Protein 6NMG (pdb70)

B-factor: mean 47.25, std 19.57, range [13.51, 136.36]

Sequence (843 aa):
GMEPRAVADALETGEEDAVTEALRSFNREHSQSFTFDDAQQEDRKRLAKLLVSVLEQGLSPKHRVTWLQTIRILSRDRSCLDSFASRQSLHALACYADIAISEEPPDMDVLLESLKCLCNLVLSSPTAQMLAAEARLVVRLAERVGLYRKRSYPHEVQFFDLRLLFLLTALRTDVRQQLFQELHGVRLLTDALELTLGVANPLVILPAQETERAMEILKVLFNITFDSVKREVDEEDAALYRYLGTLLRHCVMADAAGDRTEEFHGHTVNLLGNLPLKCLDVLLALELHEGSLEFMGVNMDVINALLAFLEKRLHQTHRLKECVAPVLSVLTECARMHRPARKFLKAQVLPPLRRPEVGDLLRNKLVRLMTHLDTDVKRVAAEFLFVLCSESVPRFIKYTGYGNAAGLLAARGGMEPRAVADALETGEEDAVTEALRSFNREHSQSFTFDDAQQEDRKRLAKLLVSVLEQGLSPKHRVTWLQTIRILSRDRSCLDSFASRQSLHALACYADIAISEEPIPQPPDMDVLLESLKCLCNLVLSSPTAQMLAAEARLVVRLAERVGLYRKRSYPHEVQFFDLRLLFLLTALRTDVRQQLFQELHGVRLLTDALELTLGVAPKENPLVILPAQETERAMEILKVLFNITFDSVKREVDEEDAALYRYLGTLLRHCVMADAAGDRTEEFHGHTVNLLGNLPLKCLDVLLALELHEGSLEFMGVNMDVINALLAFLEKRLHQTHRLKECVAPVLSVLTECARMHRPARKFLKAQVLPPLRDVRTRPEVGDLLRNKLVRLMTHLDTDVKRVAAEFLFVLCSESVPRFIKYTGYGNAAGLLAARGLMAGGR

CATH classification: 1.25.10.10

Radius of gyration: 33.74 Å; Cα contacts (8 Å, |Δi|>4): 1169; chains: 2; bounding box: 103×73×81 Å

Secondary structure (DSSP, 8-state):
---HHHHHHHHHS--HHHHHHHHHHHHHHTTSGGG--STTHHHHHHHHHHHHHHHTT---STTHHHHHHHHHHHTTSTTTHHHH-SHHHHHHHHHHTT-SS------HHHHHHHHHHHHHHHHH-HHHHHHHHHTTHHHHHHHHHHTTTTS---HHHHHHHHHHHHHHHHH-HHHHHHHHHTS-HHHHHHHHHHHHHT-------B-HHHHHHHHHHHHHHHHHHTTT--SS--HHHHHHHHHHHHHHHHHHT--BSGGGHHHHHHHHHHHHTTS-GGGGGGGG-----SSS-BSSSSB-HHHHHHHHHHHHHHHH-SS-GGGGHHHHHHHHHHHHH-HHHHHHHHHHHS------SSSSSHHHHHHHHHS-SSHHHHHHHHHHHHHHTTT-HHHHHHHH-HHHHHHHHHHH-/---HHHHHHHHHH--HHHHHHHHHHHHHHHTT--S--GGGHHHHHHHHHHHHHHHTT---STTHHHHHHHHHHHHS-TTTGGGG-SHHHHHHHHHHTT-S--SS--SSPPPHHHHHHHHHHHHHHHHT-HHHHHHHHHTTHHHHHHHHHHTTTTS---HHHHHHHHHHHHHHHHH-HHHHHHHHHTS-HHHHHHHHHHHHHT--S-SSPPP---HHHHHHHHHHHHHHHHHHSSS--SS--HHHHHHHHHHHHHHHHHHT---STT-HHHHHHHHHHHHTTS-GGGGGGGG-PPP-TT--EETTEE-HHHHHHHHHHHHHTT--S-HHHHTHHHHHHHHHHHHH-HHHHHHHHHHHS---TT--S-TTSSSSHHHHHHHHTT-S-HHHHHHHHHHHHHHTTT-HHHHHHHH-HHHHHHHHTTTT--S---

Foldseek 3Di:
DQALQNLVVLVVVPDPVSNLVSLVVVLVPLVDPVVDDPVCVVSLQVSLLVLLVDQLVDDDPPSLLSSLSSLLSSLQDPNNLVNCLDLSSLLSLLVQLPQQPPPCPRPLSSNLSSLSNLLSNLQPPVSSLVSCVVSVSLQVLLVVLQCCVVDVRDLRSLLSSLSSLLSNLVNDVVSLACCVPPVVNLLSLLVSLCVLQVDPVAAAEHEASSLSNNLSSLSSLLSSQVPPDPLPDDPVVLVSLLSSLLSLLSLLNYAYPDPCNLVSNLSSLSSVLRGNLVSLCSLFPPDDDDVADDFPRTGCRSVVSLVVSLLVVLVVDDQPLVSNLSSLVSLLSCLVVDVSSLAVVCCQQPNDDPPQQDDPGNSNSLLVQCPDDDPRSNQSSLSSLCSSLVVDVVSSCVNNPCVSNVVNVVVVD/DDDLQVLLVQLVVPDPVSNLVSLVVHLVVQVPPLDDDPVCLVSVLSSLLSLLVCQLVDDDPPCLLSSLSSLLSCLNVPSHVVSCLDQSSLQSLCVQLVLFDDPDDDPDHHDLSSNLSSLSSLLSCLQPDPSSLVSCVVRPSVQVLLVVLLCPVVDPHDLSSLLSSLSSLLSNLQNPVSSLACCVPVVVVLLSLLVSLCVLQVADPDLDGAGDAEQSSLSNNLSSLSSLLSSLVPPDDLDDDPVVLVSLLSSLSSLLNLLVYAHHDPCNLVSNLSSLSNLLSGRLVSNCSNFPDADDPPFDDFPRTTCNRVVSLVVSLLVQLVDPPDCLSRRLSSLVNLLSCVVVDVRSLQVCLCQQPPPPVVDLPDLCDDSRNSNSLLVQLPDPDPSSNVSSLSSLCVSQVVDDVSSCSNRPCVSNCVVCVVPNPDPDDD

Structure (mmCIF, N/CA/C/O backbone):
data_6NMG
#
_entry.id   6NMG
#
_cell.length_a   67.045
_cell.length_b   103.645
_cell.length_c   141.537
_cell.angle_alpha   90.00
_cell.angle_beta   90.00
_cell.angle_gamma   90.00
#
_symmetry.space_group_name_H-M   'P 21 21 21'
#
loop_
_entity.id
_entity.type
_entity.pdbx_description
1 polymer 'Resistance to inhibitors of cholinesterase 8 homolog A (C. elegans)'
2 non-polymer 'SULFATE ION'
3 water water
#
loop_
_atom_site.group_PDB
_atom_site.id
_atom_site.type_symbol
_atom_site.label_atom_id
_atom_site.label_alt_id
_atom_site.label_comp_id
_atom_site.label_asym_id
_atom_site.label_entity_id
_atom_site.label_seq_id
_atom_site.pdbx_PDB_ins_code
_atom_site.Cartn_x
_atom_site.Cartn_y
_atom_site.Cartn_z
_atom_site.occupancy
_atom_site.B_iso_or_equiv
_atom_site.auth_seq_id
_atom_site.auth_comp_id
_atom_site.auth_asym_id
_atom_site.auth_atom_id
_atom_site.pdbx_PDB_model_num
ATOM 1 N N . GLY A 1 1 ? -3.562 74.630 55.712 1.00 73.83 0 GLY A N 1
ATOM 2 C CA . GLY A 1 1 ? -2.242 74.872 55.162 1.00 73.32 0 GLY A CA 1
ATOM 3 C C . GLY A 1 1 ? -1.951 73.996 53.963 1.00 88.39 0 GLY A C 1
ATOM 4 O O . GLY A 1 1 ? -2.598 74.117 52.921 1.00 111.99 0 GLY A O 1
ATOM 5 N N . MET A 1 2 ? -0.973 73.106 54.111 1.00 91.33 1 MET A N 1
ATOM 6 C CA . MET A 1 2 ? -0.590 72.149 53.074 1.00 83.63 1 MET A CA 1
ATOM 7 C C . MET A 1 2 ? -0.751 70.751 53.662 1.00 75.92 1 MET A C 1
ATOM 8 O O . MET A 1 2 ? 0.186 70.200 54.244 1.00 72.37 1 MET A O 1
ATOM 13 N N . GLU A 1 3 ? -1.945 70.186 53.504 1.00 80.70 2 GLU A N 1
ATOM 14 C CA . GLU A 1 3 ? -2.245 68.867 54.031 1.00 69.14 2 GLU A CA 1
ATOM 15 C C . GLU A 1 3 ? -1.509 67.787 53.236 1.00 70.03 2 GLU A C 1
ATOM 16 O O . GLU A 1 3 ? -1.096 68.013 52.096 1.00 67.95 2 GLU A O 1
ATOM 22 N N . PRO A 1 4 ? -1.324 66.601 53.826 1.00 72.95 3 PRO A N 1
ATOM 23 C CA . PRO A 1 4 ? -0.660 65.518 53.081 1.00 65.81 3 PRO A CA 1
ATOM 24 C C . PRO A 1 4 ? -1.481 64.996 51.915 1.00 60.38 3 PRO A C 1
ATOM 25 O O . PRO A 1 4 ? -0.899 64.506 50.939 1.00 56.05 3 PRO A O 1
ATOM 29 N N . ARG A 1 5 ? -2.813 65.076 51.990 1.00 62.77 4 ARG A N 1
ATOM 30 C CA . ARG A 1 5 ? -3.646 64.715 50.847 1.00 60.06 4 ARG A CA 1
ATOM 31 C C . ARG A 1 5 ? -3.369 65.625 49.660 1.00 60.38 4 ARG A C 1
ATOM 32 O O . ARG A 1 5 ? -3.182 65.156 48.532 1.00 62.99 4 ARG A O 1
ATOM 40 N N . ALA A 1 6 ? -3.353 66.940 49.895 1.00 59.80 5 ALA A N 1
ATOM 41 C CA . ALA A 1 6 ? -3.123 67.882 48.806 1.00 60.78 5 ALA A CA 1
ATOM 42 C C . ALA A 1 6 ? -1.723 67.739 48.225 1.00 65.21 5 ALA A C 1
ATOM 43 O O . ALA A 1 6 ? -1.518 68.014 47.037 1.00 64.71 5 ALA A O 1
ATOM 45 N N . VAL A 1 7 ? -0.749 67.320 49.038 1.00 59.48 6 VAL A N 1
ATOM 46 C CA . VAL A 1 7 ? 0.580 67.037 48.505 1.00 55.40 6 VAL A CA 1
ATOM 47 C C . VAL A 1 7 ? 0.541 65.777 47.653 1.00 58.81 6 VAL A C 1
ATOM 48 O O . VAL A 1 7 ? 1.129 65.727 46.566 1.00 57.98 6 VAL A O 1
ATOM 52 N N . ALA A 1 8 ? -0.163 64.746 48.125 1.00 59.45 7 ALA A N 1
ATOM 53 C CA . ALA A 1 8 ? -0.317 63.526 47.341 1.00 54.04 7 ALA A CA 1
ATOM 54 C C . ALA A 1 8 ? -1.029 63.809 46.023 1.00 60.47 7 ALA A C 1
ATOM 55 O O . ALA A 1 8 ? -0.560 63.405 44.953 1.00 62.70 7 ALA A O 1
ATOM 57 N N . ASP A 1 9 ? -2.163 64.513 46.079 1.00 63.51 8 ASP A N 1
ATOM 58 C CA . ASP A 1 9 ? -2.901 64.825 44.858 1.00 63.22 8 ASP A CA 1
ATOM 59 C C . ASP A 1 9 ? -2.066 65.673 43.909 1.00 57.95 8 ASP A C 1
ATOM 60 O O . ASP A 1 9 ? -2.119 65.483 42.689 1.00 61.90 8 ASP A O 1
ATOM 65 N N . ALA A 1 10 ? -1.288 66.613 44.450 1.00 61.12 9 ALA A N 1
ATOM 66 C CA . ALA A 1 10 ? -0.394 67.397 43.606 1.00 57.06 9 ALA A CA 1
ATOM 67 C C . ALA A 1 10 ? 0.652 66.517 42.936 1.00 64.35 9 ALA A C 1
ATOM 68 O O . ALA A 1 10 ? 1.149 66.858 41.857 1.00 68.22 9 ALA A O 1
ATOM 70 N N . LEU A 1 11 ? 1.001 65.386 43.556 1.00 66.22 10 LEU A N 1
ATOM 71 C CA . LEU A 1 11 ? 1.937 64.459 42.929 1.00 66.15 10 LEU A CA 1
ATOM 72 C C . LEU A 1 11 ? 1.245 63.604 41.876 1.00 63.79 10 LEU A C 1
ATOM 73 O O . LEU A 1 11 ? 1.812 63.352 40.807 1.00 58.93 10 LEU A O 1
ATOM 78 N N . GLU A 1 12 ? 0.018 63.156 42.158 1.00 67.22 11 GLU A N 1
ATOM 79 C CA . GLU A 1 12 ? -0.787 62.506 41.129 1.00 66.89 11 GLU A CA 1
ATOM 80 C C . GLU A 1 12 ? -0.988 63.421 39.926 1.00 63.40 11 GLU A C 1
ATOM 81 O O . GLU A 1 12 ? -1.187 62.942 38.805 1.00 63.72 11 GLU A O 1
ATOM 87 N N . THR A 1 13 ? -0.937 64.733 40.139 1.00 73.95 12 THR A N 1
ATOM 88 C CA . THR A 1 13 ? -0.804 65.674 39.036 1.00 68.49 12 THR A CA 1
ATOM 89 C C . THR A 1 13 ? 0.634 65.651 38.526 1.00 71.57 12 THR A C 1
ATOM 90 O O . THR A 1 13 ? 1.582 65.771 39.308 1.00 76.12 12 THR A O 1
ATOM 94 N N . GLY A 1 14 ? 0.802 65.495 37.216 1.00 67.83 13 GLY A N 1
ATOM 95 C CA . GLY A 1 14 ? 2.126 65.230 36.682 1.00 67.94 13 GLY A CA 1
ATOM 96 C C . GLY A 1 14 ? 3.070 66.411 36.592 1.00 75.82 13 GLY A C 1
ATOM 97 O O . GLY A 1 14 ? 4.261 66.201 36.337 1.00 61.15 13 GLY A O 1
ATOM 98 N N . GLU A 1 15 ? 2.588 67.638 36.787 1.00 79.17 14 GLU A N 1
ATOM 99 C CA . GLU A 1 15 ? 3.443 68.803 36.581 1.00 74.63 14 GLU A CA 1
ATOM 100 C C . GLU A 1 15 ? 4.449 68.928 37.719 1.00 69.11 14 GLU A C 1
ATOM 101 O O . GLU A 1 15 ? 4.088 68.855 38.898 1.00 75.88 14 GLU A O 1
ATOM 107 N N . GLU A 1 16 ? 5.720 69.101 37.363 1.00 65.51 15 GLU A N 1
ATOM 108 C CA . GLU A 1 16 ? 6.771 69.162 38.368 1.00 72.52 15 GLU A CA 1
ATOM 109 C C . GLU A 1 16 ? 6.823 70.501 39.087 1.00 77.40 15 GLU A C 1
ATOM 110 O O . GLU A 1 16 ? 7.496 70.608 40.117 1.00 73.65 15 GLU A O 1
ATOM 116 N N . ASP A 1 17 ? 6.129 71.518 38.577 1.00 81.79 16 ASP A N 1
ATOM 117 C CA . ASP A 1 17 ? 6.118 72.808 39.250 1.00 73.91 16 ASP A CA 1
ATOM 118 C C . ASP A 1 17 ? 5.164 72.820 40.436 1.00 71.17 16 ASP A C 1
ATOM 119 O O . ASP A 1 17 ? 5.456 73.460 41.452 1.00 77.23 16 ASP A O 1
ATOM 124 N N . ALA A 1 18 ? 4.034 72.118 40.336 1.00 67.56 17 ALA A N 1
ATOM 125 C CA . ALA A 1 18 ? 3.116 72.040 41.466 1.00 66.46 17 ALA A CA 1
ATOM 126 C C . ALA A 1 18 ? 3.604 71.074 42.531 1.00 66.40 17 ALA A C 1
ATOM 127 O O . ALA A 1 18 ? 3.310 71.270 43.715 1.00 66.98 17 ALA A O 1
ATOM 129 N N . VAL A 1 19 ? 4.333 70.026 42.140 1.00 68.39 18 VAL A N 1
ATOM 130 C CA . VAL A 1 19 ? 4.893 69.131 43.145 1.00 66.55 18 VAL A CA 1
ATOM 131 C C . VAL A 1 19 ? 6.024 69.822 43.892 1.00 65.31 18 VAL A C 1
ATOM 132 O O . VAL A 1 19 ? 6.225 69.578 45.087 1.00 71.24 18 VAL A O 1
ATOM 136 N N . THR A 1 20 ? 6.759 70.715 43.227 1.00 63.96 19 THR A N 1
ATOM 137 C CA . THR A 1 20 ? 7.834 71.418 43.914 1.00 64.13 19 THR A CA 1
ATOM 138 C C . THR A 1 20 ? 7.279 72.403 44.936 1.00 69.40 19 THR A C 1
ATOM 139 O O . THR A 1 20 ? 7.781 72.483 46.063 1.00 70.17 19 THR A O 1
ATOM 143 N N . GLU A 1 21 ? 6.234 73.147 44.572 1.00 66.98 20 GLU A N 1
ATOM 144 C CA . GLU A 1 21 ? 5.664 74.106 45.512 1.00 68.13 20 GLU A CA 1
ATOM 145 C C . GLU A 1 21 ? 4.897 73.402 46.626 1.00 64.81 20 GLU A C 1
ATOM 146 O O . GLU A 1 21 ? 4.930 73.843 47.781 1.00 69.75 20 GLU A O 1
ATOM 152 N N . ALA A 1 22 ? 4.208 72.303 46.307 1.00 58.82 21 ALA A N 1
ATOM 153 C CA . ALA A 1 22 ? 3.459 71.588 47.335 1.00 53.18 21 ALA A CA 1
ATOM 154 C C . ALA A 1 22 ? 4.384 70.900 48.330 1.00 56.88 21 ALA A C 1
ATOM 155 O O . ALA A 1 22 ? 4.017 70.728 49.498 1.00 54.17 21 ALA A O 1
ATOM 157 N N . LEU A 1 23 ? 5.581 70.499 47.894 1.00 54.15 22 LEU A N 1
ATOM 158 C CA . LEU A 1 23 ? 6.542 69.916 48.827 1.00 56.12 22 LEU A CA 1
ATOM 159 C C . LEU A 1 23 ? 7.153 70.987 49.722 1.00 57.46 22 LEU A C 1
ATOM 160 O O . LEU A 1 23 ? 7.288 70.787 50.935 1.00 59.69 22 LEU A O 1
ATOM 165 N N . ARG A 1 24 ? 7.529 72.129 49.143 1.00 60.22 23 ARG A N 1
ATOM 166 C CA . ARG A 1 24 ? 8.075 73.218 49.945 1.00 58.22 23 ARG A CA 1
ATOM 167 C C . ARG A 1 24 ? 7.038 73.753 50.926 1.00 56.59 23 ARG A C 1
ATOM 168 O O . ARG A 1 24 ? 7.366 74.061 52.078 1.00 51.05 23 ARG A O 1
ATOM 176 N N . SER A 1 25 ? 5.779 73.852 50.494 1.00 50.52 24 SER A N 1
ATOM 177 C CA . SER A 1 25 ? 4.719 74.272 51.404 1.00 55.77 24 SER A CA 1
ATOM 178 C C . SER A 1 25 ? 4.544 73.271 52.541 1.00 55.67 24 SER A C 1
ATOM 179 O O . SER A 1 25 ? 4.310 73.661 53.691 1.00 61.00 24 SER A O 1
ATOM 182 N N . PHE A 1 26 ? 4.661 71.976 52.237 1.00 59.62 25 PHE A N 1
ATOM 183 C CA . PHE A 1 26 ? 4.587 70.951 53.275 1.00 51.29 25 PHE A CA 1
ATOM 184 C C . PHE A 1 26 ? 5.820 70.983 54.173 1.00 48.24 25 PHE A C 1
ATOM 185 O O . PHE A 1 26 ? 5.719 70.764 55.386 1.00 43.11 25 PHE A O 1
ATOM 193 N N . ASN A 1 27 ? 6.991 71.260 53.595 1.00 51.36 26 ASN A N 1
ATOM 194 C CA . ASN A 1 27 ? 8.227 71.284 54.368 1.00 46.66 26 ASN A CA 1
ATOM 195 C C . ASN A 1 27 ? 8.330 72.504 55.272 1.00 58.86 26 ASN A C 1
ATOM 196 O O . ASN A 1 27 ? 9.134 72.497 56.212 1.00 56.32 26 ASN A O 1
ATOM 201 N N . ARG A 1 28 ? 7.550 73.552 55.010 1.00 57.43 27 ARG A N 1
ATOM 202 C CA . ARG A 1 28 ? 7.604 74.731 55.865 1.00 56.52 27 ARG A CA 1
ATOM 203 C C . ARG A 1 28 ? 6.764 74.540 57.123 1.00 58.34 27 ARG A C 1
ATOM 204 O O . ARG A 1 28 ? 7.220 74.836 58.234 1.00 58.11 27 ARG A O 1
ATOM 212 N N . GLU A 1 29 ? 5.536 74.043 56.969 1.00 52.82 28 GLU A N 1
ATOM 213 C CA . GLU A 1 29 ? 4.663 73.866 58.124 1.00 50.42 2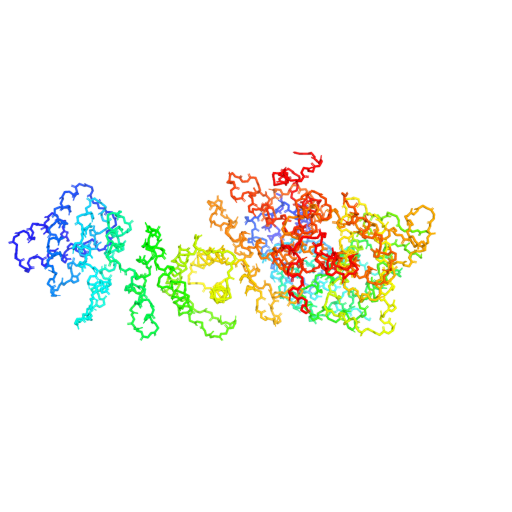8 GLU A CA 1
ATOM 214 C C . GLU A 1 29 ? 5.164 72.746 59.031 1.00 59.50 28 GLU A C 1
ATOM 215 O O . GLU A 1 29 ? 5.434 72.966 60.217 1.00 64.71 28 GLU A O 1
ATOM 221 N N . HIS A 1 30 ? 5.309 71.535 58.487 1.00 62.20 29 HIS A N 1
ATOM 222 C CA . HIS A 1 30 ? 5.525 70.345 59.304 1.00 58.97 29 HIS A CA 1
ATOM 223 C C . HIS A 1 30 ? 6.982 70.137 59.710 1.00 55.56 29 HIS A C 1
ATOM 224 O O . HIS A 1 30 ? 7.308 69.064 60.230 1.00 60.05 29 HIS A O 1
ATOM 231 N N . SER A 1 31 ? 7.857 71.125 59.505 1.00 52.49 30 SER A N 1
ATOM 232 C CA . SER A 1 31 ? 9.241 70.987 59.952 1.00 53.38 30 SER A CA 1
ATOM 233 C C . SER A 1 31 ? 9.326 70.864 61.470 1.00 57.33 30 SER A C 1
ATOM 234 O O . SER A 1 31 ? 10.129 70.081 61.990 1.00 60.27 30 SER A O 1
ATOM 237 N N . GLN A 1 32 ? 8.512 71.627 62.197 1.00 59.28 31 GLN A N 1
ATOM 238 C CA . GLN A 1 32 ? 8.486 71.496 63.645 1.00 64.42 31 GLN A CA 1
ATOM 239 C C . GLN A 1 32 ? 7.617 70.312 64.056 1.00 65.44 31 GLN A C 1
ATOM 240 O O . GLN A 1 32 ? 6.811 69.793 63.279 1.00 65.14 31 GLN A O 1
ATOM 246 N N . SER A 1 33 ? 7.776 69.892 65.310 1.00 66.16 32 SER A N 1
ATOM 247 C CA . SER A 1 33 ? 7.240 68.611 65.749 1.00 63.65 32 SER A CA 1
ATOM 248 C C . SER A 1 33 ? 5.781 68.670 66.178 1.00 69.02 32 SER A C 1
ATOM 249 O O . SER A 1 33 ? 5.069 67.668 66.040 1.00 62.82 32 SER A O 1
ATOM 252 N N . PHE A 1 34 ? 5.310 69.809 66.691 1.00 63.61 33 PHE A N 1
ATOM 253 C CA . PHE A 1 34 ? 3.933 69.852 67.175 1.00 61.83 33 PHE A CA 1
ATOM 254 C C . PHE A 1 34 ? 2.905 69.866 66.048 1.00 61.91 33 PHE A C 1
ATOM 255 O O . PHE A 1 34 ? 1.702 69.915 66.333 1.00 69.91 33 PHE A O 1
ATOM 263 N N . THR A 1 35 ? 3.340 69.816 64.788 1.00 61.90 34 THR A N 1
ATOM 264 C CA . THR A 1 35 ? 2.421 69.682 63.666 1.00 65.32 34 THR A CA 1
ATOM 265 C C . THR A 1 35 ? 1.915 68.256 63.484 1.00 66.70 34 THR A C 1
ATOM 266 O O . THR A 1 35 ? 1.039 68.029 62.643 1.00 73.35 34 THR A O 1
ATOM 270 N N . PHE A 1 36 ? 2.436 67.300 64.250 1.00 63.45 35 PHE A N 1
ATOM 271 C CA . PHE A 1 36 ? 2.096 65.896 64.056 1.00 56.08 35 PHE A CA 1
ATOM 272 C C . PHE A 1 36 ? 0.659 65.621 64.484 1.00 50.99 35 PHE A C 1
ATOM 273 O O . PHE A 1 36 ? 0.289 65.874 65.634 1.00 51.07 35 PHE A O 1
ATOM 281 N N . ASP A 1 37 ? -0.142 65.079 63.566 1.00 51.90 36 ASP A N 1
ATOM 282 C CA . ASP A 1 37 ? -1.558 64.814 63.797 1.00 59.97 36 ASP A CA 1
ATOM 283 C C . ASP A 1 37 ? -1.853 63.344 63.536 1.00 59.14 36 ASP A C 1
ATOM 284 O O . ASP A 1 37 ? -1.503 62.818 62.475 1.00 61.24 36 ASP A O 1
ATOM 289 N N . ASP A 1 38 ? -2.506 62.687 64.501 1.00 55.08 37 ASP A N 1
ATOM 290 C CA . ASP A 1 38 ? -2.924 61.300 64.317 1.00 56.74 37 ASP A CA 1
ATOM 291 C C . ASP A 1 38 ? -4.030 61.161 63.281 1.00 60.70 37 ASP A C 1
ATOM 292 O O . ASP A 1 38 ? -4.267 60.051 62.790 1.00 54.92 37 ASP A O 1
ATOM 297 N N . ALA A 1 39 ? -4.714 62.257 62.945 1.00 59.27 38 ALA A N 1
ATOM 298 C CA . ALA A 1 39 ? -5.761 62.197 61.931 1.00 65.18 38 ALA A CA 1
ATOM 299 C C . ALA A 1 39 ? -5.177 62.036 60.535 1.00 61.65 38 ALA A C 1
ATOM 300 O O . ALA A 1 39 ? -5.769 61.353 59.691 1.00 69.17 38 ALA A O 1
ATOM 302 N N . GLN A 1 40 ? -4.020 62.648 60.273 1.00 56.92 39 GLN A N 1
ATOM 303 C CA . GLN A 1 40 ? -3.343 62.530 58.988 1.00 65.71 39 GLN A CA 1
ATOM 304 C C . GLN A 1 40 ? -2.411 61.321 58.927 1.00 65.67 39 GLN A C 1
ATOM 305 O O . GLN A 1 40 ? -1.378 61.368 58.244 1.00 60.56 39 GLN A O 1
ATOM 311 N N . GLN A 1 41 ? -2.761 60.233 59.620 1.00 68.15 40 GLN A N 1
ATOM 312 C CA . GLN A 1 41 ? -1.879 59.072 59.698 1.00 69.25 40 GLN A CA 1
ATOM 313 C C . GLN A 1 41 ? -1.787 58.354 58.358 1.00 71.30 40 GLN A C 1
ATOM 314 O O . GLN A 1 41 ? -0.687 58.055 57.876 1.00 72.92 40 GLN A O 1
ATOM 320 N N . GLU A 1 42 ? -2.934 58.061 57.743 1.00 63.32 41 GLU A N 1
ATOM 321 C CA . GLU A 1 42 ? -2.924 57.324 56.484 1.00 65.84 41 GLU A CA 1
ATOM 322 C C . GLU A 1 42 ? -2.457 58.201 55.332 1.00 66.84 41 GLU A C 1
ATOM 323 O O . GLU A 1 42 ? -1.748 57.729 54.436 1.00 58.58 41 GLU A O 1
ATOM 329 N N . ASP A 1 43 ? -2.844 59.478 55.335 1.00 62.82 42 ASP A N 1
ATOM 330 C CA . ASP A 1 43 ? -2.445 60.373 54.255 1.00 60.53 42 ASP A CA 1
ATOM 331 C C . ASP A 1 43 ? -0.939 60.604 54.249 1.00 61.11 42 ASP A C 1
ATOM 332 O O . ASP A 1 43 ? -0.357 60.884 53.193 1.00 51.16 42 ASP A O 1
ATOM 337 N N . ARG A 1 44 ? -0.294 60.503 55.414 1.00 63.04 43 ARG A N 1
ATOM 338 C CA . ARG A 1 44 ? 1.164 60.549 55.457 1.00 64.72 43 ARG A CA 1
ATOM 339 C C . ARG A 1 44 ? 1.767 59.248 54.949 1.00 56.97 43 ARG A C 1
ATOM 340 O O . ARG A 1 44 ? 2.860 59.254 54.370 1.00 55.87 43 ARG A O 1
ATOM 348 N N . LYS A 1 45 ? 1.064 58.134 55.147 1.00 53.35 44 LYS A N 1
ATOM 349 C CA . LYS A 1 45 ? 1.562 56.839 54.700 1.00 58.46 44 LYS A CA 1
ATOM 350 C C . LYS A 1 45 ? 1.516 56.718 53.181 1.00 55.86 44 LYS A C 1
ATOM 351 O O . LYS A 1 45 ? 2.486 56.266 52.561 1.00 51.85 44 LYS A O 1
ATOM 357 N N . ARG A 1 46 ? 0.402 57.122 52.563 1.00 49.89 45 ARG A N 1
ATOM 358 C CA . ARG A 1 46 ? 0.299 57.041 51.108 1.00 49.73 45 ARG A CA 1
ATOM 359 C C . ARG A 1 46 ? 1.265 57.998 50.420 1.00 49.35 45 ARG A C 1
ATOM 360 O O . ARG A 1 46 ? 1.734 57.712 49.312 1.00 51.67 45 ARG A O 1
ATOM 368 N N . LEU A 1 47 ? 1.574 59.129 51.055 1.00 53.03 46 LEU A N 1
ATOM 369 C CA . LEU A 1 47 ? 2.539 60.060 50.478 1.00 44.63 46 LEU A CA 1
ATOM 370 C C . LEU A 1 47 ? 3.950 59.485 50.524 1.00 48.32 46 LEU A C 1
ATOM 371 O O . LEU A 1 47 ? 4.741 59.684 49.593 1.00 43.83 46 LEU A O 1
ATOM 376 N N . ALA A 1 48 ? 4.285 58.772 51.603 1.00 52.71 47 ALA A N 1
ATOM 377 C CA . ALA A 1 48 ? 5.588 58.122 51.683 1.00 49.45 47 ALA A CA 1
ATOM 378 C C . ALA A 1 48 ? 5.755 57.092 50.573 1.00 48.99 47 ALA A C 1
ATOM 379 O O . ALA A 1 48 ? 6.803 57.040 49.917 1.00 43.99 47 ALA A O 1
ATOM 381 N N . LYS A 1 49 ? 4.726 56.269 50.341 1.00 50.15 48 LYS A N 1
ATOM 382 C CA . LYS A 1 49 ? 4.799 55.280 49.272 1.00 41.60 48 LYS A CA 1
ATOM 383 C C . LYS A 1 49 ? 5.040 55.937 47.920 1.00 50.50 48 LYS A C 1
ATOM 384 O O . LYS A 1 49 ? 5.746 55.376 47.075 1.00 47.81 48 LYS A O 1
ATOM 390 N N . LEU A 1 50 ? 4.493 57.136 47.706 1.00 46.41 49 LEU A N 1
ATOM 391 C CA . LEU A 1 50 ? 4.765 57.852 46.464 1.00 50.76 49 LEU A CA 1
ATOM 392 C C . LEU A 1 50 ? 6.217 58.315 46.399 1.00 48.50 49 LEU A C 1
ATOM 393 O O . LEU A 1 50 ? 6.875 58.172 45.360 1.00 52.71 49 LEU A O 1
ATOM 398 N N . LEU A 1 51 ? 6.740 58.861 47.501 1.00 53.06 50 LEU A N 1
ATOM 399 C CA . LEU A 1 51 ? 8.089 59.422 47.479 1.00 46.82 50 LEU A CA 1
ATOM 400 C C . LEU A 1 51 ? 9.156 58.334 47.452 1.00 46.43 50 LEU A C 1
ATOM 401 O O . LEU A 1 51 ? 10.201 58.504 46.813 1.00 41.11 50 LEU A O 1
ATOM 406 N N . VAL A 1 52 ? 8.918 57.214 48.133 1.00 45.19 51 VAL A N 1
ATOM 407 C CA . VAL A 1 52 ? 9.957 56.196 48.220 1.00 40.61 51 VAL A CA 1
ATOM 408 C C . VAL A 1 52 ? 10.260 55.612 46.846 1.00 46.10 51 VAL A C 1
ATOM 409 O O . VAL A 1 52 ? 11.423 55.331 46.532 1.00 40.62 51 VAL A O 1
ATOM 413 N N . SER A 1 53 ? 9.243 55.457 45.990 1.00 46.18 52 SER A N 1
ATOM 414 C CA . SER A 1 53 ? 9.482 54.886 44.668 1.00 45.16 52 SER A CA 1
ATOM 415 C C . SER A 1 53 ? 10.331 55.811 43.805 1.00 46.01 52 SER A C 1
ATOM 416 O O . SER A 1 53 ? 11.032 55.341 42.901 1.00 51.49 52 SER A O 1
ATOM 419 N N . VAL A 1 54 ? 10.288 57.118 44.068 1.00 41.03 53 VAL A N 1
ATOM 420 C CA . VAL A 1 54 ? 11.164 58.050 43.365 1.00 36.49 53 VAL A CA 1
ATOM 421 C C . VAL A 1 54 ? 12.577 57.982 43.925 1.00 51.61 53 VAL A C 1
ATOM 422 O O . VAL A 1 54 ? 13.560 58.046 43.177 1.00 49.67 53 VAL A O 1
ATOM 426 N N . LEU A 1 55 ? 12.697 57.857 45.247 1.00 43.56 54 LEU A N 1
ATOM 427 C CA . LEU A 1 55 ? 14.007 57.841 45.885 1.00 45.96 54 LEU A CA 1
ATOM 428 C C . LEU A 1 55 ? 14.830 56.634 45.442 1.00 47.06 54 LEU A C 1
ATOM 429 O O . LEU A 1 55 ? 15.992 56.777 45.047 1.00 49.08 54 LEU A O 1
ATOM 434 N N . GLU A 1 56 ? 14.247 55.434 45.495 1.00 50.10 55 GLU A N 1
ATOM 435 C CA . GLU A 1 56 ? 15.012 54.240 45.152 1.00 49.47 55 GLU A CA 1
ATOM 436 C C . GLU A 1 56 ? 15.255 54.098 43.658 1.00 51.42 55 GLU A C 1
ATOM 437 O O . GLU A 1 56 ? 15.908 53.134 43.241 1.00 58.62 55 GLU A O 1
ATOM 443 N N . GLN A 1 57 ? 14.755 55.026 42.844 1.00 53.01 56 GLN A N 1
ATOM 444 C CA . GLN A 1 57 ? 15.114 55.093 41.437 1.00 57.57 56 GLN A CA 1
ATOM 445 C C . GLN A 1 57 ? 16.007 56.275 41.098 1.00 56.73 56 GLN A C 1
ATOM 446 O O . GLN A 1 57 ? 16.577 56.301 40.002 1.00 59.17 56 GLN A O 1
ATOM 452 N N . GLY A 1 58 ? 16.149 57.241 42.001 1.00 57.24 57 GLY A N 1
ATOM 453 C CA . GLY A 1 58 ? 16.951 58.417 41.726 1.00 55.99 57 GLY A CA 1
ATOM 454 C C . GLY A 1 58 ? 16.177 59.712 41.843 1.00 57.40 57 GLY A C 1
ATOM 455 O O . GLY A 1 58 ? 15.108 59.879 41.248 1.00 60.54 57 GLY A O 1
ATOM 456 N N . LEU A 1 59 ? 16.712 60.642 42.626 1.00 61.05 58 LEU A N 1
ATOM 457 C CA . LEU A 1 59 ? 16.130 61.970 42.758 1.00 56.27 58 LEU A CA 1
ATOM 458 C C . LEU A 1 59 ? 16.803 62.908 41.766 1.00 56.86 58 LEU A C 1
ATOM 459 O O . LEU A 1 59 ? 18.036 62.930 41.663 1.00 56.61 58 LEU A O 1
ATOM 464 N N . SER A 1 60 ? 15.995 63.671 41.040 1.00 61.66 59 SER A N 1
ATOM 465 C CA . SER A 1 60 ? 16.541 64.622 40.086 1.00 63.10 59 SER A CA 1
ATOM 466 C C . SER A 1 60 ? 17.443 65.617 40.811 1.00 61.74 59 SER A C 1
ATOM 467 O O . SER A 1 60 ? 17.115 66.056 41.920 1.00 63.14 59 SER A O 1
ATOM 470 N N . PRO A 1 61 ? 18.587 65.981 40.227 1.00 71.09 60 PRO A N 1
ATOM 471 C CA . PRO A 1 61 ? 19.503 66.901 40.922 1.00 67.82 60 PRO A CA 1
ATOM 472 C C . PRO A 1 61 ? 18.879 68.244 41.267 1.00 63.17 60 PRO A C 1
ATOM 473 O O . PRO A 1 61 ? 19.314 68.884 42.231 1.00 62.03 60 PRO A O 1
ATOM 477 N N . LYS A 1 62 ? 17.873 68.689 40.519 1.00 68.99 61 LYS A N 1
ATOM 478 C CA . LYS A 1 62 ? 17.174 69.929 40.825 1.00 70.79 61 LYS A CA 1
ATOM 479 C C . LYS A 1 62 ? 16.050 69.644 41.814 1.00 70.08 61 LYS A C 1
ATOM 480 O O . LYS A 1 62 ? 15.294 68.681 41.643 1.00 68.85 61 LYS A O 1
ATOM 486 N N . HIS A 1 63 ? 15.959 70.478 42.853 1.00 62.35 62 HIS A N 1
ATOM 487 C CA . HIS A 1 63 ? 15.000 70.306 43.947 1.00 67.18 62 HIS A CA 1
ATOM 488 C C . HIS A 1 63 ? 15.272 69.034 44.751 1.00 60.20 62 HIS A C 1
ATOM 489 O O . HIS A 1 63 ? 14.362 68.457 45.350 1.00 61.13 62 HIS A O 1
ATOM 496 N N . ARG A 1 64 ? 16.530 68.590 44.784 1.00 59.97 63 ARG A N 1
ATOM 497 C CA . ARG A 1 64 ? 16.860 67.390 45.546 1.00 57.21 63 ARG A CA 1
ATOM 498 C C . ARG A 1 64 ? 16.756 67.633 47.047 1.00 58.44 63 ARG A C 1
ATOM 499 O O . ARG A 1 64 ? 16.399 66.717 47.798 1.00 47.10 63 ARG A O 1
ATOM 507 N N . VAL A 1 65 ? 17.044 68.857 47.500 1.00 56.66 64 VAL A N 1
ATOM 508 C CA . VAL A 1 65 ? 16.976 69.157 48.927 1.00 49.97 64 VAL A CA 1
ATOM 509 C C . VAL A 1 65 ? 15.543 69.061 49.430 1.00 45.54 64 VAL A C 1
ATOM 510 O O . VAL A 1 65 ? 15.287 68.538 50.521 1.00 45.63 64 VAL A O 1
ATOM 514 N N . THR A 1 66 ? 14.585 69.571 48.657 1.00 47.74 65 THR A N 1
ATOM 515 C CA . THR A 1 66 ? 13.212 69.588 49.143 1.00 46.97 65 THR A CA 1
ATOM 516 C C . THR A 1 66 ? 12.595 68.195 49.126 1.00 43.99 65 THR A C 1
ATOM 517 O O . THR A 1 66 ? 11.680 67.917 49.910 1.00 46.51 65 THR A O 1
ATOM 521 N N . TRP A 1 67 ? 13.088 67.301 48.265 1.00 52.83 66 TRP A N 1
ATOM 522 C CA . TRP A 1 67 ? 12.573 65.934 48.263 1.00 49.48 66 TRP A CA 1
ATOM 523 C C . TRP A 1 67 ? 13.052 65.167 49.493 1.00 36.13 66 TRP A C 1
ATOM 524 O O . TRP A 1 67 ? 12.265 64.466 50.141 1.00 32.02 66 TRP A O 1
ATOM 535 N N . LEU A 1 68 ? 14.331 65.306 49.846 1.00 39.82 67 LEU A N 1
ATOM 536 C CA . LEU A 1 68 ? 14.832 64.675 51.063 1.00 36.08 67 LEU A CA 1
ATOM 537 C C . LEU A 1 68 ? 14.213 65.295 52.314 1.00 40.63 67 LEU A C 1
ATOM 538 O O . LEU A 1 68 ? 14.075 64.613 53.338 1.00 36.33 67 LEU A O 1
ATOM 543 N N . GLN A 1 69 ? 13.829 66.575 52.246 1.00 40.27 68 GLN A N 1
ATOM 544 C CA . GLN A 1 69 ? 13.209 67.240 53.390 1.00 39.00 68 GLN A CA 1
ATOM 545 C C . GLN A 1 69 ? 11.889 66.578 53.765 1.00 40.25 68 GLN A C 1
ATOM 546 O O . GLN A 1 69 ? 11.630 66.307 54.943 1.00 46.80 68 GLN A O 1
ATOM 552 N N . THR A 1 70 ? 11.030 66.320 52.774 1.00 34.59 69 THR A N 1
ATOM 553 C CA . THR A 1 70 ? 9.756 65.674 53.072 1.00 37.47 69 THR A CA 1
ATOM 554 C C . THR A 1 70 ? 9.964 64.266 53.611 1.00 40.74 69 THR A C 1
ATOM 555 O O . THR A 1 70 ? 9.196 63.805 54.463 1.00 37.95 69 THR A O 1
ATOM 559 N N . ILE A 1 71 ? 10.992 63.563 53.126 1.00 41.50 70 ILE A N 1
ATOM 560 C CA . ILE A 1 71 ? 11.257 62.217 53.629 1.00 43.23 70 ILE A CA 1
ATOM 561 C C . ILE A 1 71 ? 11.790 62.283 55.054 1.00 34.12 70 ILE A C 1
ATOM 562 O O . ILE A 1 71 ? 11.405 61.479 55.911 1.00 39.76 70 ILE A O 1
ATOM 567 N N . ARG A 1 72 ? 12.674 63.248 55.330 1.00 37.21 71 ARG A N 1
ATOM 568 C CA . ARG A 1 72 ? 13.154 63.466 56.694 1.00 36.85 71 ARG A CA 1
ATOM 569 C C . ARG A 1 72 ? 12.015 63.805 57.647 1.00 38.17 71 ARG A C 1
ATOM 570 O O . ARG A 1 72 ? 12.074 63.456 58.830 1.00 44.54 71 ARG A O 1
ATOM 578 N N . ILE A 1 73 ? 10.980 64.485 57.158 1.00 37.94 72 ILE A N 1
ATOM 579 C CA . ILE A 1 73 ? 9.831 64.796 58.000 1.00 40.72 72 ILE A CA 1
ATOM 580 C C . ILE A 1 73 ? 8.966 63.558 58.199 1.00 39.88 72 ILE A C 1
ATOM 581 O O . ILE A 1 73 ? 8.587 63.221 59.327 1.00 46.37 72 ILE A O 1
ATOM 586 N N . LEU A 1 74 ? 8.653 62.852 57.112 1.00 38.13 73 LEU A N 1
ATOM 587 C CA . LEU A 1 74 ? 7.851 61.638 57.226 1.00 41.78 73 LEU A CA 1
ATOM 588 C C . LEU A 1 74 ? 8.570 60.555 58.020 1.00 41.51 73 LEU A C 1
ATOM 589 O O . LEU A 1 74 ? 7.915 59.729 58.667 1.00 47.74 73 LEU A O 1
ATOM 594 N N . SER A 1 75 ? 9.906 60.548 57.999 1.00 38.64 74 SER A N 1
ATOM 595 C CA . SER A 1 75 ? 10.662 59.562 58.765 1.00 43.08 74 SER A CA 1
ATOM 596 C C . SER A 1 75 ? 10.535 59.756 60.271 1.00 49.29 74 SER A C 1
ATOM 597 O O . SER A 1 75 ? 10.983 58.887 61.027 1.00 51.05 74 SER A O 1
ATOM 600 N N . ARG A 1 76 ? 9.947 60.865 60.727 1.00 49.77 75 ARG A N 1
ATOM 601 C CA . ARG A 1 76 ? 9.634 61.002 62.144 1.00 48.89 75 ARG A CA 1
ATOM 602 C C . ARG A 1 76 ? 8.445 60.145 62.550 1.00 44.18 75 ARG A C 1
ATOM 603 O O . ARG A 1 76 ? 8.258 59.893 63.744 1.00 44.33 75 ARG A O 1
ATOM 611 N N . ASP A 1 77 ? 7.638 59.702 61.589 1.00 47.29 76 ASP A N 1
ATOM 612 C CA . ASP A 1 77 ? 6.470 58.877 61.870 1.00 49.16 76 ASP A CA 1
ATOM 613 C C . ASP A 1 77 ? 6.842 57.402 61.814 1.00 51.80 76 ASP A C 1
ATOM 614 O O . ASP A 1 77 ? 7.384 56.930 60.810 1.00 54.64 76 ASP A O 1
ATOM 619 N N . ARG A 1 78 ? 6.524 56.673 62.886 1.00 51.40 77 ARG A N 1
ATOM 620 C CA . ARG A 1 78 ? 6.823 55.248 62.934 1.00 55.75 77 ARG A CA 1
ATOM 621 C C . ARG A 1 78 ? 6.019 54.447 61.916 1.00 60.53 77 ARG A C 1
ATOM 622 O O . ARG A 1 78 ? 6.391 53.308 61.614 1.00 56.67 77 ARG A O 1
ATOM 630 N N . SER A 1 79 ? 4.931 55.008 61.381 1.00 54.80 78 SER A N 1
ATOM 631 C CA . SER A 1 79 ? 4.115 54.268 60.422 1.00 52.63 78 SER A CA 1
ATOM 632 C C . SER A 1 79 ? 4.712 54.328 59.020 1.00 63.50 78 SER A C 1
ATOM 633 O O . SER A 1 79 ? 4.805 53.303 58.334 1.00 70.07 78 SER A O 1
ATOM 636 N N . CYS A 1 80 ? 5.119 55.519 58.574 1.00 54.83 79 CYS A N 1
ATOM 637 C CA . CYS A 1 80 ? 5.758 55.664 57.272 1.00 57.80 79 CYS A CA 1
ATOM 638 C C . CYS A 1 80 ? 7.201 55.195 57.267 1.00 54.47 79 CYS A C 1
ATOM 639 O O . CYS A 1 80 ? 7.821 55.168 56.199 1.00 56.02 79 CYS A O 1
ATOM 642 N N . LEU A 1 81 ? 7.755 54.863 58.433 1.00 55.27 80 LEU A N 1
ATOM 643 C CA . LEU A 1 81 ? 9.165 54.508 58.511 1.00 57.80 80 LEU A CA 1
ATOM 644 C C . LEU A 1 81 ? 9.461 53.224 57.750 1.00 55.68 80 LEU A C 1
ATOM 645 O O . LEU A 1 81 ? 10.557 53.074 57.199 1.00 56.13 80 LEU A O 1
ATOM 650 N N . ASP A 1 82 ? 8.499 52.299 57.707 1.00 57.38 81 ASP A N 1
ATOM 651 C CA . ASP A 1 82 ? 8.704 51.026 57.023 1.00 55.38 81 ASP A CA 1
ATOM 652 C C . ASP A 1 82 ? 9.017 51.236 55.546 1.00 50.68 81 ASP A C 1
ATOM 653 O O . ASP A 1 82 ? 9.971 50.653 55.017 1.00 51.51 81 ASP A O 1
ATOM 658 N N . SER A 1 83 ? 8.231 52.075 54.866 1.00 42.14 82 SER A N 1
ATOM 659 C CA . SER A 1 83 ? 8.319 52.158 53.410 1.00 42.00 82 SER A CA 1
ATOM 660 C C . SER A 1 83 ? 9.715 52.549 52.937 1.00 39.82 82 SER A C 1
ATOM 661 O O . SER A 1 83 ? 10.140 52.126 51.856 1.00 46.39 82 SER A O 1
ATOM 664 N N . PHE A 1 84 ? 10.447 53.333 53.725 1.00 39.12 83 PHE A N 1
ATOM 665 C CA . PHE A 1 84 ? 11.798 53.729 53.352 1.00 43.83 83 PHE A CA 1
ATOM 666 C C . PHE A 1 84 ? 12.858 52.721 53.780 1.00 43.05 83 PHE A C 1
ATOM 667 O O . PHE A 1 84 ? 14.007 52.834 53.341 1.00 44.00 83 PHE A O 1
ATOM 675 N N . ALA A 1 85 ? 12.505 51.742 54.615 1.00 33.07 84 ALA A N 1
ATOM 676 C CA . ALA A 1 85 ? 13.469 50.771 55.134 1.00 40.19 84 ALA A CA 1
ATOM 677 C C . ALA A 1 85 ? 13.670 49.621 54.142 1.00 44.74 84 ALA A C 1
ATOM 678 O O . ALA A 1 85 ? 13.475 48.446 54.447 1.00 46.40 84 ALA A O 1
ATOM 680 N N . SER A 1 86 ? 14.067 49.990 52.928 1.00 40.37 85 SER A N 1
ATOM 681 C CA . SER A 1 86 ? 14.336 49.041 51.862 1.00 37.42 85 SER A CA 1
ATOM 682 C C . SER A 1 86 ? 15.801 49.139 51.463 1.00 36.28 85 SER A C 1
ATOM 683 O O . SER A 1 86 ? 16.483 50.119 51.772 1.00 40.99 85 SER A O 1
ATOM 686 N N . ARG A 1 87 ? 16.278 48.106 50.766 1.00 35.04 86 ARG A N 1
ATOM 687 C CA . ARG A 1 87 ? 17.704 48.021 50.464 1.00 39.83 86 ARG A CA 1
ATOM 688 C C . ARG A 1 87 ? 18.139 49.120 49.502 1.00 35.58 86 ARG A C 1
ATOM 689 O O . ARG A 1 87 ? 19.247 49.654 49.624 1.00 32.85 86 ARG A O 1
ATOM 697 N N . GLN A 1 88 ? 17.291 49.469 48.539 1.00 35.21 87 GLN A N 1
ATOM 698 C CA . GLN A 1 88 ? 17.657 50.494 47.573 1.00 39.11 87 GLN A CA 1
ATOM 699 C C . GLN A 1 88 ? 17.294 51.890 48.052 1.00 35.94 87 GLN A C 1
ATOM 700 O O . GLN A 1 88 ? 17.929 52.866 47.639 1.00 36.83 87 GLN A O 1
ATOM 706 N N . SER A 1 89 ? 16.286 52.006 48.913 1.00 34.78 88 SER A N 1
ATOM 707 C CA . SER A 1 89 ? 15.973 53.306 49.490 1.00 37.84 88 SER A CA 1
ATOM 708 C C . SER A 1 89 ? 17.090 53.762 50.417 1.00 36.80 88 SER A C 1
ATOM 709 O O . SER A 1 89 ? 17.531 54.917 50.357 1.00 29.28 88 SER A O 1
ATOM 712 N N . LEU A 1 90 ? 17.581 52.857 51.262 1.00 35.88 89 LEU A N 1
ATOM 713 C CA . LEU A 1 90 ? 18.710 53.187 52.115 1.00 28.12 89 LEU A CA 1
ATOM 714 C C . LEU A 1 90 ? 20.016 53.252 51.340 1.00 30.46 89 LEU A C 1
ATOM 715 O O . LEU A 1 90 ? 20.964 53.890 51.806 1.00 33.18 89 LEU A O 1
ATOM 720 N N . HIS A 1 91 ? 20.093 52.626 50.164 1.00 29.37 90 HIS A N 1
ATOM 721 C CA . HIS A 1 91 ? 21.281 52.822 49.342 1.00 30.81 90 HIS A CA 1
ATOM 722 C C . HIS A 1 91 ? 21.267 54.190 48.670 1.00 28.35 90 HIS A C 1
ATOM 723 O O . HIS A 1 91 ? 22.329 54.789 48.459 1.00 35.79 90 HIS A O 1
ATOM 730 N N . ALA A 1 92 ? 20.080 54.697 48.331 1.00 26.40 91 ALA A N 1
ATOM 731 C CA . ALA A 1 92 ? 19.969 56.033 47.756 1.00 35.53 91 ALA A CA 1
ATOM 732 C C . ALA A 1 92 ? 20.354 57.102 48.771 1.00 37.20 91 ALA A C 1
ATOM 733 O O . ALA A 1 92 ? 21.108 58.030 48.451 1.00 37.46 91 ALA A O 1
ATOM 735 N N . LEU A 1 93 ? 19.846 56.985 50.000 1.00 28.89 92 LEU A N 1
ATOM 736 C CA . LEU A 1 93 ? 20.217 57.923 51.054 1.00 31.34 92 LEU A CA 1
ATOM 737 C C . LEU A 1 93 ? 21.708 57.850 51.365 1.00 32.81 92 LEU A C 1
ATOM 738 O O . LEU A 1 93 ? 22.359 58.884 51.562 1.00 34.68 92 LEU A O 1
ATOM 743 N N . ALA A 1 94 ? 22.268 56.639 51.406 1.00 36.09 93 ALA A N 1
ATOM 744 C CA . ALA A 1 94 ? 23.688 56.490 51.700 1.00 33.14 93 ALA A CA 1
ATOM 745 C C . ALA A 1 94 ? 24.552 57.121 50.617 1.00 36.31 93 ALA A C 1
ATOM 746 O O . ALA A 1 94 ? 25.646 57.618 50.908 1.00 33.80 93 ALA A O 1
ATOM 748 N N . CYS A 1 95 ? 24.078 57.106 49.369 1.00 36.31 94 CYS A N 1
ATOM 749 C CA . CYS A 1 95 ? 24.810 57.749 48.286 1.00 34.12 94 CYS A CA 1
ATOM 750 C C . CYS A 1 95 ? 24.692 59.263 48.368 1.00 35.32 94 CYS A C 1
ATOM 751 O O . CYS A 1 95 ? 25.670 59.982 48.135 1.00 37.67 94 CYS A O 1
ATOM 754 N N . TYR A 1 96 ? 23.502 59.765 48.696 1.00 36.63 95 TYR A N 1
ATOM 755 C CA . TYR A 1 96 ? 23.341 61.198 48.885 1.00 34.38 95 TYR A CA 1
ATOM 756 C C . TYR A 1 96 ? 24.022 61.693 50.154 1.00 34.06 95 TYR A C 1
ATOM 757 O O . TYR A 1 96 ? 24.356 62.878 50.234 1.00 49.33 95 TYR A O 1
ATOM 766 N N . ALA A 1 97 ? 24.241 60.824 51.141 1.00 41.35 96 ALA A N 1
ATOM 767 C CA . ALA A 1 97 ? 25.093 61.160 52.276 1.00 33.71 96 ALA A CA 1
ATOM 768 C C . ALA A 1 97 ? 26.555 60.822 52.026 1.00 37.74 96 ALA A C 1
ATOM 769 O O . ALA A 1 97 ? 27.402 61.138 52.870 1.00 41.39 96 ALA A O 1
ATOM 771 N N . ASP A 1 98 ? 26.856 60.175 50.897 1.00 38.70 97 ASP A N 1
ATOM 772 C CA . ASP A 1 98 ? 28.221 59.867 50.473 1.00 36.66 97 ASP A CA 1
ATOM 773 C C . ASP A 1 98 ? 28.936 58.950 51.469 1.00 46.25 97 ASP A C 1
ATOM 774 O O . ASP A 1 98 ? 30.053 59.224 51.913 1.00 38.61 97 ASP A O 1
ATOM 779 N N . ILE A 1 99 ? 28.286 57.835 51.808 1.00 45.54 98 ILE A N 1
ATOM 780 C CA . ILE A 1 99 ? 28.886 56.844 52.697 1.00 46.77 98 ILE A CA 1
ATOM 781 C C . ILE A 1 99 ? 28.529 55.434 52.239 1.00 41.85 98 ILE A C 1
ATOM 782 O O . ILE A 1 99 ? 28.427 54.516 53.060 1.00 46.29 98 ILE A O 1
ATOM 787 N N . ALA A 1 100 ? 28.357 55.243 50.930 1.00 44.23 99 ALA A N 1
ATOM 788 C CA . ALA A 1 100 ? 27.809 54.005 50.386 1.00 42.71 99 ALA A CA 1
ATOM 789 C C . ALA A 1 100 ? 28.833 53.161 49.639 1.00 57.54 99 ALA A C 1
ATOM 790 O O . ALA A 1 100 ? 28.448 52.189 48.978 1.00 70.91 99 ALA A O 1
ATOM 792 N N . ILE A 1 101 ? 30.123 53.487 49.744 1.00 52.75 100 ILE A N 1
ATOM 793 C CA . ILE A 1 101 ? 31.175 52.851 48.952 1.00 60.39 100 ILE A CA 1
ATOM 794 C C . ILE A 1 101 ? 30.813 52.940 47.473 1.00 72.38 100 ILE A C 1
ATOM 795 O O . ILE A 1 101 ? 30.826 51.933 46.755 1.00 66.79 100 ILE A O 1
ATOM 800 N N . SER A 1 102 ? 30.478 54.145 47.009 1.00 83.02 101 SER A N 1
ATOM 801 C CA . SER A 1 102 ? 30.084 54.372 45.621 1.00 85.61 101 SER A CA 1
ATOM 802 C C . SER A 1 102 ? 31.149 55.177 44.884 1.00 90.19 101 SER A C 1
ATOM 803 O O . SER A 1 102 ? 31.801 54.652 43.977 1.00 90.09 101 SER A O 1
ATOM 806 N N . GLU A 1 103 ? 31.344 56.442 45.249 1.00 94.16 102 GLU A N 1
ATOM 807 C CA . GLU A 1 103 ? 32.353 57.274 44.605 1.00 100.51 102 GLU A CA 1
ATOM 808 C C . GLU A 1 103 ? 33.748 56.799 44.995 1.00 105.58 102 GLU A C 1
ATOM 809 O O . GLU A 1 103 ? 34.083 56.739 46.184 1.00 105.36 102 GLU A O 1
ATOM 815 N N . GLU A 1 104 ? 34.560 56.460 43.998 1.00 103.47 103 GLU A N 1
ATOM 816 C CA . GLU A 1 104 ? 35.922 56.001 44.240 1.00 105.09 103 GLU A CA 1
ATOM 817 C C . GLU A 1 104 ? 36.805 56.270 43.027 1.00 102.94 103 GLU A C 1
ATOM 818 O O . GLU A 1 104 ? 36.544 57.189 42.252 1.00 94.15 103 GLU A O 1
ATOM 824 N N . PRO A 1 109 ? 32.720 69.845 45.317 1.00 86.82 108 PRO A N 1
ATOM 825 C CA . PRO A 1 109 ? 31.833 68.785 44.826 1.00 101.66 108 PRO A CA 1
ATOM 826 C C . PRO A 1 109 ? 30.597 68.489 45.705 1.00 108.88 108 PRO A C 1
ATOM 827 O O . PRO A 1 109 ? 29.498 68.445 45.148 1.00 99.55 108 PRO A O 1
ATOM 831 N N . PRO A 1 110 ? 30.746 68.300 47.023 1.00 103.35 109 PRO A N 1
ATOM 832 C CA . PRO A 1 110 ? 29.588 67.867 47.820 1.00 97.58 109 PRO A CA 1
ATOM 833 C C . PRO A 1 110 ? 28.628 69.021 48.090 1.00 90.38 109 PRO A C 1
ATOM 834 O O . PRO A 1 110 ? 29.033 70.089 48.558 1.00 86.92 109 PRO A O 1
ATOM 838 N N . ASP A 1 111 ? 27.350 68.804 47.780 1.00 74.47 110 ASP A N 1
ATOM 839 C CA . ASP A 1 111 ? 26.304 69.735 48.188 1.00 70.06 110 ASP A CA 1
ATOM 840 C C . ASP A 1 111 ? 26.033 69.501 49.665 1.00 64.60 110 ASP A C 1
ATOM 841 O O . ASP A 1 111 ? 25.452 68.478 50.044 1.00 60.17 110 ASP A O 1
ATOM 846 N N . MET A 1 112 ? 26.459 70.445 50.503 1.00 61.58 111 MET A N 1
ATOM 847 C CA . MET A 1 112 ? 26.397 70.233 51.942 1.00 56.80 111 MET A CA 1
ATOM 848 C C . MET A 1 112 ? 24.969 70.133 52.461 1.00 52.40 111 MET A C 1
ATOM 849 O O . MET A 1 112 ? 24.756 69.561 53.534 1.00 52.12 111 MET A O 1
ATOM 854 N N . ASP A 1 113 ? 23.989 70.659 51.724 1.00 51.45 112 ASP A N 1
ATOM 855 C CA . ASP A 1 113 ? 22.610 70.609 52.195 1.00 45.84 112 ASP A CA 1
ATOM 856 C C . ASP A 1 113 ? 21.968 69.262 51.892 1.00 53.09 112 ASP A C 1
ATOM 857 O O . ASP A 1 113 ? 21.207 68.738 52.713 1.00 49.03 112 ASP A O 1
ATOM 862 N N . VAL A 1 114 ? 22.259 68.690 50.722 1.00 56.28 113 VAL A N 1
ATOM 863 C CA . VAL A 1 114 ? 21.782 67.343 50.422 1.00 55.73 113 VAL A CA 1
ATOM 864 C C . VAL A 1 114 ? 22.495 66.323 51.302 1.00 44.06 113 VAL A C 1
ATOM 865 O O . VAL A 1 114 ? 21.886 65.358 51.780 1.00 38.55 113 VAL A O 1
ATOM 869 N N . LEU A 1 115 ? 23.790 66.534 51.540 1.00 44.14 114 LEU A N 1
ATOM 870 C CA . LEU A 1 115 ? 24.564 65.656 52.411 1.00 39.91 114 LEU A CA 1
ATOM 871 C C . LEU A 1 115 ? 23.952 65.583 53.807 1.00 46.37 114 LEU A C 1
ATOM 872 O O . LEU A 1 115 ? 23.787 64.494 54.369 1.00 41.64 114 LEU A O 1
ATOM 877 N N . LEU A 1 116 ? 23.594 66.739 54.376 1.00 48.41 115 LEU A N 1
ATOM 878 C CA . LEU A 1 116 ? 23.079 66.771 55.742 1.00 35.61 115 LEU A CA 1
ATOM 879 C C . LEU A 1 116 ? 21.673 66.198 55.826 1.00 34.95 115 LEU A C 1
ATOM 880 O O . LEU A 1 116 ? 21.353 65.460 56.765 1.00 39.74 115 LEU A O 1
ATOM 885 N N . GLU A 1 117 ? 20.811 66.542 54.867 1.00 41.16 116 GLU A N 1
ATOM 886 C CA . GLU A 1 117 ? 19.436 66.057 54.909 1.00 39.06 116 GLU A CA 1
ATOM 887 C C . GLU A 1 117 ? 19.368 64.538 54.780 1.00 37.59 116 GLU A C 1
ATOM 888 O O . GLU A 1 117 ? 18.524 63.902 55.419 1.00 28.72 116 GLU A O 1
ATOM 894 N N . SER A 1 118 ? 20.244 63.940 53.967 1.00 38.01 117 SER A N 1
ATOM 895 C CA . SER A 1 118 ? 20.306 62.483 53.905 1.00 33.86 117 SER A CA 1
ATOM 896 C C . SER A 1 118 ? 20.678 61.894 55.258 1.00 37.26 117 SER A C 1
ATOM 897 O O . SER A 1 118 ? 20.107 60.881 55.679 1.00 40.25 117 SER A O 1
ATOM 900 N N . LEU A 1 119 ? 21.642 62.511 55.948 1.00 33.73 118 LEU A N 1
ATOM 901 C CA . LEU A 1 119 ? 22.083 61.985 57.235 1.00 23.72 118 LEU A CA 1
ATOM 902 C C . LEU A 1 119 ? 20.943 61.959 58.238 1.00 29.82 118 LEU A C 1
ATOM 903 O O . LEU A 1 119 ? 20.828 61.021 59.035 1.00 35.07 118 LEU A O 1
ATOM 908 N N . LYS A 1 120 ? 20.087 62.979 58.211 1.00 31.47 119 LYS A N 1
ATOM 909 C CA . LYS A 1 120 ? 18.977 63.028 59.152 1.00 32.22 119 LYS A CA 1
ATOM 910 C C . LYS A 1 120 ? 17.921 61.989 58.817 1.00 32.39 119 LYS A C 1
ATOM 911 O O . LYS A 1 120 ? 17.226 61.502 59.716 1.00 35.23 119 LYS A O 1
ATOM 917 N N . CYS A 1 121 ? 17.780 61.639 57.539 1.00 31.20 120 CYS A N 1
ATOM 918 C CA . CYS A 1 121 ? 16.884 60.545 57.183 1.00 35.12 120 CYS A CA 1
ATOM 919 C C . CYS A 1 121 ? 17.421 59.218 57.705 1.00 30.21 120 CYS A C 1
ATOM 920 O O . CYS A 1 121 ? 16.676 58.416 58.278 1.00 38.20 120 CYS A O 1
ATOM 923 N N . LEU A 1 122 ? 18.719 58.972 57.523 1.00 31.06 121 LEU A N 1
ATOM 924 C CA . LEU A 1 122 ? 19.289 57.707 57.974 1.00 28.90 121 LEU A CA 1
ATOM 925 C C . LEU A 1 122 ? 19.192 57.576 59.485 1.00 35.54 121 LEU A C 1
ATOM 926 O O . LEU A 1 122 ? 18.993 56.475 60.009 1.00 32.25 121 LEU A O 1
ATOM 931 N N . CYS A 1 123 ? 19.314 58.693 60.200 1.00 34.32 122 CYS A N 1
ATOM 932 C CA . CYS A 1 123 ? 19.236 58.641 61.653 1.00 30.74 122 CYS A CA 1
ATOM 933 C C . CYS A 1 123 ? 17.840 58.250 62.115 1.00 30.17 122 CYS A C 1
ATOM 934 O O . CYS A 1 123 ? 17.691 57.488 63.074 1.00 37.40 122 CYS A O 1
ATOM 937 N N . ASN A 1 124 ? 16.806 58.743 61.434 1.00 32.77 123 ASN A N 1
ATOM 938 C CA . ASN A 1 124 ? 15.443 58.407 61.831 1.00 37.74 123 ASN A CA 1
ATOM 939 C C . ASN A 1 124 ? 15.117 56.954 61.520 1.00 32.96 123 ASN A C 1
ATOM 940 O O . ASN A 1 124 ? 14.445 56.280 62.310 1.00 36.06 123 ASN A O 1
ATOM 945 N N . LEU A 1 125 ? 15.579 56.454 60.375 1.00 30.83 124 LEU A N 1
ATOM 946 C CA . LEU A 1 125 ? 15.281 55.073 60.015 1.00 32.67 124 LEU A CA 1
ATOM 947 C C . LEU A 1 125 ? 16.085 54.096 60.862 1.00 31.87 124 LEU A C 1
ATOM 948 O O . LEU A 1 125 ? 15.545 53.097 61.352 1.00 39.59 124 LEU A O 1
ATOM 953 N N . VAL A 1 126 ? 17.376 54.368 61.055 1.00 31.56 125 VAL A N 1
ATOM 954 C CA . VAL A 1 126 ? 18.195 53.467 61.855 1.00 28.32 125 VAL A CA 1
ATOM 955 C C . VAL A 1 126 ? 17.728 53.461 63.303 1.00 33.49 125 VAL A C 1
ATOM 956 O O . VAL A 1 126 ? 17.872 52.455 64.008 1.00 30.98 125 VAL A O 1
ATOM 960 N N . LEU A 1 127 ? 17.122 54.559 63.762 1.00 33.55 126 LEU A N 1
ATOM 961 C CA . LEU A 1 127 ? 16.773 54.669 65.173 1.00 25.07 126 LEU A CA 1
ATOM 962 C C . LEU A 1 127 ? 15.706 53.657 65.572 1.00 30.85 126 LEU A C 1
ATOM 963 O O . LEU A 1 127 ? 15.805 53.025 66.631 1.00 24.88 126 LEU A O 1
ATOM 968 N N . SER A 1 128 ? 14.674 53.491 64.748 1.00 29.78 127 SER A N 1
ATOM 969 C CA . SER A 1 128 ? 13.511 52.729 65.170 1.00 32.61 127 SER A CA 1
ATOM 970 C C . SER A 1 128 ? 13.172 51.534 64.289 1.00 36.69 127 SER A C 1
ATOM 971 O O . SER A 1 128 ? 12.356 50.705 64.708 1.00 42.14 127 SER A O 1
ATOM 974 N N . SER A 1 129 ? 13.784 51.397 63.107 1.00 37.66 128 SER A N 1
ATOM 975 C CA . SER A 1 129 ? 13.503 50.270 62.225 1.00 35.04 128 SER A CA 1
ATOM 976 C C . SER A 1 129 ? 14.587 49.208 62.346 1.00 28.59 128 SER A C 1
ATOM 977 O O . SER A 1 129 ? 15.698 49.414 61.835 1.00 25.86 128 SER A O 1
ATOM 980 N N . PRO A 1 130 ? 14.313 48.057 62.965 1.00 34.27 129 PRO A N 1
ATOM 981 C CA . PRO A 1 130 ? 15.318 46.979 63.001 1.00 29.94 129 PRO A CA 1
ATOM 982 C C . PRO A 1 130 ? 15.715 46.466 61.628 1.00 29.11 129 PRO A C 1
ATOM 983 O O . PRO A 1 130 ? 16.816 45.921 61.483 1.00 30.50 129 PRO A O 1
ATOM 987 N N . THR A 1 131 ? 14.853 46.620 60.620 1.00 29.22 130 THR A N 1
ATOM 988 C CA . THR A 1 131 ? 15.243 46.323 59.246 1.00 28.83 130 THR A CA 1
ATOM 989 C C . THR A 1 131 ? 16.276 47.322 58.739 1.00 27.90 130 THR A C 1
ATOM 990 O O . THR A 1 131 ? 17.231 46.942 58.052 1.00 32.68 130 THR A O 1
ATOM 994 N N . ALA A 1 132 ? 16.098 48.608 59.055 1.00 30.45 131 ALA A N 1
ATOM 995 C CA . ALA A 1 132 ? 17.078 49.608 58.641 1.00 26.28 131 ALA A CA 1
ATOM 996 C C . ALA A 1 132 ? 18.411 49.382 59.341 1.00 22.84 131 ALA A C 1
ATOM 997 O O . ALA A 1 132 ? 19.479 49.534 58.735 1.00 18.26 131 ALA A O 1
ATOM 999 N N . GLN A 1 133 ? 18.359 49.010 60.622 1.00 20.05 132 GLN A N 1
ATOM 1000 C CA . GLN A 1 133 ? 19.567 48.673 61.366 1.00 24.70 132 GLN A CA 1
ATOM 1001 C C . GLN A 1 133 ? 20.316 47.513 60.719 1.00 25.13 132 GLN A C 1
ATOM 1002 O O . GLN A 1 133 ? 21.547 47.544 60.607 1.00 32.96 132 GLN A O 1
ATOM 1008 N N . MET A 1 134 ? 19.594 46.473 60.295 1.00 28.07 133 MET A N 1
ATOM 1009 C CA . MET A 1 134 ? 20.245 45.342 59.644 1.00 23.77 133 MET A CA 1
ATOM 1010 C C . MET A 1 134 ? 20.849 45.756 58.308 1.00 23.82 133 MET A C 1
ATOM 1011 O O . MET A 1 134 ? 22.016 45.463 58.024 1.00 24.52 133 MET A O 1
ATOM 1016 N N . LEU A 1 135 ? 20.073 46.464 57.485 1.00 26.96 134 LEU A N 1
ATOM 1017 C CA . LEU A 1 135 ? 20.549 46.850 56.162 1.00 25.37 134 LEU A CA 1
ATOM 1018 C C . LEU A 1 135 ? 21.686 47.861 56.234 1.00 28.41 134 LEU A C 1
ATOM 1019 O O . LEU A 1 135 ? 22.550 47.879 55.350 1.00 31.44 134 LEU A O 1
ATOM 1024 N N . ALA A 1 136 ? 21.708 48.715 57.262 1.00 27.21 135 ALA A N 1
ATOM 1025 C CA . ALA A 1 136 ? 22.820 49.651 57.396 1.00 26.02 135 ALA A CA 1
ATOM 1026 C C . ALA A 1 136 ? 24.103 48.925 57.779 1.00 24.20 135 ALA A C 1
ATOM 1027 O O . ALA A 1 136 ? 25.191 49.291 57.321 1.00 25.39 135 ALA A O 1
ATOM 1029 N N . ALA A 1 137 ? 23.997 47.891 58.618 1.00 27.13 136 ALA A N 1
ATOM 1030 C CA . ALA A 1 137 ? 25.156 47.048 58.895 1.00 24.55 136 ALA A CA 1
ATOM 1031 C C . ALA A 1 137 ? 25.642 46.368 57.622 1.00 26.11 136 ALA A C 1
ATOM 1032 O O . ALA A 1 137 ? 26.831 46.430 57.281 1.00 28.22 136 ALA A O 1
ATOM 1034 N N . GLU A 1 138 ? 24.720 45.734 56.891 1.00 28.96 137 GLU A N 1
ATOM 1035 C CA . GLU A 1 138 ? 25.073 45.030 55.660 1.00 25.38 137 GLU A CA 1
ATOM 1036 C C . GLU A 1 138 ? 25.684 45.971 54.626 1.00 27.03 137 GLU A C 1
ATOM 1037 O O . GLU A 1 138 ? 26.585 45.577 53.878 1.00 27.69 137 GLU A O 1
ATOM 1043 N N . ALA A 1 139 ? 25.214 47.220 54.561 1.00 30.79 138 ALA A N 1
ATOM 1044 C CA . ALA A 1 139 ? 25.799 48.159 53.607 1.00 26.10 138 ALA A CA 1
ATOM 1045 C C . ALA A 1 139 ? 27.138 48.716 54.075 1.00 33.30 138 ALA A C 1
ATOM 1046 O O . ALA A 1 139 ? 27.782 49.450 53.314 1.00 28.96 138 ALA A O 1
ATOM 1048 N N . ARG A 1 140 ? 27.566 48.386 55.296 1.00 32.75 139 ARG A N 1
ATOM 1049 C CA . ARG A 1 140 ? 28.885 48.765 55.809 1.00 37.62 139 ARG A CA 1
ATOM 1050 C C . ARG A 1 140 ? 29.080 50.281 55.795 1.00 29.96 139 ARG A C 1
ATOM 1051 O O . ARG A 1 140 ? 30.162 50.782 55.485 1.00 32.52 139 ARG A O 1
ATOM 1059 N N . LEU A 1 141 ? 28.020 51.017 56.141 1.00 27.29 140 LEU A N 1
ATOM 1060 C CA . LEU A 1 141 ? 28.093 52.475 56.157 1.00 27.90 140 LEU A CA 1
ATOM 1061 C C . LEU A 1 141 ? 29.128 52.995 57.145 1.00 30.61 140 LEU A C 1
ATOM 1062 O O . LEU A 1 141 ? 29.655 54.095 56.949 1.00 34.41 140 LEU A O 1
ATOM 1067 N N . VAL A 1 142 ? 29.438 52.222 58.191 1.00 25.77 141 VAL A N 1
ATOM 1068 C CA . VAL A 1 142 ? 30.370 52.650 59.225 1.00 24.82 141 VAL A CA 1
ATOM 1069 C C . VAL A 1 142 ? 31.763 52.884 58.668 1.00 31.81 141 VAL A C 1
ATOM 1070 O O . VAL A 1 142 ? 32.547 53.637 59.257 1.00 30.33 141 VAL A O 1
ATOM 1074 N N . VAL A 1 143 ? 32.094 52.261 57.537 1.00 34.25 142 VAL A N 1
ATOM 1075 C CA . VAL A 1 143 ? 33.451 52.352 57.010 1.00 32.46 142 VAL A CA 1
ATOM 1076 C C . VAL A 1 143 ? 33.762 53.780 56.587 1.00 36.14 142 VAL A C 1
ATOM 1077 O O . VAL A 1 143 ? 34.697 54.408 57.095 1.00 32.15 142 VAL A O 1
ATOM 1081 N N . ARG A 1 144 ? 32.986 54.307 55.640 1.00 36.31 143 ARG A N 1
ATOM 1082 C CA . ARG A 1 144 ? 33.203 55.663 55.158 1.00 39.42 143 ARG A CA 1
ATOM 1083 C C . ARG A 1 144 ? 32.673 56.717 56.120 1.00 45.27 143 ARG A C 1
ATOM 1084 O O . ARG A 1 144 ? 33.091 57.877 56.041 1.00 43.31 143 ARG A O 1
ATOM 1092 N N . LEU A 1 145 ? 31.767 56.344 57.023 1.00 41.76 144 LEU A N 1
ATOM 1093 C CA . LEU A 1 145 ? 31.359 57.269 58.072 1.00 34.22 144 LEU A CA 1
ATOM 1094 C C . LEU A 1 145 ? 32.501 57.526 59.046 1.00 34.41 144 LEU A C 1
ATOM 1095 O O . LEU A 1 145 ? 32.759 5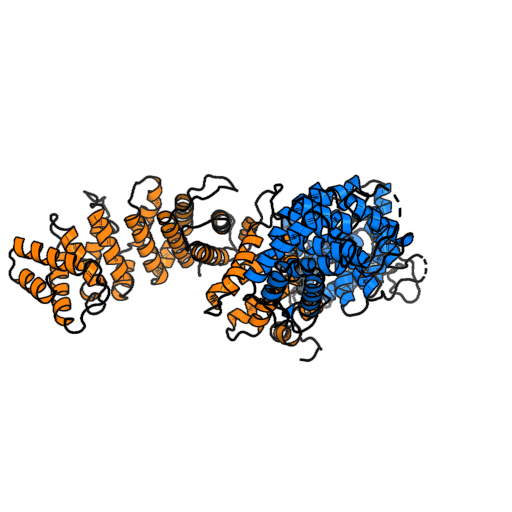8.675 59.424 1.00 42.16 144 LEU A O 1
ATOM 1100 N N . ALA A 1 146 ? 33.205 56.471 59.457 1.00 40.43 145 ALA A N 1
ATOM 1101 C CA . ALA A 1 146 ? 34.385 56.656 60.293 1.00 38.67 145 ALA A CA 1
ATOM 1102 C C . ALA A 1 146 ? 35.505 57.348 59.531 1.00 39.82 145 ALA A C 1
ATOM 1103 O O . ALA A 1 146 ? 36.331 58.041 60.136 1.00 39.87 145 ALA A O 1
ATOM 1105 N N . GLU A 1 147 ? 35.552 57.169 58.210 1.00 45.22 146 GLU A N 1
ATOM 1106 C CA . GLU A 1 147 ? 36.595 57.801 57.410 1.00 47.50 146 GLU A CA 1
ATOM 1107 C C . GLU A 1 147 ? 36.404 59.312 57.359 1.00 44.84 146 GLU A C 1
ATOM 1108 O O . GLU A 1 147 ? 37.363 60.071 57.541 1.00 45.70 146 GLU A O 1
ATOM 1114 N N . ARG A 1 148 ? 35.169 59.765 57.135 1.00 39.69 147 ARG A N 1
ATOM 1115 C CA . ARG A 1 148 ? 34.891 61.196 57.127 1.00 45.25 147 ARG A CA 1
ATOM 1116 C C . ARG A 1 148 ? 35.176 61.834 58.480 1.00 50.61 147 ARG A C 1
ATOM 1117 O O . ARG A 1 148 ? 35.618 62.986 58.541 1.00 54.17 147 ARG A O 1
ATOM 1125 N N . VAL A 1 149 ? 34.933 61.104 59.571 1.00 47.38 148 VAL A N 1
ATOM 1126 C CA . VAL A 1 149 ? 35.214 61.629 60.904 1.00 51.14 148 VAL A CA 1
ATOM 1127 C C . VAL A 1 149 ? 36.713 61.834 61.095 1.00 55.27 148 VAL A C 1
ATOM 1128 O O . VAL A 1 149 ? 37.138 62.759 61.798 1.00 58.88 148 VAL A O 1
ATOM 1132 N N . GLY A 1 150 ? 37.537 61.011 60.446 1.00 55.36 149 GLY A N 1
ATOM 1133 C CA . GLY A 1 150 ? 38.978 61.182 60.520 1.00 54.42 149 GLY A CA 1
ATOM 1134 C C . GLY A 1 150 ? 39.552 62.266 59.635 1.00 55.96 149 GLY A C 1
ATOM 1135 O O . GLY A 1 150 ? 40.722 62.622 59.796 1.00 56.08 149 GLY A O 1
ATOM 1136 N N . LEU A 1 151 ? 38.764 62.797 58.702 1.00 61.71 150 LEU A N 1
ATOM 1137 C CA . LEU A 1 151 ? 39.215 63.867 57.824 1.00 62.26 150 LEU A CA 1
ATOM 1138 C C . LEU A 1 151 ? 38.617 65.213 58.211 1.00 66.54 150 LEU A C 1
ATOM 1139 O O . LEU A 1 151 ? 38.539 66.116 57.373 1.00 77.34 150 LEU A O 1
ATOM 1144 N N . TYR A 1 152 ? 38.196 65.368 59.468 1.00 62.80 151 TYR A N 1
ATOM 1145 C CA . TYR A 1 152 ? 37.515 66.595 59.865 1.00 69.70 151 TYR A CA 1
ATOM 1146 C C . TYR A 1 152 ? 38.479 67.769 59.981 1.00 71.96 151 TYR A C 1
ATOM 1147 O O . TYR A 1 152 ? 38.064 68.925 59.837 1.00 68.39 151 TYR A O 1
ATOM 1156 N N . ARG A 1 153 ? 39.760 67.499 60.235 1.00 70.73 152 ARG A N 1
ATOM 1157 C CA . ARG A 1 153 ? 40.740 68.577 60.290 1.00 68.20 152 ARG A CA 1
ATOM 1158 C C . ARG A 1 153 ? 41.148 69.030 58.894 1.00 76.42 152 ARG A C 1
ATOM 1159 O O . ARG A 1 153 ? 41.360 70.227 58.664 1.00 80.47 152 ARG A O 1
ATOM 1167 N N . LYS A 1 154 ? 41.256 68.093 57.949 1.00 73.74 153 LYS A N 1
ATOM 1168 C CA . LYS A 1 154 ? 41.612 68.451 56.581 1.00 68.28 153 LYS A CA 1
ATOM 1169 C C . LYS A 1 154 ? 40.414 69.004 55.818 1.00 74.87 153 LYS A C 1
ATOM 1170 O O . LYS A 1 154 ? 40.552 69.965 55.052 1.00 75.25 153 LYS A O 1
ATOM 1176 N N . ARG A 1 155 ? 39.235 68.423 56.022 1.00 80.13 154 ARG A N 1
ATOM 1177 C CA . ARG A 1 155 ? 38.025 68.820 55.311 1.00 73.36 154 ARG A CA 1
ATOM 1178 C C . ARG A 1 155 ? 37.153 69.652 56.244 1.00 66.37 154 ARG A C 1
ATOM 1179 O O . ARG A 1 155 ? 36.692 69.156 57.277 1.00 68.19 154 ARG A O 1
ATOM 1187 N N . SER A 1 156 ? 36.932 70.913 55.880 1.00 72.90 155 SER A N 1
ATOM 1188 C CA . SER A 1 156 ? 36.123 71.825 56.688 1.00 69.05 155 SER A CA 1
ATOM 1189 C C . SER A 1 156 ? 34.650 71.536 56.419 1.00 66.44 155 SER A C 1
ATOM 1190 O O . SER A 1 156 ? 34.019 72.147 55.554 1.00 68.92 155 SER A O 1
ATOM 1193 N N . TYR A 1 157 ? 34.093 70.582 57.176 1.00 56.31 156 TYR A N 1
ATOM 1194 C CA . TYR A 1 157 ? 32.686 70.188 57.170 1.00 45.29 156 TYR A CA 1
ATOM 1195 C C . TYR A 1 157 ? 31.911 70.977 58.222 1.00 43.33 156 TYR A C 1
ATOM 1196 O O . TYR A 1 157 ? 32.401 71.168 59.337 1.00 45.41 156 TYR A O 1
ATOM 1205 N N . PRO A 1 158 ? 30.704 71.431 57.894 1.00 40.06 157 PRO A N 1
ATOM 1206 C CA . PRO A 1 158 ? 29.933 72.252 58.835 1.00 41.08 157 PRO A CA 1
ATOM 1207 C C . PRO A 1 158 ? 29.583 71.497 60.108 1.00 48.72 157 PRO A C 1
ATOM 1208 O O . PRO A 1 158 ? 29.722 70.277 60.213 1.00 47.93 157 PRO A O 1
ATOM 1212 N N . HIS A 1 159 ? 29.110 72.260 61.097 1.00 42.56 158 HIS A N 1
ATOM 1213 C CA . HIS A 1 159 ? 28.797 71.670 62.393 1.00 46.29 158 HIS A CA 1
ATOM 1214 C C . HIS A 1 159 ? 27.655 70.669 62.284 1.00 47.20 158 HIS A C 1
ATOM 1215 O O . HIS A 1 159 ? 27.680 69.618 62.934 1.00 46.30 158 HIS A O 1
ATOM 1222 N N . GLU A 1 160 ? 26.654 70.969 61.456 1.00 39.88 159 GLU A N 1
ATOM 1223 C CA . GLU A 1 160 ? 25.473 70.116 61.390 1.00 49.93 159 GLU A CA 1
ATOM 1224 C C . GLU A 1 160 ? 25.811 68.737 60.830 1.00 50.77 159 GLU A C 1
ATOM 1225 O O . GLU A 1 160 ? 25.402 67.714 61.391 1.00 48.23 159 GLU A O 1
ATOM 1231 N N . VAL A 1 161 ? 26.558 68.685 59.724 1.00 44.04 160 VAL A N 1
ATOM 1232 C CA . VAL A 1 161 ? 26.887 67.381 59.161 1.00 44.14 160 VAL A CA 1
ATOM 1233 C C . VAL A 1 161 ? 27.857 66.646 60.068 1.00 44.07 160 VAL A C 1
ATOM 1234 O O . VAL A 1 161 ? 27.855 65.411 60.115 1.00 43.05 160 VAL A O 1
ATOM 1238 N N . GLN A 1 162 ? 28.686 67.378 60.816 1.00 39.38 161 GLN A N 1
ATOM 1239 C CA . GLN A 1 162 ? 29.579 66.727 61.767 1.00 40.71 161 GLN A CA 1
ATOM 1240 C C . GLN A 1 162 ? 28.796 66.113 62.921 1.00 41.95 161 GLN A C 1
ATOM 1241 O O . GLN A 1 162 ? 29.139 65.026 63.404 1.00 35.62 161 GLN A O 1
ATOM 1247 N N . PHE A 1 163 ? 27.742 66.796 63.373 1.00 30.38 162 PHE A N 1
ATOM 1248 C CA . PHE A 1 163 ? 26.952 66.285 64.485 1.00 34.74 162 PHE A CA 1
ATOM 1249 C C . PHE A 1 163 ? 26.165 65.045 64.079 1.00 37.92 162 PHE A C 1
ATOM 1250 O O . PHE A 1 163 ? 26.100 64.070 64.836 1.00 29.53 162 PHE A O 1
ATOM 1258 N N . PHE A 1 164 ? 25.554 65.061 62.897 1.00 35.07 163 PHE A N 1
ATOM 1259 C CA . PHE A 1 164 ? 24.734 63.927 62.503 1.00 35.27 163 PHE A CA 1
ATOM 1260 C C . PHE A 1 164 ? 25.561 62.770 61.973 1.00 35.11 163 PHE A C 1
ATOM 1261 O O . PHE A 1 164 ? 25.103 61.624 62.032 1.00 33.17 163 PHE A O 1
ATOM 1269 N N . ASP A 1 165 ? 26.767 63.039 61.470 1.00 37.44 164 ASP A N 1
ATOM 1270 C CA . ASP A 1 165 ? 27.713 61.957 61.230 1.00 33.24 164 ASP A CA 1
ATOM 1271 C C . ASP A 1 165 ? 27.993 61.198 62.520 1.00 32.11 164 ASP A C 1
ATOM 1272 O O . ASP A 1 165 ? 27.932 59.964 62.557 1.00 35.97 164 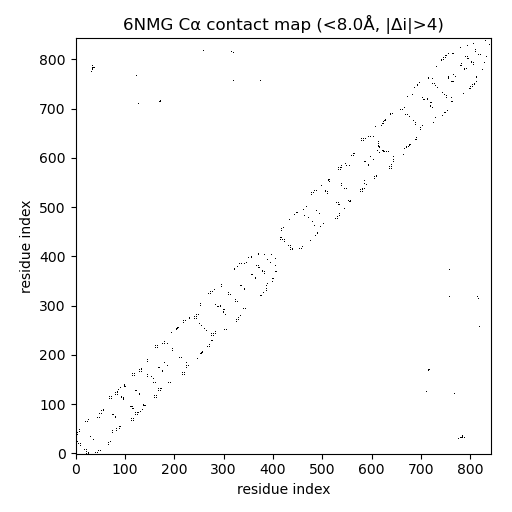ASP A O 1
ATOM 1277 N N . LEU A 1 166 ? 28.283 61.926 63.600 1.00 29.26 165 LEU A N 1
ATOM 1278 C CA . LEU A 1 166 ? 28.627 61.277 64.859 1.00 30.38 165 LEU A CA 1
ATOM 1279 C C . LEU A 1 166 ? 27.410 60.651 65.516 1.00 24.99 165 LEU A C 1
ATOM 1280 O O . LEU A 1 166 ? 27.536 59.638 66.214 1.00 24.67 165 LEU A O 1
ATOM 1285 N N . ARG A 1 167 ? 26.233 61.233 65.310 1.00 23.27 166 ARG A N 1
ATOM 1286 C CA . ARG A 1 167 ? 25.024 60.643 65.858 1.00 19.01 166 ARG A CA 1
ATOM 1287 C C . ARG A 1 167 ? 24.697 59.323 65.167 1.00 25.62 166 ARG A C 1
ATOM 1288 O O . ARG A 1 167 ? 24.349 58.342 65.830 1.00 23.13 166 ARG A O 1
ATOM 1296 N N . LEU A 1 168 ? 24.807 59.277 63.837 1.00 26.60 167 LEU A N 1
ATOM 1297 C CA . LEU A 1 168 ? 24.587 58.020 63.130 1.00 27.01 167 LEU A CA 1
ATOM 1298 C C . LEU A 1 168 ? 25.590 56.966 63.578 1.00 27.65 167 LEU A C 1
ATOM 1299 O O . LEU A 1 168 ? 25.228 55.804 63.804 1.00 22.37 167 LEU A O 1
ATOM 1304 N N . LEU A 1 169 ? 26.856 57.359 63.715 1.00 26.49 168 LEU A N 1
ATOM 1305 C CA . LEU A 1 169 ? 27.847 56.487 64.332 1.00 20.96 168 LEU A CA 1
ATOM 1306 C C . LEU A 1 169 ? 27.382 56.018 65.707 1.00 26.01 168 LEU A C 1
ATOM 1307 O O . LEU A 1 169 ? 27.545 54.843 66.061 1.00 24.12 168 LEU A O 1
ATOM 1312 N N . PHE A 1 170 ? 26.792 56.918 66.498 1.00 26.87 169 PHE A N 1
ATOM 1313 C CA . PHE A 1 170 ? 26.307 56.521 67.815 1.00 24.98 169 PHE A CA 1
ATOM 1314 C C . PHE A 1 170 ? 25.171 55.516 67.689 1.00 19.18 169 PHE A C 1
ATOM 1315 O O . PHE A 1 170 ? 25.141 54.504 68.397 1.00 22.74 169 PHE A O 1
ATOM 1323 N N . LEU A 1 171 ? 24.225 55.784 66.787 1.00 17.14 170 LEU A N 1
ATOM 1324 C CA . LEU A 1 171 ? 23.074 54.905 66.621 1.00 22.62 170 LEU A CA 1
ATOM 1325 C C . LEU A 1 171 ? 23.483 53.544 66.057 1.00 26.08 170 LEU A C 1
ATOM 1326 O O . LEU A 1 171 ? 23.004 52.506 66.528 1.00 23.99 170 LEU A O 1
ATOM 1331 N N . LEU A 1 172 ? 24.385 53.524 65.073 1.00 24.73 171 LEU A N 1
ATOM 1332 C CA . LEU A 1 172 ? 24.817 52.260 64.486 1.00 20.88 171 LEU A CA 1
ATOM 1333 C C . LEU A 1 172 ? 25.533 51.386 65.506 1.00 25.93 171 LEU A C 1
ATOM 1334 O O . LEU A 1 172 ? 25.272 50.178 65.597 1.00 24.86 171 LEU A O 1
ATOM 1339 N N . THR A 1 173 ? 26.444 51.973 66.284 1.00 21.33 172 THR A N 1
ATOM 1340 C CA . THR A 1 173 ? 27.191 51.178 67.250 1.00 18.65 172 THR A CA 1
ATOM 1341 C C . THR A 1 173 ? 26.361 50.817 68.471 1.00 17.42 172 THR A C 1
ATOM 1342 O O . THR A 1 173 ? 26.683 49.841 69.154 1.00 22.23 172 THR A O 1
ATOM 1346 N N . ALA A 1 174 ? 25.302 51.569 68.766 1.00 22.99 173 ALA A N 1
ATOM 1347 C CA . ALA A 1 174 ? 24.461 51.204 69.899 1.00 24.68 173 ALA A CA 1
ATOM 1348 C C . ALA A 1 174 ? 23.463 50.111 69.542 1.00 24.49 173 ALA A C 1
ATOM 1349 O O . ALA A 1 174 ? 23.093 49.309 70.406 1.00 21.92 173 ALA A O 1
ATOM 1351 N N . LEU A 1 175 ? 23.036 50.053 68.284 1.00 22.20 174 LEU A N 1
ATOM 1352 C CA . LEU A 1 175 ? 21.937 49.195 67.870 1.00 24.61 174 LEU A CA 1
ATOM 1353 C C . LEU A 1 175 ? 22.381 47.958 67.110 1.00 28.10 174 LEU A C 1
ATOM 1354 O O . LEU A 1 175 ? 21.541 47.108 66.809 1.00 26.32 174 LEU A O 1
ATOM 1359 N N . ARG A 1 176 ? 23.660 47.849 66.770 1.00 28.19 175 ARG A N 1
ATOM 1360 C CA . ARG A 1 176 ? 24.180 46.698 66.047 1.00 24.89 175 ARG A CA 1
ATOM 1361 C C . ARG A 1 176 ? 25.465 46.261 66.724 1.00 27.35 175 ARG A C 1
ATOM 1362 O O . ARG A 1 176 ? 26.431 47.030 66.778 1.00 23.05 175 ARG A O 1
ATOM 1370 N N . THR A 1 177 ? 25.464 45.038 67.264 1.00 25.91 176 THR A N 1
ATOM 1371 C CA . THR A 1 177 ? 26.656 44.528 67.926 1.00 18.94 176 THR A CA 1
ATOM 1372 C C . THR A 1 177 ? 27.795 44.362 66.931 1.00 23.91 176 THR A C 1
ATOM 1373 O O . THR A 1 177 ? 28.953 44.658 67.247 1.00 26.60 176 THR A O 1
ATOM 1377 N N . ASP A 1 178 ? 27.483 43.913 65.714 1.00 21.28 177 ASP A N 1
ATOM 1378 C CA . ASP A 1 178 ? 28.537 43.673 64.738 1.00 27.49 177 ASP A CA 1
ATOM 1379 C C . ASP A 1 178 ? 29.204 44.978 64.310 1.00 27.05 177 ASP A C 1
ATOM 1380 O O . ASP A 1 178 ? 30.433 45.038 64.183 1.00 30.51 177 ASP A O 1
ATOM 1385 N N . VAL A 1 179 ? 28.419 46.041 64.109 1.00 32.75 178 VAL A N 1
ATOM 1386 C CA . VAL A 1 179 ? 28.997 47.327 63.723 1.00 24.55 178 VAL A CA 1
ATOM 1387 C C . VAL A 1 179 ? 29.802 47.915 64.872 1.00 23.36 178 VAL A C 1
ATOM 1388 O O . VAL A 1 179 ? 30.866 48.513 64.668 1.00 23.98 178 VAL A O 1
ATOM 1392 N N . ARG A 1 180 ? 29.309 47.755 66.097 1.00 21.52 179 ARG A N 1
ATOM 1393 C CA . ARG A 1 180 ? 30.069 48.184 67.260 1.00 28.68 179 ARG A CA 1
ATOM 1394 C C . ARG A 1 180 ? 31.419 47.479 67.326 1.00 32.89 179 ARG A C 1
ATOM 1395 O O . ARG A 1 180 ? 32.433 48.095 67.675 1.00 36.36 179 ARG A O 1
ATOM 1403 N N . GLN A 1 181 ? 31.460 46.194 66.960 1.00 29.58 180 GLN A N 1
ATOM 1404 C CA . GLN A 1 181 ? 32.702 45.438 67.068 1.00 24.07 180 GLN A CA 1
ATOM 1405 C C . GLN A 1 181 ? 33.673 45.778 65.942 1.00 25.16 180 GLN A C 1
ATOM 1406 O O . GLN A 1 181 ? 34.889 45.804 66.162 1.00 26.00 180 GLN A O 1
ATOM 1412 N N . GLN A 1 182 ? 33.174 46.040 64.730 1.00 25.82 181 GLN A N 1
ATOM 1413 C CA . GLN A 1 182 ? 34.091 46.368 63.644 1.00 31.50 181 GLN A CA 1
ATOM 1414 C C . GLN A 1 182 ? 34.595 47.804 63.712 1.00 32.23 181 GLN A C 1
ATOM 1415 O O . GLN A 1 182 ? 35.667 48.093 63.170 1.00 33.48 181 GLN A O 1
ATOM 1421 N N . LEU A 1 183 ? 33.864 48.710 64.368 1.00 29.97 182 LEU A N 1
ATOM 1422 C CA . LEU A 1 183 ? 34.442 50.026 64.621 1.00 30.80 182 LEU A CA 1
ATOM 1423 C C . LEU A 1 183 ? 35.616 49.930 65.584 1.00 27.08 182 LEU A C 1
ATOM 1424 O O . LEU A 1 183 ? 36.618 50.630 65.413 1.00 31.22 182 LEU A O 1
ATOM 1429 N N . PHE A 1 184 ? 35.530 49.036 66.567 1.00 29.96 183 PHE A N 1
ATOM 1430 C CA . PHE A 1 184 ? 36.587 48.906 67.563 1.00 25.97 183 PHE A CA 1
ATOM 1431 C C . PHE A 1 184 ? 37.772 48.108 67.024 1.00 32.27 183 PHE A C 1
ATOM 1432 O O . PHE A 1 184 ? 38.922 48.541 67.143 1.00 30.77 183 PHE A O 1
ATOM 1440 N N . GLN A 1 185 ? 37.510 46.954 66.407 1.00 36.32 184 GLN A N 1
ATOM 1441 C CA . GLN A 1 185 ? 38.570 46.022 66.037 1.00 32.41 184 GLN A CA 1
ATOM 1442 C C . GLN A 1 185 ? 39.164 46.287 64.659 1.00 33.99 184 GLN A C 1
ATOM 1443 O O . GLN A 1 185 ? 40.373 46.121 64.471 1.00 42.39 184 GLN A O 1
ATOM 1449 N N . GLU A 1 186 ? 38.351 46.681 63.681 1.00 36.27 185 GLU A N 1
ATOM 1450 C CA . GLU A 1 186 ? 38.834 46.787 62.311 1.00 40.71 185 GLU A CA 1
ATOM 1451 C C . GLU A 1 186 ? 39.037 48.219 61.842 1.00 34.33 185 GLU A C 1
ATOM 1452 O O . GLU A 1 186 ? 39.865 48.455 60.955 1.00 40.68 185 GLU A O 1
ATOM 1458 N N . LEU A 1 187 ? 38.320 49.185 62.411 1.00 39.59 186 LEU A N 1
ATOM 1459 C CA . LEU A 1 187 ? 38.348 50.552 61.909 1.00 36.70 186 LEU A CA 1
ATOM 1460 C C . LEU A 1 187 ? 39.078 51.522 62.835 1.00 32.17 186 LEU A C 1
ATOM 1461 O O . LEU A 1 187 ? 38.977 52.738 62.636 1.00 30.64 186 LEU A O 1
ATOM 1466 N N . HIS A 1 188 ? 39.819 51.016 63.824 1.00 31.20 187 HIS A N 1
ATOM 1467 C CA . HIS A 1 188 ? 40.604 51.845 64.747 1.00 43.90 187 HIS A CA 1
ATOM 1468 C C . HIS A 1 188 ? 39.748 52.929 65.396 1.00 35.81 187 HIS A C 1
ATOM 1469 O O . HIS A 1 188 ? 40.090 54.110 65.383 1.00 29.50 187 HIS A O 1
ATOM 1476 N N . GLY A 1 189 ? 38.625 52.512 65.983 1.00 31.87 188 GLY A N 1
ATOM 1477 C CA . GLY A 1 189 ? 37.648 53.481 66.452 1.00 26.51 188 GLY A CA 1
ATOM 1478 C C . GLY A 1 189 ? 38.146 54.317 67.616 1.00 30.51 188 GLY A C 1
ATOM 1479 O O . GLY A 1 189 ? 37.941 55.536 67.648 1.00 18.13 188 GLY A O 1
ATOM 1480 N N . VAL A 1 190 ? 38.794 53.675 68.592 1.00 23.16 189 VAL A N 1
ATOM 1481 C CA . VAL A 1 190 ? 39.272 54.392 69.769 1.00 26.99 189 VAL A CA 1
ATOM 1482 C C . VAL A 1 190 ? 40.295 55.446 69.367 1.00 32.59 189 VAL A C 1
ATOM 1483 O O . VAL A 1 190 ? 40.214 56.609 69.780 1.00 31.78 189 VAL A O 1
ATOM 1487 N N . ARG A 1 191 ? 41.278 55.052 68.555 1.00 33.89 190 ARG A N 1
ATOM 1488 C CA . ARG A 1 191 ? 42.295 55.998 68.114 1.00 36.70 190 ARG A CA 1
ATOM 1489 C C . ARG A 1 191 ? 41.685 57.080 67.238 1.00 37.34 190 ARG A C 1
ATOM 1490 O O . ARG A 1 191 ? 42.044 58.258 67.349 1.00 43.09 190 ARG A O 1
ATOM 1498 N N . LEU A 1 192 ? 40.744 56.702 66.378 1.00 29.59 191 LEU A N 1
ATOM 1499 C CA . LEU A 1 192 ? 40.121 57.669 65.483 1.00 32.71 191 LEU A CA 1
ATOM 1500 C C . LEU A 1 192 ? 39.274 58.675 66.256 1.00 37.15 191 LEU A C 1
ATOM 1501 O O . LEU A 1 192 ? 39.352 59.886 66.016 1.00 32.27 191 LEU A O 1
ATOM 1506 N N . LEU A 1 193 ? 38.445 58.195 67.182 1.00 39.42 192 LEU A N 1
ATOM 1507 C CA . LEU A 1 193 ? 37.603 59.116 67.931 1.00 35.49 192 LEU A CA 1
ATOM 1508 C C . LEU A 1 193 ? 38.390 59.877 68.983 1.00 29.58 192 LEU A C 1
ATOM 1509 O O . LEU A 1 193 ? 37.936 60.930 69.438 1.00 28.09 192 LEU A O 1
ATOM 1514 N N . THR A 1 194 ? 39.549 59.362 69.388 1.00 30.03 193 THR A N 1
ATOM 1515 C CA . THR A 1 194 ? 40.408 60.127 70.280 1.00 29.92 193 THR A CA 1
ATOM 1516 C C . THR A 1 194 ? 40.958 61.361 69.579 1.00 38.26 193 THR A C 1
ATOM 1517 O O . THR A 1 194 ? 40.969 62.456 70.154 1.00 43.68 193 THR A O 1
ATOM 1521 N N . ASP A 1 195 ? 41.399 61.209 68.329 1.00 30.72 194 ASP A N 1
ATOM 1522 C CA . ASP A 1 195 ? 41.839 62.369 67.563 1.00 39.00 194 ASP A CA 1
ATOM 1523 C C . ASP A 1 195 ? 40.699 63.348 67.331 1.00 36.05 194 ASP A C 1
ATOM 1524 O O . ASP A 1 195 ? 40.922 64.563 67.301 1.00 42.43 194 ASP A O 1
ATOM 1529 N N . ALA A 1 196 ? 39.472 62.848 67.176 1.00 27.63 195 ALA A N 1
ATOM 1530 C CA . ALA A 1 196 ? 38.345 63.748 66.977 1.00 26.75 195 ALA A CA 1
ATOM 1531 C C . ALA A 1 196 ? 38.000 64.503 68.252 1.00 34.93 195 ALA A C 1
ATOM 1532 O O . ALA A 1 196 ? 37.518 65.640 68.185 1.00 26.71 195 ALA A O 1
ATOM 1534 N N . LEU A 1 197 ? 38.221 63.890 69.417 1.00 29.04 196 LEU A N 1
ATOM 1535 C CA . LEU A 1 197 ? 37.926 64.586 70.661 1.00 27.77 196 LEU A CA 1
ATOM 1536 C C . LEU A 1 197 ? 38.906 65.731 70.883 1.00 35.12 196 LEU A C 1
ATOM 1537 O O . LEU A 1 197 ? 38.502 66.837 71.257 1.00 27.81 196 LEU A O 1
ATOM 1542 N N . GLU A 1 198 ? 40.196 65.484 70.633 1.00 39.81 197 GLU A N 1
ATOM 1543 C CA . GLU A 1 198 ? 41.205 66.526 70.792 1.00 40.14 197 GLU A CA 1
ATOM 1544 C C . GLU A 1 198 ? 40.951 67.691 69.848 1.00 32.94 197 GLU A C 1
ATOM 1545 O O . GLU A 1 198 ? 41.057 68.855 70.250 1.00 47.30 197 GLU A O 1
ATOM 1551 N N . LEU A 1 199 ? 40.613 67.397 68.590 1.00 29.83 198 LEU A N 1
ATOM 1552 C CA . LEU A 1 199 ? 40.300 68.452 67.632 1.00 33.65 198 LEU A CA 1
ATOM 1553 C C . LEU A 1 199 ? 39.109 69.282 68.091 1.00 30.16 198 LEU A C 1
ATOM 1554 O O . LEU A 1 199 ? 39.063 70.495 67.857 1.00 43.69 198 LEU A O 1
ATOM 1559 N N . THR A 1 200 ? 38.130 68.648 68.735 1.00 36.65 199 THR A N 1
ATOM 1560 C CA . THR A 1 200 ? 36.941 69.366 69.180 1.00 39.34 199 THR A CA 1
ATOM 1561 C C . THR A 1 200 ? 37.194 70.189 70.436 1.00 43.29 199 THR A C 1
ATOM 1562 O O . THR A 1 200 ? 36.462 71.154 70.690 1.00 32.21 199 THR A O 1
ATOM 1566 N N . LEU A 1 201 ? 38.216 69.841 71.216 1.00 38.76 200 LEU A N 1
ATOM 1567 C CA . LEU A 1 201 ? 38.527 70.579 72.430 1.00 44.06 200 LEU A CA 1
ATOM 1568 C C . LEU A 1 201 ? 39.497 71.729 72.197 1.00 55.28 200 LEU A C 1
ATOM 1569 O O . LEU A 1 201 ? 39.531 72.663 73.006 1.00 57.47 200 LEU A O 1
ATOM 1574 N N . GLY A 1 202 ? 40.270 71.692 71.115 1.00 54.37 201 GLY A N 1
ATOM 1575 C CA . GLY A 1 202 ? 41.306 72.686 70.906 1.00 54.28 201 GLY A CA 1
ATOM 1576 C C . GLY A 1 202 ? 42.425 72.581 71.917 1.00 67.45 201 GLY A C 1
ATOM 1577 O O . GLY A 1 202 ? 42.979 73.606 72.335 1.00 82.33 201 GLY A O 1
ATOM 1578 N N . VAL A 1 203 ? 42.773 71.362 72.322 1.00 66.91 202 VAL A N 1
ATOM 1579 C CA . VAL A 1 203 ? 43.764 71.118 73.364 1.00 79.00 202 VAL A CA 1
ATOM 1580 C C . VAL A 1 203 ? 45.109 70.834 72.710 1.00 85.69 202 VAL A C 1
ATOM 1581 O O . VAL A 1 203 ? 45.196 70.024 71.776 1.00 80.57 202 VAL A O 1
ATOM 1585 N N . ALA A 1 204 ? 46.153 71.501 73.202 1.00 90.96 203 ALA A N 1
ATOM 1586 C CA . ALA A 1 204 ? 47.516 71.334 72.702 1.00 93.23 203 ALA A CA 1
ATOM 1587 C C . ALA A 1 204 ? 47.596 71.657 71.214 1.00 100.05 203 ALA A C 1
ATOM 1588 O O . ALA A 1 204 ? 47.117 72.702 70.770 1.00 94.79 203 ALA A O 1
ATOM 1590 N N . ASN A 1 208 ? 48.049 76.239 79.953 1.00 89.65 207 ASN A N 1
ATOM 1591 C CA . ASN A 1 208 ? 47.010 76.619 79.000 1.00 85.92 207 ASN A CA 1
ATOM 1592 C C . ASN A 1 208 ? 45.872 75.597 78.941 1.00 87.01 207 ASN A C 1
ATOM 1593 O O . ASN A 1 208 ? 45.638 74.989 77.896 1.00 89.18 207 ASN A O 1
ATOM 1598 N N . PRO A 1 209 ? 45.156 75.413 80.047 1.00 87.06 208 PRO A N 1
ATOM 1599 C CA . PRO A 1 209 ? 44.118 74.381 80.089 1.00 79.21 208 PRO A CA 1
ATOM 1600 C C . PRO A 1 209 ? 42.799 74.872 79.511 1.00 70.45 208 PRO A C 1
ATOM 1601 O O . PRO A 1 209 ? 42.521 76.070 79.432 1.00 73.08 208 PRO A O 1
ATOM 1605 N N . LEU A 1 210 ? 41.985 73.908 79.093 1.00 69.96 209 LEU A N 1
ATOM 1606 C CA . LEU A 1 210 ? 40.645 74.217 78.615 1.00 58.12 209 LEU A CA 1
ATOM 1607 C C . LEU A 1 210 ? 39.749 74.546 79.802 1.00 56.77 209 LEU A C 1
ATOM 1608 O O . LEU A 1 210 ? 39.614 73.742 80.730 1.00 58.15 209 LEU A O 1
ATOM 1613 N N . VAL A 1 211 ? 39.148 75.732 79.780 1.00 50.03 210 VAL A N 1
ATOM 1614 C CA . VAL A 1 211 ? 38.316 76.206 80.872 1.00 53.13 210 VAL A CA 1
ATOM 1615 C C . VAL A 1 211 ? 36.837 76.174 80.510 1.00 43.44 210 VAL A C 1
ATOM 1616 O O . VAL A 1 211 ? 36.010 75.741 81.315 1.00 43.14 210 VAL A O 1
ATOM 1620 N N . ILE A 1 212 ? 36.485 76.607 79.301 1.00 48.04 211 ILE A N 1
ATOM 1621 C CA . ILE A 1 212 ? 35.093 76.665 78.870 1.00 43.22 211 ILE A CA 1
ATOM 1622 C C . ILE A 1 212 ? 35.009 76.227 77.414 1.00 48.52 211 ILE A C 1
ATOM 1623 O O . ILE A 1 212 ? 35.762 76.714 76.565 1.00 47.98 211 ILE A O 1
ATOM 1628 N N . LEU A 1 213 ? 34.093 75.304 77.131 1.00 44.57 212 LEU A N 1
ATOM 1629 C CA . LEU A 1 213 ? 33.855 74.784 75.794 1.00 40.85 212 LEU A CA 1
ATOM 1630 C C . LEU A 1 213 ? 32.602 75.418 75.217 1.00 43.35 212 LEU A C 1
ATOM 1631 O O . LEU A 1 213 ? 31.579 75.512 75.917 1.00 40.51 212 LEU A O 1
ATOM 1636 N N . PRO A 1 214 ? 32.647 75.872 73.967 1.00 34.72 213 PRO A N 1
ATOM 1637 C CA . PRO A 1 214 ? 31.474 76.516 73.362 1.00 45.42 213 PRO A CA 1
ATOM 1638 C C . PRO A 1 214 ? 30.299 75.554 73.247 1.00 42.38 213 PRO A C 1
ATOM 1639 O O . PRO A 1 214 ? 30.428 74.335 73.380 1.00 42.64 213 PRO A O 1
ATOM 1643 N N . ALA A 1 215 ? 29.126 76.134 72.982 1.00 42.91 214 ALA A N 1
ATOM 1644 C CA . ALA A 1 215 ? 27.883 75.365 72.993 1.00 41.23 214 ALA A CA 1
ATOM 1645 C C . ALA A 1 215 ? 27.925 74.217 71.996 1.00 43.71 214 ALA A C 1
ATOM 1646 O O . ALA A 1 215 ? 27.577 73.078 72.328 1.00 47.16 214 ALA A O 1
ATOM 1648 N N . GLN A 1 216 ? 28.350 74.492 70.766 1.00 46.68 215 GLN A N 1
ATOM 1649 C CA . GLN A 1 216 ? 28.274 73.480 69.725 1.00 47.50 215 GLN A CA 1
ATOM 1650 C C . GLN A 1 216 ? 29.502 72.578 69.680 1.00 47.98 215 GLN A C 1
ATOM 1651 O O . GLN A 1 216 ? 29.392 71.433 69.226 1.00 43.47 215 GLN A O 1
ATOM 1657 N N . GLU A 1 217 ? 30.657 73.045 70.164 1.00 43.77 216 GLU A N 1
ATOM 1658 C CA . GLU A 1 217 ? 31.774 72.129 70.373 1.00 38.08 216 GLU A CA 1
ATOM 1659 C C . GLU A 1 217 ? 31.460 71.119 71.466 1.00 45.64 216 GLU A C 1
ATOM 1660 O O . GLU A 1 217 ? 31.951 69.984 71.426 1.00 44.44 216 GLU A O 1
ATOM 1666 N N . THR A 1 218 ? 30.663 71.519 72.455 1.00 45.85 217 THR A N 1
ATOM 1667 C CA . THR A 1 218 ? 30.242 70.591 73.495 1.00 42.94 217 THR A CA 1
ATOM 1668 C C . THR A 1 218 ? 29.291 69.542 72.932 1.00 38.53 217 THR A C 1
ATOM 1669 O O . THR A 1 218 ? 29.423 68.348 73.233 1.00 36.98 217 THR A O 1
ATOM 1673 N N . GLU A 1 219 ? 28.341 69.970 72.096 1.00 35.27 218 GLU A N 1
ATOM 1674 C CA . GLU A 1 219 ? 27.400 69.033 71.495 1.00 36.64 218 GLU A CA 1
ATOM 1675 C C . GLU A 1 219 ? 28.127 67.959 70.704 1.00 36.38 218 GLU A C 1
ATOM 1676 O O . GLU A 1 219 ? 27.787 66.774 70.793 1.00 35.64 218 GLU A O 1
ATOM 1682 N N . ARG A 1 220 ? 29.139 68.352 69.933 1.00 33.23 219 ARG A N 1
ATOM 1683 C CA . ARG A 1 220 ? 29.910 67.369 69.186 1.00 32.56 219 ARG A CA 1
ATOM 1684 C C . ARG A 1 220 ? 30.716 66.477 70.115 1.00 33.84 219 ARG A C 1
ATOM 1685 O O . ARG A 1 220 ? 30.766 65.256 69.922 1.00 40.82 219 ARG A O 1
ATOM 1693 N N . ALA A 1 221 ? 31.356 67.063 71.128 1.00 30.21 220 ALA A N 1
ATOM 1694 C CA . ALA A 1 221 ? 32.248 66.275 71.970 1.00 32.74 220 ALA A CA 1
ATOM 1695 C C . ALA A 1 221 ? 31.479 65.266 72.807 1.00 31.42 220 ALA A C 1
ATOM 1696 O O . ALA A 1 221 ? 31.985 64.169 73.068 1.00 24.54 220 ALA A O 1
ATOM 1698 N N . MET A 1 222 ? 30.264 65.614 73.233 1.00 31.21 221 MET A N 1
ATOM 1699 C CA . MET A 1 222 ? 29.461 64.670 73.998 1.00 28.30 221 MET A CA 1
ATOM 1700 C C . MET A 1 222 ? 29.088 63.459 73.153 1.00 30.23 221 MET A C 1
ATOM 1701 O O . MET A 1 222 ? 29.119 62.324 73.641 1.00 28.97 221 MET A O 1
ATOM 1706 N N . GLU A 1 223 ? 28.747 63.671 71.879 1.00 27.94 222 GLU A N 1
ATOM 1707 C CA . GLU A 1 223 ? 28.441 62.532 71.022 1.00 28.55 222 GLU A CA 1
ATOM 1708 C C . GLU A 1 223 ? 29.674 61.665 70.805 1.00 30.43 222 GLU A C 1
ATOM 1709 O O . GLU A 1 223 ? 29.572 60.434 70.772 1.00 27.66 222 GLU A O 1
ATOM 1715 N N . ILE A 1 224 ? 30.850 62.287 70.670 1.00 32.59 223 ILE A N 1
ATOM 1716 C CA . ILE A 1 224 ? 32.085 61.514 70.552 1.00 22.60 223 ILE A CA 1
ATOM 1717 C C . ILE A 1 224 ? 32.300 60.665 71.794 1.00 27.04 223 ILE A C 1
ATOM 1718 O O . ILE A 1 224 ? 32.677 59.489 71.706 1.00 27.01 223 ILE A O 1
ATOM 1723 N N . LEU A 1 225 ? 32.071 61.244 72.974 1.00 25.20 224 LEU A N 1
ATOM 1724 C CA . LEU A 1 225 ? 32.204 60.473 74.203 1.00 28.28 224 LEU A CA 1
ATOM 1725 C C . LEU A 1 225 ? 31.196 59.339 74.259 1.00 24.54 224 LEU A C 1
ATOM 1726 O O . LEU A 1 225 ? 31.466 58.302 74.872 1.00 24.89 224 LEU A O 1
ATOM 1731 N N . LYS A 1 226 ? 30.031 59.525 73.633 1.00 25.05 225 LYS A N 1
ATOM 1732 C CA . LYS A 1 226 ? 29.008 58.487 73.627 1.00 20.92 225 LYS A CA 1
ATOM 1733 C C . LYS A 1 226 ? 29.398 57.330 72.715 1.00 26.56 225 LYS A C 1
ATOM 1734 O O . LYS A 1 226 ? 29.217 56.160 73.078 1.00 26.94 225 LYS A O 1
ATOM 1740 N N . VAL A 1 227 ? 29.930 57.632 71.530 1.00 24.63 226 VAL A N 1
ATOM 1741 C CA . VAL A 1 227 ? 30.402 56.571 70.646 1.00 24.88 226 VAL A CA 1
ATOM 1742 C C . VAL A 1 227 ? 31.594 55.856 71.267 1.00 24.64 226 VAL A C 1
ATOM 1743 O O . VAL A 1 227 ? 31.678 54.622 71.238 1.00 22.43 226 VAL A O 1
ATOM 1747 N N . LEU A 1 228 ? 32.523 56.615 71.856 1.00 26.24 227 LEU A N 1
ATOM 1748 C CA . LEU A 1 228 ? 33.661 56.004 72.538 1.00 24.59 227 LEU A CA 1
ATOM 1749 C C . LEU A 1 228 ? 33.203 55.118 73.688 1.00 24.49 227 LEU A C 1
ATOM 1750 O O . LEU A 1 228 ? 33.819 54.081 73.966 1.00 25.18 227 LEU A O 1
ATOM 1755 N N . PHE A 1 229 ? 32.137 55.517 74.386 1.00 22.36 228 PHE A N 1
ATOM 1756 C CA . PHE A 1 229 ? 31.615 54.655 75.439 1.00 25.22 228 PHE A CA 1
ATOM 1757 C C . PHE A 1 229 ? 31.062 53.363 74.851 1.00 21.25 228 PHE A C 1
ATOM 1758 O O . PHE A 1 229 ? 31.274 52.284 75.411 1.00 23.47 228 PHE A O 1
ATOM 1766 N N . ASN A 1 230 ? 30.373 53.455 73.710 1.00 22.71 229 ASN A N 1
ATOM 1767 C CA . ASN A 1 230 ? 29.768 52.274 73.102 1.00 24.18 229 ASN A CA 1
ATOM 1768 C C . ASN A 1 230 ? 30.825 51.237 72.740 1.00 24.46 229 ASN A C 1
ATOM 1769 O O . ASN A 1 230 ? 30.695 50.056 73.082 1.00 24.56 229 ASN A O 1
ATOM 1774 N N . ILE A 1 231 ? 31.885 51.661 72.044 1.00 22.04 230 ILE A N 1
ATOM 1775 C CA . ILE A 1 231 ? 32.870 50.708 71.534 1.00 24.44 230 ILE A CA 1
ATOM 1776 C C . ILE A 1 231 ? 33.887 50.275 72.579 1.00 25.62 230 ILE A C 1
ATOM 1777 O O . ILE A 1 231 ? 34.723 49.411 72.288 1.00 25.47 230 ILE A O 1
ATOM 1782 N N . THR A 1 232 ? 33.832 50.813 73.797 1.00 24.35 231 THR A N 1
ATOM 1783 C CA . THR A 1 232 ? 34.755 50.399 74.844 1.00 22.04 231 THR A CA 1
ATOM 1784 C C . THR A 1 232 ? 34.073 49.768 76.050 1.00 27.33 231 THR A C 1
ATOM 1785 O O . THR A 1 232 ? 34.769 49.294 76.957 1.00 25.07 231 THR A O 1
ATOM 1789 N N . PHE A 1 233 ? 32.737 49.728 76.079 1.00 26.27 232 PHE A N 1
ATOM 1790 C CA . PHE A 1 233 ? 32.032 49.309 77.288 1.00 30.92 232 PHE A CA 1
ATOM 1791 C C . PHE A 1 233 ? 32.362 47.869 77.668 1.00 36.88 232 PHE A C 1
ATOM 1792 O O . PHE A 1 233 ? 32.482 47.543 78.855 1.00 33.24 232 PHE A O 1
ATOM 1800 N N . ASP A 1 234 ? 32.509 46.989 76.680 1.00 25.26 233 ASP A N 1
ATOM 1801 C CA . ASP A 1 234 ? 32.750 45.583 76.970 1.00 37.93 233 ASP A CA 1
ATOM 1802 C C . ASP A 1 234 ? 33.897 45.001 76.154 1.00 43.05 233 ASP A C 1
ATOM 1803 O O . ASP A 1 234 ? 34.117 43.785 76.198 1.00 38.58 233 ASP A O 1
ATOM 1808 N N . SER A 1 235 ? 34.634 45.827 75.421 1.00 37.24 234 SER A N 1
ATOM 1809 C CA . SER A 1 235 ? 35.661 45.339 74.515 1.00 42.53 234 SER A CA 1
ATOM 1810 C C . SER A 1 235 ? 37.073 45.545 75.042 1.00 34.16 234 SER A C 1
ATOM 1811 O O . SER A 1 235 ? 38.030 45.128 74.384 1.00 39.74 234 SER A O 1
ATOM 1814 N N . VAL A 1 236 ? 37.229 46.176 76.199 1.00 37.84 235 VAL A N 1
ATOM 1815 C CA . VAL A 1 236 ? 38.543 46.436 76.775 1.00 37.97 235 VAL A CA 1
ATOM 1816 C C . VAL A 1 236 ? 38.869 45.316 77.753 1.00 51.95 235 VAL A C 1
ATOM 1817 O O . VAL A 1 236 ? 38.143 45.102 78.730 1.00 52.61 235 VAL A O 1
ATOM 1821 N N . LYS A 1 237 ? 39.966 44.606 77.497 1.00 56.02 236 LYS A N 1
ATOM 1822 C CA . LYS A 1 237 ? 40.324 43.467 78.331 1.00 59.13 236 LYS A CA 1
ATOM 1823 C C . LYS A 1 237 ? 40.969 43.875 79.646 1.00 61.09 236 LYS A C 1
ATOM 1824 O O . LYS A 1 237 ? 40.942 43.088 80.599 1.00 68.30 236 LYS A O 1
ATOM 1830 N N . ARG A 1 238 ? 41.540 45.077 79.718 1.00 60.54 237 ARG A N 1
ATOM 1831 C CA . ARG A 1 238 ? 42.381 45.577 80.806 1.00 74.40 237 ARG A CA 1
ATOM 1832 C C . ARG A 1 238 ? 43.697 44.808 80.922 1.00 78.62 237 ARG A C 1
ATOM 1833 O O . ARG A 1 238 ? 44.514 45.130 81.796 1.00 73.32 237 ARG A O 1
ATOM 1841 N N . GLU A 1 239 ? 43.924 43.801 80.083 1.00 77.82 238 GLU A N 1
ATOM 1842 C CA . GLU A 1 239 ? 45.238 43.201 79.880 1.00 67.89 238 GLU A CA 1
ATOM 1843 C C . GLU A 1 239 ? 45.731 43.628 78.502 1.00 66.92 238 GLU A C 1
ATOM 1844 O O . GLU A 1 239 ? 45.700 42.866 77.538 1.00 74.30 238 GLU A O 1
ATOM 1850 N N . VAL A 1 240 ? 46.170 44.877 78.417 1.00 64.00 239 VAL A N 1
ATOM 1851 C CA . VAL A 1 240 ? 46.310 45.559 77.143 1.00 62.90 239 VAL A CA 1
ATOM 1852 C C . VAL A 1 240 ? 47.776 45.635 76.728 1.00 63.36 239 VAL A C 1
ATOM 1853 O O . VAL A 1 240 ? 48.688 45.456 77.532 1.00 50.06 239 VAL A O 1
ATOM 1857 N N . ASP A 1 241 ? 48.004 45.908 75.445 1.00 69.50 240 ASP A N 1
ATOM 1858 C CA . ASP A 1 241 ? 49.335 46.094 74.883 1.00 67.06 240 ASP A CA 1
ATOM 1859 C C . ASP A 1 241 ? 49.967 47.386 75.412 1.00 67.92 240 ASP A C 1
ATOM 1860 O O . ASP A 1 241 ? 49.284 48.284 75.921 1.00 64.30 240 ASP A O 1
ATOM 1865 N N . GLU A 1 242 ? 51.295 47.461 75.301 1.00 68.33 241 GLU A N 1
ATOM 1866 C CA . GLU A 1 242 ? 51.996 48.702 75.614 1.00 63.42 241 GLU A CA 1
ATOM 1867 C C . GLU A 1 242 ? 51.574 49.820 74.670 1.00 56.86 241 GLU A C 1
ATOM 1868 O O . GLU A 1 242 ? 51.581 51.000 75.040 1.00 55.75 241 GLU A O 1
ATOM 1874 N N . GLU A 1 243 ? 51.214 49.470 73.440 1.00 51.30 242 GLU A N 1
ATOM 1875 C CA . GLU A 1 243 ? 50.711 50.459 72.492 1.00 58.54 242 GLU A CA 1
ATOM 1876 C C . GLU A 1 243 ? 49.284 50.886 72.831 1.00 58.04 242 GLU A C 1
ATOM 1877 O O . GLU A 1 243 ? 48.926 52.059 72.679 1.00 53.13 242 GLU A O 1
ATOM 1883 N N . ASP A 1 244 ? 48.450 49.945 73.280 1.00 56.37 243 ASP A N 1
ATOM 1884 C CA . ASP A 1 244 ? 47.098 50.306 73.691 1.00 54.37 243 ASP A CA 1
ATOM 1885 C C . ASP A 1 244 ? 47.114 51.104 74.984 1.00 49.31 243 ASP A C 1
ATOM 1886 O O . ASP A 1 244 ? 46.359 52.074 75.129 1.00 37.69 243 ASP A O 1
ATOM 1891 N N . ALA A 1 245 ? 47.967 50.706 75.934 1.00 44.43 244 ALA A N 1
ATOM 1892 C CA . ALA A 1 245 ? 48.075 51.428 77.196 1.00 41.28 244 ALA A CA 1
ATOM 1893 C C . ALA A 1 245 ? 48.471 52.880 76.982 1.00 40.47 244 ALA A C 1
ATOM 1894 O O . ALA A 1 245 ? 48.076 53.753 77.763 1.00 46.43 244 ALA A O 1
ATOM 1896 N N . ALA A 1 246 ? 49.256 53.161 75.942 1.00 39.88 245 ALA A N 1
ATOM 1897 C CA . ALA A 1 246 ? 49.570 54.549 75.633 1.00 40.59 245 ALA A CA 1
ATOM 1898 C C . ALA A 1 246 ? 48.369 55.247 75.009 1.00 39.83 245 ALA A C 1
ATOM 1899 O O . ALA A 1 246 ? 48.107 56.423 75.292 1.00 37.75 245 ALA A O 1
ATOM 1901 N N . LEU A 1 247 ? 47.615 54.531 74.171 1.00 41.27 246 LEU A N 1
ATOM 1902 C CA . LEU A 1 247 ? 46.440 55.121 73.538 1.00 35.64 246 LEU A CA 1
ATOM 1903 C C . LEU A 1 247 ? 45.399 55.523 74.577 1.00 31.88 246 LEU A C 1
ATOM 1904 O O . LEU A 1 247 ? 44.859 56.633 74.531 1.00 28.44 246 LEU A O 1
ATOM 1909 N N . TYR A 1 248 ? 45.110 54.629 75.526 1.00 29.85 247 TYR A N 1
ATOM 1910 C CA . TYR A 1 248 ? 44.112 54.926 76.547 1.00 31.69 247 TYR A CA 1
ATOM 1911 C C . TYR A 1 248 ? 44.606 55.983 77.528 1.00 36.15 247 TYR A C 1
ATOM 1912 O O . TYR A 1 248 ? 43.813 56.808 77.998 1.00 35.30 247 TYR A O 1
ATOM 1921 N N . ARG A 1 249 ? 45.905 55.976 77.848 1.00 35.21 248 ARG A N 1
ATOM 1922 C CA . ARG A 1 249 ? 46.469 57.058 78.651 1.00 36.98 248 ARG A CA 1
ATOM 1923 C C . ARG A 1 249 ? 46.362 58.392 77.923 1.00 27.38 248 ARG A C 1
ATOM 1924 O O . ARG A 1 249 ? 46.085 59.423 78.545 1.00 29.25 248 ARG A O 1
ATOM 1932 N N . TYR A 1 250 ? 46.567 58.390 76.603 1.00 27.46 249 TYR A N 1
ATOM 1933 C CA . TYR A 1 250 ? 46.329 59.599 75.821 1.00 28.50 249 TYR A CA 1
ATOM 1934 C C . TYR A 1 250 ? 44.864 60.011 75.902 1.00 36.73 249 TYR A C 1
ATOM 1935 O O . TYR A 1 250 ? 44.545 61.180 76.159 1.00 32.70 249 TYR A O 1
ATOM 1944 N N . LEU A 1 251 ? 43.952 59.058 75.688 1.00 32.31 250 LEU A N 1
ATOM 1945 C CA . LEU A 1 251 ? 42.535 59.379 75.794 1.00 33.82 250 LEU A CA 1
ATOM 1946 C C . LEU A 1 251 ? 42.191 59.865 77.197 1.00 33.69 250 LEU A C 1
ATOM 1947 O O . LEU A 1 251 ? 41.430 60.829 77.360 1.00 35.99 250 LEU A O 1
ATOM 1952 N N . GLY A 1 252 ? 42.755 59.222 78.222 1.00 26.77 251 GLY A N 1
ATOM 1953 C CA . GLY A 1 252 ? 42.498 59.651 79.585 1.00 29.59 251 GLY A CA 1
ATOM 1954 C C . GLY A 1 252 ? 42.941 61.074 79.859 1.00 29.38 251 GLY A C 1
ATOM 1955 O O . GLY A 1 252 ? 42.293 61.793 80.625 1.00 34.26 251 GLY A O 1
ATOM 1956 N N . THR A 1 253 ? 44.041 61.504 79.236 1.00 34.56 252 THR A N 1
ATOM 1957 C CA . THR A 1 253 ? 44.480 62.888 79.393 1.00 35.64 252 THR A CA 1
ATOM 1958 C C . THR A 1 253 ? 43.451 63.860 78.837 1.00 35.70 252 THR A C 1
ATOM 1959 O O . THR A 1 253 ? 43.208 64.919 79.427 1.00 38.10 252 THR A O 1
ATOM 1963 N N . LEU A 1 254 ? 42.841 63.528 77.697 1.00 37.06 253 LEU A N 1
ATOM 1964 C CA . LEU A 1 254 ? 41.780 64.381 77.176 1.00 35.85 253 LEU A CA 1
ATOM 1965 C C . LEU A 1 254 ? 40.611 64.440 78.144 1.00 31.86 253 LEU A C 1
ATOM 1966 O O . LEU A 1 254 ? 40.012 65.504 78.345 1.00 29.67 253 LEU A O 1
ATOM 1971 N N . LEU A 1 255 ? 40.278 63.304 78.760 1.00 30.00 254 LEU A N 1
ATOM 1972 C CA . LEU A 1 255 ? 39.164 63.272 79.702 1.00 37.71 254 LEU A CA 1
ATOM 1973 C C . LEU A 1 255 ? 39.484 64.060 80.964 1.00 28.60 254 LEU A C 1
ATOM 1974 O O . LEU A 1 255 ? 38.578 64.622 81.591 1.00 33.10 254 LEU A O 1
ATOM 1979 N N . ARG A 1 256 ? 40.760 64.103 81.349 1.00 26.60 255 ARG A N 1
ATOM 1980 C CA . ARG A 1 256 ? 41.182 64.961 82.451 1.00 33.06 255 ARG A CA 1
ATOM 1981 C C . ARG A 1 256 ? 40.896 66.430 82.153 1.00 32.11 255 ARG A C 1
ATOM 1982 O O . ARG A 1 256 ? 40.469 67.177 83.041 1.00 31.98 255 ARG A O 1
ATOM 1990 N N . HIS A 1 257 ? 41.120 66.867 80.910 1.00 26.75 256 HIS A N 1
ATOM 1991 C CA . HIS A 1 257 ? 40.754 68.233 80.547 1.00 31.60 256 HIS A CA 1
ATOM 1992 C C . HIS A 1 257 ? 39.249 68.435 80.652 1.00 38.12 256 HIS A C 1
ATOM 1993 O O . HIS A 1 257 ? 38.788 69.495 81.088 1.00 45.43 256 HIS A O 1
ATOM 2000 N N . CYS A 1 258 ? 38.465 67.430 80.252 1.00 35.90 257 CYS A N 1
ATOM 2001 C CA . CYS A 1 258 ? 37.013 67.561 80.315 1.00 29.29 257 CYS A CA 1
ATOM 2002 C C . CYS A 1 258 ? 36.537 67.653 81.755 1.00 33.64 257 CYS A C 1
ATOM 2003 O O . CYS A 1 258 ? 35.615 68.417 82.069 1.00 34.78 257 CYS A O 1
ATOM 2006 N N . VAL A 1 259 ? 37.160 66.883 82.645 1.00 31.82 258 VAL A N 1
ATOM 2007 C CA . VAL A 1 259 ? 36.805 66.938 84.057 1.00 33.39 258 VAL A CA 1
ATOM 2008 C C . VAL A 1 259 ? 37.078 68.328 84.623 1.00 46.29 258 VAL A C 1
ATOM 2009 O O . VAL A 1 259 ? 36.294 68.856 85.423 1.00 39.10 258 VAL A O 1
ATOM 2013 N N . MET A 1 260 ? 38.176 68.951 84.199 1.00 33.62 259 MET A N 1
ATOM 2014 C CA . MET A 1 260 ? 38.560 70.269 84.687 1.00 36.52 259 MET A CA 1
ATOM 2015 C C . MET A 1 260 ? 37.876 71.411 83.948 1.00 45.29 259 MET A C 1
ATOM 2016 O O . MET A 1 260 ? 38.104 72.571 84.302 1.00 64.23 259 MET A O 1
ATOM 2021 N N . ALA A 1 261 ? 37.051 71.128 82.948 1.00 41.15 260 ALA A N 1
ATOM 2022 C CA . ALA A 1 261 ? 36.512 72.161 82.080 1.00 45.46 260 ALA A CA 1
ATOM 2023 C C . ALA A 1 261 ? 35.054 72.464 82.421 1.00 43.29 260 ALA A C 1
ATOM 2024 O O . ALA A 1 261 ? 34.513 71.999 83.431 1.00 51.27 260 ALA A O 1
ATOM 2026 N N . ASP A 1 262 ? 34.420 73.263 81.564 1.00 51.28 261 ASP A N 1
ATOM 2027 C CA . ASP A 1 262 ? 33.015 73.632 81.683 1.00 52.89 261 ASP A CA 1
ATOM 2028 C C . ASP A 1 262 ? 32.435 73.779 80.284 1.00 51.44 261 ASP A C 1
ATOM 2029 O O . ASP A 1 262 ? 33.153 74.100 79.333 1.00 47.65 261 ASP A O 1
ATOM 2034 N N . ALA A 1 263 ? 31.133 73.543 80.164 1.00 45.36 262 ALA A N 1
ATOM 2035 C CA . ALA A 1 263 ? 30.432 73.622 78.891 1.00 45.90 262 ALA A CA 1
ATOM 2036 C C . ALA A 1 263 ? 29.429 74.767 78.911 1.00 54.24 262 ALA A C 1
ATOM 2037 O O . ALA A 1 263 ? 28.986 75.214 79.972 1.00 63.04 262 ALA A O 1
ATOM 2039 N N . ALA A 1 264 ? 29.070 75.243 77.723 1.00 49.70 263 ALA A N 1
ATOM 2040 C CA . ALA A 1 264 ? 28.080 76.306 77.631 1.00 54.24 263 ALA A CA 1
ATOM 2041 C C . ALA A 1 264 ? 26.693 75.776 77.975 1.00 55.75 263 ALA A C 1
ATOM 2042 O O . ALA A 1 264 ? 26.366 74.612 77.732 1.00 61.72 263 ALA A O 1
ATOM 2044 N N . GLY A 1 265 ? 25.870 76.653 78.544 1.00 63.68 264 GLY A N 1
ATOM 2045 C CA . GLY A 1 265 ? 24.549 76.236 78.952 1.00 63.90 264 GLY A CA 1
ATOM 2046 C C . GLY A 1 265 ? 24.618 75.337 80.176 1.00 69.77 264 GLY A C 1
ATOM 2047 O O . GLY A 1 265 ? 25.623 75.274 80.889 1.00 71.71 264 GLY A O 1
ATOM 2048 N N . ASP A 1 266 ? 23.514 74.632 80.414 1.00 75.42 265 ASP A N 1
ATOM 2049 C CA . ASP A 1 266 ? 23.446 73.665 81.504 1.00 78.12 265 ASP A CA 1
ATOM 2050 C C . ASP A 1 266 ? 24.143 72.356 81.168 1.00 75.59 265 ASP A C 1
ATOM 2051 O O . ASP A 1 266 ? 24.131 71.435 81.993 1.00 73.96 265 ASP A O 1
ATOM 2056 N N . ARG A 1 267 ? 24.751 72.253 79.986 1.00 63.86 266 ARG A N 1
ATOM 2057 C CA . ARG A 1 267 ? 25.279 70.982 79.515 1.00 57.29 266 ARG A CA 1
ATOM 2058 C C . ARG A 1 267 ? 26.506 70.518 80.287 1.00 55.53 266 ARG A C 1
ATOM 2059 O O . ARG A 1 267 ? 26.965 69.397 80.053 1.00 52.76 266 ARG A O 1
ATOM 2067 N N . THR A 1 268 ? 27.037 71.338 81.200 1.00 52.85 267 THR A N 1
ATOM 2068 C CA . THR A 1 268 ? 28.218 70.935 81.958 1.00 49.36 267 THR A CA 1
ATOM 2069 C C . THR A 1 268 ? 27.964 69.678 82.777 1.00 46.15 267 THR A C 1
ATOM 2070 O O . THR A 1 268 ? 28.891 68.894 83.015 1.00 44.26 267 THR A O 1
ATOM 2074 N N . GLU A 1 269 ? 26.725 69.473 83.222 1.00 51.48 268 GLU A N 1
ATOM 2075 C CA . GLU A 1 269 ? 26.405 68.279 83.995 1.00 47.46 268 GLU A CA 1
ATOM 2076 C C . GLU A 1 269 ? 26.424 67.038 83.112 1.00 45.00 268 GLU A C 1
ATOM 2077 O O . GLU A 1 269 ? 27.098 66.051 83.426 1.00 39.65 268 GLU A O 1
ATOM 2083 N N . GLU A 1 270 ? 25.688 67.071 81.997 1.00 39.79 269 GLU A N 1
ATOM 2084 C CA . GLU A 1 270 ? 25.713 65.949 81.066 1.00 42.02 269 GLU A CA 1
ATOM 2085 C C . GLU A 1 270 ? 27.114 65.706 80.524 1.00 45.58 269 GLU A C 1
ATOM 2086 O O . GLU A 1 270 ? 27.513 64.549 80.327 1.00 36.35 269 GLU A O 1
ATOM 2092 N N . PHE A 1 271 ? 27.877 66.782 80.305 1.00 34.70 270 PHE A N 1
ATOM 2093 C CA . PHE A 1 271 ? 29.212 66.672 79.725 1.00 31.33 270 PHE A CA 1
ATOM 2094 C C . PHE A 1 271 ? 30.160 65.915 80.648 1.00 32.47 270 PHE A C 1
ATOM 2095 O O . PHE A 1 271 ? 30.979 65.114 80.183 1.00 28.59 270 PHE A O 1
ATOM 2103 N N . HIS A 1 272 ? 30.079 66.163 81.957 1.00 31.97 271 HIS A N 1
ATOM 2104 C CA . HIS A 1 272 ? 30.971 65.470 82.879 1.00 32.11 271 HIS A CA 1
ATOM 2105 C C . HIS A 1 272 ? 30.541 64.023 83.067 1.00 27.95 271 HIS A C 1
ATOM 2106 O O . HIS A 1 272 ? 31.385 63.133 83.224 1.00 25.95 271 HIS A O 1
ATOM 2113 N N . GLY A 1 273 ? 29.229 63.774 83.057 1.00 29.50 272 GLY A N 1
ATOM 2114 C CA . GLY A 1 273 ? 28.742 62.409 83.173 1.00 26.15 272 GLY A CA 1
ATOM 2115 C C . GLY A 1 273 ? 29.249 61.516 82.058 1.00 23.42 272 GLY A C 1
ATOM 2116 O O . GLY A 1 273 ? 29.730 60.407 82.307 1.00 21.99 272 GLY A O 1
ATOM 2117 N N . HIS A 1 274 ? 29.157 61.994 80.813 1.00 24.34 273 HIS A N 1
ATOM 2118 C CA . HIS A 1 274 ? 29.728 61.261 79.690 1.00 19.74 273 HIS A CA 1
ATOM 2119 C C . HIS A 1 274 ? 31.230 61.087 79.852 1.00 22.95 273 HIS A C 1
ATOM 2120 O O . HIS A 1 274 ? 31.782 60.038 79.501 1.00 27.49 273 HIS A O 1
ATOM 2127 N N . THR A 1 275 ? 31.912 62.102 80.382 1.00 24.36 274 THR A N 1
ATOM 2128 C CA . THR A 1 275 ? 33.351 61.986 80.585 1.00 21.45 274 THR A CA 1
ATOM 2129 C C . THR A 1 275 ? 33.668 60.914 81.614 1.00 23.41 274 THR A C 1
ATOM 2130 O O . THR A 1 275 ? 34.548 60.073 81.395 1.00 25.98 274 THR A O 1
ATOM 2134 N N . VAL A 1 276 ? 32.959 60.929 82.747 1.00 25.14 275 VAL A N 1
ATOM 2135 C CA . VAL A 1 276 ? 33.236 59.974 83.816 1.00 23.59 275 VAL A CA 1
ATOM 2136 C C . VAL A 1 276 ? 32.850 58.564 83.386 1.00 23.35 275 VAL A C 1
ATOM 2137 O O . VAL A 1 276 ? 33.516 57.586 83.748 1.00 28.99 275 VAL A O 1
ATOM 2141 N N . ASN A 1 277 ? 31.765 58.436 82.618 1.00 24.66 276 ASN A N 1
ATOM 2142 C CA . ASN A 1 277 ? 31.380 57.133 82.087 1.00 23.00 276 ASN A CA 1
ATOM 2143 C C . ASN A 1 277 ? 32.495 56.530 81.255 1.00 22.60 276 ASN A C 1
ATOM 2144 O O . ASN A 1 277 ? 32.836 55.352 81.422 1.00 27.38 276 ASN A O 1
ATOM 2149 N N . LEU A 1 278 ? 33.078 57.321 80.353 1.00 21.31 277 LEU A N 1
ATOM 2150 C CA . LEU A 1 278 ? 34.175 56.819 79.535 1.00 22.09 277 LEU A CA 1
ATOM 2151 C C . LEU A 1 278 ? 35.392 56.478 80.385 1.00 22.40 277 LEU A C 1
ATOM 2152 O O . LEU A 1 278 ? 36.101 55.506 80.098 1.00 25.96 277 LEU A O 1
ATOM 2157 N N . LEU A 1 279 ? 35.657 57.269 81.429 1.00 19.61 278 LEU A N 1
ATOM 2158 C CA . LEU A 1 279 ? 36.791 56.981 82.302 1.00 25.29 278 LEU A CA 1
ATOM 2159 C C . LEU A 1 279 ? 36.640 55.626 82.972 1.00 22.91 278 LEU A C 1
ATOM 2160 O O . LEU A 1 279 ? 37.634 54.919 83.181 1.00 25.86 278 LEU A O 1
ATOM 2165 N N . GLY A 1 280 ? 35.404 55.251 83.310 1.00 25.28 279 GLY A N 1
ATOM 2166 C CA . GLY A 1 280 ? 35.099 53.966 83.906 1.00 24.75 279 GLY A CA 1
ATOM 2167 C C . GLY A 1 280 ? 35.347 52.781 83.002 1.00 19.16 279 GLY A C 1
ATOM 2168 O O . GLY A 1 280 ? 35.432 51.658 83.507 1.00 30.23 279 GLY A O 1
ATOM 2169 N N . ASN A 1 281 ? 35.473 52.997 81.694 1.00 20.74 280 ASN A N 1
ATOM 2170 C CA . ASN A 1 281 ? 35.787 51.917 80.768 1.00 23.89 280 ASN A CA 1
ATOM 2171 C C . ASN A 1 281 ? 37.279 51.751 80.517 1.00 25.70 280 ASN A C 1
ATOM 2172 O O . ASN A 1 281 ? 37.676 50.753 79.908 1.00 34.13 280 ASN A O 1
ATOM 2177 N N . LEU A 1 282 ? 38.108 52.698 80.940 1.00 27.53 281 LEU A N 1
ATOM 2178 C CA . LEU A 1 282 ? 39.526 52.619 80.627 1.00 31.68 281 LEU A CA 1
ATOM 2179 C C . LEU A 1 282 ? 40.203 51.546 81.481 1.00 28.69 281 LEU A C 1
ATOM 2180 O O . LEU A 1 282 ? 39.731 51.222 82.574 1.00 24.37 281 LEU A O 1
ATOM 2185 N N . PRO A 1 283 ? 41.306 50.971 81.001 1.00 30.52 282 PRO A N 1
ATOM 2186 C CA . PRO A 1 283 ? 42.123 50.121 81.878 1.00 39.45 282 PRO A CA 1
ATOM 2187 C C . PRO A 1 283 ? 42.564 50.922 83.091 1.00 37.65 282 PRO A C 1
ATOM 2188 O O . PRO A 1 283 ? 43.171 51.985 82.962 1.00 43.73 282 PRO A O 1
ATOM 2192 N N . LEU A 1 284 ? 42.229 50.417 84.279 1.00 39.84 283 LEU A N 1
ATOM 2193 C CA . LEU A 1 284 ? 42.354 51.241 85.476 1.00 46.61 283 LEU A CA 1
ATOM 2194 C C . LEU A 1 284 ? 43.797 51.626 85.781 1.00 48.26 283 LEU A C 1
ATOM 2195 O O . LEU A 1 284 ? 44.023 52.567 86.550 1.00 52.36 283 LEU A O 1
ATOM 2200 N N . LYS A 1 285 ? 44.780 50.938 85.195 1.00 45.77 284 LYS A N 1
ATOM 2201 C CA . LYS A 1 285 ? 46.161 51.378 85.350 1.00 46.01 284 LYS A CA 1
ATOM 2202 C C . LYS A 1 285 ? 46.456 52.621 84.522 1.00 48.85 284 LYS A C 1
ATOM 2203 O O . LYS A 1 285 ? 47.400 53.351 84.837 1.00 48.84 284 LYS A O 1
ATOM 2209 N N . CYS A 1 286 ? 45.663 52.880 83.483 1.00 51.79 285 CYS A N 1
ATOM 2210 C CA . CYS A 1 286 ? 45.758 54.110 82.709 1.00 48.03 285 CYS A CA 1
ATOM 2211 C C . CYS A 1 286 ? 45.114 55.296 83.408 1.00 45.90 285 CYS A C 1
ATOM 2212 O O . CYS A 1 286 ? 45.210 56.419 82.902 1.00 50.28 285 CYS A O 1
ATOM 2215 N N . LEU A 1 287 ? 44.464 55.079 84.551 1.00 38.12 286 LEU A N 1
ATOM 2216 C CA . LEU A 1 287 ? 43.874 56.178 85.298 1.00 41.18 286 LEU A CA 1
ATOM 2217 C C . LEU A 1 287 ? 44.908 57.017 86.043 1.00 44.53 286 LEU A C 1
ATOM 2218 O O . LEU A 1 287 ? 44.559 58.098 86.531 1.00 44.90 286 LEU A O 1
ATOM 2223 N N . ASP A 1 288 ? 46.166 56.567 86.134 1.00 38.45 287 ASP A N 1
ATOM 2224 C CA . ASP A 1 288 ? 47.196 57.381 86.776 1.00 37.93 287 ASP A CA 1
ATOM 2225 C C . ASP A 1 288 ? 47.395 58.709 86.067 1.00 36.07 287 ASP A C 1
ATOM 2226 O O . ASP A 1 288 ? 47.920 59.650 86.670 1.00 44.19 287 ASP A O 1
ATOM 2231 N N . VAL A 1 289 ? 46.990 58.798 84.800 1.00 39.14 288 VAL A N 1
ATOM 2232 C CA . VAL A 1 289 ? 46.982 60.065 84.080 1.00 39.24 288 VAL A CA 1
ATOM 2233 C C . VAL A 1 289 ? 46.162 61.109 84.828 1.00 45.56 288 VAL A C 1
ATOM 2234 O O . VAL A 1 289 ? 46.480 62.306 84.798 1.00 42.16 288 VAL A O 1
ATOM 2238 N N . LEU A 1 290 ? 45.106 60.675 85.523 1.00 46.09 289 LEU A N 1
ATOM 2239 C CA . LEU A 1 290 ? 44.275 61.609 86.274 1.00 40.00 289 LEU A CA 1
ATOM 2240 C C . LEU A 1 290 ? 45.063 62.307 87.371 1.00 41.50 289 LEU A C 1
ATOM 2241 O O . LEU A 1 290 ? 44.695 63.405 87.795 1.00 32.30 289 LEU A O 1
ATOM 2246 N N . LEU A 1 291 ? 46.142 61.696 87.848 1.00 36.75 290 LEU A N 1
ATOM 2247 C CA . LEU A 1 291 ? 46.953 62.305 88.891 1.00 54.21 290 LEU A CA 1
ATOM 2248 C C . LEU A 1 291 ? 48.238 62.933 88.369 1.00 48.72 290 LEU A C 1
ATOM 2249 O O . LEU A 1 291 ? 49.006 63.484 89.163 1.00 52.86 290 LEU A O 1
ATOM 2254 N N . ALA A 1 292 ? 48.484 62.880 87.061 1.00 51.90 291 ALA A N 1
ATOM 2255 C CA . ALA A 1 292 ? 49.710 63.416 86.485 1.00 49.16 291 ALA A CA 1
ATOM 2256 C C . ALA A 1 292 ? 49.648 64.915 86.237 1.00 61.03 291 ALA A C 1
ATOM 2257 O O . ALA A 1 292 ? 50.657 65.494 85.819 1.00 67.30 291 ALA A O 1
ATOM 2259 N N . LEU A 1 293 ? 48.501 65.549 86.476 1.00 54.91 292 LEU A N 1
ATOM 2260 C CA . LEU A 1 293 ? 48.374 66.986 86.273 1.00 56.74 292 LEU A CA 1
ATOM 2261 C C . LEU A 1 293 ? 49.390 67.728 87.132 1.00 67.66 292 LEU A C 1
ATOM 2262 O O . LEU A 1 293 ? 49.354 67.646 88.365 1.00 60.72 292 LEU A O 1
ATOM 2267 N N . GLU A 1 294 ? 50.303 68.441 86.476 1.00 81.86 293 GLU A N 1
ATOM 2268 C CA . GLU A 1 294 ? 51.372 69.133 87.183 1.00 79.08 293 GLU A CA 1
ATOM 2269 C C . GLU A 1 294 ? 50.828 70.339 87.943 1.00 78.27 293 GLU A C 1
ATOM 2270 O O . GLU A 1 294 ? 49.834 70.958 87.553 1.00 74.20 293 GLU A O 1
ATOM 2276 N N . LEU A 1 295 ? 51.505 70.673 89.034 1.00 78.84 294 LEU A N 1
ATOM 2277 C CA . LEU A 1 295 ? 50.963 71.577 90.042 1.00 77.80 294 LEU A CA 1
ATOM 2278 C C . LEU A 1 295 ? 51.036 73.016 89.557 1.00 81.46 294 LEU A C 1
ATOM 2279 O O . LEU A 1 295 ? 52.087 73.651 89.617 1.00 71.16 294 LEU A O 1
ATOM 2284 N N . HIS A 1 296 ? 49.914 73.538 89.079 1.00 86.16 295 HIS A N 1
ATOM 2285 C CA . HIS A 1 296 ? 49.773 74.979 88.972 1.00 90.06 295 HIS A CA 1
ATOM 2286 C C . HIS A 1 296 ? 49.615 75.566 90.365 1.00 95.28 295 HIS A C 1
ATOM 2287 O O . HIS A 1 296 ? 49.245 74.874 91.317 1.00 98.70 295 HIS A O 1
ATOM 2294 N N . GLU A 1 297 ? 49.965 76.834 90.499 1.00 92.55 296 GLU A N 1
ATOM 2295 C CA . GLU A 1 297 ? 49.692 77.566 91.725 1.00 89.25 296 GLU A CA 1
ATOM 2296 C C . GLU A 1 297 ? 48.425 78.375 91.508 1.00 91.78 296 GLU A C 1
ATOM 2297 O O . GLU A 1 297 ? 48.397 79.302 90.682 1.00 95.37 296 GLU A O 1
ATOM 2303 N N . GLY A 1 298 ? 47.406 78.038 92.278 1.00 96.05 297 GLY A N 1
ATOM 2304 C CA . GLY A 1 298 ? 46.028 78.283 91.913 1.00 88.62 297 GLY A CA 1
ATOM 2305 C C . GLY A 1 298 ? 45.313 76.952 91.963 1.00 95.35 297 GLY A C 1
ATOM 2306 O O . GLY A 1 298 ? 44.389 76.690 91.182 1.00 93.47 297 GLY A O 1
ATOM 2307 N N . SER A 1 299 ? 45.728 76.125 92.928 1.00 98.78 298 SER A N 1
ATOM 2308 C CA . SER A 1 299 ? 45.385 74.714 92.998 1.00 82.03 298 SER A CA 1
ATOM 2309 C C . SER A 1 299 ? 44.852 74.333 94.373 1.00 74.21 298 SER A C 1
ATOM 2310 O O . SER A 1 299 ? 44.757 75.144 95.305 1.00 76.51 298 SER A O 1
ATOM 2313 N N . LEU A 1 300 ? 44.497 73.059 94.457 1.00 71.96 299 LEU A N 1
ATOM 2314 C CA . LEU A 1 300 ? 44.408 72.311 95.695 1.00 69.21 299 LEU A CA 1
ATOM 2315 C C . LEU A 1 300 ? 45.628 71.403 95.777 1.00 67.17 299 LEU A C 1
ATOM 2316 O O . LEU A 1 300 ? 45.923 70.663 94.833 1.00 68.16 299 LEU A O 1
ATOM 2321 N N . GLU A 1 301 ? 46.344 71.481 96.890 1.00 74.76 300 GLU A N 1
ATOM 2322 C CA . GLU A 1 301 ? 47.559 70.713 97.105 1.00 78.52 300 GLU A CA 1
ATOM 2323 C C . GLU A 1 301 ? 47.361 69.798 98.305 1.00 73.92 300 GLU A C 1
ATOM 2324 O O . GLU A 1 301 ? 46.693 70.169 99.276 1.00 69.40 300 GLU A O 1
ATOM 2330 N N . PHE A 1 302 ? 47.921 68.592 98.221 1.00 74.06 301 PHE A N 1
ATOM 2331 C CA . PHE A 1 302 ? 47.853 67.634 99.321 1.00 75.10 301 PHE A CA 1
ATOM 2332 C C . PHE A 1 302 ? 49.054 66.705 99.215 1.00 77.70 301 PHE A C 1
ATOM 2333 O O . PHE A 1 302 ? 49.112 65.873 98.304 1.00 78.35 301 PHE A O 1
ATOM 2341 N N . MET A 1 303 ? 50.004 66.851 100.143 1.00 75.88 302 MET A N 1
ATOM 2342 C CA . MET A 1 303 ? 51.180 65.982 100.232 1.00 76.84 302 MET A CA 1
ATOM 2343 C C . MET A 1 303 ? 51.998 66.009 98.939 1.00 75.67 302 MET A C 1
ATOM 2344 O O . MET A 1 303 ? 52.399 64.972 98.406 1.00 71.22 302 MET A O 1
ATOM 2349 N N . GLY A 1 304 ? 52.249 67.216 98.438 1.00 80.99 303 GLY A N 1
ATOM 2350 C CA . GLY A 1 304 ? 53.049 67.379 97.238 1.00 82.44 303 GLY A CA 1
ATOM 2351 C C . GLY A 1 304 ? 52.428 66.828 95.974 1.00 82.44 303 GLY A C 1
ATOM 2352 O O . GLY A 1 304 ? 53.155 66.373 95.085 1.00 84.31 303 GLY A O 1
ATOM 2353 N N . VAL A 1 305 ? 51.101 66.853 95.866 1.00 77.62 304 VAL A N 1
ATOM 2354 C CA . VAL A 1 305 ? 50.396 66.329 94.700 1.00 74.23 304 VAL A CA 1
ATOM 2355 C C . VAL A 1 305 ? 49.217 67.243 94.387 1.00 72.74 304 VAL A C 1
ATOM 2356 O O . VAL A 1 305 ? 48.547 67.746 95.296 1.00 72.52 304 VAL A O 1
ATOM 2360 N N . ASN A 1 306 ? 48.976 67.470 93.097 1.00 64.99 305 ASN A N 1
ATOM 2361 C CA . ASN A 1 306 ? 47.809 68.230 92.671 1.00 62.70 305 ASN A CA 1
ATOM 2362 C C . ASN A 1 306 ? 46.547 67.398 92.870 1.00 58.38 305 ASN A C 1
ATOM 2363 O O . ASN A 1 306 ? 46.476 66.242 92.439 1.00 54.34 305 ASN A O 1
ATOM 2368 N N . MET A 1 307 ? 45.546 67.989 93.525 1.00 50.58 306 MET A N 1
ATOM 2369 C CA . MET A 1 307 ? 44.299 67.294 93.821 1.00 55.89 306 MET A CA 1
ATOM 2370 C C . MET A 1 307 ? 43.093 67.984 93.199 1.00 55.04 306 MET A C 1
ATOM 2371 O O . MET A 1 307 ? 41.961 67.754 93.639 1.00 51.88 306 MET A O 1
ATOM 2376 N N . ASP A 1 308 ? 43.308 68.833 92.192 1.00 52.24 307 ASP A N 1
ATOM 2377 C CA . ASP A 1 308 ? 42.177 69.460 91.516 1.00 58.26 307 ASP A CA 1
ATOM 2378 C C . ASP A 1 308 ? 41.302 68.412 90.849 1.00 45.61 307 ASP A C 1
ATOM 2379 O O . ASP A 1 308 ? 40.070 68.456 90.951 1.00 48.55 307 ASP A O 1
ATOM 2384 N N . VAL A 1 309 ? 41.933 67.454 90.173 1.00 43.26 308 VAL A N 1
ATOM 2385 C CA . VAL A 1 309 ? 41.204 66.406 89.468 1.00 46.31 308 VAL A CA 1
ATOM 2386 C C . VAL A 1 309 ? 40.308 65.637 90.431 1.00 42.00 308 VAL A C 1
ATOM 2387 O O . VAL A 1 309 ? 39.103 65.480 90.200 1.00 39.80 308 VAL A O 1
ATOM 2391 N N . ILE A 1 310 ? 40.884 65.166 91.538 1.00 36.06 309 ILE A N 1
ATOM 2392 C CA . ILE A 1 310 ? 40.136 64.353 92.486 1.00 37.67 309 ILE A CA 1
ATOM 2393 C C . ILE A 1 310 ? 39.104 65.187 93.225 1.00 37.09 309 ILE A C 1
ATOM 2394 O O . ILE A 1 310 ? 38.034 64.683 93.587 1.00 41.81 309 ILE A O 1
ATOM 2399 N N . ASN A 1 311 ? 39.384 66.472 93.447 1.00 49.45 310 ASN A N 1
ATOM 2400 C CA . ASN A 1 311 ? 38.369 67.335 94.042 1.00 40.92 310 ASN A CA 1
ATOM 2401 C C . ASN A 1 311 ? 37.200 67.537 93.092 1.00 36.30 310 ASN A C 1
ATOM 2402 O O . ASN A 1 311 ? 36.044 67.598 93.526 1.00 41.28 310 ASN A O 1
ATOM 2407 N N . ALA A 1 312 ? 37.480 67.642 91.789 1.00 34.31 311 ALA A N 1
ATOM 2408 C CA . ALA A 1 312 ? 36.409 67.815 90.812 1.00 30.22 311 ALA A CA 1
ATOM 2409 C C . ALA A 1 312 ? 35.547 66.564 90.711 1.00 37.96 311 ALA A C 1
ATOM 2410 O O . ALA A 1 312 ? 34.314 66.654 90.660 1.00 34.75 311 ALA A O 1
ATOM 2412 N N . LEU A 1 313 ? 36.180 65.390 90.662 1.00 33.93 312 LEU A N 1
ATOM 2413 C CA . LEU A 1 313 ? 35.422 64.145 90.666 1.00 32.66 312 LEU A CA 1
ATOM 2414 C C . LEU A 1 313 ? 34.602 64.016 91.940 1.00 38.19 312 LEU A C 1
ATOM 2415 O O . LEU A 1 313 ? 33.430 63.621 91.897 1.00 35.41 312 LEU A O 1
ATOM 2420 N N . LEU A 1 314 ? 35.202 64.350 93.085 1.00 35.84 313 LEU A N 1
ATOM 2421 C CA . LEU A 1 314 ? 34.453 64.337 94.335 1.00 37.85 313 LEU A CA 1
ATOM 2422 C C . LEU A 1 314 ? 33.255 65.277 94.266 1.00 34.72 313 LEU A C 1
ATOM 2423 O O . LEU A 1 314 ? 32.157 64.926 94.709 1.00 39.41 313 LEU A O 1
ATOM 2428 N N . ALA A 1 315 ? 33.442 66.469 93.693 1.00 37.71 314 ALA A N 1
ATOM 2429 C CA . ALA A 1 315 ? 32.322 67.396 93.546 1.00 40.02 314 ALA A CA 1
ATOM 2430 C C . ALA A 1 315 ? 31.237 66.808 92.657 1.00 35.54 314 ALA A C 1
ATOM 2431 O O . ALA A 1 315 ? 30.045 66.932 92.957 1.00 41.64 314 ALA A O 1
ATOM 2433 N N . PHE A 1 316 ? 31.637 66.161 91.560 1.00 34.38 315 PHE A N 1
ATOM 2434 C CA . PHE A 1 316 ? 30.675 65.518 90.672 1.00 32.58 315 PHE A CA 1
ATOM 2435 C C . PHE A 1 316 ? 29.931 64.394 91.385 1.00 37.74 315 PHE A C 1
ATOM 2436 O O . PHE A 1 316 ? 28.737 64.178 91.145 1.00 34.34 315 PHE A O 1
ATOM 2444 N N . LEU A 1 317 ? 30.623 63.659 92.257 1.00 35.29 316 LEU A N 1
ATOM 2445 C CA . LEU A 1 317 ? 29.959 62.621 93.036 1.00 32.37 316 LEU A CA 1
ATOM 2446 C C . LEU A 1 317 ? 28.902 63.225 93.946 1.00 41.41 316 LEU A C 1
ATOM 2447 O O . LEU A 1 317 ? 27.761 62.750 93.997 1.00 40.74 316 LEU A O 1
ATOM 2452 N N . GLU A 1 318 ? 29.265 64.288 94.668 1.00 46.87 317 GLU A N 1
ATOM 2453 C CA . GLU A 1 318 ? 28.334 64.887 95.617 1.00 51.35 317 GLU A CA 1
ATOM 2454 C C . GLU A 1 318 ? 27.132 65.500 94.914 1.00 43.71 317 GLU A C 1
ATOM 2455 O O . GLU A 1 318 ? 26.013 65.440 95.438 1.00 47.86 317 GLU A O 1
ATOM 2461 N N . LYS A 1 319 ? 27.335 66.070 93.726 1.00 43.51 318 LYS A N 1
ATOM 2462 C CA . LYS A 1 319 ? 26.221 66.638 92.975 1.00 39.23 318 LYS A CA 1
ATOM 2463 C C . LYS A 1 319 ? 25.344 65.545 92.380 1.00 43.72 318 LYS A C 1
ATOM 2464 O O . LYS A 1 319 ? 24.112 65.607 92.467 1.00 57.82 318 LYS A O 1
ATOM 2470 N N . ARG A 1 320 ? 25.961 64.531 91.768 1.00 48.01 319 ARG A N 1
ATOM 2471 C CA . ARG A 1 320 ? 25.184 63.451 91.169 1.00 51.01 319 ARG A CA 1
ATOM 2472 C C . ARG A 1 320 ? 24.448 62.638 92.223 1.00 55.29 319 ARG A C 1
ATOM 2473 O O . ARG A 1 320 ? 23.404 62.047 91.927 1.00 49.92 319 ARG A O 1
ATOM 2481 N N . LEU A 1 321 ? 24.971 62.598 93.449 1.00 54.14 320 LEU A N 1
ATOM 2482 C CA . LEU A 1 321 ? 24.304 61.875 94.526 1.00 55.11 320 LEU A CA 1
ATOM 2483 C C . LEU A 1 321 ? 23.011 62.562 94.950 1.00 60.40 320 LEU A C 1
ATOM 2484 O O . LEU A 1 321 ? 22.069 61.893 95.389 1.00 57.26 320 LEU A O 1
ATOM 2489 N N . HIS A 1 322 ? 22.945 63.889 94.819 1.00 58.91 321 HIS A N 1
ATOM 2490 C CA . HIS A 1 322 ? 21.758 64.630 95.232 1.00 59.07 321 HIS A CA 1
ATOM 2491 C C . HIS A 1 322 ? 20.607 64.455 94.246 1.00 58.40 321 HIS A C 1
ATOM 2492 O O . HIS A 1 322 ? 19.454 64.279 94.658 1.00 60.61 321 HIS A O 1
ATOM 2499 N N . GLN A 1 323 ? 20.901 64.492 92.943 1.00 53.94 322 GLN A N 1
ATOM 2500 C CA . GLN A 1 323 ? 19.846 64.461 91.935 1.00 56.78 322 GLN A CA 1
ATOM 2501 C C . GLN A 1 323 ? 19.180 63.094 91.829 1.00 63.84 322 GLN A C 1
ATOM 2502 O O . GLN A 1 323 ? 17.991 63.014 91.496 1.00 62.66 322 GLN A O 1
ATOM 2508 N N . THR A 1 324 ? 19.917 62.017 92.089 1.00 61.03 323 THR A N 1
ATOM 2509 C CA . THR A 1 324 ? 19.381 60.675 91.913 1.00 59.26 323 THR A CA 1
ATOM 2510 C C . THR A 1 324 ? 18.509 60.275 93.097 1.00 63.18 323 THR A C 1
ATOM 2511 O O . THR A 1 324 ? 18.784 60.633 94.248 1.00 60.25 323 THR A O 1
ATOM 2515 N N . HIS A 1 325 ? 17.444 59.532 92.802 1.00 62.90 324 HIS A N 1
ATOM 2516 C CA . HIS A 1 325 ? 16.592 58.923 93.814 1.00 71.69 324 HIS A CA 1
ATOM 2517 C C . HIS A 1 325 ? 16.553 57.409 93.682 1.00 71.95 324 HIS A C 1
ATOM 2518 O O . HIS A 1 325 ? 16.765 56.697 94.672 1.00 73.96 324 HIS A O 1
ATOM 2525 N N . ARG A 1 326 ? 16.313 56.895 92.472 1.00 67.99 325 ARG A N 1
ATOM 2526 C CA . ARG A 1 326 ? 16.249 55.461 92.228 1.00 67.82 325 ARG A CA 1
ATOM 2527 C C . ARG A 1 326 ? 17.137 55.027 91.065 1.00 65.30 325 ARG A C 1
ATOM 2528 O O . ARG A 1 326 ? 17.100 53.852 90.679 1.00 63.24 325 ARG A O 1
ATOM 2536 N N . LEU A 1 327 ? 17.929 55.939 90.498 1.00 56.85 326 LEU A N 1
ATOM 2537 C CA . LEU A 1 327 ? 18.882 55.599 89.449 1.00 43.04 326 LEU A CA 1
ATOM 2538 C C . LEU A 1 327 ? 20.309 55.757 89.958 1.00 48.74 326 LEU A C 1
ATOM 2539 O O . LEU A 1 327 ? 21.163 56.324 89.270 1.00 51.93 326 LEU A O 1
ATOM 2544 N N . LYS A 1 328 ? 20.579 55.253 91.160 1.00 53.04 327 LYS A N 1
ATOM 2545 C CA . LYS A 1 328 ? 21.894 55.387 91.777 1.00 57.17 327 LYS A CA 1
ATOM 2546 C C . LYS A 1 328 ? 23.005 54.704 90.981 1.00 63.22 327 LYS A C 1
ATOM 2547 O O . LYS A 1 328 ? 24.174 54.827 91.364 1.00 59.40 327 LYS A O 1
ATOM 2553 N N . GLU A 1 329 ? 22.680 54.005 89.890 1.00 59.95 328 GLU A N 1
ATOM 2554 C CA . GLU A 1 329 ? 23.715 53.375 89.075 1.00 60.88 328 GLU A CA 1
ATOM 2555 C C . GLU A 1 329 ? 24.668 54.400 88.469 1.00 53.64 328 GLU A C 1
ATOM 2556 O O . GLU A 1 329 ? 25.858 54.111 88.299 1.00 43.59 328 GLU A O 1
ATOM 2562 N N . CYS A 1 330 ? 24.169 55.593 88.134 1.00 45.28 329 CYS A N 1
ATOM 2563 C CA . CYS A 1 330 ? 24.985 56.631 87.510 1.00 52.49 329 CYS A CA 1
ATOM 2564 C C . CYS A 1 330 ? 26.072 57.172 88.432 1.00 49.35 329 CYS A C 1
ATOM 2565 O O . CYS A 1 330 ? 26.918 57.954 87.979 1.00 57.72 329 CYS A O 1
ATOM 2568 N N . VAL A 1 331 ? 26.068 56.771 89.702 1.00 42.93 330 VAL A N 1
ATOM 2569 C CA . VAL A 1 331 ? 27.110 57.157 90.644 1.00 37.32 330 VAL A CA 1
ATOM 2570 C C . VAL A 1 331 ? 28.252 56.143 90.681 1.00 36.66 330 VAL A C 1
ATOM 2571 O O . VAL A 1 331 ? 29.384 56.506 91.038 1.00 30.90 330 VAL A O 1
ATOM 2575 N N . ALA A 1 332 ? 27.999 54.894 90.283 1.00 38.67 331 ALA A N 1
ATOM 2576 C CA . ALA A 1 332 ? 29.047 53.876 90.313 1.00 38.01 331 ALA A CA 1
ATOM 2577 C C . ALA A 1 332 ? 30.285 54.236 89.497 1.00 32.31 331 ALA A C 1
ATOM 2578 O O . ALA A 1 332 ? 31.400 53.972 89.981 1.00 34.19 331 ALA A O 1
ATOM 2580 N N . PRO A 1 333 ? 30.186 54.805 88.287 1.00 33.86 332 PRO A N 1
ATOM 2581 C CA . PRO A 1 333 ? 31.423 55.102 87.538 1.00 31.61 332 PRO A CA 1
ATOM 2582 C C . PRO A 1 333 ? 32.377 56.029 88.276 1.00 27.42 332 PRO A C 1
ATOM 2583 O O . PRO A 1 333 ? 33.579 55.741 88.341 1.00 30.57 332 PRO A O 1
ATOM 2587 N N . VAL A 1 334 ? 31.889 57.136 88.841 1.00 29.46 333 VAL A N 1
ATOM 2588 C CA . VAL A 1 334 ? 32.832 58.021 89.519 1.00 28.29 333 VAL A CA 1
ATOM 2589 C C . VAL A 1 334 ? 33.374 57.356 90.778 1.00 26.34 333 VAL A C 1
ATOM 2590 O O . VAL A 1 334 ? 34.555 57.518 91.110 1.00 26.46 333 VAL A O 1
ATOM 2594 N N . LEU A 1 335 ? 32.553 56.560 91.466 1.00 28.58 334 LEU A N 1
ATOM 2595 C CA . LEU A 1 335 ? 33.032 55.871 92.659 1.00 28.41 334 LEU A CA 1
ATOM 2596 C C . LEU A 1 335 ? 34.174 54.921 92.318 1.00 29.50 334 LEU A C 1
ATOM 2597 O O . LEU A 1 335 ? 35.201 54.901 93.006 1.00 33.81 334 LEU A O 1
ATOM 2602 N N . SER A 1 336 ? 34.030 54.141 91.240 1.00 27.74 335 SER A N 1
ATOM 2603 C CA . SER A 1 336 ? 35.069 53.167 90.911 1.00 32.32 335 SER A CA 1
ATOM 2604 C C . SER A 1 336 ? 36.315 53.839 90.348 1.00 32.22 335 SER A C 1
ATOM 2605 O O . SER A 1 336 ? 37.421 53.299 90.477 1.00 32.95 335 SER A O 1
ATOM 2608 N N . VAL A 1 337 ? 36.158 55.003 89.713 1.00 33.03 336 VAL A N 1
ATOM 2609 C CA . VAL A 1 337 ? 37.316 55.793 89.306 1.00 31.28 336 VAL A CA 1
ATOM 2610 C C . VAL A 1 337 ? 38.034 56.343 90.533 1.00 35.18 336 VAL A C 1
ATOM 2611 O O . VAL A 1 337 ? 39.264 56.270 90.639 1.00 32.90 336 VAL A O 1
ATOM 2615 N N . LEU A 1 338 ? 37.272 56.900 91.480 1.00 28.59 337 LEU A N 1
ATOM 2616 C CA . LEU A 1 338 ? 37.875 57.442 92.694 1.00 28.17 337 LEU A CA 1
ATOM 2617 C C . LEU A 1 338 ? 38.471 56.345 93.565 1.00 38.35 337 LEU A C 1
ATOM 2618 O O . LEU A 1 338 ? 39.430 56.597 94.303 1.00 39.10 337 LEU A O 1
ATOM 2623 N N . THR A 1 339 ? 37.919 55.128 93.495 1.00 38.18 338 THR A N 1
ATOM 2624 C CA . THR A 1 339 ? 38.462 54.016 94.272 1.00 33.37 338 THR A CA 1
ATOM 2625 C C . THR A 1 339 ? 39.816 53.581 93.735 1.00 41.83 338 THR A C 1
ATOM 2626 O O . THR A 1 339 ? 40.751 53.343 94.509 1.00 47.43 338 THR A O 1
ATOM 2630 N N . GLU A 1 340 ? 39.940 53.464 92.411 1.00 46.87 339 GLU A N 1
ATOM 2631 C CA . GLU A 1 340 ? 41.218 53.075 91.831 1.00 50.01 339 GLU A CA 1
ATOM 2632 C C . GLU A 1 340 ? 42.295 54.119 92.087 1.00 51.51 339 GLU A C 1
ATOM 2633 O O . GLU A 1 340 ? 43.462 53.763 92.282 1.00 56.95 339 GLU A O 1
ATOM 2639 N N . CYS A 1 341 ? 41.933 55.402 92.098 1.00 43.24 340 CYS A N 1
ATOM 2640 C CA . CYS A 1 341 ? 42.914 56.426 92.442 1.00 44.96 340 CYS A CA 1
ATOM 2641 C C . CYS A 1 341 ? 43.433 56.227 93.860 1.00 56.27 340 CYS A C 1
ATOM 2642 O O . CYS A 1 341 ? 44.638 56.344 94.110 1.00 57.22 340 CYS A O 1
ATOM 2645 N N . ALA A 1 342 ? 42.540 55.902 94.799 1.00 47.80 341 ALA A N 1
ATOM 2646 C CA . ALA A 1 342 ? 42.961 55.650 96.171 1.00 49.50 341 ALA A CA 1
ATOM 2647 C C . ALA A 1 342 ? 43.804 54.383 96.300 1.00 57.43 341 ALA A C 1
ATOM 2648 O O . ALA A 1 342 ? 44.575 54.268 97.257 1.00 63.94 341 ALA A O 1
ATOM 2650 N N . ARG A 1 343 ? 43.680 53.436 95.364 1.00 55.28 342 ARG A N 1
ATOM 2651 C CA . ARG A 1 343 ? 44.589 52.293 95.329 1.00 50.75 342 ARG A CA 1
ATOM 2652 C C . ARG A 1 343 ? 45.922 52.668 94.695 1.00 58.14 342 ARG A C 1
ATOM 2653 O O . ARG A 1 343 ? 46.987 52.357 95.237 1.00 69.13 342 ARG A O 1
ATOM 2661 N N . MET A 1 344 ? 45.869 53.313 93.528 1.00 64.29 343 MET A N 1
ATOM 2662 C CA . MET A 1 344 ? 47.076 53.779 92.852 1.00 60.91 343 MET A CA 1
ATOM 2663 C C . MET A 1 344 ? 47.890 54.705 93.747 1.00 66.21 343 MET A C 1
ATOM 2664 O O . MET A 1 344 ? 49.096 54.513 93.939 1.00 68.06 343 MET A O 1
ATOM 2669 N N . HIS A 1 345 ? 47.240 55.725 94.292 1.00 61.61 344 HIS A N 1
ATOM 2670 C CA . HIS A 1 345 ? 47.899 56.854 94.923 1.00 64.11 344 HIS A CA 1
ATOM 2671 C C . HIS A 1 345 ? 47.712 56.804 96.432 1.00 66.79 344 HIS A C 1
ATOM 2672 O O . HIS A 1 345 ? 46.683 56.342 96.934 1.00 70.18 344 HIS A O 1
ATOM 2679 N N . ARG A 1 346 ? 48.720 57.279 97.150 1.00 69.62 345 ARG A N 1
ATOM 2680 C CA . ARG A 1 346 ? 48.638 57.369 98.601 1.00 69.54 345 ARG A CA 1
ATOM 2681 C C . ARG A 1 346 ? 48.160 58.755 99.033 1.00 65.14 345 ARG A C 1
ATOM 2682 O O . ARG A 1 346 ? 47.303 58.846 99.921 1.00 62.34 345 ARG A O 1
ATOM 2690 N N . PRO A 1 347 ? 48.666 59.853 98.455 1.00 65.83 346 PRO A N 1
ATOM 2691 C CA . PRO A 1 347 ? 48.070 61.159 98.785 1.00 63.60 346 PRO A CA 1
ATOM 2692 C C . PRO A 1 347 ? 46.608 61.260 98.393 1.00 58.92 346 PRO A C 1
ATOM 2693 O O . PRO A 1 347 ? 45.855 62.008 99.028 1.00 55.42 346 PRO A O 1
ATOM 2697 N N . ALA A 1 348 ? 46.182 60.525 97.362 1.00 64.27 347 ALA A N 1
ATOM 2698 C CA . ALA A 1 348 ? 44.771 60.511 96.992 1.00 60.43 347 ALA A CA 1
ATOM 2699 C C . ALA A 1 348 ? 43.942 59.742 98.009 1.00 56.14 347 ALA A C 1
ATOM 2700 O O . ALA A 1 348 ? 42.872 60.204 98.424 1.00 53.12 347 ALA A O 1
ATOM 2702 N N . ARG A 1 349 ? 44.418 58.560 98.413 1.00 54.38 348 ARG A N 1
ATOM 2703 C CA . ARG A 1 349 ? 43.746 57.803 99.465 1.00 52.86 348 ARG A CA 1
ATOM 2704 C C . ARG A 1 349 ? 43.599 58.638 100.732 1.00 58.33 348 ARG A C 1
ATOM 2705 O O . ARG A 1 349 ? 42.543 58.622 101.375 1.00 55.47 348 ARG A O 1
ATOM 2713 N N . LYS A 1 350 ? 44.637 59.400 101.090 1.00 58.08 349 LYS A N 1
ATOM 2714 C CA . LYS A 1 350 ? 44.583 60.212 102.301 1.00 58.26 349 LYS A CA 1
ATOM 2715 C C . LYS A 1 350 ? 43.746 61.473 102.117 1.00 56.46 349 LYS A C 1
ATOM 2716 O O . LYS A 1 350 ? 43.086 61.915 103.065 1.00 53.95 349 LYS A O 1
ATOM 2722 N N . PHE A 1 351 ? 43.753 62.067 100.922 1.00 54.51 350 PHE A N 1
ATOM 2723 C CA . PHE A 1 351 ? 42.944 63.261 100.704 1.00 54.36 350 PHE A CA 1
ATOM 2724 C C . PHE A 1 351 ? 41.455 62.935 100.728 1.00 55.04 350 PHE A C 1
ATOM 2725 O O . PHE A 1 351 ? 40.662 63.671 101.325 1.00 48.22 350 PHE A O 1
ATOM 2733 N N . LEU A 1 352 ? 41.056 61.838 100.080 1.00 55.44 351 LEU A N 1
ATOM 2734 C CA . LEU A 1 352 ? 39.644 61.477 100.051 1.00 52.24 351 LEU A CA 1
ATOM 2735 C C . LEU A 1 352 ? 39.158 61.014 101.416 1.00 52.29 351 LEU A C 1
ATOM 2736 O O . LEU A 1 352 ? 37.994 61.240 101.767 1.00 52.89 351 LEU A O 1
ATOM 2741 N N . LYS A 1 353 ? 40.027 60.365 102.194 1.00 49.93 352 LYS A N 1
ATOM 2742 C CA . LYS A 1 353 ? 39.653 59.963 103.546 1.00 54.85 352 LYS A CA 1
ATOM 2743 C C . LYS A 1 353 ? 39.293 61.173 104.400 1.00 55.24 352 LYS A C 1
ATOM 2744 O O . LYS A 1 353 ? 38.309 61.143 105.147 1.00 53.90 352 LYS A O 1
ATOM 2750 N N . ALA A 1 354 ? 40.071 62.254 104.290 1.00 58.46 353 ALA A N 1
ATOM 2751 C CA . ALA A 1 354 ? 39.784 63.465 105.051 1.00 57.22 353 ALA A CA 1
ATOM 2752 C C . ALA A 1 354 ? 38.512 64.152 104.574 1.00 57.79 353 ALA A C 1
ATOM 2753 O O . ALA A 1 354 ? 37.811 64.780 105.376 1.00 59.80 353 ALA A O 1
ATOM 2755 N N . GLN A 1 355 ? 38.201 64.054 103.281 1.00 57.33 354 GLN A N 1
ATOM 2756 C CA . GLN A 1 355 ? 37.041 64.757 102.746 1.00 56.79 354 GLN A CA 1
ATOM 2757 C C . GLN A 1 355 ? 35.753 63.979 102.984 1.00 60.43 354 GLN A C 1
ATOM 2758 O O . GLN A 1 355 ? 34.716 64.574 103.299 1.00 61.46 354 GLN A O 1
ATOM 2764 N N . VAL A 1 356 ? 35.802 62.657 102.848 1.00 61.46 355 VAL A N 1
ATOM 2765 C CA . VAL A 1 356 ? 34.604 61.830 102.956 1.00 58.85 355 VAL A CA 1
ATOM 2766 C C . VAL A 1 356 ? 34.386 61.340 104.382 1.00 52.57 355 VAL A C 1
ATOM 2767 O O . VAL A 1 356 ? 33.266 61.388 104.893 1.00 57.22 355 VAL A O 1
ATOM 2771 N N . LEU A 1 357 ? 35.438 60.864 105.048 1.00 53.31 356 LEU A N 1
ATOM 2772 C CA . LEU A 1 357 ? 35.344 60.316 106.399 1.00 56.55 356 LEU A CA 1
ATOM 2773 C C . LEU A 1 357 ? 36.277 61.079 107.333 1.00 55.98 356 LEU A C 1
ATOM 2774 O O . LEU A 1 357 ? 37.315 60.554 107.755 1.00 53.99 356 LEU A O 1
ATOM 2779 N N . PRO A 1 358 ? 35.943 62.319 107.676 1.00 62.39 357 PRO A N 1
ATOM 2780 C CA . PRO A 1 358 ? 36.786 63.075 108.600 1.00 65.21 357 PRO A CA 1
ATOM 2781 C C . PRO A 1 358 ? 36.597 62.575 110.019 1.00 72.08 357 PRO A C 1
ATOM 2782 O O . PRO A 1 358 ? 35.485 62.180 110.402 1.00 74.01 357 PRO A O 1
ATOM 2786 N N . PRO A 1 359 ? 37.661 62.544 110.822 1.00 75.49 358 PRO A N 1
ATOM 2787 C CA . PRO A 1 359 ? 37.515 62.115 112.222 1.00 78.60 358 PRO A CA 1
ATOM 2788 C C . PRO A 1 359 ? 36.549 63.026 112.967 1.00 79.37 358 PRO A C 1
ATOM 2789 O O . PRO A 1 359 ? 36.726 64.246 113.011 1.00 83.44 358 PRO A O 1
ATOM 2793 N N . LEU A 1 360 ? 35.510 62.423 113.543 1.00 82.11 359 LEU A N 1
ATOM 2794 C CA . LEU A 1 360 ? 34.460 63.152 114.238 1.00 87.99 359 LEU A CA 1
ATOM 2795 C C . LEU A 1 360 ? 34.361 62.696 115.689 1.00 93.35 359 LEU A C 1
ATOM 2796 O O . LEU A 1 360 ? 34.729 61.567 116.032 1.00 84.19 359 LEU A O 1
ATOM 2801 N N . ARG A 1 361 ? 33.854 63.592 116.535 1.00 91.70 360 ARG A N 1
ATOM 2802 C CA . ARG A 1 361 ? 33.645 63.325 117.958 1.00 86.80 360 ARG A CA 1
ATOM 2803 C C . ARG A 1 361 ? 34.934 62.896 118.655 1.00 88.88 360 ARG A C 1
ATOM 2804 O O . ARG A 1 361 ? 35.289 63.433 119.703 1.00 87.50 360 ARG A O 1
ATOM 2812 N N . ARG A 1 366 ? 25.760 56.589 114.717 1.00 70.55 365 ARG A N 1
ATOM 2813 C CA . ARG A 1 366 ? 24.748 56.887 113.706 1.00 77.63 365 ARG A CA 1
ATOM 2814 C C . ARG A 1 366 ? 25.364 57.026 112.313 1.00 84.31 365 ARG A C 1
ATOM 2815 O O . ARG A 1 366 ? 25.329 58.110 111.726 1.00 80.10 365 ARG A O 1
ATOM 2823 N N . PRO A 1 367 ? 25.925 55.934 111.781 1.00 80.77 366 PRO A N 1
ATOM 2824 C CA . PRO A 1 367 ? 26.620 56.037 110.485 1.00 76.88 366 PRO A CA 1
ATOM 2825 C C . PRO A 1 367 ? 25.711 56.355 109.303 1.00 70.80 366 PRO A C 1
ATOM 2826 O O . PRO A 1 367 ? 26.154 57.047 108.379 1.00 71.89 366 PRO A O 1
ATOM 2830 N N . GLU A 1 368 ? 24.463 55.884 109.293 1.00 74.99 367 GLU A N 1
ATOM 2831 C CA . GLU A 1 368 ? 23.592 56.039 108.130 1.00 75.74 367 GLU A CA 1
ATOM 2832 C C . GLU A 1 368 ? 22.814 57.350 108.137 1.00 76.86 367 GLU A C 1
ATOM 2833 O O . GLU A 1 368 ? 22.685 58.000 107.095 1.00 75.20 367 GLU A O 1
ATOM 2839 N N . VAL A 1 369 ? 22.285 57.742 109.294 1.00 69.47 368 VAL A N 1
ATOM 2840 C CA . VAL A 1 369 ? 21.430 58.918 109.372 1.00 74.39 368 VAL A CA 1
ATOM 2841 C C . VAL A 1 369 ? 22.255 60.175 109.134 1.00 76.92 368 VAL A C 1
ATOM 2842 O O . VAL A 1 369 ? 23.336 60.350 109.715 1.00 78.07 368 VAL A O 1
ATOM 2846 N N . GLY A 1 370 ? 21.750 61.052 108.280 1.00 64.93 369 GLY A N 1
ATOM 2847 C CA . GLY A 1 370 ? 22.333 62.366 108.088 1.00 70.64 369 GLY A CA 1
ATOM 2848 C C . GLY A 1 370 ? 22.357 62.783 106.637 1.00 70.92 369 GLY A C 1
ATOM 2849 O O . GLY A 1 370 ? 22.185 61.974 105.730 1.00 66.84 369 GLY A O 1
ATOM 2850 N N . ASP A 1 371 ? 22.566 64.085 106.420 1.00 66.31 370 ASP A N 1
ATOM 2851 C CA . ASP A 1 371 ? 22.740 64.656 105.095 1.00 67.16 370 ASP A CA 1
ATOM 2852 C C . ASP A 1 371 ? 24.209 64.770 104.699 1.00 63.77 370 ASP A C 1
ATOM 2853 O O . ASP A 1 371 ? 24.520 65.404 103.686 1.00 68.66 370 ASP A O 1
ATOM 2858 N N . LEU A 1 372 ? 25.113 64.181 105.475 1.00 59.06 371 LEU A N 1
ATOM 2859 C CA . LEU A 1 372 ? 26.533 64.233 105.166 1.00 54.69 371 LEU A CA 1
ATOM 2860 C C . LEU A 1 372 ? 26.864 63.281 104.020 1.00 57.31 371 LEU A C 1
ATOM 2861 O O . LEU A 1 372 ? 26.154 62.303 103.765 1.00 62.63 371 LEU A O 1
ATOM 2866 N N . LEU A 1 373 ? 27.962 63.582 103.322 1.00 55.29 372 LEU A N 1
ATOM 2867 C CA . LEU A 1 373 ? 28.400 62.711 102.236 1.00 49.50 372 LEU A CA 1
ATOM 2868 C C . LEU A 1 373 ? 28.724 61.314 102.751 1.00 49.73 372 LEU A C 1
ATOM 2869 O O . LEU A 1 373 ? 28.391 60.314 102.105 1.00 50.21 372 LEU A O 1
ATOM 2874 N N . ARG A 1 374 ? 29.366 61.225 103.919 1.00 53.13 373 ARG A N 1
ATOM 2875 C CA . ARG A 1 374 ? 29.616 59.923 104.529 1.00 56.56 373 ARG A CA 1
ATOM 2876 C C . ARG A 1 374 ? 28.318 59.160 104.770 1.00 51.06 373 ARG A C 1
ATOM 2877 O O . ARG A 1 374 ? 28.277 57.935 104.606 1.00 53.79 373 ARG A O 1
ATOM 2885 N N . ASN A 1 375 ? 27.240 59.864 105.120 1.00 54.32 374 ASN A N 1
ATOM 2886 C CA . ASN A 1 375 ? 25.977 59.192 105.408 1.00 60.47 374 ASN A CA 1
ATOM 2887 C C . ASN A 1 375 ? 25.289 58.703 104.141 1.00 53.39 374 ASN A C 1
ATOM 2888 O O . ASN A 1 375 ? 24.744 57.594 104.121 1.00 53.03 374 ASN A O 1
ATOM 2893 N N . LYS A 1 376 ? 25.291 59.517 103.083 1.00 52.99 375 LYS A N 1
ATOM 2894 C CA . LYS A 1 376 ? 24.690 59.090 101.823 1.00 47.96 375 LYS A CA 1
ATOM 2895 C C . LYS A 1 376 ? 25.429 57.898 101.233 1.00 53.47 375 LYS A C 1
ATOM 2896 O O . LYS A 1 376 ? 24.812 57.039 100.591 1.00 49.89 375 LYS A O 1
ATOM 2902 N N . LEU A 1 377 ? 26.746 57.827 101.439 1.00 41.72 376 LEU A N 1
ATOM 2903 C CA . LEU A 1 377 ? 27.508 56.685 100.949 1.00 49.03 376 LEU A CA 1
ATOM 2904 C C . LEU A 1 377 ? 27.168 55.422 101.734 1.00 51.51 376 LEU A C 1
ATOM 2905 O O . LEU A 1 377 ? 26.998 54.346 101.148 1.00 45.78 376 LEU A O 1
ATOM 2910 N N . VAL A 1 378 ? 27.052 55.533 103.060 1.00 50.14 377 VAL A N 1
ATOM 2911 C CA . VAL A 1 378 ? 26.718 54.366 103.869 1.00 48.64 377 VAL A CA 1
ATOM 2912 C C . VAL A 1 378 ? 25.318 53.865 103.545 1.00 46.25 377 VAL A C 1
ATOM 2913 O O . VAL A 1 378 ? 25.062 52.654 103.567 1.00 56.70 377 VAL A O 1
ATOM 2917 N N . ARG A 1 379 ? 24.394 54.774 103.227 1.00 44.77 378 ARG A N 1
ATOM 2918 C CA . ARG A 1 379 ? 23.065 54.350 102.803 1.00 52.29 378 ARG A CA 1
ATOM 2919 C C . ARG A 1 379 ? 23.129 53.517 101.530 1.00 51.89 378 ARG A C 1
ATOM 2920 O O . ARG A 1 379 ? 22.294 52.629 101.328 1.00 54.50 378 ARG A O 1
ATOM 2928 N N . LEU A 1 380 ? 24.112 53.783 100.666 1.00 58.46 379 LEU A N 1
ATOM 2929 C CA . LEU A 1 380 ? 24.257 53.008 99.440 1.00 54.21 379 LEU A CA 1
ATOM 2930 C C . LEU A 1 380 ? 24.753 51.595 99.704 1.00 49.38 379 LEU A C 1
ATOM 2931 O O . LEU A 1 380 ? 24.528 50.710 98.873 1.00 55.80 379 LEU A O 1
ATOM 2936 N N . MET A 1 381 ? 25.426 51.363 100.831 1.00 46.22 380 MET A N 1
ATOM 2937 C CA . MET A 1 381 ? 25.865 50.013 101.158 1.00 52.15 380 MET A CA 1
ATOM 2938 C C . MET A 1 381 ? 24.696 49.078 101.429 1.00 58.76 380 MET A C 1
ATOM 2939 O O . MET A 1 381 ? 24.863 47.857 101.341 1.00 62.69 380 MET A O 1
ATOM 2944 N N . THR A 1 382 ? 23.527 49.620 101.765 1.00 66.15 381 THR A N 1
ATOM 2945 C CA . THR A 1 382 ? 22.283 48.864 101.900 1.00 59.95 381 THR A CA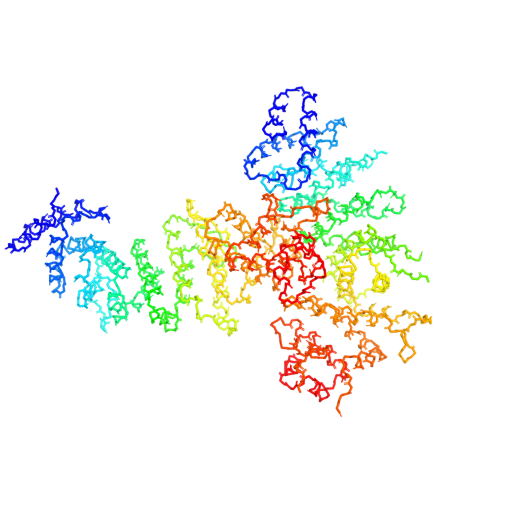 1
ATOM 2946 C C . THR A 1 382 ? 21.373 49.323 100.763 1.00 66.05 381 THR A C 1
ATOM 2947 O O . THR A 1 382 ? 20.606 50.276 100.909 1.00 74.33 381 THR A O 1
ATOM 2951 N N . HIS A 1 383 ? 21.471 48.645 99.624 1.00 68.61 382 HIS A N 1
ATOM 2952 C CA . HIS A 1 383 ? 20.773 49.068 98.421 1.00 66.19 382 HIS A CA 1
ATOM 2953 C C . HIS A 1 383 ? 20.292 47.846 97.654 1.00 78.15 382 HIS A C 1
ATOM 2954 O O . HIS A 1 383 ? 20.751 46.722 97.877 1.00 75.87 382 HIS A O 1
ATOM 2961 N N . LEU A 1 384 ? 19.359 48.085 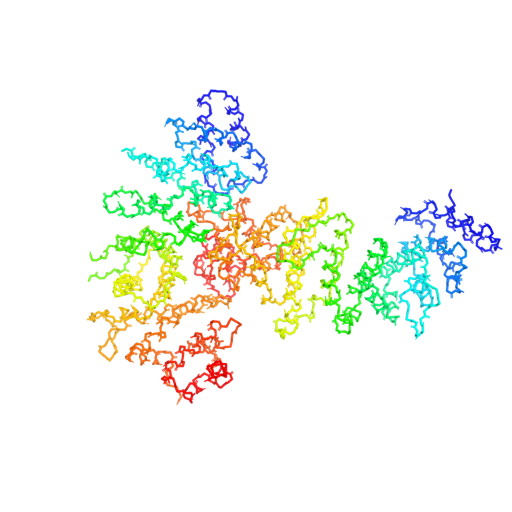96.730 1.00 80.86 383 LEU A N 1
ATOM 2962 C CA . LEU A 1 384 ? 18.773 46.993 95.960 1.00 78.60 383 LEU A CA 1
ATOM 2963 C C . LEU A 1 384 ? 19.720 46.499 94.871 1.00 81.09 383 LEU A C 1
ATOM 2964 O O . LEU A 1 384 ? 19.851 45.287 94.665 1.00 85.48 383 LEU A O 1
ATOM 2969 N N . ASP A 1 385 ? 20.384 47.416 94.169 1.00 76.19 384 ASP A N 1
ATOM 2970 C CA . ASP A 1 385 ? 21.323 47.037 93.120 1.00 68.98 384 ASP A CA 1
ATOM 2971 C C . ASP A 1 385 ? 22.591 46.450 93.738 1.00 62.32 384 ASP A C 1
ATOM 2972 O O . ASP A 1 385 ? 23.140 47.006 94.695 1.00 65.78 384 ASP A O 1
ATOM 2977 N N . THR A 1 386 ? 23.053 45.317 93.194 1.00 66.42 385 THR A N 1
ATOM 2978 C CA . THR A 1 386 ? 24.227 44.644 93.751 1.00 71.46 385 THR A CA 1
ATOM 2979 C C . THR A 1 386 ? 25.527 45.354 93.387 1.00 64.62 385 THR A C 1
ATOM 2980 O O . THR A 1 386 ? 26.509 45.258 94.132 1.00 59.99 385 THR A O 1
ATOM 2984 N N . ASP A 1 387 ? 25.553 46.069 92.261 1.00 68.76 386 ASP A N 1
ATOM 2985 C CA . ASP A 1 387 ? 26.764 46.775 91.858 1.00 60.88 386 ASP A CA 1
ATOM 2986 C C . ASP A 1 387 ? 26.935 48.078 92.634 1.00 57.13 386 ASP A C 1
ATOM 2987 O O . ASP A 1 387 ? 28.029 48.370 93.129 1.00 61.63 386 ASP A O 1
ATOM 2992 N N . VAL A 1 388 ? 25.869 48.876 92.749 1.00 50.87 387 VAL A N 1
ATOM 2993 C CA . VAL A 1 388 ? 25.981 50.146 93.462 1.00 48.66 387 VAL A CA 1
ATOM 2994 C C . VAL A 1 388 ? 26.336 49.909 94.922 1.00 49.06 387 VAL A C 1
ATOM 2995 O O . VAL A 1 388 ? 27.110 50.668 95.517 1.00 44.24 387 VAL A O 1
ATOM 2999 N N . LYS A 1 389 ? 25.793 48.848 95.520 1.00 55.48 388 LYS A N 1
ATOM 3000 C CA . LYS A 1 389 ? 26.086 48.580 96.923 1.00 51.61 388 LYS A CA 1
ATOM 3001 C C . LYS A 1 389 ? 27.507 48.062 97.113 1.00 53.55 388 LYS A C 1
ATOM 3002 O O . LYS A 1 389 ? 28.096 48.251 98.184 1.00 53.97 388 LYS A O 1
ATOM 3008 N N . ARG A 1 390 ? 28.081 47.428 96.089 1.00 47.41 389 ARG A N 1
ATOM 3009 C CA . ARG A 1 390 ? 29.443 46.920 96.198 1.00 47.14 389 ARG A CA 1
ATOM 3010 C C . ARG A 1 390 ? 30.473 48.018 95.952 1.00 49.60 389 ARG A C 1
ATOM 3011 O O . ARG A 1 390 ? 31.510 48.060 96.623 1.00 41.82 389 ARG A O 1
ATOM 3019 N N . VAL A 1 391 ? 30.206 48.912 94.997 1.00 41.90 390 VAL A N 1
ATOM 3020 C CA . VAL A 1 391 ? 31.153 49.986 94.719 1.00 50.66 390 VAL A CA 1
ATOM 3021 C C . VAL A 1 391 ? 31.155 51.004 95.851 1.00 45.72 390 VAL A C 1
ATOM 3022 O O . VAL A 1 391 ? 32.184 51.634 96.125 1.00 39.06 390 VAL A O 1
ATOM 3026 N N . ALA A 1 392 ? 30.021 51.182 96.530 1.00 39.07 391 ALA A N 1
ATOM 3027 C CA . ALA A 1 392 ? 29.985 52.123 97.644 1.00 41.08 391 ALA A CA 1
ATOM 3028 C C . ALA A 1 392 ? 30.794 51.602 98.824 1.00 33.26 391 ALA A C 1
ATOM 3029 O O . ALA A 1 392 ? 31.580 52.345 99.423 1.00 30.04 391 ALA A O 1
ATOM 3031 N N . ALA A 1 393 ? 30.628 50.320 99.157 1.00 36.01 392 ALA A N 1
ATOM 3032 C CA . ALA A 1 393 ? 31.374 49.737 100.266 1.00 40.02 392 ALA A CA 1
ATOM 3033 C C . ALA A 1 393 ? 32.860 49.635 99.940 1.00 42.43 392 ALA A C 1
ATOM 3034 O O . ALA A 1 393 ? 33.708 49.949 100.783 1.00 45.51 392 ALA A O 1
ATOM 3036 N N . GLU A 1 394 ? 33.193 49.202 98.721 1.00 39.63 393 GLU A N 1
ATOM 3037 C CA . GLU A 1 394 ? 34.594 49.106 98.321 1.00 42.37 393 GLU A CA 1
ATOM 3038 C C . GLU A 1 394 ? 35.290 50.462 98.362 1.00 43.82 393 GLU A C 1
ATOM 3039 O O . GLU A 1 394 ? 36.475 50.539 98.704 1.00 42.27 393 GLU A O 1
ATOM 3045 N N . PHE A 1 395 ? 34.575 51.536 98.018 1.00 40.21 394 PHE A N 1
ATOM 3046 C CA . PHE A 1 395 ? 35.167 52.870 98.067 1.00 34.96 394 PHE A CA 1
ATOM 3047 C C . PHE A 1 395 ? 35.587 53.231 99.486 1.00 40.90 394 PHE A C 1
ATOM 3048 O O . PHE A 1 395 ? 36.756 53.544 99.740 1.00 31.64 394 PHE A O 1
ATOM 3056 N N . LEU A 1 396 ? 34.640 53.185 100.429 1.00 39.53 395 LEU A N 1
ATOM 3057 C CA . LEU A 1 396 ? 34.955 53.486 101.821 1.00 36.45 395 LEU A CA 1
ATOM 3058 C C . LEU A 1 396 ? 35.939 52.482 102.411 1.00 43.08 395 LEU A C 1
ATOM 3059 O O . LEU A 1 396 ? 36.795 52.860 103.219 1.00 51.84 395 LEU A O 1
ATOM 3064 N N . PHE A 1 397 ? 35.844 51.209 102.019 1.00 44.06 396 PHE A N 1
ATOM 3065 C CA . PHE A 1 397 ? 36.783 50.209 102.523 1.00 46.74 396 PHE A CA 1
ATOM 3066 C C . PHE A 1 397 ? 38.216 50.557 102.133 1.00 51.12 396 PHE A C 1
ATOM 3067 O O . PHE A 1 397 ? 39.123 50.525 102.973 1.00 54.79 396 PHE A O 1
ATOM 3075 N N . VAL A 1 398 ? 38.437 50.907 100.862 1.00 55.33 397 VAL A N 1
ATOM 3076 C CA . VAL A 1 398 ? 39.770 51.320 100.422 1.00 47.77 397 VAL A CA 1
ATOM 3077 C C . VAL A 1 398 ? 40.196 52.595 101.138 1.00 45.71 397 VAL A C 1
ATOM 3078 O O . VAL A 1 398 ? 41.348 52.725 101.571 1.00 53.52 397 VAL A O 1
ATOM 3082 N N . LEU A 1 399 ? 39.278 53.556 101.276 1.00 44.18 398 LEU A N 1
ATOM 3083 C CA . LEU A 1 399 ? 39.602 54.786 101.995 1.00 49.98 398 LEU A CA 1
ATOM 3084 C C . LEU A 1 399 ? 39.994 54.503 103.438 1.00 54.23 398 LEU A C 1
ATOM 3085 O O . LEU A 1 399 ? 40.830 55.215 104.007 1.00 53.12 398 LEU A O 1
ATOM 3090 N N . CYS A 1 400 ? 39.410 53.469 104.042 1.00 52.07 399 CYS A N 1
ATOM 3091 C CA . CYS A 1 400 ? 39.749 53.058 105.397 1.00 54.44 399 CYS A CA 1
ATOM 3092 C C . CYS A 1 400 ? 41.016 52.208 105.460 1.00 59.14 399 CYS A C 1
ATOM 3093 O O . CYS A 1 400 ? 41.219 51.499 106.453 1.00 61.51 399 CYS A O 1
ATOM 3096 N N . SER A 1 401 ? 41.862 52.269 104.428 1.00 59.74 400 SER A N 1
ATOM 3097 C CA . SER A 1 401 ? 43.093 51.481 104.352 1.00 51.51 400 SER A CA 1
ATOM 3098 C C . SER A 1 401 ? 42.809 49.983 104.411 1.00 57.84 400 SER A C 1
ATOM 3099 O O . SER A 1 401 ? 43.656 49.197 104.840 1.00 58.77 400 SER A O 1
ATOM 3102 N N . GLU A 1 402 ? 41.611 49.583 103.980 1.00 55.72 401 GLU A N 1
ATOM 3103 C CA . GLU A 1 402 ? 41.221 48.174 103.901 1.00 57.10 401 GLU A CA 1
ATOM 3104 C C . GLU A 1 402 ? 41.367 47.472 105.251 1.00 60.03 401 GLU A C 1
ATOM 3105 O O . GLU A 1 402 ? 41.730 46.297 105.325 1.00 66.20 401 GLU A O 1
ATOM 3111 N N . SER A 1 403 ? 41.074 48.198 106.327 1.00 60.90 402 SER A N 1
ATOM 3112 C CA . SER A 1 403 ? 41.092 47.653 107.679 1.00 55.59 402 SER A CA 1
ATOM 3113 C C . SER A 1 403 ? 39.663 47.372 108.121 1.00 55.70 402 SER A C 1
ATOM 3114 O O . SER A 1 403 ? 38.855 48.298 108.243 1.00 61.46 402 SER A O 1
ATOM 3117 N N . VAL A 1 404 ? 39.361 46.096 108.372 1.00 63.47 403 VAL A N 1
ATOM 3118 C CA . VAL A 1 404 ? 37.998 45.719 108.753 1.00 58.21 403 VAL A CA 1
ATOM 3119 C C . VAL A 1 404 ? 37.527 46.429 110.017 1.00 59.60 403 VAL A C 1
ATOM 3120 O O . VAL A 1 404 ? 36.396 46.946 110.021 1.00 56.80 403 VAL A O 1
ATOM 3124 N N . PRO A 1 405 ? 38.307 46.500 111.105 1.00 62.37 404 PRO A N 1
ATOM 3125 C CA . PRO A 1 405 ? 37.811 47.235 112.285 1.00 61.00 404 PRO A CA 1
ATOM 3126 C C . PRO A 1 405 ? 37.540 48.707 112.008 1.00 59.28 404 PRO A C 1
ATOM 3127 O O . PRO A 1 405 ? 36.479 49.218 112.390 1.00 57.88 404 PRO A O 1
ATOM 3131 N N . ARG A 1 406 ? 38.469 49.408 111.350 1.00 54.24 405 ARG A N 1
ATOM 3132 C CA . ARG A 1 406 ? 38.222 50.806 111.009 1.00 52.94 405 ARG A CA 1
ATOM 3133 C C . ARG A 1 406 ? 37.071 50.943 110.020 1.00 54.73 405 ARG A C 1
ATOM 3134 O O . ARG A 1 406 ? 36.297 51.904 110.100 1.00 54.78 405 ARG A O 1
ATOM 3142 N N . PHE A 1 407 ? 36.935 49.989 109.096 1.00 56.13 406 PHE A N 1
ATOM 3143 C CA . PHE A 1 407 ? 35.811 50.006 108.166 1.00 46.10 406 PHE A CA 1
ATOM 3144 C C . PHE A 1 407 ? 34.482 49.841 108.893 1.00 51.89 406 PHE A C 1
ATOM 3145 O O . PHE A 1 407 ? 33.478 50.440 108.494 1.00 54.50 406 PHE A O 1
ATOM 3153 N N . ILE A 1 408 ? 34.458 49.047 109.965 1.00 57.60 407 ILE A N 1
ATOM 3154 C CA . ILE A 1 408 ? 33.218 48.844 110.707 1.00 54.85 407 ILE A CA 1
ATOM 3155 C C . ILE A 1 408 ? 32.847 50.094 111.498 1.00 52.62 407 ILE A C 1
ATOM 3156 O O . ILE A 1 408 ? 31.661 50.421 111.635 1.00 45.51 407 ILE A O 1
ATOM 3161 N N . LYS A 1 409 ? 33.844 50.830 111.999 1.00 52.58 408 LYS A N 1
ATOM 3162 C CA . LYS A 1 409 ? 33.569 52.013 112.812 1.00 52.18 408 LYS A CA 1
ATOM 3163 C C . LYS A 1 409 ? 32.843 53.091 112.011 1.00 62.73 408 LYS A C 1
ATOM 3164 O O . LYS A 1 409 ? 31.854 53.667 112.479 1.00 61.65 408 LYS A O 1
ATOM 3170 N N . TYR A 1 410 ? 33.325 53.384 110.799 1.00 57.59 409 TYR A N 1
ATOM 3171 C CA . TYR A 1 410 ? 32.766 54.493 110.031 1.00 51.44 409 TYR A CA 1
ATOM 3172 C C . TYR A 1 410 ? 31.431 54.142 109.389 1.00 48.52 409 TYR A C 1
ATOM 3173 O O . TYR A 1 410 ? 30.573 55.017 109.236 1.00 52.94 409 TYR A O 1
ATOM 3182 N N . THR A 1 411 ? 31.234 52.887 109.007 1.00 43.78 410 THR A N 1
ATOM 3183 C CA . THR A 1 411 ? 30.025 52.499 108.302 1.00 48.67 410 THR A CA 1
ATOM 3184 C C . THR A 1 411 ? 29.010 51.791 109.190 1.00 57.32 410 THR A C 1
ATOM 3185 O O . THR A 1 411 ? 27.886 51.543 108.739 1.00 62.93 410 THR A O 1
ATOM 3189 N N . GLY A 1 412 ? 29.367 51.469 110.432 1.00 57.88 411 GLY A N 1
ATOM 3190 C CA . GLY A 1 412 ? 28.507 50.666 111.279 1.00 50.00 411 GLY A CA 1
ATOM 3191 C C . GLY A 1 412 ? 28.485 49.219 110.832 1.00 48.42 411 GLY A C 1
ATOM 3192 O O . GLY A 1 412 ? 28.600 48.938 109.637 1.00 61.22 411 GLY A O 1
ATOM 3193 N N . TYR A 1 413 ? 28.335 48.285 111.774 1.00 56.02 412 TYR A N 1
ATOM 3194 C CA . TYR A 1 413 ? 28.421 46.874 111.411 1.00 56.89 412 TYR A CA 1
ATOM 3195 C C . TYR A 1 413 ? 27.205 46.407 110.616 1.00 53.62 412 TYR A C 1
ATOM 3196 O O . TYR A 1 413 ? 27.332 45.514 109.769 1.00 49.25 412 TYR A O 1
ATOM 3205 N N . GLY A 1 414 ? 26.028 46.980 110.878 1.00 54.85 413 GLY A N 1
ATOM 3206 C CA . GLY A 1 414 ? 24.836 46.557 110.159 1.00 57.28 413 GLY A CA 1
ATOM 3207 C C . GLY A 1 414 ? 24.964 46.726 108.657 1.00 58.53 413 GLY A C 1
ATOM 3208 O O . GLY A 1 414 ? 24.534 45.864 107.886 1.00 55.67 413 GLY A O 1
ATOM 3209 N N . ASN A 1 415 ? 25.569 47.834 108.222 1.00 67.87 414 ASN A N 1
ATOM 3210 C CA . ASN A 1 415 ? 25.760 48.088 106.798 1.00 64.73 414 ASN A CA 1
ATOM 3211 C C . ASN A 1 415 ? 26.999 47.391 106.247 1.00 60.77 414 ASN A C 1
ATOM 3212 O O . ASN A 1 415 ? 27.013 46.997 105.075 1.00 60.23 414 ASN A O 1
ATOM 3217 N N . ALA A 1 416 ? 28.037 47.226 107.066 1.00 57.28 415 ALA A N 1
ATOM 3218 C CA . ALA A 1 416 ? 29.291 46.650 106.600 1.00 53.89 415 ALA A CA 1
ATOM 3219 C C . ALA A 1 416 ? 29.263 45.129 106.501 1.00 56.01 415 ALA A C 1
ATOM 3220 O O . ALA A 1 416 ? 30.225 44.548 105.990 1.00 44.95 415 ALA A O 1
ATOM 3222 N N . ALA A 1 417 ? 28.192 44.473 106.960 1.00 57.16 416 ALA A N 1
ATOM 3223 C CA . ALA A 1 417 ? 28.152 43.013 106.937 1.00 54.89 416 ALA A CA 1
ATOM 3224 C C . ALA A 1 417 ? 28.170 42.463 105.516 1.00 58.41 416 ALA A C 1
ATOM 3225 O O . ALA A 1 417 ? 28.735 41.390 105.275 1.00 62.62 416 ALA A O 1
ATOM 3227 N N . GLY A 1 418 ? 27.557 43.174 104.568 1.00 55.20 417 GLY A N 1
ATOM 3228 C CA . GLY A 1 418 ? 27.522 42.683 103.200 1.00 54.76 417 GLY A CA 1
ATOM 3229 C C . GLY A 1 418 ? 28.897 42.612 102.562 1.00 61.04 417 GLY A C 1
ATOM 3230 O O . GLY A 1 418 ? 29.210 41.655 101.849 1.00 62.41 417 GLY A O 1
ATOM 3231 N N . LEU A 1 419 ? 29.737 43.621 102.809 1.00 55.23 418 LEU A N 1
ATOM 3232 C CA . LEU A 1 419 ? 31.062 43.649 102.195 1.00 60.76 418 LEU A CA 1
ATOM 3233 C C . LEU A 1 419 ? 31.939 42.521 102.723 1.00 67.12 418 LEU A C 1
ATOM 3234 O O . LEU A 1 419 ? 32.629 41.847 101.948 1.00 57.55 418 LEU A O 1
ATOM 3239 N N . LEU A 1 420 ? 31.926 42.304 104.040 1.00 67.70 419 LEU A N 1
ATOM 3240 C CA . LEU A 1 420 ? 32.762 41.266 104.632 1.00 60.58 419 LEU A CA 1
ATOM 3241 C C . LEU A 1 420 ? 32.284 39.872 104.248 1.00 67.94 419 LEU A C 1
ATOM 3242 O O . LEU A 1 420 ? 33.098 38.948 104.142 1.00 72.62 419 LEU A O 1
ATOM 3247 N N . ALA A 1 421 ? 30.978 39.698 104.030 1.00 74.44 420 ALA A N 1
ATOM 3248 C CA . ALA A 1 421 ? 30.465 38.394 103.625 1.00 72.38 420 ALA A CA 1
ATOM 3249 C C . ALA A 1 421 ? 30.737 38.117 102.151 1.00 78.24 420 ALA A C 1
ATOM 3250 O O . ALA A 1 421 ? 31.137 37.005 101.789 1.00 83.28 420 ALA A O 1
ATOM 3252 N N . ALA A 1 422 ? 30.536 39.118 101.288 1.00 76.88 421 ALA A N 1
ATOM 3253 C CA . ALA A 1 422 ? 30.735 38.915 99.857 1.00 70.73 421 ALA A CA 1
ATOM 3254 C C . ALA A 1 422 ? 32.209 38.777 99.501 1.00 74.52 421 ALA A C 1
ATOM 3255 O O . ALA A 1 422 ? 32.546 38.089 98.530 1.00 80.85 421 ALA A O 1
ATOM 3257 N N . ARG A 1 423 ? 33.098 39.416 100.266 1.00 78.07 422 ARG A N 1
ATOM 3258 C CA . ARG A 1 423 ? 34.520 39.344 99.945 1.00 81.31 422 ARG A CA 1
ATOM 3259 C C . ARG A 1 423 ? 35.099 37.980 100.299 1.00 85.99 422 ARG A C 1
ATOM 3260 O O . ARG A 1 423 ? 35.904 37.429 99.543 1.00 95.03 422 ARG A O 1
ATOM 3268 N N . GLY A 1 424 ? 34.700 37.415 101.433 1.00 83.78 423 GLY A N 1
ATOM 3269 C CA . GLY A 1 424 ? 35.155 36.091 101.834 1.00 80.63 423 GLY A CA 1
ATOM 3270 C C . GLY A 1 424 ? 36.658 35.956 101.994 1.00 77.83 423 GLY A C 1
ATOM 3271 O O . GLY A 1 424 ? 37.329 36.885 102.442 1.00 82.48 423 GLY A O 1
ATOM 3272 N N . GLY B 1 1 ? -43.983 29.333 73.332 1.00 56.86 0 GLY B N 1
ATOM 3273 C CA . GLY B 1 1 ? -43.106 29.315 74.491 1.00 48.00 0 GLY B CA 1
ATOM 3274 C C . GLY B 1 1 ? -43.761 29.796 75.770 1.00 44.47 0 GLY B C 1
ATOM 3275 O O . GLY B 1 1 ? -44.211 30.937 75.854 1.00 49.15 0 GLY B O 1
ATOM 3276 N N . MET B 1 2 ? -43.803 28.922 76.772 1.00 40.74 1 MET B N 1
ATOM 3277 C CA . MET B 1 2 ? -44.479 29.238 78.021 1.00 41.29 1 MET B CA 1
ATOM 3278 C C . MET B 1 2 ? -43.700 30.272 78.828 1.00 51.65 1 MET B C 1
ATOM 3279 O O . MET B 1 2 ? -42.491 30.463 78.659 1.00 44.21 1 MET B O 1
ATOM 3284 N N . GLU B 1 3 ? -44.420 30.944 79.719 1.00 52.90 2 GLU B N 1
ATOM 3285 C CA . GLU B 1 3 ? -43.893 31.992 80.574 1.00 45.98 2 GLU B CA 1
ATOM 3286 C C . GLU B 1 3 ? -43.999 31.561 82.035 1.00 42.09 2 GLU B C 1
ATOM 3287 O O . GLU B 1 3 ? -44.800 30.679 82.372 1.00 41.27 2 GLU B O 1
ATOM 3293 N N . PRO B 1 4 ? -43.195 32.154 82.928 1.00 45.41 3 PRO B N 1
ATOM 3294 C CA . PRO B 1 4 ? -42.993 31.551 84.261 1.00 39.69 3 PRO B CA 1
ATOM 3295 C C . PRO B 1 4 ? -44.259 31.283 85.051 1.00 46.72 3 PRO B C 1
ATOM 3296 O O . PRO B 1 4 ? -44.279 30.336 85.848 1.00 49.56 3 PRO B O 1
ATOM 3300 N N . ARG B 1 5 ? -45.314 32.076 84.869 1.00 46.59 4 ARG B N 1
ATOM 3301 C CA . ARG B 1 5 ? -46.529 31.844 85.639 1.00 48.92 4 ARG B CA 1
ATOM 3302 C C . ARG B 1 5 ? -47.094 30.454 85.362 1.00 49.46 4 ARG B C 1
ATOM 3303 O O . ARG B 1 5 ? -47.433 29.712 86.291 1.00 42.70 4 ARG B O 1
ATOM 3311 N N . ALA B 1 6 ? -47.168 30.072 84.083 1.00 46.43 5 ALA B N 1
ATOM 3312 C CA . ALA B 1 6 ? -47.760 28.788 83.721 1.00 45.74 5 ALA B CA 1
ATOM 3313 C C . ALA B 1 6 ? -46.842 27.620 84.066 1.00 46.68 5 ALA B C 1
ATOM 3314 O O . ALA B 1 6 ? -47.326 26.520 84.359 1.00 47.17 5 ALA B O 1
ATOM 3316 N N . VAL B 1 7 ? -45.523 27.832 84.020 1.00 40.87 6 VAL B N 1
ATOM 3317 C CA . VAL B 1 7 ? -44.581 26.795 84.434 1.00 31.14 6 VAL B CA 1
ATOM 3318 C C . VAL B 1 7 ? -44.739 26.502 85.919 1.00 33.65 6 VAL B C 1
ATOM 3319 O O . VAL B 1 7 ? -44.791 25.338 86.336 1.00 39.85 6 VAL B O 1
ATOM 3323 N N . ALA B 1 8 ? -44.821 27.550 86.741 1.00 35.74 7 ALA B N 1
ATOM 3324 C CA . ALA B 1 8 ? -45.083 27.347 88.161 1.00 47.49 7 ALA B CA 1
ATOM 3325 C C . ALA B 1 8 ? -46.423 26.661 88.392 1.00 41.09 7 ALA B C 1
ATOM 3326 O O . ALA B 1 8 ? -46.578 25.921 89.369 1.00 44.59 7 ALA B O 1
ATOM 3328 N N . ASP B 1 9 ? -47.399 26.882 87.508 1.00 42.81 8 ASP B N 1
ATOM 3329 C CA . ASP B 1 9 ? -48.680 26.198 87.654 1.00 44.44 8 ASP B CA 1
ATOM 3330 C C . ASP B 1 9 ? -48.538 24.712 87.340 1.00 48.85 8 ASP B C 1
ATOM 3331 O O . ASP B 1 9 ? -49.019 23.861 88.097 1.00 56.66 8 ASP B O 1
ATOM 3336 N N . ALA B 1 10 ? -47.863 24.379 86.234 1.00 46.82 9 ALA B N 1
ATOM 3337 C CA . ALA B 1 10 ? -47.649 22.973 85.895 1.00 48.06 9 ALA B CA 1
ATOM 3338 C C . ALA B 1 10 ? -46.795 22.264 86.936 1.00 39.14 9 ALA B C 1
ATOM 3339 O O . ALA B 1 10 ? -46.894 21.042 87.091 1.00 49.49 9 ALA B O 1
ATOM 3341 N N . LEU B 1 11 ? -45.944 23.003 87.647 1.00 52.98 10 LEU B N 1
ATOM 3342 C CA . LEU B 1 11 ? -45.152 22.384 88.701 1.00 51.05 10 LEU B CA 1
ATOM 3343 C C . LEU B 1 11 ? -46.017 22.014 89.897 1.00 52.05 10 LEU B C 1
ATOM 3344 O O . LEU B 1 11 ? -45.763 20.997 90.553 1.00 52.64 10 LEU B O 1
ATOM 3349 N N . GLU B 1 12 ? -47.048 22.814 90.185 1.00 58.02 11 GLU B N 1
ATOM 3350 C CA . GLU B 1 12 ? -47.899 22.555 91.341 1.00 59.90 11 GLU B CA 1
ATOM 3351 C C . GLU B 1 12 ? -48.890 21.422 91.093 1.00 61.10 11 GLU B C 1
ATOM 3352 O O . GLU B 1 12 ? -49.303 20.754 92.048 1.00 61.96 11 GLU B O 1
ATOM 3358 N N . THR B 1 13 ? -49.286 21.190 89.837 1.00 55.03 12 THR B N 1
ATOM 3359 C CA . THR B 1 13 ? -50.198 20.084 89.556 1.00 62.34 12 THR B CA 1
ATOM 3360 C C . THR B 1 13 ? -49.526 18.741 89.818 1.00 66.04 12 THR B C 1
ATOM 3361 O O . THR B 1 13 ? -50.135 17.840 90.407 1.00 68.50 12 THR B O 1
ATOM 3365 N N . GLY B 1 14 ? -48.273 18.589 89.394 1.00 64.04 13 GLY B N 1
ATOM 3366 C CA . GLY B 1 14 ? -47.503 17.398 89.673 1.00 66.34 13 GLY B CA 1
ATOM 3367 C C . GLY B 1 14 ? -47.334 16.441 88.510 1.00 67.24 13 GLY B C 1
ATOM 3368 O O . GLY B 1 14 ? -46.474 15.555 88.591 1.00 74.01 13 GLY B O 1
ATOM 3369 N N . GLU B 1 15 ? -48.122 16.581 87.442 1.00 73.70 14 GLU B N 1
ATOM 3370 C CA . GLU B 1 15 ? -48.017 15.671 86.303 1.00 60.63 14 GLU B CA 1
ATOM 3371 C C . GLU B 1 15 ? -46.607 15.706 85.730 1.00 55.38 14 GLU B C 1
ATOM 3372 O O . GLU B 1 15 ? -46.165 16.733 85.207 1.00 53.20 14 GLU B O 1
ATOM 3378 N N . GLU B 1 16 ? -45.909 14.573 85.822 1.00 64.21 15 GLU B N 1
ATOM 3379 C CA . GLU B 1 16 ? -44.480 14.537 85.520 1.00 55.26 15 GLU B CA 1
ATOM 3380 C C . GLU B 1 16 ? -44.198 14.926 84.074 1.00 58.72 15 GLU B C 1
ATOM 3381 O O . GLU B 1 16 ? -43.284 15.712 83.797 1.00 51.46 15 GLU B O 1
ATOM 3387 N N . ASP B 1 17 ? -44.970 14.382 83.134 1.00 54.76 16 ASP B N 1
ATOM 3388 C CA . ASP B 1 17 ? -44.734 14.699 81.732 1.00 52.25 16 ASP B CA 1
ATOM 3389 C C . ASP B 1 17 ? -45.119 16.138 81.409 1.00 51.84 16 ASP B C 1
ATOM 3390 O O . ASP B 1 17 ? -44.542 16.742 80.497 1.00 49.67 16 ASP B O 1
ATOM 3395 N N . ALA B 1 18 ? -46.074 16.713 82.144 1.00 48.49 17 ALA B N 1
ATOM 3396 C CA . ALA B 1 18 ? -46.410 18.116 81.931 1.00 48.50 17 ALA B CA 1
ATOM 3397 C C . ALA B 1 18 ? -45.358 19.036 82.533 1.00 49.95 17 ALA B C 1
ATOM 3398 O O . ALA B 1 18 ? -45.169 20.163 82.056 1.00 33.16 17 ALA B O 1
ATOM 3400 N N . VAL B 1 19 ? -44.668 18.576 83.577 1.00 40.39 18 VAL B N 1
ATOM 3401 C CA . VAL B 1 19 ? -43.589 19.364 84.159 1.00 43.31 18 VAL B CA 1
ATOM 3402 C C . VAL B 1 19 ? -42.405 19.429 83.200 1.00 42.29 18 VAL B C 1
ATOM 3403 O O . VAL B 1 19 ? -41.889 20.513 82.898 1.00 40.53 18 VAL B O 1
ATOM 3407 N N . THR B 1 20 ? -41.974 18.273 82.685 1.00 39.35 19 THR B N 1
ATOM 3408 C CA . THR B 1 20 ? -40.850 18.249 81.755 1.00 28.92 19 THR B CA 1
ATOM 3409 C C . THR B 1 20 ? -41.132 19.098 80.521 1.00 33.41 19 THR B C 1
ATOM 3410 O O . THR B 1 20 ? -40.265 19.857 80.069 1.00 31.86 19 THR B O 1
ATOM 3414 N N . GLU B 1 21 ? -42.349 19.009 79.982 1.00 30.48 20 GLU B N 1
ATOM 3415 C CA . GLU B 1 21 ? -42.685 19.784 78.791 1.00 37.68 20 GLU B CA 1
ATOM 3416 C C . GLU B 1 21 ? -42.741 21.281 79.090 1.00 31.78 20 GLU B C 1
ATOM 3417 O O . GLU B 1 21 ? -42.358 22.098 78.245 1.00 32.84 20 GLU B O 1
ATOM 3423 N N . ALA B 1 22 ? -43.207 21.661 80.283 1.00 32.61 21 ALA B N 1
ATOM 3424 C CA . ALA B 1 22 ? -43.273 23.080 80.626 1.00 32.30 21 ALA B CA 1
ATOM 3425 C C . ALA B 1 22 ? -41.879 23.679 80.776 1.00 30.70 21 ALA B C 1
ATOM 3426 O O . ALA B 1 22 ? -41.625 24.800 80.317 1.00 22.07 21 ALA B O 1
ATOM 3428 N N . LEU B 1 23 ? -40.965 22.956 81.429 1.00 31.98 22 LEU B N 1
ATOM 3429 C CA . LEU B 1 23 ? -39.592 23.440 81.525 1.00 23.45 22 LEU B CA 1
ATOM 3430 C C . LEU B 1 23 ? -38.966 23.571 80.141 1.00 24.96 22 LEU B C 1
ATOM 3431 O O . LEU B 1 23 ? -38.344 24.592 79.827 1.00 23.48 22 LEU B O 1
ATOM 3436 N N . ARG B 1 24 ? -39.155 22.567 79.283 1.00 27.52 23 ARG B N 1
ATOM 3437 C CA . ARG B 1 24 ? -38.594 22.647 77.939 1.00 28.66 23 ARG B CA 1
ATOM 3438 C C . ARG B 1 24 ? -39.119 23.865 77.192 1.00 24.31 23 ARG B C 1
ATOM 3439 O O . ARG B 1 24 ? -38.353 24.567 76.523 1.00 27.69 23 ARG B O 1
ATOM 3447 N N . SER B 1 25 ? -40.416 24.153 77.323 1.00 32.51 24 SER B N 1
ATOM 3448 C CA . SER B 1 25 ? -40.990 25.314 76.649 1.00 32.10 24 SER B CA 1
ATOM 3449 C C . SER B 1 25 ? -40.383 26.612 77.173 1.00 21.80 24 SER B C 1
ATOM 3450 O O . SER B 1 25 ? -39.991 27.484 76.390 1.00 24.19 24 SER B O 1
ATOM 3453 N N . PHE B 1 26 ? -40.281 26.745 78.495 1.00 24.63 25 PHE B N 1
ATOM 3454 C CA . PHE B 1 26 ? -39.693 27.938 79.099 1.00 21.11 25 PHE B CA 1
ATOM 3455 C C . PHE B 1 26 ? -38.220 28.090 78.726 1.00 28.62 25 PHE B C 1
ATOM 3456 O O . PHE B 1 26 ? -37.768 29.195 78.397 1.00 27.75 25 PHE B O 1
ATOM 3464 N N . ASN B 1 27 ? -37.451 26.995 78.780 1.00 28.55 26 ASN B N 1
ATOM 3465 C CA . ASN B 1 27 ? -36.030 27.075 78.451 1.00 24.72 26 ASN B CA 1
ATOM 3466 C C . ASN B 1 27 ? -35.818 27.445 76.990 1.00 25.50 26 ASN B C 1
ATOM 3467 O O . ASN B 1 27 ? -34.955 28.269 76.673 1.00 25.96 26 ASN B O 1
ATOM 3472 N N . ARG B 1 28 ? -36.581 26.832 76.085 1.00 28.55 27 ARG B N 1
ATOM 3473 C CA . ARG B 1 28 ? -36.469 27.198 74.679 1.00 25.62 27 ARG B CA 1
ATOM 3474 C C . ARG B 1 28 ? -36.802 28.669 74.468 1.00 27.97 27 ARG B C 1
ATOM 3475 O O . ARG B 1 28 ? -36.172 29.336 73.643 1.00 27.97 27 ARG B O 1
ATOM 3483 N N . GLU B 1 29 ? -37.764 29.197 75.228 1.00 30.32 28 GLU B N 1
ATOM 3484 C CA . GLU B 1 29 ? -38.167 30.589 75.052 1.00 32.90 28 GLU B CA 1
ATOM 3485 C C . GLU B 1 29 ? -37.109 31.551 75.575 1.00 28.01 28 GLU B C 1
ATOM 3486 O O . GLU B 1 29 ? -36.812 32.561 74.930 1.00 31.55 28 GLU B O 1
ATOM 3492 N N . HIS B 1 30 ? -36.523 31.254 76.736 1.00 34.66 29 HIS B N 1
ATOM 3493 C CA . HIS B 1 30 ? -35.674 32.205 77.445 1.00 33.57 29 HIS B CA 1
ATOM 3494 C C . HIS B 1 30 ? -34.215 31.763 77.515 1.00 33.87 29 HIS B C 1
ATOM 3495 O O . HIS B 1 30 ? -33.477 32.201 78.401 1.00 37.18 29 HIS B O 1
ATOM 3502 N N . SER B 1 31 ? -33.774 30.908 76.590 1.00 27.41 30 SER B N 1
ATOM 3503 C CA . SER B 1 31 ? -32.386 30.455 76.624 1.00 31.97 30 SER B CA 1
ATOM 3504 C C . SER B 1 31 ? -31.411 31.614 76.442 1.00 42.83 30 SER B C 1
ATOM 3505 O O . SER B 1 31 ? -30.279 31.557 76.939 1.00 31.69 30 SER B O 1
ATOM 3508 N N . GLN B 1 32 ? -31.833 32.675 75.746 1.00 41.62 31 GLN B N 1
ATOM 3509 C CA . GLN B 1 32 ? -31.001 33.851 75.513 1.00 38.87 31 GLN B CA 1
ATOM 3510 C C . GLN B 1 32 ? -31.564 35.101 76.186 1.00 33.91 31 GLN B C 1
ATOM 3511 O O . GLN B 1 32 ? -31.244 36.218 75.771 1.00 45.29 31 GLN B O 1
ATOM 3517 N N . SER B 1 33 ? -32.395 34.940 77.211 1.00 31.26 32 SER B N 1
ATOM 3518 C CA . SER B 1 33 ? -32.976 36.081 77.909 1.00 32.89 32 SER B CA 1
ATOM 3519 C C . SER B 1 33 ? -32.008 36.594 78.968 1.00 39.65 32 SER B C 1
ATOM 3520 O O . SER B 1 33 ? -31.619 35.850 79.876 1.00 36.49 32 SER B O 1
ATOM 3523 N N . PHE B 1 34 ? -31.627 37.870 78.856 1.00 41.16 33 PHE B N 1
ATOM 3524 C CA . PHE B 1 34 ? -30.794 38.522 79.855 1.00 42.52 33 PHE B CA 1
ATOM 3525 C C . PHE B 1 34 ? -31.518 39.619 80.624 1.00 47.51 33 PHE B C 1
ATOM 3526 O O . PHE B 1 34 ? -31.062 39.992 81.711 1.00 41.08 33 PHE B O 1
ATOM 3534 N N . THR B 1 35 ? -32.617 40.146 80.089 1.00 49.40 34 THR B N 1
ATOM 3535 C CA . THR B 1 35 ? -33.510 41.033 80.820 1.00 49.62 34 THR B CA 1
ATOM 3536 C C . THR B 1 35 ? -34.882 40.379 80.904 1.00 40.88 34 THR B C 1
ATOM 3537 O O . THR B 1 35 ? -35.268 39.601 80.028 1.00 43.66 34 THR B O 1
ATOM 3541 N N . PHE B 1 36 ? -35.617 40.697 81.967 1.00 42.90 35 PHE B N 1
ATOM 3542 C CA . PHE B 1 36 ? -36.879 40.034 82.255 1.00 41.30 35 PHE B CA 1
ATOM 3543 C C . PHE B 1 36 ? -37.980 41.057 82.500 1.00 42.54 35 PHE B C 1
ATOM 3544 O O . PHE B 1 36 ? -37.719 42.192 82.910 1.00 43.11 35 PHE B O 1
ATOM 3552 N N . ASP B 1 37 ? -39.217 40.632 82.244 1.00 34.63 36 ASP B N 1
ATOM 3553 C CA . ASP B 1 37 ? -40.386 41.489 82.400 1.00 44.42 36 ASP B CA 1
ATOM 3554 C C . ASP B 1 37 ? -40.562 41.892 83.859 1.00 49.65 36 ASP B C 1
ATOM 3555 O O . ASP B 1 37 ? -40.725 41.035 84.732 1.00 40.87 36 ASP B O 1
ATOM 3560 N N . ASP B 1 38 ? -40.541 43.202 84.125 1.00 36.90 37 ASP B N 1
ATOM 3561 C CA . ASP B 1 38 ? -40.682 43.666 85.500 1.00 42.71 37 ASP B CA 1
ATOM 3562 C C . ASP B 1 38 ? -42.059 43.351 86.070 1.00 47.01 37 ASP B C 1
ATOM 3563 O O . ASP B 1 38 ? -42.210 43.274 87.295 1.00 38.21 37 ASP B O 1
ATOM 3568 N N . ALA B 1 39 ? -43.059 43.148 85.210 1.00 43.94 38 ALA B N 1
ATOM 3569 C CA . ALA B 1 39 ? -44.412 42.871 85.673 1.00 46.66 38 ALA B CA 1
ATOM 3570 C C . ALA B 1 39 ? -44.589 41.434 86.141 1.00 43.18 38 ALA B C 1
ATOM 3571 O O . ALA B 1 39 ? -45.579 41.135 86.818 1.00 42.13 38 ALA B O 1
ATOM 3573 N N . GLN B 1 40 ? -43.653 40.546 85.806 1.00 45.06 39 GLN B N 1
ATOM 3574 C CA . GLN B 1 40 ? -43.746 39.131 86.140 1.00 41.02 39 GLN B CA 1
ATOM 3575 C C . GLN B 1 40 ? -42.737 38.724 87.210 1.00 43.74 39 GLN B C 1
ATOM 3576 O O . GLN B 1 40 ? -42.360 37.552 87.298 1.00 38.50 39 GLN B O 1
ATOM 3582 N N . GLN B 1 41 ? -42.290 39.680 88.030 1.00 38.24 40 GLN B N 1
ATOM 3583 C CA . GLN B 1 41 ? -41.362 39.349 89.108 1.00 39.20 40 GLN B CA 1
ATOM 3584 C C . GLN B 1 41 ? -41.972 38.336 90.065 1.00 39.16 40 GLN B C 1
ATOM 3585 O O . GLN B 1 41 ? -41.286 37.421 90.536 1.00 40.89 40 GLN B O 1
ATOM 3591 N N . GLU B 1 42 ? -43.265 38.482 90.358 1.00 46.70 41 GLU B N 1
ATOM 3592 C CA . GLU B 1 42 ? -43.919 37.589 91.307 1.00 49.30 41 GLU B CA 1
ATOM 3593 C C . GLU B 1 42 ? -44.076 36.183 90.744 1.00 44.32 41 GLU B C 1
ATOM 3594 O O . GLU B 1 42 ? -44.046 35.208 91.503 1.00 48.17 41 GLU B O 1
ATOM 3600 N N . ASP B 1 43 ? -44.244 36.053 89.425 1.00 44.99 42 ASP B N 1
ATOM 3601 C CA . ASP B 1 43 ? -44.318 34.727 88.822 1.00 40.12 42 ASP B CA 1
ATOM 3602 C C . ASP B 1 43 ? -42.980 34.000 88.930 1.00 45.62 42 ASP B C 1
ATOM 3603 O O . ASP B 1 43 ? -42.930 32.827 89.319 1.00 41.44 42 ASP B O 1
ATOM 3608 N N . ARG B 1 44 ? -41.881 34.683 88.592 1.00 36.86 43 ARG B N 1
ATOM 3609 C CA . ARG B 1 44 ? -40.571 34.039 88.621 1.00 42.74 43 ARG B CA 1
ATOM 3610 C C . ARG B 1 44 ? -40.142 33.720 90.046 1.00 41.40 43 ARG B C 1
ATOM 3611 O O . ARG B 1 44 ? -39.539 32.670 90.298 1.00 38.08 43 ARG B O 1
ATOM 3619 N N . LYS B 1 45 ? -40.435 34.617 90.991 1.00 41.44 44 LYS B N 1
ATOM 3620 C CA . LYS B 1 45 ? -40.140 34.333 92.389 1.00 38.27 44 LYS B CA 1
ATOM 3621 C C . LYS B 1 45 ? -40.917 33.114 92.879 1.00 42.87 44 LYS B C 1
ATOM 3622 O O . LYS B 1 45 ? -40.413 32.343 93.705 1.00 40.22 44 LYS B O 1
ATOM 3628 N N . ARG B 1 46 ? -42.136 32.916 92.372 1.00 40.86 45 ARG B N 1
ATOM 3629 C CA . ARG B 1 46 ? -42.897 31.719 92.715 1.00 43.60 45 ARG B CA 1
ATOM 3630 C C . ARG B 1 46 ? -42.291 30.481 92.066 1.00 44.67 45 ARG B C 1
ATOM 3631 O O . ARG B 1 46 ? -42.207 29.416 92.693 1.00 34.79 45 ARG B O 1
ATOM 3639 N N . LEU B 1 47 ? -41.865 30.608 90.809 1.00 43.42 46 LEU B N 1
ATOM 3640 C CA . LEU B 1 47 ? -41.210 29.502 90.121 1.00 41.61 46 LEU B CA 1
ATOM 3641 C C . LEU B 1 47 ? -39.871 29.163 90.765 1.00 31.82 46 LEU B C 1
ATOM 3642 O O . LEU B 1 47 ? -39.541 27.984 90.935 1.00 34.70 46 LEU B O 1
ATOM 3647 N N . ALA B 1 48 ? -39.090 30.180 91.137 1.00 34.37 47 ALA B N 1
ATOM 3648 C CA . ALA B 1 48 ? -37.778 29.926 91.725 1.00 32.79 47 ALA B CA 1
ATOM 3649 C C . ALA B 1 48 ? -37.899 29.164 93.036 1.00 36.22 47 ALA B C 1
ATOM 3650 O O . ALA B 1 48 ? -37.096 28.267 93.317 1.00 30.24 47 ALA B O 1
ATOM 3652 N N . LYS B 1 49 ? -38.900 29.507 93.852 1.00 39.56 48 LYS B N 1
ATOM 3653 C CA . LYS B 1 49 ? -39.125 28.774 95.094 1.00 40.39 48 LYS B CA 1
ATOM 3654 C C . LYS B 1 49 ? -39.564 27.341 94.825 1.00 33.83 48 LYS B C 1
ATOM 3655 O O . LYS B 1 49 ? -39.193 26.426 95.571 1.00 33.32 48 LYS B O 1
ATOM 3661 N N . LEU B 1 50 ? -40.341 27.124 93.764 1.00 34.08 49 LEU B N 1
ATOM 3662 C CA . LEU B 1 50 ? -40.759 25.770 93.428 1.00 34.39 49 LEU B CA 1
ATOM 3663 C C . LEU B 1 50 ? -39.590 24.924 92.939 1.00 38.23 49 LEU B C 1
ATOM 3664 O O . LEU B 1 50 ? -39.571 23.709 93.168 1.00 40.07 49 LEU B O 1
ATOM 3669 N N . LEU B 1 51 ? -38.609 25.539 92.273 1.00 36.10 50 LEU B N 1
ATOM 3670 C CA . LEU B 1 51 ? -37.484 24.778 91.734 1.00 34.69 50 LEU B CA 1
ATOM 3671 C C . LEU B 1 51 ? -36.455 24.444 92.804 1.00 29.83 50 LEU B C 1
ATOM 3672 O O . LEU B 1 51 ? -35.925 23.328 92.828 1.00 34.71 50 LEU B O 1
ATOM 3677 N N . VAL B 1 52 ? -36.141 25.400 93.679 1.00 34.85 51 VAL B N 1
ATOM 3678 C CA . VAL B 1 52 ? -35.084 25.171 94.658 1.00 37.52 51 VAL B CA 1
ATOM 3679 C C . VAL B 1 52 ? -35.476 24.063 95.622 1.00 41.55 51 VAL B C 1
ATOM 3680 O O . VAL B 1 52 ? -34.621 23.303 96.088 1.00 49.40 51 VAL B O 1
ATOM 3684 N N . SER B 1 53 ? -36.769 23.932 95.921 1.00 45.20 52 SER B N 1
ATOM 3685 C CA . SER B 1 53 ? -37.202 22.852 96.798 1.00 42.36 52 SER B CA 1
ATOM 3686 C C . SER B 1 53 ? -36.933 21.496 96.160 1.00 45.62 52 SER B C 1
ATOM 3687 O O . SER B 1 53 ? -36.492 20.558 96.837 1.00 41.13 52 SER B O 1
ATOM 3690 N N . VAL B 1 54 ? -37.188 21.374 94.855 1.00 36.34 53 VAL B N 1
ATOM 3691 C CA . VAL B 1 54 ? -36.840 20.146 94.149 1.00 35.14 53 VAL B CA 1
ATOM 3692 C C . VAL B 1 54 ? -35.327 20.015 94.027 1.00 43.63 53 VAL B C 1
ATOM 3693 O O . VAL B 1 54 ? -34.774 18.912 94.124 1.00 41.47 53 VAL B O 1
ATOM 3697 N N . LEU B 1 55 ? -34.630 21.138 93.829 1.00 45.74 54 LEU B N 1
ATOM 3698 C CA . LEU B 1 55 ? -33.182 21.090 93.656 1.00 46.44 54 LEU B CA 1
ATOM 3699 C C . LEU B 1 55 ? -32.493 20.605 94.923 1.00 46.01 54 LEU B C 1
ATOM 3700 O O . LEU B 1 55 ? -31.680 19.675 94.882 1.00 47.57 54 LEU B O 1
ATOM 3705 N N . GLU B 1 56 ? -32.810 21.214 96.063 1.00 41.68 55 GLU B N 1
ATOM 3706 C CA . GLU B 1 56 ? -32.125 20.843 97.293 1.00 52.46 55 GLU B CA 1
ATOM 3707 C C . GLU B 1 56 ? -32.627 19.529 97.871 1.00 54.02 55 GLU B C 1
ATOM 3708 O O . GLU B 1 56 ? -32.201 19.149 98.967 1.00 62.07 55 GLU B O 1
ATOM 3714 N N . GLN B 1 57 ? -33.515 18.833 97.166 1.00 56.14 56 GLN B N 1
ATOM 3715 C CA . GLN B 1 57 ? -33.888 17.465 97.491 1.00 54.74 56 GLN B CA 1
ATOM 3716 C C . GLN B 1 57 ? -33.336 16.463 96.490 1.00 58.13 56 GLN B C 1
ATOM 3717 O O . GLN B 1 57 ? -33.571 15.260 96.641 1.00 63.12 56 GLN B O 1
ATOM 3723 N N . GLY B 1 58 ? -32.610 16.928 95.478 1.00 57.79 57 GLY B N 1
ATOM 3724 C CA . GLY B 1 58 ? -32.069 16.055 94.458 1.00 56.92 57 GLY B CA 1
ATOM 3725 C C . GLY B 1 58 ? -32.874 16.107 93.177 1.00 49.07 57 GLY B C 1
ATOM 3726 O O . GLY B 1 58 ? -34.093 15.925 93.200 1.00 55.78 57 GLY B O 1
ATOM 3727 N N . LEU B 1 59 ? -32.210 16.371 92.056 1.00 49.58 58 LEU B N 1
ATOM 3728 C CA . LEU B 1 59 ? -32.872 16.332 90.763 1.00 42.54 58 LEU B CA 1
ATOM 3729 C C . LEU B 1 59 ? -32.915 14.904 90.248 1.00 49.17 58 LEU B C 1
ATOM 3730 O O . LEU B 1 59 ? -31.962 14.137 90.420 1.00 57.64 58 LEU B O 1
ATOM 3735 N N . SER B 1 60 ? -34.026 14.550 89.617 1.00 54.79 59 SER B N 1
ATOM 3736 C CA . SER B 1 60 ? -34.141 13.231 89.019 1.00 60.17 59 SER B CA 1
ATOM 3737 C C . SER B 1 60 ? -33.068 13.059 87.945 1.00 57.22 59 SER B C 1
ATOM 3738 O O . SER B 1 60 ? -32.723 14.026 87.253 1.00 54.79 59 SER B O 1
ATOM 3741 N N . PRO B 1 61 ? -32.507 11.856 87.789 1.00 56.01 60 PRO B N 1
ATOM 3742 C CA . PRO B 1 61 ? -31.460 11.677 86.769 1.00 52.60 60 PRO B CA 1
ATOM 3743 C C . PRO B 1 61 ? -31.930 12.009 85.364 1.00 48.67 60 PRO B C 1
ATOM 3744 O O . PRO B 1 61 ? -31.219 12.706 84.627 1.00 46.97 60 PRO B O 1
ATOM 3748 N N . LYS B 1 62 ? -33.113 11.545 84.973 1.00 42.92 61 LYS B N 1
ATOM 3749 C CA . LYS B 1 62 ? -33.644 11.885 83.661 1.00 54.63 61 LYS B CA 1
ATOM 3750 C C . LYS B 1 62 ? -34.085 13.348 83.635 1.00 42.19 61 LYS B C 1
ATOM 3751 O O . LYS B 1 62 ? -34.659 13.857 84.602 1.00 43.22 61 LYS B O 1
ATOM 3757 N N . HIS B 1 63 ? -33.791 14.029 82.523 1.00 34.76 62 HIS B N 1
ATOM 3758 C CA . HIS B 1 63 ? -34.127 15.444 82.327 1.00 42.22 62 HIS B CA 1
ATOM 3759 C C . HIS B 1 63 ? -33.474 16.349 83.366 1.00 39.71 62 HIS B C 1
ATOM 3760 O O . HIS B 1 63 ? -33.953 17.461 83.623 1.00 36.35 62 HIS B O 1
ATOM 3767 N N . ARG B 1 64 ? -32.380 15.882 83.970 1.00 30.84 63 ARG B N 1
ATOM 3768 C CA . ARG B 1 64 ? -31.665 16.700 84.944 1.00 37.28 63 ARG B CA 1
ATOM 3769 C C . ARG B 1 64 ? -31.133 17.978 84.303 1.00 29.29 63 ARG B C 1
ATOM 3770 O O . ARG B 1 64 ? -31.187 19.055 84.909 1.00 25.26 63 ARG B O 1
ATOM 3778 N N . VAL B 1 65 ? -30.619 17.881 83.076 1.00 28.99 64 VAL B N 1
ATOM 3779 C CA . VAL B 1 65 ? -30.098 19.067 82.411 1.00 27.74 64 VAL B CA 1
ATOM 3780 C C . VAL B 1 65 ? -31.228 20.040 82.097 1.00 28.20 64 VAL B C 1
ATOM 3781 O O . VAL B 1 65 ? -31.021 21.258 82.079 1.00 30.65 64 VAL B O 1
ATOM 3785 N N . THR B 1 66 ? -32.440 19.533 81.868 1.00 30.24 65 THR B N 1
ATOM 3786 C CA . THR B 1 66 ? -33.567 20.426 81.618 1.00 33.76 65 THR B CA 1
ATOM 3787 C C . THR B 1 66 ? -33.902 21.240 82.863 1.00 24.99 65 THR B C 1
ATOM 3788 O O . THR B 1 66 ? -34.214 22.433 82.771 1.00 26.96 65 THR B O 1
ATOM 3792 N N . TRP B 1 67 ? -33.808 20.617 84.035 1.00 21.73 66 TRP B N 1
ATOM 3793 C CA . TRP B 1 67 ? -34.043 21.331 85.281 1.00 28.15 66 TRP B CA 1
ATOM 3794 C C . TRP B 1 67 ? -32.949 22.359 85.546 1.00 31.61 66 TRP B C 1
ATOM 3795 O O . TRP B 1 67 ? -33.241 23.491 85.950 1.00 24.61 66 TRP B O 1
ATOM 3806 N N . LEU B 1 68 ? -31.685 21.992 85.305 1.00 34.62 67 LEU B N 1
ATOM 3807 C CA . LEU B 1 68 ? -30.587 22.932 85.511 1.00 29.76 67 LEU B CA 1
ATOM 3808 C C . LEU B 1 68 ? -30.647 24.093 84.530 1.00 25.01 67 LEU B C 1
ATOM 3809 O O . LEU B 1 68 ? -30.242 25.211 84.871 1.00 29.62 67 LEU B O 1
ATOM 3814 N N . GLN B 1 69 ? -31.134 23.845 83.311 1.00 27.08 68 GLN B N 1
ATOM 3815 C CA . GLN B 1 69 ? -31.297 24.920 82.337 1.00 29.90 68 GLN B CA 1
ATOM 3816 C C . GLN B 1 69 ? -32.214 26.014 82.873 1.00 30.26 68 GLN B C 1
ATOM 3817 O O . GLN B 1 69 ? -31.885 27.204 82.806 1.00 33.38 68 GLN B O 1
ATOM 3823 N N . THR B 1 70 ? -33.371 25.624 83.419 1.00 28.89 69 THR B N 1
ATOM 3824 C CA . THR B 1 70 ? -34.314 26.599 83.962 1.00 28.07 69 THR B CA 1
ATOM 3825 C C . THR B 1 70 ? -33.685 27.393 85.101 1.00 24.01 69 THR B C 1
ATOM 3826 O O . THR B 1 70 ? -33.786 28.623 85.141 1.00 23.47 69 THR B O 1
ATOM 3830 N N . ILE B 1 71 ? -33.014 26.703 86.026 1.00 24.30 70 ILE B N 1
ATOM 3831 C CA . ILE B 1 71 ? -32.331 27.371 87.130 1.00 27.47 70 ILE B CA 1
ATOM 3832 C C . ILE B 1 71 ? -31.290 28.355 86.604 1.00 35.22 70 ILE B C 1
ATOM 3833 O O . ILE B 1 71 ? -31.148 29.469 87.123 1.00 32.85 70 ILE B O 1
ATOM 3838 N N . ARG B 1 72 ? -30.557 27.970 85.555 1.00 28.40 71 ARG B N 1
ATOM 3839 C CA . ARG B 1 72 ? -29.547 28.864 85.000 1.00 28.77 71 ARG B CA 1
ATOM 3840 C C . ARG B 1 72 ? -30.179 30.106 84.382 1.00 26.77 71 ARG B C 1
ATOM 3841 O O . ARG B 1 72 ? -29.633 31.207 84.495 1.00 26.54 71 ARG B O 1
ATOM 3849 N N . ILE B 1 73 ? -31.326 29.952 83.722 1.00 29.71 72 ILE B N 1
ATOM 3850 C CA . ILE B 1 73 ? -32.006 31.116 83.162 1.00 29.72 72 ILE B CA 1
ATOM 3851 C C . ILE B 1 73 ? -32.464 32.050 84.272 1.00 28.93 72 ILE B C 1
ATOM 3852 O O . ILE B 1 73 ? -32.291 33.273 84.185 1.00 30.76 72 ILE B O 1
ATOM 3857 N N . LEU B 1 74 ? -33.038 31.495 85.340 1.00 26.80 73 LEU B N 1
ATOM 3858 C CA . LEU B 1 74 ? -33.434 32.323 86.471 1.00 27.79 73 LEU B CA 1
ATOM 3859 C C . LEU B 1 74 ? -32.239 32.775 87.297 1.00 35.08 73 LEU B C 1
ATOM 3860 O O . LEU B 1 74 ? -32.375 33.700 88.104 1.00 32.65 73 LEU B O 1
ATOM 3865 N N . SER B 1 75 ? -31.073 32.142 87.124 1.00 31.24 74 SER B N 1
ATOM 3866 C CA . SER B 1 75 ? -29.864 32.616 87.790 1.00 33.12 74 SER B CA 1
ATOM 3867 C C . SER B 1 75 ? -29.479 34.027 87.368 1.00 32.46 74 SER B C 1
ATOM 3868 O O . SER B 1 75 ? -28.776 34.712 88.120 1.00 30.89 74 SER B O 1
ATOM 3871 N N . ARG B 1 76 ? -29.894 34.462 86.174 1.00 26.31 75 ARG B N 1
ATOM 3872 C CA . ARG B 1 76 ? -29.556 35.795 85.692 1.00 34.89 75 ARG B CA 1
ATOM 3873 C C . ARG B 1 76 ? -30.500 36.864 86.213 1.00 37.47 75 ARG B C 1
ATOM 3874 O O . ARG B 1 76 ? -30.120 38.037 86.264 1.00 47.04 75 ARG B O 1
ATOM 3882 N N . ASP B 1 77 ? -31.717 36.490 86.588 1.00 38.17 76 ASP B N 1
ATOM 3883 C CA . ASP B 1 77 ? -32.702 37.439 87.097 1.00 41.34 76 ASP B CA 1
ATOM 3884 C C . ASP B 1 77 ? -32.390 37.757 88.556 1.00 37.61 76 ASP B C 1
ATOM 3885 O O . ASP B 1 77 ? -32.559 36.904 89.437 1.00 32.93 76 ASP B O 1
ATOM 3890 N N . ARG B 1 78 ? -31.953 38.994 88.809 1.00 39.55 77 ARG B N 1
ATOM 3891 C CA . ARG B 1 78 ? -31.618 39.442 90.157 1.00 43.72 77 ARG B CA 1
ATOM 3892 C C . ARG B 1 78 ? -32.840 39.566 91.056 1.00 46.21 77 ARG B C 1
ATOM 3893 O O . ARG B 1 78 ? -32.694 39.549 92.284 1.00 47.25 77 ARG B O 1
ATOM 3901 N N . SER B 1 79 ? -34.036 39.696 90.480 1.00 40.54 78 SER B N 1
ATOM 3902 C CA . SER B 1 79 ? -35.235 39.808 91.300 1.00 50.48 78 SER B CA 1
ATOM 3903 C C . SER B 1 79 ? -35.579 38.505 92.010 1.00 46.59 78 SER B C 1
ATOM 3904 O O . SER B 1 79 ? -36.364 38.524 92.964 1.00 54.35 78 SER B O 1
ATOM 3907 N N . CYS B 1 80 ? -35.012 37.377 91.576 1.00 42.59 79 CYS B N 1
ATOM 3908 C CA . CYS B 1 80 ? -35.384 36.092 92.146 1.00 46.08 79 CYS B CA 1
ATOM 3909 C C . CYS B 1 80 ? -34.234 35.106 92.287 1.00 47.57 79 CYS B C 1
ATOM 3910 O O . CYS B 1 80 ? -34.476 33.974 92.720 1.00 43.01 79 CYS B O 1
ATOM 3913 N N . LEU B 1 81 ? -32.998 35.483 91.949 1.00 36.93 80 LEU B N 1
ATOM 3914 C CA . LEU B 1 81 ? -31.901 34.529 92.074 1.00 40.00 80 LEU B CA 1
ATOM 3915 C C . LEU B 1 81 ? -31.556 34.209 93.522 1.00 41.03 80 LEU B C 1
ATOM 3916 O O . LEU B 1 81 ? -30.850 33.224 93.764 1.00 38.62 80 LEU B O 1
ATOM 3921 N N . ASP B 1 82 ? -32.030 35.012 94.479 1.00 38.46 81 ASP B N 1
ATOM 3922 C CA . ASP B 1 82 ? -31.621 34.842 95.870 1.00 45.96 81 ASP B CA 1
ATOM 3923 C C . ASP B 1 82 ? -32.232 33.599 96.502 1.00 36.90 81 ASP B C 1
ATOM 3924 O O . ASP B 1 82 ? -31.673 33.062 97.463 1.00 37.67 81 ASP B O 1
ATOM 3929 N N . SER B 1 83 ? -33.379 33.134 96.002 1.00 41.06 82 SER B N 1
ATOM 3930 C CA . SER B 1 83 ? -33.931 31.888 96.521 1.00 39.25 82 SER B CA 1
ATOM 3931 C C . SER B 1 83 ? -33.032 30.696 96.222 1.00 41.52 82 SER B C 1
ATOM 3932 O O . SER B 1 83 ? -33.093 29.696 96.945 1.00 43.87 82 SER B O 1
ATOM 3935 N N . PHE B 1 84 ? -32.193 30.779 95.183 1.00 32.44 83 PHE B N 1
ATOM 3936 C CA . PHE B 1 84 ? -31.227 29.722 94.905 1.00 41.03 83 PHE B CA 1
ATOM 3937 C C . PHE B 1 84 ? -29.977 29.831 95.765 1.00 42.70 83 PHE B C 1
ATOM 3938 O O . PHE B 1 84 ? -29.236 28.849 95.888 1.00 42.97 83 PHE B O 1
ATOM 3946 N N . ALA B 1 85 ? -29.738 30.991 96.367 1.00 38.26 84 ALA B N 1
ATOM 3947 C CA . ALA B 1 85 ? -28.532 31.247 97.149 1.00 37.95 84 ALA B CA 1
ATOM 3948 C C . ALA B 1 85 ? -28.609 30.698 98.569 1.00 44.50 84 ALA B C 1
ATOM 3949 O O . ALA B 1 85 ? -28.227 31.382 99.521 1.00 47.20 84 ALA B O 1
ATOM 3951 N N . SER B 1 86 ? -29.096 29.473 98.740 1.00 48.35 85 SER B N 1
ATOM 3952 C CA . SER B 1 86 ? -29.133 28.821 100.040 1.00 40.11 85 SER B CA 1
ATOM 3953 C C . SER B 1 86 ? -27.984 27.827 100.159 1.00 41.98 85 SER B C 1
ATOM 3954 O O . SER B 1 86 ? -27.301 27.504 99.183 1.00 45.89 85 SER B O 1
ATOM 3957 N N . ARG B 1 87 ? -27.774 27.339 101.379 1.00 36.44 86 ARG B N 1
ATOM 3958 C CA . ARG B 1 87 ? -26.711 26.374 101.623 1.00 37.42 86 ARG B CA 1
ATOM 3959 C C . ARG B 1 87 ? -26.912 25.095 100.815 1.00 36.58 86 ARG B C 1
ATOM 3960 O O . ARG B 1 87 ? -26.132 24.813 99.902 1.00 42.06 86 ARG B O 1
ATOM 3968 N N . GLN B 1 88 ? -27.950 24.313 101.128 1.00 50.42 87 GLN B N 1
ATOM 3969 C CA . GLN B 1 88 ? -28.103 23.021 100.464 1.00 45.18 87 GLN B CA 1
ATOM 3970 C C . GLN B 1 88 ? -28.488 23.160 98.997 1.00 39.65 87 GLN B C 1
ATOM 3971 O O . GLN B 1 88 ? -28.324 22.202 98.233 1.00 50.16 87 GLN B O 1
ATOM 3977 N N . SER B 1 89 ? -28.985 24.326 98.580 1.00 39.21 88 SER B N 1
ATOM 3978 C CA . SER B 1 89 ? -29.195 24.566 97.157 1.00 34.64 88 SER B CA 1
ATOM 3979 C C . SER B 1 89 ? -27.863 24.729 96.428 1.00 38.80 88 SER B C 1
ATOM 3980 O O . SER B 1 89 ? -27.626 24.089 95.396 1.00 39.35 88 SER B O 1
ATOM 3983 N N . LEU B 1 90 ? -26.975 25.576 96.953 1.00 34.84 89 LEU B N 1
ATOM 3984 C CA . LEU B 1 90 ? -25.645 25.695 96.363 1.00 36.30 89 LEU B CA 1
ATOM 3985 C C . LEU B 1 90 ? -24.861 24.392 96.480 1.00 38.42 89 LEU B C 1
ATOM 3986 O O . LEU B 1 90 ? -24.063 24.068 95.592 1.00 36.45 89 LEU B O 1
ATOM 3991 N N . HIS B 1 91 ? -25.085 23.625 97.550 1.00 36.36 90 HIS B N 1
ATOM 3992 C CA . HIS B 1 91 ? -24.413 22.336 97.678 1.00 35.06 90 HIS B CA 1
ATOM 3993 C C . HIS B 1 91 ? -24.840 21.375 96.574 1.00 39.81 90 HIS B C 1
ATOM 3994 O O . HIS B 1 91 ? -24.014 20.616 96.054 1.00 43.04 90 HIS B O 1
ATOM 4001 N N . ALA B 1 92 ? -26.124 21.388 96.200 1.00 40.44 91 ALA B N 1
ATOM 4002 C CA . ALA B 1 92 ? -26.585 20.520 95.119 1.00 33.19 91 ALA B CA 1
ATOM 4003 C C . ALA B 1 92 ? -25.920 20.884 93.799 1.00 33.92 91 ALA B C 1
ATOM 4004 O O . ALA B 1 92 ? -25.482 20.001 93.050 1.00 32.81 91 ALA B O 1
ATOM 4006 N N . LEU B 1 93 ? -25.845 22.181 93.493 1.00 31.69 92 LEU B N 1
ATOM 4007 C CA . LEU B 1 93 ? -25.191 22.614 92.265 1.00 34.87 92 LEU B CA 1
ATOM 4008 C C . LEU B 1 93 ? -23.711 22.252 92.274 1.00 32.75 92 LEU B C 1
ATOM 4009 O O . LEU B 1 93 ? -23.176 21.781 91.264 1.00 31.81 92 LEU B O 1
ATOM 4014 N N . ALA B 1 94 ? -23.039 22.444 93.413 1.00 28.75 93 ALA B N 1
ATOM 4015 C CA . ALA B 1 94 ? -21.641 22.040 93.528 1.00 28.87 93 ALA B CA 1
ATOM 4016 C C . ALA B 1 94 ? -21.470 20.530 93.378 1.00 35.13 93 ALA B C 1
ATOM 4017 O O . ALA B 1 94 ? -20.425 20.073 92.898 1.00 36.47 93 ALA B O 1
ATOM 4019 N N . CYS B 1 95 ? -22.473 19.742 93.778 1.00 32.55 94 CYS B N 1
ATOM 4020 C CA . CYS B 1 95 ? -22.397 18.295 93.586 1.00 33.89 94 CYS B CA 1
ATOM 4021 C C . CYS B 1 95 ? -22.480 17.928 92.111 1.00 33.05 94 CYS B C 1
ATOM 4022 O O . CYS B 1 95 ? -21.775 17.027 91.646 1.00 37.72 94 CYS B O 1
ATOM 4025 N N . TYR B 1 96 ? -23.353 18.602 91.366 1.00 37.19 95 TYR B N 1
ATOM 4026 C CA . TYR B 1 96 ? -23.462 18.345 89.939 1.00 37.37 95 TYR B CA 1
ATOM 4027 C C . TYR B 1 96 ? -22.312 18.956 89.152 1.00 32.95 95 TYR B C 1
ATOM 4028 O O . TYR B 1 96 ? -22.015 18.482 88.052 1.00 35.29 95 TYR B O 1
ATOM 4037 N N . ALA B 1 97 ? -21.669 19.997 89.681 1.00 34.90 96 ALA B N 1
ATOM 4038 C CA . ALA B 1 97 ? -20.423 20.482 89.106 1.00 35.88 96 ALA B CA 1
ATOM 4039 C C . ALA B 1 97 ? -19.234 19.618 89.492 1.00 40.26 96 ALA B C 1
ATOM 4040 O O . ALA B 1 97 ? -18.151 19.800 88.928 1.00 42.38 96 ALA B O 1
ATOM 4042 N N . ASP B 1 98 ? -19.423 18.689 90.434 1.00 35.92 97 ASP B N 1
ATOM 4043 C CA . ASP B 1 98 ? -18.359 17.825 90.948 1.00 36.18 97 ASP B CA 1
ATOM 4044 C C . ASP B 1 98 ? -17.220 18.633 91.569 1.00 38.90 97 ASP B C 1
ATOM 4045 O O . ASP B 1 98 ? -16.048 18.271 91.460 1.00 33.61 97 ASP B O 1
ATOM 4050 N N . ILE B 1 99 ? -17.568 19.738 92.229 1.00 34.02 98 ILE B N 1
ATOM 4051 C CA . ILE B 1 99 ? -16.620 20.519 93.011 1.00 39.38 98 ILE B CA 1
ATOM 4052 C C . ILE B 1 99 ? -17.001 20.558 94.483 1.00 42.09 98 ILE B C 1
ATOM 4053 O O . ILE B 1 99 ? -16.440 21.346 95.247 1.00 38.01 98 ILE B O 1
ATOM 4058 N N . ALA B 1 100 ? -17.956 19.729 94.891 1.00 41.83 99 ALA B N 1
ATOM 4059 C CA . ALA B 1 100 ? -18.326 19.619 96.291 1.00 40.26 99 ALA B CA 1
ATOM 4060 C C . ALA B 1 100 ? -17.311 18.761 97.029 1.00 46.24 99 ALA B C 1
ATOM 4061 O O . ALA B 1 100 ? -16.761 17.805 96.475 1.00 43.12 99 ALA B O 1
ATOM 4063 N N . ILE B 1 101 ? -17.064 19.109 98.288 1.00 47.48 100 ILE B N 1
ATOM 4064 C CA . ILE B 1 101 ? -16.127 18.340 99.098 1.00 44.46 100 ILE B CA 1
ATOM 4065 C C . ILE B 1 101 ? -16.801 17.031 99.492 1.00 49.18 100 ILE B C 1
ATOM 4066 O O . ILE B 1 101 ? -17.707 17.013 100.329 1.00 53.33 100 ILE B O 1
ATOM 4071 N N . SER B 1 102 ? -16.369 15.938 98.877 1.00 57.14 101 SER B N 1
ATOM 4072 C CA . SER B 1 102 ? -16.729 14.595 99.301 1.00 63.60 101 SER B CA 1
ATOM 4073 C C . SER B 1 102 ? -15.488 13.918 99.866 1.00 66.59 101 SER B C 1
ATOM 4074 O O . SER B 1 102 ? -14.394 14.051 99.307 1.00 76.02 101 SER B O 1
ATOM 4077 N N . GLU B 1 103 ? -15.647 13.218 100.992 1.00 71.72 102 GLU B N 1
ATOM 4078 C CA . GLU B 1 103 ? -14.492 12.601 101.632 1.00 77.19 102 GLU B CA 1
ATOM 4079 C C . GLU B 1 103 ? -14.214 11.191 101.131 1.00 73.70 102 GLU B C 1
ATOM 4080 O O . GLU B 1 103 ? -13.141 10.651 101.419 1.00 78.65 102 GLU B O 1
ATOM 4086 N N . GLU B 1 104 ? -15.132 10.589 100.379 1.00 70.19 103 GLU B N 1
ATOM 4087 C CA . GLU B 1 104 ? -14.798 9.408 99.607 1.00 68.71 103 GLU B CA 1
ATOM 4088 C C . GLU B 1 104 ? -15.121 9.662 98.139 1.00 66.12 103 GLU B C 1
ATOM 4089 O O . GLU B 1 104 ? -16.051 10.415 97.834 1.00 62.59 103 GLU B O 1
ATOM 4095 N N . PRO B 1 105 ? -14.363 9.071 97.213 1.00 71.10 104 PRO B N 1
ATOM 4096 C CA . PRO B 1 105 ? -14.577 9.354 95.786 1.00 65.00 104 PRO B CA 1
ATOM 4097 C C . PRO B 1 105 ? -16.024 9.127 95.358 1.00 63.81 104 PRO B C 1
ATOM 4098 O O . PRO B 1 105 ? -16.698 8.207 95.827 1.00 55.90 104 PRO B O 1
ATOM 4102 N N . ILE B 1 106 ? -16.492 9.993 94.467 1.00 57.96 105 ILE B N 1
ATOM 4103 C CA . ILE B 1 106 ? -17.891 9.998 94.018 1.00 57.34 105 ILE B CA 1
ATOM 4104 C C . ILE B 1 106 ? -18.130 8.802 93.103 1.00 53.54 105 ILE B C 1
ATOM 4105 O O . ILE B 1 106 ? -17.266 8.492 92.263 1.00 54.73 105 ILE B O 1
ATOM 4110 N N . PRO B 1 107 ? -19.264 8.100 93.226 1.00 55.11 106 PRO B N 1
ATOM 4111 C CA . PRO B 1 107 ? -19.457 6.871 92.425 1.00 53.89 106 PRO B CA 1
ATOM 4112 C C . PRO B 1 107 ? -19.391 7.078 90.922 1.00 51.61 106 PRO B C 1
ATOM 4113 O O . PRO B 1 107 ? -18.680 6.337 90.228 1.00 49.09 106 PRO B O 1
ATOM 4117 N N . GLN B 1 108 ? -20.127 8.051 90.392 1.00 58.15 107 GLN B N 1
ATOM 4118 C CA . GLN B 1 108 ? -20.127 8.313 88.965 1.00 49.93 107 GLN B CA 1
ATOM 4119 C C . GLN B 1 108 ? -19.882 9.792 88.706 1.00 55.29 107 GLN B C 1
ATOM 4120 O O . GLN B 1 108 ? -20.462 10.649 89.384 1.00 56.40 107 GLN B O 1
ATOM 4126 N N . PRO B 1 109 ? -19.017 10.121 87.744 1.00 54.00 108 PRO B N 1
ATOM 4127 C CA . PRO B 1 109 ? -18.829 11.523 87.388 1.00 52.78 108 PRO B CA 1
ATOM 4128 C C . PRO B 1 109 ? -20.029 12.040 86.620 1.00 52.23 108 PRO B C 1
ATOM 4129 O O . PRO B 1 109 ? -20.743 11.264 85.962 1.00 48.27 108 PRO B O 1
ATOM 4133 N N . PRO B 1 110 ? -20.300 13.343 86.677 1.00 52.86 109 PRO B N 1
ATOM 4134 C CA . PRO B 1 110 ? -21.464 13.884 85.968 1.00 49.80 109 PRO B CA 1
ATOM 4135 C C . PRO B 1 110 ? -21.224 13.961 84.470 1.00 38.30 109 PRO B C 1
ATOM 4136 O O . PRO B 1 110 ? -20.091 14.036 83.995 1.00 48.88 109 PRO B O 1
ATOM 4140 N N . ASP B 1 111 ? -22.326 13.950 83.724 1.00 33.47 110 ASP B N 1
ATOM 4141 C CA . ASP B 1 111 ? -22.257 14.195 82.290 1.00 46.16 110 ASP B CA 1
ATOM 4142 C C . ASP B 1 111 ? -21.741 15.601 82.017 1.00 39.52 110 ASP B C 1
ATOM 4143 O O . ASP B 1 111 ? -21.946 16.523 82.808 1.00 32.89 110 ASP B O 1
ATOM 4148 N N . MET B 1 112 ? -21.072 15.765 80.870 1.00 39.71 111 MET B N 1
ATOM 4149 C CA . MET B 1 112 ? -20.474 17.059 80.552 1.00 36.67 111 MET B CA 1
ATOM 4150 C C . MET B 1 112 ? -21.519 18.158 80.476 1.00 37.74 111 MET B C 1
ATOM 4151 O O . MET B 1 112 ? -21.222 19.315 80.796 1.00 36.88 111 MET B O 1
ATOM 4156 N N . ASP B 1 113 ? -22.741 17.820 80.063 1.00 34.84 112 ASP B N 1
ATOM 4157 C CA . ASP B 1 113 ? -23.797 18.819 79.941 1.00 34.48 112 ASP B CA 1
ATOM 4158 C C . ASP B 1 113 ? -24.354 19.215 81.303 1.00 34.02 112 ASP B C 1
ATOM 4159 O O . ASP B 1 113 ? -24.647 20.395 81.538 1.00 33.92 112 ASP B O 1
ATOM 4164 N N . VAL B 1 114 ? -24.503 18.245 82.206 1.00 29.61 113 VAL B N 1
ATOM 4165 C CA . VAL B 1 114 ? -24.903 18.550 83.575 1.00 25.94 113 VAL B CA 1
ATOM 4166 C C . VAL B 1 114 ? -23.813 19.341 84.279 1.00 29.59 113 VAL B C 1
ATOM 4167 O O . VAL B 1 114 ? -24.086 20.332 84.965 1.00 30.41 113 VAL B O 1
ATOM 4171 N N . LEU B 1 115 ? -22.562 18.910 84.123 1.00 33.86 114 LEU B N 1
ATOM 4172 C CA . LEU B 1 115 ? -21.440 19.633 84.704 1.00 37.32 114 LEU B CA 1
ATOM 4173 C C . LEU B 1 115 ? -21.390 21.071 84.194 1.00 30.57 114 LEU B C 1
ATOM 4174 O O . LEU B 1 115 ? -21.282 22.016 84.984 1.00 34.06 114 LEU B O 1
ATOM 4179 N N . LEU B 1 116 ? -21.488 21.257 82.873 1.00 26.93 115 LEU B N 1
ATOM 4180 C CA . LEU B 1 116 ? -21.377 22.596 82.301 1.00 25.31 115 LEU B CA 1
ATOM 4181 C C . LEU B 1 116 ? -22.513 23.495 82.769 1.00 33.24 115 LEU B C 1
ATOM 4182 O O . LEU B 1 116 ? -22.297 24.672 83.084 1.00 30.33 115 LEU B O 1
ATOM 4187 N N . GLU B 1 117 ? -23.733 22.959 82.822 1.00 37.16 116 GLU B N 1
ATOM 4188 C CA . GLU B 1 117 ? -24.875 23.768 83.221 1.00 30.35 116 GLU B CA 1
ATOM 4189 C C . GLU B 1 117 ? -24.783 24.183 84.684 1.00 33.21 116 GLU B C 1
ATOM 4190 O O . GLU B 1 117 ? -25.197 25.292 85.042 1.00 29.89 116 GLU B O 1
ATOM 4196 N N . SER B 1 118 ? -24.236 23.315 85.535 1.00 32.66 117 SER B N 1
ATOM 4197 C CA . SER B 1 118 ? -24.114 23.634 86.953 1.00 33.41 117 SER B CA 1
ATOM 4198 C C . SER B 1 118 ? -23.079 24.720 87.193 1.00 30.19 117 SER B C 1
ATOM 4199 O O . SER B 1 118 ? -23.235 25.541 88.104 1.00 31.54 117 SER B O 1
ATOM 4202 N N . LEU B 1 119 ? -21.991 24.711 86.425 1.00 25.37 118 LEU B N 1
ATOM 4203 C CA . LEU B 1 119 ? -20.980 25.743 86.604 1.00 24.71 118 LEU B CA 1
ATOM 4204 C C . LEU B 1 119 ? -21.512 27.094 86.153 1.00 27.62 118 LEU B C 1
ATOM 4205 O O . LEU B 1 119 ? -21.237 28.121 86.784 1.00 32.78 118 LEU B O 1
ATOM 4210 N N . LYS B 1 120 ? -22.295 27.106 85.070 1.00 28.98 119 LYS B N 1
ATOM 4211 C CA . LYS B 1 120 ? -22.962 28.333 84.651 1.00 29.89 119 LYS B CA 1
ATOM 4212 C C . LYS B 1 120 ? -23.913 28.845 85.728 1.00 27.44 119 LYS B C 1
ATOM 4213 O O . LYS B 1 120 ? -24.039 30.058 85.924 1.00 31.62 119 LYS B O 1
ATOM 4219 N N . CYS B 1 121 ? -24.591 27.940 86.438 1.00 21.19 120 CYS B N 1
ATOM 4220 C CA . CYS B 1 121 ? -25.469 28.373 87.523 1.00 33.08 120 CYS B CA 1
ATOM 4221 C C . CYS B 1 121 ? -24.669 29.026 88.640 1.00 33.10 120 CYS B C 1
ATOM 4222 O O . CYS B 1 121 ? -24.972 30.147 89.065 1.00 33.30 120 CYS B O 1
ATOM 4225 N N . LEU B 1 122 ? -23.648 28.322 89.140 1.00 26.73 121 LEU B N 1
ATOM 4226 C CA . LEU B 1 122 ? -22.855 28.841 90.250 1.00 34.53 121 LEU B CA 1
ATOM 4227 C C . LEU B 1 122 ? -22.182 30.160 89.895 1.00 27.40 121 LEU B C 1
ATOM 4228 O O . LEU B 1 122 ? -22.044 31.034 90.758 1.00 25.66 121 LEU B O 1
ATOM 4233 N N . CYS B 1 123 ? -21.765 30.328 88.638 1.00 26.71 122 CYS B N 1
ATOM 4234 C CA . CYS B 1 123 ? -21.095 31.563 88.246 1.00 24.01 122 CYS B CA 1
ATOM 4235 C C . CYS B 1 123 ? -22.047 32.748 88.315 1.00 29.53 122 CYS B C 1
ATOM 4236 O O . CYS B 1 123 ? -21.667 33.828 88.780 1.00 33.25 122 CYS B O 1
ATOM 4239 N N . ASN B 1 124 ? -23.286 32.570 87.851 1.00 27.73 123 ASN B N 1
ATOM 4240 C CA . ASN B 1 124 ? -24.266 33.646 87.942 1.00 28.31 123 ASN B CA 1
ATOM 4241 C C . ASN B 1 124 ? -24.616 33.950 89.391 1.00 34.48 123 ASN B C 1
ATOM 4242 O O . ASN B 1 124 ? -24.794 35.117 89.763 1.00 29.86 123 ASN B O 1
ATOM 4247 N N . LEU B 1 125 ? -24.726 32.914 90.224 1.00 31.05 124 LEU B N 1
ATOM 4248 C CA . LEU B 1 125 ? -25.074 33.136 91.622 1.00 31.65 124 LEU B CA 1
ATOM 4249 C C . LEU B 1 125 ? -23.945 33.841 92.359 1.00 26.13 124 LEU B C 1
ATOM 4250 O O . LEU B 1 125 ? -24.164 34.875 92.999 1.00 35.70 124 LEU B O 1
ATOM 4255 N N . VAL B 1 126 ? -22.726 33.302 92.269 1.00 28.15 125 VAL B N 1
ATOM 4256 C CA . VAL B 1 126 ? -21.576 33.889 92.957 1.00 31.01 125 VAL B CA 1
ATOM 4257 C C . VAL B 1 126 ? -21.332 35.317 92.489 1.00 26.56 125 VAL B C 1
ATOM 4258 O O . VAL B 1 126 ? -20.930 36.179 93.281 1.00 34.22 125 VAL B O 1
ATOM 4262 N N . LEU B 1 127 ? -21.586 35.596 91.208 1.00 26.82 126 LEU B N 1
ATOM 4263 C CA . LEU B 1 127 ? -21.358 36.932 90.665 1.00 30.63 126 LEU B CA 1
ATOM 4264 C C . LEU B 1 127 ? -22.253 37.971 91.338 1.00 34.46 126 LEU B C 1
ATOM 4265 O O . LEU B 1 127 ? -21.790 39.048 91.727 1.00 39.94 126 LEU B O 1
ATOM 4270 N N . SER B 1 128 ? -23.542 37.673 91.474 1.00 30.84 127 SER B N 1
ATOM 4271 C CA . SER B 1 128 ? -24.458 38.689 91.976 1.00 35.77 127 SER B CA 1
ATOM 4272 C C . SER B 1 128 ? -25.216 38.230 93.215 1.00 36.15 127 SER B C 1
ATOM 4273 O O . SER B 1 128 ? -26.445 38.327 93.262 1.00 51.28 127 SER B O 1
ATOM 4276 N N . SER B 1 129 ? -24.500 37.749 94.224 1.00 34.52 128 SER B N 1
ATOM 4277 C CA . SER B 1 129 ? -25.135 37.410 95.490 1.00 37.21 128 SER B CA 1
ATOM 4278 C C . SER B 1 129 ? -24.079 37.281 96.575 1.00 35.71 128 SER B C 1
ATOM 4279 O O . SER B 1 129 ? -23.367 36.271 96.638 1.00 38.21 128 SER B O 1
ATOM 4282 N N . PRO B 1 130 ? -23.936 38.297 97.426 1.00 43.56 129 PRO B N 1
ATOM 4283 C CA . PRO B 1 130 ? -23.000 38.185 98.554 1.00 30.28 129 PRO B CA 1
ATOM 4284 C C . PRO B 1 130 ? -23.251 36.972 99.427 1.00 33.30 129 PRO B C 1
ATOM 4285 O O . PRO B 1 130 ? -22.291 36.386 99.945 1.00 39.08 129 PRO B O 1
ATOM 4289 N N . THR B 1 131 ? -24.512 36.570 99.599 1.00 33.22 130 THR B N 1
ATOM 4290 C CA . THR B 1 131 ? -24.811 35.384 100.395 1.00 38.29 130 THR B CA 1
ATOM 4291 C C . THR B 1 131 ? -24.213 34.133 99.765 1.00 35.72 130 THR B C 1
ATOM 4292 O O . THR B 1 131 ? -23.633 33.292 100.461 1.00 37.44 130 THR B O 1
ATOM 4296 N N . ALA B 1 132 ? -24.341 33.996 98.441 1.00 38.52 131 ALA B N 1
ATOM 4297 C CA . ALA B 1 132 ? -23.769 32.847 97.751 1.00 34.12 131 ALA B CA 1
ATOM 4298 C C . ALA B 1 132 ? -22.245 32.895 97.741 1.00 33.85 131 ALA B C 1
ATOM 4299 O O . ALA B 1 132 ? -21.594 31.843 97.745 1.00 32.33 131 ALA B O 1
ATOM 4301 N N . GLN B 1 133 ? -21.660 34.093 97.717 1.00 34.79 132 GLN B N 1
ATOM 4302 C CA . GLN B 1 133 ? -20.206 34.202 97.790 1.00 28.02 132 GLN B CA 1
ATOM 4303 C C . GLN B 1 133 ? -19.683 33.605 99.087 1.00 33.15 132 GLN B C 1
ATOM 4304 O O . GLN B 1 133 ? -18.730 32.820 99.085 1.00 36.53 132 GLN B O 1
ATOM 4310 N N . MET B 1 134 ? -20.304 33.967 100.208 1.00 38.69 133 MET B N 1
ATOM 4311 C CA . MET B 1 134 ? -19.900 33.408 101.492 1.00 34.78 133 MET B CA 1
ATOM 4312 C C . MET B 1 134 ? -20.128 31.903 101.527 1.00 42.13 133 MET B C 1
ATOM 4313 O O . MET B 1 134 ? -19.261 31.144 101.979 1.00 41.32 133 MET B O 1
ATOM 4318 N N . LEU B 1 135 ? -21.283 31.450 101.036 1.00 34.69 134 LEU B N 1
ATOM 4319 C CA . LEU B 1 135 ? -21.580 30.025 101.068 1.00 38.12 134 LEU B CA 1
ATOM 4320 C C . LEU B 1 135 ? -20.618 29.237 100.188 1.00 40.31 134 LEU B C 1
ATOM 4321 O O . LEU B 1 135 ? -20.234 28.116 100.540 1.00 33.54 134 LEU B O 1
ATOM 4326 N N . ALA B 1 136 ? -20.203 29.810 99.053 1.00 39.37 135 ALA B N 1
ATOM 4327 C CA . ALA B 1 136 ? -19.189 29.163 98.224 1.00 36.12 135 ALA B CA 1
ATOM 4328 C C . ALA B 1 136 ? -17.844 29.103 98.941 1.00 37.56 135 ALA B C 1
ATOM 4329 O O . ALA B 1 136 ? -17.122 28.104 98.836 1.00 36.13 135 ALA B O 1
ATOM 4331 N N . ALA B 1 137 ? -17.491 30.163 99.674 1.00 33.26 136 ALA B N 1
ATOM 4332 C CA . ALA B 1 137 ? -16.273 30.137 100.478 1.00 35.62 136 ALA B CA 1
ATOM 4333 C C . ALA B 1 137 ? -16.376 29.119 101.606 1.00 28.64 136 ALA B C 1
ATOM 4334 O O . ALA B 1 137 ? -15.397 28.438 101.926 1.00 36.78 136 ALA B O 1
ATOM 4336 N N . GLU B 1 138 ? -17.554 29.010 102.225 1.00 31.86 137 GLU B N 1
ATOM 4337 C CA . GLU B 1 138 ? -17.754 28.044 103.303 1.00 39.35 137 GLU B CA 1
ATOM 4338 C C . GLU B 1 138 ? -17.652 26.613 102.788 1.00 49.77 137 GLU B C 1
ATOM 4339 O O . GLU B 1 138 ? -17.133 25.729 103.481 1.00 42.72 137 GLU B O 1
ATOM 4345 N N . ALA B 1 139 ? -18.132 26.367 101.570 1.00 43.79 138 ALA B N 1
ATOM 4346 C CA . ALA B 1 139 ? -18.145 25.021 101.018 1.00 38.03 138 ALA B CA 1
ATOM 4347 C C . ALA B 1 139 ? -16.785 24.579 100.489 1.00 39.01 138 ALA B C 1
ATOM 4348 O O . ALA B 1 139 ? -16.638 23.408 100.113 1.00 39.58 138 ALA B O 1
ATOM 4350 N N . ARG B 1 140 ? -15.798 25.479 100.461 1.00 35.10 139 ARG B N 1
ATOM 4351 C CA . ARG B 1 140 ? -14.440 25.176 100.001 1.00 33.87 139 ARG B CA 1
ATOM 4352 C C . ARG B 1 140 ? -14.431 24.645 98.569 1.00 33.35 139 ARG B C 1
ATOM 4353 O O . ARG B 1 140 ? -13.739 23.675 98.251 1.00 32.57 139 ARG B O 1
ATOM 4361 N N . LEU B 1 141 ? -15.201 25.291 97.691 1.00 36.01 140 LEU B N 1
ATOM 4362 C CA . LEU B 1 141 ? -15.252 24.866 96.298 1.00 29.56 140 LEU B CA 1
ATOM 4363 C C . LEU B 1 141 ? -13.932 25.099 95.574 1.00 32.67 140 LEU B C 1
ATOM 4364 O O . LEU B 1 141 ? -13.660 24.413 94.581 1.00 30.52 140 LEU B O 1
ATOM 4369 N N . VAL B 1 142 ? -13.108 26.041 96.046 1.00 28.35 141 VAL B N 1
ATOM 4370 C CA . VAL B 1 142 ? -11.830 26.331 95.402 1.00 27.18 141 VAL B CA 1
ATOM 4371 C C . VAL B 1 142 ? -10.904 25.123 95.432 1.00 31.53 141 VAL B C 1
ATOM 4372 O O . VAL B 1 142 ? -10.050 24.967 94.551 1.00 31.98 141 VAL B O 1
ATOM 4376 N N . VAL B 1 143 ? -11.078 24.238 96.413 1.00 31.37 142 VAL B N 1
ATOM 4377 C CA . VAL B 1 143 ? -10.188 23.090 96.558 1.00 28.02 142 VAL B CA 1
ATOM 4378 C C . VAL B 1 143 ? -10.317 22.164 95.354 1.00 36.88 142 VAL B C 1
ATOM 4379 O O . VAL B 1 143 ? -9.332 21.849 94.675 1.00 36.13 142 VAL B O 1
ATOM 4383 N N . ARG B 1 144 ? -11.540 21.717 95.066 1.00 34.62 143 ARG B N 1
ATOM 4384 C CA . ARG B 1 144 ? -11.739 20.852 93.912 1.00 31.18 143 ARG B CA 1
ATOM 4385 C C . ARG B 1 144 ? -11.695 21.638 92.612 1.00 28.89 143 ARG B C 1
ATOM 4386 O O . ARG B 1 144 ? -11.352 21.079 91.564 1.00 30.89 143 ARG B O 1
ATOM 4394 N N . LEU B 1 145 ? -12.029 22.929 92.657 1.00 28.73 144 LEU B N 1
ATOM 4395 C CA . LEU B 1 145 ? -11.882 23.767 91.474 1.00 32.07 144 LEU B CA 1
ATOM 4396 C C . LEU B 1 145 ? -10.426 23.833 91.027 1.00 32.32 144 LEU B C 1
ATOM 4397 O O . LEU B 1 145 ? -10.127 23.704 89.834 1.00 34.65 144 LEU B O 1
ATOM 4402 N N . ALA B 1 146 ? -9.502 24.007 91.974 1.00 32.61 145 ALA B N 1
ATOM 4403 C CA . ALA B 1 146 ? -8.084 24.006 91.628 1.00 29.09 145 ALA B CA 1
ATOM 4404 C C . ALA B 1 146 ? -7.598 22.615 91.247 1.00 30.98 145 ALA B C 1
ATOM 4405 O O . ALA B 1 146 ? -6.757 22.477 90.352 1.00 30.77 145 ALA B O 1
ATOM 4407 N N . GLU B 1 147 ? -8.111 21.577 91.907 1.00 30.84 146 GLU B N 1
ATOM 4408 C CA . GLU B 1 147 ? -7.702 20.220 91.561 1.00 30.65 146 GLU B CA 1
ATOM 4409 C C . GLU B 1 147 ? -8.042 19.895 90.111 1.00 32.14 146 GLU B C 1
ATOM 4410 O O . GLU B 1 147 ? -7.210 19.346 89.379 1.00 29.42 146 GLU B O 1
ATOM 4416 N N . ARG B 1 148 ? -9.254 20.245 89.668 1.00 30.31 147 ARG B N 1
ATOM 4417 C CA . ARG B 1 148 ? -9.635 19.947 88.291 1.00 24.63 147 ARG B CA 1
ATOM 4418 C C . ARG B 1 148 ? -8.802 20.752 87.298 1.00 27.03 147 ARG B C 1
ATOM 4419 O O . ARG B 1 148 ? -8.448 20.248 86.225 1.00 27.43 147 ARG B O 1
ATOM 4427 N N . VAL B 1 149 ? -8.477 22.002 87.633 1.00 33.11 148 VAL B N 1
ATOM 4428 C CA . VAL B 1 149 ? -7.637 22.807 86.748 1.00 31.56 148 VAL B CA 1
ATOM 4429 C C . VAL B 1 149 ? -6.264 22.160 86.594 1.00 29.69 148 VAL B C 1
ATOM 4430 O O . VAL B 1 149 ? -5.702 22.111 85.492 1.00 31.74 148 VAL B O 1
ATOM 4434 N N . GLY B 1 150 ? -5.718 21.622 87.687 1.00 30.14 149 GLY B N 1
ATOM 4435 C CA . GLY B 1 150 ? -4.456 20.907 87.611 1.00 28.97 149 GLY B CA 1
ATOM 4436 C C . GLY B 1 150 ? -4.510 19.652 86.761 1.00 30.47 149 GLY B C 1
ATOM 4437 O O . GLY B 1 150 ? -3.475 19.227 86.238 1.00 36.58 149 GLY B O 1
ATOM 4438 N N . LEU B 1 151 ? -5.688 19.054 86.605 1.00 30.82 150 LEU B N 1
ATOM 4439 C CA . LEU B 1 151 ? -5.858 17.836 85.820 1.00 32.37 150 LEU B CA 1
ATOM 4440 C C . LEU B 1 151 ? -6.149 18.101 84.349 1.00 32.12 150 LEU B C 1
ATOM 4441 O O . LEU B 1 151 ? -6.473 17.158 83.623 1.00 37.72 150 LEU B O 1
ATOM 4446 N N . TYR B 1 152 ? -6.040 19.353 83.891 1.00 30.30 151 TYR B N 1
ATOM 4447 C CA . TYR B 1 152 ? -6.373 19.662 82.503 1.00 26.36 151 TYR B CA 1
ATOM 4448 C C . TYR B 1 152 ? -5.397 19.028 81.529 1.00 28.41 151 TYR B C 1
ATOM 4449 O O . TYR B 1 152 ? -5.773 18.720 80.393 1.00 30.54 151 TYR B O 1
ATOM 4458 N N . ARG B 1 153 ? -4.142 18.843 81.937 1.00 29.30 152 ARG B N 1
ATOM 4459 C CA . ARG B 1 153 ? -3.163 18.287 81.011 1.00 40.90 152 ARG B CA 1
ATOM 4460 C C . ARG B 1 153 ? -3.435 16.813 80.731 1.00 40.92 152 ARG B C 1
ATOM 4461 O O . ARG B 1 153 ? -3.321 16.366 79.584 1.00 45.16 152 ARG B O 1
ATOM 4469 N N . LYS B 1 154 ? -3.818 16.046 81.758 1.00 42.14 153 LYS B N 1
ATOM 4470 C CA . LYS B 1 154 ? -4.033 14.610 81.601 1.00 38.37 153 LYS B CA 1
ATOM 4471 C C . LYS B 1 154 ? -5.484 14.246 81.300 1.00 42.89 153 LYS B C 1
ATOM 4472 O O . LYS B 1 154 ? -5.728 13.175 80.730 1.00 53.23 153 LYS B O 1
ATOM 4478 N N . ARG B 1 155 ? -6.447 15.088 81.663 1.00 37.02 154 ARG B N 1
ATOM 4479 C CA . ARG B 1 155 ? -7.850 14.821 81.374 1.00 33.98 154 ARG B CA 1
ATOM 4480 C C . ARG B 1 155 ? -8.302 15.610 80.154 1.00 33.39 154 ARG B C 1
ATOM 4481 O O . ARG B 1 155 ? -7.656 16.568 79.723 1.00 41.58 154 ARG B O 1
ATOM 4489 N N . SER B 1 156 ? -9.442 15.208 79.610 1.00 35.61 155 SER B N 1
ATOM 4490 C CA . SER B 1 156 ? -9.948 15.773 78.366 1.00 30.73 155 SER B CA 1
ATOM 4491 C C . SER B 1 156 ? -11.322 16.365 78.656 1.00 27.46 155 SER B C 1
ATOM 4492 O O . SER B 1 156 ? -12.328 15.649 78.682 1.00 36.29 155 SER B O 1
ATOM 4495 N N . TYR B 1 157 ? -11.357 17.662 78.899 1.00 30.72 156 TYR B N 1
ATOM 4496 C CA . TYR B 1 157 ? -12.591 18.362 79.174 1.00 24.93 156 TYR B CA 1
ATOM 4497 C C . TYR B 1 157 ? -12.923 19.317 78.037 1.00 22.52 156 TYR B C 1
ATOM 4498 O O . TYR B 1 157 ? -12.023 19.816 77.360 1.00 28.42 156 TYR B O 1
ATOM 4507 N N . PRO B 1 158 ? -14.205 19.559 77.777 1.00 22.38 157 PRO B N 1
ATOM 4508 C CA . PRO B 1 158 ? -14.577 20.504 76.723 1.00 23.84 157 PRO B CA 1
ATOM 4509 C C . PRO B 1 158 ? -14.160 21.921 77.089 1.00 27.23 157 PRO B C 1
ATOM 4510 O O . PRO B 1 158 ? -13.982 22.266 78.261 1.00 22.53 157 PRO B O 1
ATOM 4514 N N . HIS B 1 159 ? -13.994 22.747 76.054 1.00 29.31 158 HIS B N 1
ATOM 4515 C CA . HIS B 1 159 ? -13.526 24.111 76.274 1.00 28.65 158 HIS B CA 1
ATOM 4516 C C . HIS B 1 159 ? -14.455 24.857 77.218 1.00 28.88 158 HIS B C 1
ATOM 4517 O O . HIS B 1 159 ? -13.996 25.562 78.125 1.00 26.59 158 HIS B O 1
ATOM 4524 N N . GLU B 1 160 ? -15.768 24.672 77.049 1.00 29.55 159 GLU B N 1
ATOM 4525 C CA . GLU B 1 160 ? -16.730 25.442 77.825 1.00 29.62 159 GLU B CA 1
ATOM 4526 C C . GLU B 1 160 ? -16.641 25.117 79.311 1.00 33.05 159 GLU B C 1
ATOM 4527 O O . GLU B 1 160 ? -16.754 26.021 80.148 1.00 24.64 159 GLU B O 1
ATOM 4533 N N . VAL B 1 161 ? -16.436 23.844 79.673 1.00 24.16 160 VAL B N 1
ATOM 4534 C CA . VAL B 1 161 ? -16.339 23.565 81.104 1.00 24.78 160 VAL B CA 1
ATOM 4535 C C . VAL B 1 161 ? -15.009 24.074 81.644 1.00 22.01 160 VAL B C 1
ATOM 4536 O O . VAL B 1 161 ? -14.930 24.516 82.796 1.00 22.01 160 VAL B O 1
ATOM 4540 N N . GLN B 1 162 ? -13.954 24.051 80.824 1.00 24.16 161 GLN B N 1
ATOM 4541 C CA . GLN B 1 162 ? -12.685 24.638 81.240 1.00 23.39 161 GLN B CA 1
ATOM 4542 C C . GLN B 1 162 ? -12.836 26.135 81.488 1.00 24.23 161 GLN B C 1
ATOM 4543 O O . GLN B 1 162 ? -12.322 26.666 82.478 1.00 20.58 161 GLN B O 1
ATOM 4549 N N . PHE B 1 163 ? -13.558 26.829 80.602 1.00 22.12 162 PHE B N 1
ATOM 4550 C CA . PHE B 1 163 ? -13.705 28.275 80.721 1.00 24.86 162 PHE B CA 1
ATOM 4551 C C . PHE B 1 163 ? -14.475 28.660 81.976 1.00 26.69 162 PHE B C 1
ATOM 4552 O O . PHE B 1 163 ? -14.097 29.607 82.675 1.00 24.84 162 PHE B O 1
ATOM 4560 N N . PHE B 1 164 ? -15.565 27.951 82.277 1.00 24.93 163 PHE B N 1
ATOM 4561 C CA . PHE B 1 164 ? -16.370 28.323 83.432 1.00 25.40 163 PHE B CA 1
ATOM 4562 C C . PHE B 1 164 ? -15.790 27.799 84.739 1.00 25.18 163 PHE B C 1
ATOM 4563 O O . PHE B 1 164 ? -16.100 28.349 85.802 1.00 21.83 163 PHE B O 1
ATOM 4571 N N . ASP B 1 165 ? -14.937 26.773 84.688 1.00 26.51 164 ASP B N 1
ATOM 4572 C CA . ASP B 1 165 ? -14.112 26.463 85.851 1.00 24.51 164 ASP B CA 1
ATOM 4573 C C . ASP B 1 165 ? -13.207 27.636 86.192 1.00 22.78 164 ASP B C 1
ATOM 4574 O O . ASP B 1 165 ? -13.049 27.992 87.365 1.00 23.65 164 ASP B O 1
ATOM 4579 N N . LEU B 1 166 ? -12.609 28.255 85.173 1.00 24.55 165 LEU B N 1
ATOM 4580 C CA . LEU B 1 166 ? -11.745 29.406 85.404 1.00 25.76 165 LEU B CA 1
ATOM 4581 C C . LEU B 1 166 ? -12.560 30.631 85.813 1.00 26.13 165 LEU B C 1
ATOM 4582 O O . LEU B 1 166 ? -12.158 31.377 86.715 1.00 21.76 165 LEU B O 1
ATOM 4587 N N . ARG B 1 167 ? -13.715 30.842 85.168 1.00 19.23 166 ARG B N 1
ATOM 4588 C CA . ARG B 1 167 ? -14.567 31.982 85.497 1.00 20.46 166 ARG B CA 1
ATOM 4589 C C . ARG B 1 167 ? -15.046 31.924 86.941 1.00 23.94 166 ARG B C 1
ATOM 4590 O O . ARG B 1 167 ? -15.090 32.953 87.626 1.00 33.22 166 ARG B O 1
ATOM 4598 N N . LEU B 1 168 ? -15.415 30.737 87.423 1.00 19.62 167 LEU B N 1
ATOM 4599 C CA . LEU B 1 168 ? -15.789 30.611 88.828 1.00 24.45 167 LEU B CA 1
ATOM 4600 C C . LEU B 1 168 ? -14.594 30.885 89.730 1.00 25.35 167 LEU B C 1
ATOM 4601 O O . LEU B 1 168 ? -14.732 31.488 90.801 1.00 26.87 167 LEU B O 1
ATOM 4606 N N . LEU B 1 169 ? -13.411 30.444 89.311 1.00 26.48 168 LEU B N 1
ATOM 4607 C CA . LEU B 1 169 ? -12.200 30.720 90.074 1.00 29.20 168 LEU B CA 1
ATOM 4608 C C . LEU B 1 169 ? -11.928 32.221 90.133 1.00 24.19 168 LEU B C 1
ATOM 4609 O O . LEU B 1 169 ? -11.651 32.767 91.205 1.00 23.17 168 LEU B O 1
ATOM 4614 N N . PHE B 1 170 ? -12.042 32.907 88.991 1.00 22.58 169 PHE B N 1
ATOM 4615 C CA . PHE B 1 170 ? -11.911 34.359 88.969 1.00 22.79 169 PHE B CA 1
ATOM 4616 C C . PHE B 1 170 ? -12.938 35.027 89.880 1.00 32.21 169 PHE B C 1
ATOM 4617 O O . PHE B 1 170 ? -12.590 35.907 90.678 1.00 32.83 169 PHE B O 1
ATOM 4625 N N . LEU B 1 171 ? -14.209 34.618 89.783 1.00 26.07 170 LEU B N 1
ATOM 4626 C CA . LEU B 1 171 ? -15.246 35.253 90.593 1.00 25.87 170 LEU B CA 1
ATOM 4627 C C . LEU B 1 171 ? -15.000 35.042 92.081 1.00 30.74 170 LEU B C 1
ATOM 4628 O O . LEU B 1 171 ? -15.165 35.969 92.884 1.00 31.75 170 LEU B O 1
ATOM 4633 N N . LEU B 1 172 ? -14.600 33.828 92.466 1.00 25.34 171 LEU B N 1
ATOM 4634 C CA . LEU B 1 172 ? -14.384 33.536 93.879 1.00 30.12 171 LEU B CA 1
ATOM 4635 C C . LEU B 1 172 ? -13.191 34.304 94.437 1.00 31.60 171 LEU B C 1
ATOM 4636 O O . LEU B 1 172 ? -13.200 34.703 95.607 1.00 35.38 171 LEU B O 1
ATOM 4641 N N . THR B 1 173 ? -12.149 34.510 93.628 1.00 30.31 172 THR B N 1
ATOM 4642 C CA . THR B 1 173 ? -10.951 35.163 94.143 1.00 37.23 172 THR B CA 1
ATOM 4643 C C . THR B 1 173 ? -11.046 36.678 94.097 1.00 34.81 172 THR B C 1
ATOM 4644 O O . THR B 1 173 ? -10.309 37.354 94.822 1.00 38.33 172 THR B O 1
ATOM 4648 N N . ALA B 1 174 ? -11.925 37.221 93.257 1.00 33.49 173 ALA B N 1
ATOM 4649 C CA . ALA B 1 174 ? -12.106 38.664 93.200 1.00 33.20 173 ALA B CA 1
ATOM 4650 C C . ALA B 1 174 ? -13.050 39.174 94.284 1.00 44.22 173 ALA B C 1
ATOM 4651 O O . ALA B 1 174 ? -12.953 40.342 94.680 1.00 31.15 173 ALA B O 1
ATOM 4653 N N . LEU B 1 175 ? -13.959 38.328 94.780 1.00 37.17 174 LEU B N 1
ATOM 4654 C CA . LEU B 1 175 ? -14.987 38.766 95.715 1.00 31.66 174 LEU B CA 1
ATOM 4655 C C . LEU B 1 175 ? -14.800 38.234 97.127 1.00 29.19 174 LEU B C 1
ATOM 4656 O O . LEU B 1 175 ? -15.512 38.681 98.031 1.00 49.44 174 LEU B O 1
ATOM 4661 N N . ARG B 1 176 ? -13.888 37.289 97.342 1.00 35.36 175 ARG B N 1
ATOM 4662 C CA . ARG B 1 176 ? -13.682 36.685 98.656 1.00 28.09 175 ARG B CA 1
ATOM 4663 C C . ARG B 1 176 ? -12.202 36.745 98.995 1.00 38.48 175 ARG B C 1
ATOM 4664 O O . ARG B 1 176 ? -11.386 36.082 98.347 1.00 38.95 175 ARG B O 1
ATOM 4672 N N . THR B 1 177 ? -11.867 37.535 100.016 1.00 38.11 176 THR B N 1
ATOM 4673 C CA . THR B 1 177 ? -10.485 37.630 100.471 1.00 44.08 176 THR B CA 1
ATOM 4674 C C . THR B 1 177 ? -9.979 36.291 100.995 1.00 32.94 176 THR B C 1
ATOM 4675 O O . THR B 1 177 ? -8.823 35.921 100.762 1.00 38.32 176 THR B O 1
ATOM 4679 N N . ASP B 1 178 ? -10.828 35.548 101.704 1.00 34.18 177 ASP B N 1
ATOM 4680 C CA . ASP B 1 178 ? -10.391 34.266 102.242 1.00 34.82 177 ASP B CA 1
ATOM 4681 C C . ASP B 1 178 ? -10.091 33.271 101.127 1.00 42.65 177 ASP B C 1
ATOM 4682 O O . ASP B 1 178 ? -9.076 32.566 101.177 1.00 45.93 177 ASP B O 1
ATOM 4687 N N . VAL B 1 179 ? -10.954 33.202 100.112 1.00 35.62 178 VAL B N 1
ATOM 4688 C CA . VAL B 1 179 ? -10.724 32.269 99.013 1.00 38.91 178 VAL B CA 1
ATOM 4689 C C . VAL B 1 179 ? -9.517 32.700 98.195 1.00 40.05 178 VAL B C 1
ATOM 4690 O O . VAL B 1 179 ? -8.728 31.865 97.737 1.00 42.08 178 VAL B O 1
ATOM 4694 N N . ARG B 1 180 ? -9.356 34.008 97.994 1.00 38.06 179 ARG B N 1
ATOM 4695 C CA . ARG B 1 180 ? -8.170 34.510 97.313 1.00 32.30 179 ARG B CA 1
ATOM 4696 C C . ARG B 1 180 ? -6.905 34.135 98.072 1.00 37.57 179 ARG B C 1
ATOM 4697 O O . ARG B 1 180 ? -5.885 33.790 97.465 1.00 36.35 179 ARG B O 1
ATOM 4705 N N . GLN B 1 181 ? -6.962 34.169 99.405 1.00 39.55 180 GLN B N 1
ATOM 4706 C CA . GLN B 1 181 ? -5.777 33.884 100.206 1.00 44.92 180 GLN B CA 1
ATOM 4707 C C . GLN B 1 181 ? -5.459 32.395 100.243 1.00 43.55 180 GLN B C 1
ATOM 4708 O O . GLN B 1 181 ? -4.289 32.007 100.138 1.00 51.17 180 GLN B O 1
ATOM 4714 N N . GLN B 1 182 ? -6.475 31.543 100.396 1.00 40.85 181 GLN B N 1
ATOM 4715 C CA . GLN B 1 182 ? -6.198 30.116 100.512 1.00 44.76 181 GLN B CA 1
ATOM 4716 C C . GLN B 1 182 ? -5.773 29.513 99.181 1.00 42.65 181 GLN B C 1
ATOM 4717 O O . GLN B 1 182 ? -5.064 28.501 99.160 1.00 46.18 181 GLN B O 1
ATOM 4723 N N . LEU B 1 183 ? -6.173 30.115 98.063 1.00 34.58 182 LEU B N 1
ATOM 4724 C CA . LEU B 1 183 ? -5.667 29.636 96.783 1.00 34.34 182 LEU B CA 1
ATOM 4725 C C . LEU B 1 183 ? -4.204 30.019 96.605 1.00 35.98 182 LEU B C 1
ATOM 4726 O O . LEU B 1 183 ? -3.415 29.247 96.049 1.00 35.82 182 LEU B O 1
ATOM 4731 N N . PHE B 1 184 ? -3.819 31.194 97.102 1.00 35.88 183 PHE B N 1
ATOM 4732 C CA . PHE B 1 184 ? -2.453 31.668 96.923 1.00 32.61 183 PHE B CA 1
ATOM 4733 C C . PHE B 1 184 ? -1.482 30.927 97.832 1.00 44.00 183 PHE B C 1
ATOM 4734 O O . PHE B 1 184 ? -0.376 30.570 97.409 1.00 40.29 183 PHE B O 1
ATOM 4742 N N . GLN B 1 185 ? -1.872 30.675 99.080 1.00 42.76 184 GLN B N 1
ATOM 4743 C CA . GLN B 1 185 ? -0.954 30.083 100.046 1.00 40.60 184 GLN B CA 1
ATOM 4744 C C . GLN B 1 185 ? -1.129 28.576 100.200 1.00 44.06 184 GLN B C 1
ATOM 4745 O O . GLN B 1 185 ? -0.148 27.833 100.117 1.00 49.10 184 GLN B O 1
ATOM 4751 N N . GLU B 1 186 ? -2.359 28.103 100.409 1.00 47.43 185 GLU B N 1
ATOM 4752 C CA . GLU B 1 186 ? -2.558 26.692 100.723 1.00 39.55 185 GLU B CA 1
ATOM 4753 C C . GLU B 1 186 ? -2.513 25.811 99.481 1.00 41.67 185 GLU B C 1
ATOM 4754 O O . GLU B 1 186 ? -2.003 24.686 99.536 1.00 43.98 185 GLU B O 1
ATOM 4760 N N . LEU B 1 187 ? -3.050 26.293 98.364 1.00 47.56 186 LEU B N 1
ATOM 4761 C CA . LEU B 1 187 ? -3.293 25.460 97.196 1.00 37.36 186 LEU B CA 1
ATOM 4762 C C . LEU B 1 187 ? -2.296 25.698 96.071 1.00 38.76 186 LEU B C 1
ATOM 4763 O O . LEU B 1 187 ? -2.481 25.157 94.975 1.00 37.32 186 LEU B O 1
ATOM 4768 N N . HIS B 1 188 ? -1.250 26.491 96.314 1.00 37.90 187 HIS B N 1
ATOM 4769 C CA . HIS B 1 188 ? -0.212 26.760 95.316 1.00 33.30 187 HIS B CA 1
ATOM 4770 C C . HIS B 1 188 ? -0.804 27.341 94.035 1.00 31.76 187 HIS B C 1
ATOM 4771 O O . HIS B 1 188 ? -0.528 26.870 92.931 1.00 31.96 187 HIS B O 1
ATOM 4778 N N . GLY B 1 189 ? -1.606 28.396 94.189 1.00 28.40 188 GLY B N 1
ATOM 4779 C CA . GLY B 1 189 ? -2.365 28.908 93.058 1.00 25.18 188 GLY B CA 1
ATOM 4780 C C . GLY B 1 189 ? -1.501 29.448 91.932 1.00 28.53 188 GLY B C 1
ATOM 4781 O O . GLY B 1 189 ? -1.834 29.287 90.756 1.00 29.85 188 GLY B O 1
ATOM 4782 N N . VAL B 1 190 ? -0.395 30.119 92.270 1.00 27.51 189 VAL B N 1
ATOM 4783 C CA . VAL B 1 190 ? 0.483 30.645 91.226 1.00 23.82 189 VAL B CA 1
ATOM 4784 C C . VAL B 1 190 ? 1.086 29.501 90.419 1.00 27.37 189 VAL B C 1
ATOM 4785 O O . VAL B 1 190 ? 1.019 29.485 89.183 1.00 22.45 189 VAL B O 1
ATOM 4789 N N . ARG B 1 191 ? 1.684 28.527 91.108 1.00 21.20 190 ARG B N 1
ATOM 4790 C CA . ARG B 1 191 ? 2.241 27.368 90.418 1.00 29.55 190 ARG B CA 1
ATOM 4791 C C . ARG B 1 191 ? 1.171 26.637 89.615 1.00 27.94 190 ARG B C 1
ATOM 4792 O O . ARG B 1 191 ? 1.373 26.323 88.435 1.00 20.91 190 ARG B O 1
ATOM 4800 N N . LEU B 1 192 ? 0.013 26.389 90.230 1.00 24.51 191 LEU B N 1
ATOM 4801 C CA . LEU B 1 192 ? -1.074 25.705 89.537 1.00 26.79 191 LEU B CA 1
ATOM 4802 C C . LEU B 1 192 ? -1.481 26.449 88.268 1.00 22.96 191 LEU B C 1
ATOM 4803 O O . LEU B 1 192 ? -1.560 25.858 87.185 1.00 21.15 191 LEU B O 1
ATOM 4808 N N . LEU B 1 193 ? -1.725 27.758 88.378 1.00 30.07 192 LEU B N 1
ATOM 4809 C CA . LEU B 1 193 ? -2.188 28.534 87.231 1.00 23.06 192 LEU B CA 1
ATOM 4810 C C . LEU B 1 193 ? -1.076 28.885 86.250 1.00 22.69 192 LEU B C 1
ATOM 4811 O O . LEU B 1 193 ? -1.368 29.149 85.077 1.00 20.62 192 LEU B O 1
ATOM 4816 N N . THR B 1 194 ? 0.184 28.909 86.694 1.00 25.62 193 THR B N 1
ATOM 4817 C CA . THR B 1 194 ? 1.287 29.073 85.750 1.00 24.11 193 THR B CA 1
ATOM 4818 C C . THR B 1 194 ? 1.375 27.875 84.811 1.00 24.04 193 THR B C 1
ATOM 4819 O O . THR B 1 194 ? 1.541 28.042 83.597 1.00 22.14 193 THR B O 1
ATOM 4823 N N . ASP B 1 195 ? 1.214 26.660 85.346 1.00 25.15 194 ASP B N 1
ATOM 4824 C CA . ASP B 1 195 ? 1.146 25.484 84.481 1.00 26.02 194 ASP B CA 1
ATOM 4825 C C . ASP B 1 195 ? -0.071 25.535 83.562 1.00 20.67 194 ASP B C 1
ATOM 4826 O O . ASP B 1 195 ? 0.021 25.173 82.382 1.00 26.19 194 ASP B O 1
ATOM 4831 N N . ALA B 1 196 ? -1.219 25.982 84.080 1.00 23.59 195 ALA B N 1
ATOM 4832 C CA . ALA B 1 196 ? -2.405 26.125 83.238 1.00 18.92 195 ALA B CA 1
ATOM 4833 C C . ALA B 1 196 ? -2.173 27.135 82.123 1.00 23.05 195 ALA B C 1
ATOM 4834 O O . ALA B 1 196 ? -2.550 26.896 80.969 1.00 22.41 195 ALA B O 1
ATOM 4836 N N . LEU B 1 197 ? -1.557 28.278 82.449 1.00 22.69 196 LEU B N 1
ATOM 4837 C CA . LEU B 1 197 ? -1.194 29.236 81.412 1.00 24.18 196 LEU B CA 1
ATOM 4838 C C . LEU B 1 197 ? -0.288 28.598 80.366 1.00 22.36 196 LEU B C 1
ATOM 4839 O O . LEU B 1 197 ? -0.496 28.778 79.162 1.00 27.17 196 LEU B O 1
ATOM 4844 N N . GLU B 1 198 ? 0.724 27.845 80.807 1.00 23.05 197 GLU B N 1
ATOM 4845 C CA . GLU B 1 198 ? 1.655 27.234 79.862 1.00 30.43 197 GLU B CA 1
ATOM 4846 C C . GLU B 1 198 ? 0.944 26.239 78.953 1.00 28.35 197 GLU B C 1
ATOM 4847 O O . GLU B 1 198 ? 1.199 26.205 77.742 1.00 20.68 197 GLU B O 1
ATOM 4853 N N . LEU B 1 199 ? 0.041 25.430 79.521 1.00 26.37 198 LEU B N 1
ATOM 4854 C CA . LEU B 1 199 ? -0.765 24.515 78.718 1.00 23.77 198 LEU B CA 1
ATOM 4855 C C . LEU B 1 199 ? -1.580 25.265 77.669 1.00 22.90 198 LEU B C 1
ATOM 4856 O O . LEU B 1 199 ? -1.560 24.909 76.486 1.00 20.95 198 LEU B O 1
ATOM 4861 N N . THR B 1 200 ? -2.288 26.321 78.078 1.00 23.80 199 THR B N 1
ATOM 4862 C CA . THR B 1 200 ? -3.155 27.033 77.140 1.00 25.15 199 THR B CA 1
ATOM 4863 C C . THR B 1 200 ? -2.352 27.676 76.012 1.00 24.20 199 THR B C 1
ATOM 4864 O O . THR B 1 200 ? -2.802 27.706 74.859 1.00 25.07 199 THR B O 1
ATOM 4868 N N . LEU B 1 201 ? -1.157 28.187 76.319 1.00 23.90 200 LEU B N 1
ATOM 4869 C CA . LEU B 1 201 ? -0.322 28.803 75.291 1.00 24.47 200 LEU B CA 1
ATOM 4870 C C . LEU B 1 201 ? 0.228 27.792 74.288 1.00 32.95 200 LEU B C 1
ATOM 4871 O O . LEU B 1 201 ? 0.642 28.190 73.192 1.00 28.97 200 LEU B O 1
ATOM 4876 N N . GLY B 1 202 ? 0.237 26.505 74.627 1.00 36.09 201 GLY B N 1
ATOM 4877 C CA . GLY B 1 202 ? 0.803 25.500 73.736 1.00 37.09 201 GLY B CA 1
ATOM 4878 C C . GLY B 1 202 ? 2.286 25.679 73.499 1.00 40.52 201 GLY B C 1
ATOM 4879 O O . GLY B 1 202 ? 2.772 25.443 72.386 1.00 46.16 201 GLY B O 1
ATOM 4880 N N . VAL B 1 203 ? 3.019 26.083 74.529 1.00 42.75 202 VAL B N 1
ATOM 4881 C CA . VAL B 1 203 ? 4.410 26.491 74.405 1.00 46.92 202 VAL B CA 1
ATOM 4882 C C . VAL B 1 203 ? 5.305 25.307 74.753 1.00 70.75 202 VAL B C 1
ATOM 4883 O O . VAL B 1 203 ? 5.203 24.735 75.847 1.00 68.53 202 VAL B O 1
ATOM 4887 N N . ALA B 1 204 ? 6.169 24.923 73.806 1.00 80.56 203 ALA B N 1
ATOM 4888 C CA . ALA B 1 204 ? 7.214 23.943 74.053 1.00 77.09 203 ALA B CA 1
ATOM 4889 C C . ALA B 1 204 ? 8.372 24.600 74.802 1.00 82.56 203 ALA B C 1
ATOM 4890 O O . ALA B 1 204 ? 8.595 25.808 74.671 1.00 90.22 203 ALA B O 1
ATOM 4892 N N . PRO B 1 205 ? 9.126 23.828 75.598 1.00 89.01 204 PRO B N 1
ATOM 4893 C CA . PRO B 1 205 ? 10.194 24.432 76.411 1.00 90.33 204 PRO B CA 1
ATOM 4894 C C . PRO B 1 205 ? 11.300 25.073 75.584 1.00 87.94 204 PRO B C 1
ATOM 4895 O O . PRO B 1 205 ? 12.438 24.593 75.566 1.00 92.26 204 PRO B O 1
ATOM 4899 N N . LYS B 1 206 ? 10.966 26.160 74.897 1.00 87.56 205 LYS B N 1
ATOM 4900 C CA . LYS B 1 206 ? 11.929 26.999 74.203 1.00 81.14 205 LYS B CA 1
ATOM 4901 C C . LYS B 1 206 ? 11.767 28.428 74.698 1.00 79.99 205 LYS B C 1
ATOM 4902 O O . LYS B 1 206 ? 10.687 28.820 75.147 1.00 88.78 205 LYS B O 1
ATOM 4908 N N . GLU B 1 207 ? 12.849 29.207 74.632 1.00 76.69 206 GLU B N 1
ATOM 4909 C CA . GLU B 1 207 ? 12.747 30.612 75.010 1.00 76.39 206 GLU B CA 1
ATOM 4910 C C . GLU B 1 207 ? 12.124 31.458 73.907 1.00 71.75 206 GLU B C 1
ATOM 4911 O O . GLU B 1 207 ? 11.653 32.567 74.186 1.00 59.50 206 GLU B O 1
ATOM 4917 N N . ASN B 1 208 ? 12.088 30.950 72.668 1.00 79.80 207 ASN B N 1
ATOM 4918 C CA . ASN B 1 208 ? 11.308 31.535 71.577 1.00 79.23 207 ASN B CA 1
ATOM 4919 C C . ASN B 1 208 ? 10.388 30.455 71.013 1.00 82.07 207 ASN B C 1
ATOM 4920 O O . ASN B 1 208 ? 10.735 29.770 70.038 1.00 86.16 207 ASN B O 1
ATOM 4925 N N . PRO B 1 209 ? 9.221 30.254 71.615 1.00 78.91 208 PRO B N 1
ATOM 4926 C CA . PRO B 1 209 ? 8.194 29.429 70.973 1.00 74.56 208 PRO B CA 1
ATOM 4927 C C . PRO B 1 209 ? 7.128 30.309 70.343 1.00 72.11 208 PRO B C 1
ATOM 4928 O O . PRO B 1 209 ? 6.748 31.333 70.920 1.00 68.96 208 PRO B O 1
ATOM 4932 N N . LEU B 1 210 ? 6.646 29.943 69.160 1.00 64.56 209 LEU B N 1
ATOM 4933 C CA . LEU B 1 210 ? 5.629 30.735 68.481 1.00 53.88 209 LEU B CA 1
ATOM 4934 C C . LEU B 1 210 ? 4.255 30.221 68.880 1.00 46.08 209 LEU B C 1
ATOM 4935 O O . LEU B 1 210 ? 3.909 29.070 68.588 1.00 59.03 209 LEU B O 1
ATOM 4940 N N . VAL B 1 211 ? 3.477 31.072 69.530 1.00 44.62 210 VAL B N 1
ATOM 4941 C CA . VAL B 1 211 ? 2.192 30.661 70.073 1.00 46.44 210 VAL B CA 1
ATOM 4942 C C . VAL B 1 211 ? 1.118 30.811 69.005 1.00 42.02 210 VAL B C 1
ATOM 4943 O O . VAL B 1 211 ? 1.077 31.796 68.251 1.00 36.07 210 VAL B O 1
ATOM 4947 N N . ILE B 1 212 ? 0.280 29.788 68.912 1.00 37.99 211 ILE B N 1
ATOM 4948 C CA . ILE B 1 212 ? -0.914 29.784 68.083 1.00 36.86 211 ILE B CA 1
ATOM 4949 C C . ILE B 1 212 ? -2.086 29.823 69.047 1.00 35.78 211 ILE B C 1
ATOM 4950 O O . ILE B 1 212 ? -2.333 28.855 69.779 1.00 38.29 211 ILE B O 1
ATOM 4955 N N . LEU B 1 213 ? -2.793 30.951 69.069 1.00 34.07 212 LEU B N 1
ATOM 4956 C CA . LEU B 1 213 ? -3.891 31.189 70.003 1.00 34.48 212 LEU B CA 1
ATOM 4957 C C . LEU B 1 213 ? -5.180 31.370 69.217 1.00 29.69 212 LEU B C 1
ATOM 4958 O O . LEU B 1 213 ? -5.487 32.481 68.759 1.00 31.32 212 LEU B O 1
ATOM 4963 N N . PRO B 1 214 ? -5.953 30.309 69.021 1.00 30.86 213 PRO B N 1
ATOM 4964 C CA . PRO B 1 214 ? -7.302 30.476 68.465 1.00 26.63 213 PRO B CA 1
ATOM 4965 C C . PRO B 1 214 ? -8.234 31.142 69.468 1.00 22.80 213 PRO B C 1
ATOM 4966 O O . PRO B 1 214 ? -7.833 31.420 70.603 1.00 23.53 213 PRO B O 1
ATOM 4970 N N . ALA B 1 215 ? -9.485 31.384 69.068 1.00 29.59 214 ALA B N 1
ATOM 4971 C CA . ALA B 1 215 ? -10.418 32.109 69.929 1.00 25.77 214 ALA B CA 1
ATOM 4972 C C . ALA B 1 215 ? -10.570 31.437 71.288 1.00 32.42 214 ALA B C 1
ATOM 4973 O O . ALA B 1 215 ? -10.548 32.110 72.326 1.00 25.20 214 ALA B O 1
ATOM 4975 N N . GLN B 1 216 ? -10.707 30.107 71.305 1.00 32.14 215 GLN B N 1
ATOM 4976 C CA . GLN B 1 216 ? -11.014 29.411 72.549 1.00 26.46 215 GLN B CA 1
ATOM 4977 C C . GLN B 1 216 ? -9.855 29.504 73.535 1.00 26.64 215 GLN B C 1
ATOM 4978 O O . GLN B 1 216 ? -10.059 29.768 74.726 1.00 30.78 215 GLN B O 1
ATOM 4984 N N . GLU B 1 217 ? -8.631 29.275 73.060 1.00 21.98 216 GLU B N 1
ATOM 4985 C CA . GLU B 1 217 ? -7.476 29.340 73.947 1.00 25.82 216 GLU B CA 1
ATOM 4986 C C . GLU B 1 217 ? -7.193 30.769 74.390 1.00 22.18 216 GLU B C 1
ATOM 4987 O O . GLU B 1 217 ? -6.750 30.988 75.522 1.00 20.97 216 GLU B O 1
ATOM 4993 N N . THR B 1 218 ? -7.451 31.747 73.518 1.00 24.03 217 THR B N 1
ATOM 4994 C CA . THR B 1 218 ? -7.348 33.145 73.920 1.00 25.90 217 THR B CA 1
ATOM 4995 C C . THR B 1 218 ? -8.253 33.450 75.111 1.00 23.04 217 THR B C 1
ATOM 4996 O O . THR B 1 218 ? -7.820 34.089 76.076 1.00 27.43 217 THR B O 1
ATOM 5000 N N . GLU B 1 219 ? -9.507 32.993 75.071 1.00 22.12 218 GLU B N 1
ATOM 5001 C CA . GLU B 1 219 ? -10.429 33.257 76.176 1.00 25.56 218 GLU B CA 1
ATOM 5002 C C . GLU B 1 219 ? -9.916 32.660 77.481 1.00 23.02 218 GLU B C 1
ATOM 5003 O O . GLU B 1 219 ? -9.933 33.318 78.529 1.00 25.26 218 GLU B O 1
ATOM 5009 N N . ARG B 1 220 ? -9.459 31.405 77.439 1.00 18.73 219 ARG B N 1
ATOM 5010 C CA . ARG B 1 220 ? -9.033 30.746 78.669 1.00 18.83 219 ARG B CA 1
ATOM 5011 C C . ARG B 1 220 ? -7.741 31.355 79.204 1.00 22.92 219 ARG B C 1
ATOM 5012 O O . ARG B 1 220 ? -7.565 31.479 80.423 1.00 21.80 219 ARG B O 1
ATOM 5020 N N . ALA B 1 221 ? -6.826 31.745 78.310 1.00 21.12 220 ALA B N 1
ATOM 5021 C CA . ALA B 1 221 ? -5.576 32.354 78.759 1.00 23.41 220 ALA B CA 1
ATOM 5022 C C . ALA B 1 221 ? -5.829 33.660 79.505 1.00 21.74 220 ALA B C 1
ATOM 5023 O O . ALA B 1 221 ? -5.213 33.912 80.547 1.00 22.41 220 ALA B O 1
ATOM 5025 N N . MET B 1 222 ? -6.738 34.499 78.996 1.00 19.81 221 MET B N 1
ATOM 5026 C CA . MET B 1 222 ? -7.061 35.741 79.694 1.00 20.16 221 MET B CA 1
ATOM 5027 C C . MET B 1 222 ? -7.720 35.468 81.035 1.00 26.33 221 MET B C 1
ATOM 5028 O O . MET B 1 222 ? -7.513 36.213 82.002 1.00 30.08 221 MET B O 1
ATOM 5033 N N . GLU B 1 223 ? -8.530 34.415 81.114 1.00 21.06 222 GLU B N 1
ATOM 5034 C CA . GLU B 1 223 ? -9.143 34.084 82.391 1.00 23.19 222 GLU B CA 1
ATOM 5035 C C . GLU B 1 223 ? -8.083 33.632 83.389 1.00 21.01 222 GLU B C 1
ATOM 5036 O O . GLU B 1 223 ? -8.130 34.010 84.565 1.00 23.33 222 GLU B O 1
ATOM 5042 N N . ILE B 1 224 ? -7.087 32.870 82.925 1.00 24.43 223 ILE B N 1
ATOM 5043 C CA . ILE B 1 224 ? -5.982 32.463 83.793 1.00 20.96 223 ILE B CA 1
ATOM 5044 C C . ILE B 1 224 ? -5.154 33.678 84.207 1.00 23.56 223 ILE B C 1
ATOM 5045 O O . ILE B 1 224 ? -4.675 33.764 85.346 1.00 16.80 223 ILE B O 1
ATOM 5050 N N . LEU B 1 225 ? -4.990 34.644 83.294 1.00 20.54 224 LEU B N 1
ATOM 5051 C CA . LEU B 1 225 ? -4.285 35.882 83.622 1.00 16.73 224 LEU B CA 1
ATOM 5052 C C . LEU B 1 225 ? -5.065 36.714 84.629 1.00 22.19 224 LEU B C 1
ATOM 5053 O O . LEU B 1 225 ? -4.473 37.350 85.510 1.00 20.41 224 LEU B O 1
ATOM 5058 N N . LYS B 1 226 ? -6.396 36.728 84.513 1.00 24.29 225 LYS B N 1
ATOM 5059 C CA . LYS B 1 226 ? -7.209 37.477 85.465 1.00 21.80 225 LYS B CA 1
ATOM 5060 C C . LYS B 1 226 ? -7.125 36.864 86.859 1.00 21.72 225 LYS B C 1
ATOM 5061 O O . LYS B 1 226 ? -6.887 37.572 87.844 1.00 21.13 225 LYS B O 1
ATOM 5067 N N . VAL B 1 227 ? -7.321 35.545 86.962 1.00 19.37 226 VAL B N 1
ATOM 5068 C CA . VAL B 1 227 ? -7.208 34.874 88.257 1.00 20.63 226 VAL B CA 1
ATOM 5069 C C . VAL B 1 227 ? -5.823 35.083 88.841 1.00 21.69 226 VAL B C 1
ATOM 5070 O O . VAL B 1 227 ? -5.671 35.322 90.045 1.00 20.08 226 VAL B O 1
ATOM 5074 N N . LEU B 1 228 ? -4.788 34.961 88.004 1.00 21.65 227 LEU B N 1
ATOM 5075 C CA . LEU B 1 228 ? -3.429 35.174 88.485 1.00 22.11 227 LEU B CA 1
ATOM 5076 C C . LEU B 1 228 ? -3.255 36.585 89.017 1.00 21.24 227 LEU B C 1
ATOM 5077 O O . LEU B 1 228 ? -2.577 36.785 90.033 1.00 24.35 227 LEU B O 1
ATOM 5082 N N . PHE B 1 229 ? -3.889 37.569 88.370 1.00 18.40 228 PHE B N 1
ATOM 5083 C CA . PHE B 1 229 ? -3.815 38.942 88.866 1.00 23.07 228 PHE B CA 1
ATOM 5084 C C . PHE B 1 229 ? -4.413 39.060 90.263 1.00 27.16 228 PHE B C 1
ATOM 5085 O O . PHE B 1 229 ? -3.819 39.694 91.143 1.00 29.92 228 PHE B O 1
ATOM 5093 N N . ASN B 1 230 ? -5.574 38.434 90.494 1.00 26.76 229 ASN B N 1
ATOM 5094 C CA . ASN B 1 230 ? -6.237 38.513 91.797 1.00 26.71 229 ASN B CA 1
ATOM 5095 C C . ASN B 1 230 ? -5.349 37.989 92.912 1.00 31.34 229 ASN B C 1
ATOM 5096 O O . ASN B 1 230 ? -5.225 38.614 93.972 1.00 42.70 229 ASN B O 1
ATOM 5101 N N . ILE B 1 231 ? -4.761 36.810 92.716 1.00 29.80 230 ILE B N 1
ATOM 5102 C CA . ILE B 1 231 ? -4.021 36.193 93.811 1.00 33.00 230 ILE B CA 1
ATOM 5103 C C . ILE B 1 231 ? -2.631 36.778 93.979 1.00 31.01 230 ILE B C 1
ATOM 5104 O O . ILE B 1 231 ? -1.957 36.463 94.965 1.00 33.55 230 ILE B O 1
ATOM 5109 N N . THR B 1 232 ? -2.180 37.624 93.058 1.00 28.83 231 THR B N 1
ATOM 5110 C CA . THR B 1 232 ? -0.888 38.270 93.211 1.00 33.17 231 THR B CA 1
ATOM 5111 C C . THR B 1 232 ? -0.992 39.779 93.337 1.00 35.88 231 THR B C 1
ATOM 5112 O O . THR B 1 232 ? 0.044 40.448 93.361 1.00 42.38 231 THR B O 1
ATOM 5116 N N . PHE B 1 233 ? -2.201 40.338 93.398 1.00 37.78 232 PHE B N 1
ATOM 5117 C CA . PHE B 1 233 ? -2.333 41.792 93.435 1.00 53.78 232 PHE B CA 1
ATOM 5118 C C . PHE B 1 233 ? -1.832 42.366 94.754 1.00 47.33 232 PHE B C 1
ATOM 5119 O O . PHE B 1 233 ? -1.261 43.463 94.775 1.00 47.09 232 PHE B O 1
ATOM 5127 N N . ASP B 1 234 ? -2.002 41.628 95.849 1.00 50.23 233 ASP B N 1
ATOM 5128 C CA . ASP B 1 234 ? -1.725 42.125 97.186 1.00 60.29 233 ASP B CA 1
ATOM 5129 C C . ASP B 1 234 ? -0.718 41.299 97.965 1.00 53.00 233 ASP B C 1
ATOM 5130 O O . ASP B 1 234 ? -0.160 41.806 98.944 1.00 57.72 233 ASP B O 1
ATOM 5135 N N . SER B 1 235 ? -0.459 40.059 97.560 1.00 53.12 234 SER B N 1
ATOM 5136 C CA . SER B 1 235 ? 0.180 39.076 98.421 1.00 60.15 234 SER B CA 1
ATOM 5137 C C . SER B 1 235 ? 1.638 38.801 98.085 1.00 56.67 234 SER B C 1
ATOM 5138 O O . SER B 1 235 ? 2.267 37.987 98.770 1.00 50.85 234 SER B O 1
ATOM 5141 N N . VAL B 1 236 ? 2.201 39.433 97.065 1.00 52.87 235 VAL B N 1
ATOM 5142 C CA . VAL B 1 236 ? 3.557 39.117 96.634 1.00 62.96 235 VAL B CA 1
ATOM 5143 C C . VAL B 1 236 ? 4.483 40.230 97.120 1.00 65.43 235 VAL B C 1
ATOM 5144 O O . VAL B 1 236 ? 4.388 41.379 96.674 1.00 62.59 235 VAL B O 1
ATOM 5148 N N . LYS B 1 237 ? 5.359 39.888 98.063 1.00 68.58 236 LYS B N 1
ATOM 5149 C CA . LYS B 1 237 ? 6.444 40.758 98.497 1.00 78.92 236 LYS B CA 1
ATOM 5150 C C . LYS B 1 237 ? 7.354 41.073 97.310 1.00 78.92 236 LYS B C 1
ATOM 5151 O O . LYS B 1 237 ? 7.305 40.428 96.267 1.00 83.78 236 LYS B O 1
ATOM 5157 N N . ARG B 1 238 ? 8.181 42.102 97.465 1.00 77.98 237 ARG B N 1
ATOM 5158 C CA . ARG B 1 238 ? 9.213 42.375 96.470 1.00 83.29 237 ARG B CA 1
ATOM 5159 C C . ARG B 1 238 ? 10.592 41.888 96.885 1.00 85.57 237 ARG B C 1
ATOM 5160 O O . ARG B 1 238 ? 11.459 41.722 96.013 1.00 77.51 237 ARG B O 1
ATOM 5168 N N . GLU B 1 239 ? 10.828 41.651 98.174 1.00 81.08 238 GLU B N 1
ATOM 5169 C CA . GLU B 1 239 ? 11.862 40.701 98.547 1.00 81.31 238 GLU B CA 1
ATOM 5170 C C . GLU B 1 239 ? 11.286 39.323 98.341 1.00 83.88 238 GLU B C 1
ATOM 5171 O O . GLU B 1 239 ? 10.219 39.016 98.892 1.00 89.51 238 GLU B O 1
ATOM 5177 N N . VAL B 1 240 ? 11.985 38.486 97.575 1.00 85.44 239 VAL B N 1
ATOM 5178 C CA . VAL B 1 240 ? 11.476 37.157 97.275 1.00 78.98 239 VAL B CA 1
ATOM 5179 C C . VAL B 1 240 ? 12.613 36.161 97.400 1.00 69.16 239 VAL B C 1
ATOM 5180 O O . VAL B 1 240 ? 13.701 36.388 96.865 1.00 69.87 239 VAL B O 1
ATOM 5184 N N . ASP B 1 241 ? 12.369 35.070 98.128 1.00 61.58 240 ASP B N 1
ATOM 5185 C CA . ASP B 1 241 ? 13.385 34.044 98.265 1.00 63.99 240 ASP B CA 1
ATOM 5186 C C . ASP B 1 241 ? 13.641 33.377 96.913 1.00 67.44 240 ASP B C 1
ATOM 5187 O O . ASP B 1 241 ? 12.935 33.607 95.927 1.00 58.95 240 ASP B O 1
ATOM 5192 N N . GLU B 1 242 ? 14.672 32.527 96.879 1.00 66.28 241 GLU B N 1
ATOM 5193 C CA . GLU B 1 242 ? 15.113 31.943 95.616 1.00 64.96 241 GLU B CA 1
ATOM 5194 C C . GLU B 1 242 ? 14.038 31.055 95.000 1.00 59.95 241 GLU B C 1
ATOM 5195 O O . GLU B 1 242 ? 13.864 31.043 93.775 1.00 61.08 241 GLU B O 1
ATOM 5201 N N . GLU B 1 243 ? 13.310 30.303 95.829 1.00 62.83 242 GLU B N 1
ATOM 5202 C CA . GLU B 1 243 ? 12.318 29.368 95.304 1.00 64.54 242 GLU B CA 1
ATOM 5203 C C . GLU B 1 243 ? 11.155 30.101 94.646 1.00 63.90 242 GLU B C 1
ATOM 5204 O O . GLU B 1 243 ? 10.777 29.794 93.509 1.00 63.31 242 GLU B O 1
ATOM 5210 N N . ASP B 1 244 ? 10.561 31.065 95.350 1.00 53.29 243 ASP B N 1
ATOM 5211 C CA . ASP B 1 244 ? 9.448 31.796 94.760 1.00 53.05 243 ASP B CA 1
ATOM 5212 C C . ASP B 1 244 ? 9.915 32.694 93.626 1.00 49.74 243 ASP B C 1
ATOM 5213 O O . ASP B 1 244 ? 9.149 32.952 92.691 1.00 53.69 243 ASP B O 1
ATOM 5218 N N . ALA B 1 245 ? 11.162 33.170 93.681 1.00 55.08 244 ALA B N 1
ATOM 5219 C CA . ALA B 1 245 ? 11.685 33.982 92.587 1.00 48.59 244 ALA B CA 1
ATOM 5220 C C . ALA B 1 245 ? 11.843 33.165 91.317 1.00 46.00 244 ALA B C 1
ATOM 5221 O O . ALA B 1 245 ? 11.677 33.696 90.213 1.00 41.96 244 ALA B O 1
ATOM 5223 N N . ALA B 1 246 ? 12.169 31.879 91.446 1.00 43.45 245 ALA B N 1
ATOM 5224 C CA . ALA B 1 246 ? 12.217 31.029 90.265 1.00 40.56 245 ALA B CA 1
ATOM 5225 C C . ALA B 1 246 ? 10.824 30.848 89.679 1.00 38.52 245 ALA B C 1
ATOM 5226 O O . ALA B 1 246 ? 10.656 30.821 88.454 1.00 33.97 245 ALA B O 1
ATOM 5228 N N . LEU B 1 247 ? 9.811 30.753 90.545 1.00 36.37 246 LEU B N 1
ATOM 5229 C CA . LEU B 1 247 ? 8.435 30.605 90.085 1.00 32.72 246 LEU B CA 1
ATOM 5230 C C . LEU B 1 247 ? 7.974 31.844 89.331 1.00 32.05 246 LEU B C 1
ATOM 5231 O O . LEU B 1 247 ? 7.393 31.748 88.243 1.00 24.47 246 LEU B O 1
ATOM 5236 N N . TYR B 1 248 ? 8.230 33.024 89.892 1.00 28.64 247 TYR B N 1
ATOM 5237 C CA . TYR B 1 248 ? 7.811 34.236 89.209 1.00 30.23 247 TYR B CA 1
ATOM 5238 C C . TYR B 1 248 ? 8.633 34.482 87.949 1.00 27.29 247 TYR B C 1
ATOM 5239 O O . TYR B 1 248 ? 8.108 35.031 86.973 1.00 30.05 247 TYR B O 1
ATOM 5248 N N . ARG B 1 249 ? 9.901 34.061 87.926 1.00 31.18 248 ARG B N 1
ATOM 5249 C CA . ARG B 1 249 ? 10.673 34.180 86.691 1.00 28.88 248 ARG B CA 1
ATOM 5250 C C . ARG B 1 249 ? 10.140 33.236 85.626 1.00 25.94 248 ARG B C 1
ATOM 5251 O O . ARG B 1 249 ? 10.136 33.571 84.436 1.00 25.09 248 ARG B O 1
ATOM 5259 N N . TYR B 1 250 ? 9.680 32.053 86.041 1.00 25.44 249 TYR B N 1
ATOM 5260 C CA . TYR B 1 250 ? 9.030 31.138 85.111 1.00 25.17 249 TYR B CA 1
ATOM 5261 C C . TYR B 1 250 ? 7.708 31.709 84.616 1.00 21.73 249 TYR B C 1
ATOM 5262 O O . TYR B 1 250 ? 7.416 31.671 83.414 1.00 17.89 249 TYR B O 1
ATOM 5271 N N . LEU B 1 251 ? 6.890 32.237 85.526 1.00 18.88 250 LEU B N 1
ATOM 5272 C CA . LEU B 1 251 ? 5.689 32.938 85.091 1.00 24.76 250 LEU B CA 1
ATOM 5273 C C . LEU B 1 251 ? 6.042 34.093 84.156 1.00 20.49 250 LEU B C 1
ATOM 5274 O O . LEU B 1 251 ? 5.459 34.224 83.071 1.00 17.62 250 LEU B O 1
ATOM 5279 N N . GLY B 1 252 ? 7.034 34.912 84.536 1.00 18.16 251 GLY B N 1
ATOM 5280 C CA . GLY B 1 252 ? 7.402 36.054 83.713 1.00 18.49 251 GLY B CA 1
ATOM 5281 C C . GLY B 1 252 ? 7.851 35.678 82.316 1.00 18.18 251 GLY B C 1
ATOM 5282 O O . GLY B 1 252 ? 7.563 36.396 81.353 1.00 19.61 251 GLY B O 1
ATOM 5283 N N . THR B 1 253 ? 8.567 34.560 82.189 1.00 16.38 252 THR B N 1
ATOM 5284 C CA . THR B 1 253 ? 8.929 34.025 80.880 1.00 19.87 252 THR B CA 1
ATOM 5285 C C . THR B 1 253 ? 7.689 33.739 80.041 1.00 20.08 252 THR B C 1
ATOM 5286 O O . THR B 1 253 ? 7.606 34.151 78.876 1.00 20.27 252 THR B O 1
ATOM 5290 N N . LEU B 1 254 ? 6.712 33.038 80.619 1.00 19.05 253 LEU B N 1
ATOM 5291 C CA . LEU B 1 254 ? 5.444 32.830 79.926 1.00 22.04 253 LEU B CA 1
ATOM 5292 C C . LEU B 1 254 ? 4.811 34.160 79.533 1.00 25.83 253 LEU B C 1
ATOM 5293 O O . LEU B 1 254 ? 4.277 34.300 78.424 1.00 18.82 253 LEU B O 1
ATOM 5298 N N . LEU B 1 255 ? 4.875 35.156 80.423 1.00 20.80 254 LEU B N 1
ATOM 5299 C CA . LEU B 1 255 ? 4.309 36.462 80.100 1.00 18.79 254 LEU B CA 1
ATOM 5300 C C . LEU B 1 255 ? 5.058 37.127 78.953 1.00 19.11 254 LEU B C 1
ATOM 5301 O O . LEU B 1 255 ? 4.447 37.832 78.141 1.00 22.00 254 LEU B O 1
ATOM 5306 N N . ARG B 1 256 ? 6.369 36.898 78.857 1.00 17.40 255 ARG B N 1
ATOM 5307 C CA . ARG B 1 256 ? 7.129 37.403 77.718 1.00 18.56 255 ARG B CA 1
ATOM 5308 C C . ARG B 1 256 ? 6.603 36.829 76.406 1.00 22.62 255 ARG B C 1
ATOM 5309 O O . ARG B 1 256 ? 6.502 37.545 75.403 1.00 16.63 255 ARG B O 1
ATOM 5317 N N . HIS B 1 257 ? 6.276 35.531 76.387 1.00 23.73 256 HIS B N 1
ATOM 5318 C CA . HIS B 1 257 ? 5.667 34.954 75.191 1.00 22.55 256 HIS B CA 1
ATOM 5319 C C . HIS B 1 257 ? 4.331 35.610 74.899 1.00 19.61 256 HIS B C 1
ATOM 5320 O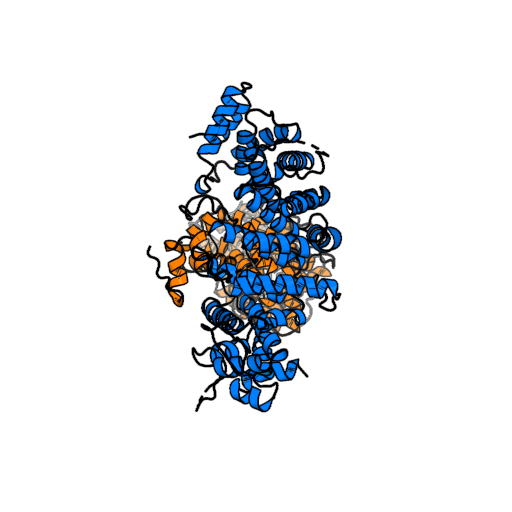 O . HIS B 1 257 ? 3.979 35.838 73.736 1.00 19.56 256 HIS B O 1
ATOM 5327 N N . CYS B 1 258 ? 3.573 35.922 75.951 1.00 20.66 257 CYS B N 1
ATOM 5328 C CA . CYS B 1 258 ? 2.303 36.615 75.776 1.00 20.04 257 CYS B CA 1
ATOM 5329 C C . CYS B 1 258 ? 2.496 37.972 75.116 1.00 21.17 257 CYS B C 1
ATOM 5330 O O . CYS B 1 258 ? 1.770 38.320 74.176 1.00 26.59 257 CYS B O 1
ATOM 5333 N N . VAL B 1 259 ? 3.481 38.748 75.580 1.00 21.48 258 VAL B N 1
ATOM 5334 C CA . VAL B 1 259 ? 3.706 40.083 75.018 1.00 23.27 258 VAL B CA 1
ATOM 5335 C C . VAL B 1 259 ? 4.033 39.995 73.531 1.00 22.49 258 VAL B C 1
ATOM 5336 O O . VAL B 1 259 ? 3.584 40.825 72.731 1.00 22.84 258 VAL B O 1
ATOM 5340 N N . MET B 1 260 ? 4.820 38.995 73.133 1.00 20.47 259 MET B N 1
ATOM 5341 C CA . MET B 1 260 ? 5.178 38.842 71.728 1.00 25.51 259 MET B CA 1
ATOM 5342 C C . MET B 1 260 ? 4.131 38.088 70.923 1.00 29.29 259 MET B C 1
ATOM 5343 O O . MET B 1 260 ? 4.332 37.883 69.721 1.00 36.86 259 MET B O 1
ATOM 5348 N N . ALA B 1 261 ? 3.022 37.698 71.538 1.00 29.89 260 ALA B N 1
ATOM 5349 C CA . ALA B 1 261 ? 2.038 36.836 70.901 1.00 34.42 260 ALA B CA 1
ATOM 5350 C C . ALA B 1 261 ? 1.012 37.635 70.102 1.00 32.94 260 ALA B C 1
ATOM 5351 O O . ALA B 1 261 ? 0.910 38.859 70.207 1.00 42.38 260 ALA B O 1
ATOM 5353 N N . ASP B 1 262 ? 0.237 36.907 69.300 1.00 43.14 261 ASP B N 1
ATOM 5354 C CA . ASP B 1 262 ? -0.921 37.433 68.585 1.00 42.40 261 ASP B CA 1
ATOM 5355 C C . ASP B 1 262 ? -2.149 36.654 69.036 1.00 39.83 261 ASP B C 1
ATOM 5356 O O . ASP B 1 262 ? -2.206 35.431 68.866 1.00 44.58 261 ASP B O 1
ATOM 5361 N N . ALA B 1 263 ? -3.118 37.352 69.620 1.00 40.69 262 ALA B N 1
ATOM 5362 C CA . ALA B 1 263 ? -4.343 36.699 70.044 1.00 39.28 262 ALA B CA 1
ATOM 5363 C C . ALA B 1 263 ? -5.343 36.645 68.893 1.00 41.23 262 ALA B C 1
ATOM 5364 O O . ALA B 1 263 ? -5.139 37.215 67.817 1.00 43.68 262 ALA B O 1
ATOM 5366 N N . ALA B 1 264 ? -6.445 35.949 69.134 1.00 33.83 263 ALA B N 1
ATOM 5367 C CA . ALA B 1 264 ? -7.406 35.698 68.077 1.00 38.30 263 ALA B CA 1
ATOM 5368 C C . ALA B 1 264 ? -8.283 36.919 67.842 1.00 40.67 263 ALA B C 1
ATOM 5369 O O . ALA B 1 264 ? -8.700 37.596 68.786 1.00 44.80 263 ALA B O 1
ATOM 5371 N N . GLY B 1 265 ? -8.544 37.201 66.570 1.00 39.29 264 GLY B N 1
ATOM 5372 C CA . GLY B 1 265 ? -9.480 38.259 66.223 1.00 46.18 264 GLY B CA 1
ATOM 5373 C C . GLY B 1 265 ? -9.011 39.615 66.712 1.00 49.84 264 GLY B C 1
ATOM 5374 O O . GLY B 1 265 ? -7.870 40.030 66.479 1.00 46.40 264 GLY B O 1
ATOM 5375 N N . ASP B 1 266 ? -9.904 40.312 67.410 1.00 46.88 265 ASP B N 1
ATOM 5376 C CA . ASP B 1 266 ? -9.651 41.654 67.912 1.00 47.68 265 ASP B CA 1
ATOM 5377 C C . ASP B 1 266 ? -9.207 41.669 69.367 1.00 44.98 265 ASP B C 1
ATOM 5378 O O . ASP B 1 266 ? -9.040 42.751 69.940 1.00 47.67 265 ASP B O 1
ATOM 5383 N N . ARG B 1 267 ? -9.004 40.504 69.974 1.00 41.19 266 ARG B N 1
ATOM 5384 C CA . ARG B 1 267 ? -8.748 40.404 71.403 1.00 38.61 266 ARG B CA 1
ATOM 5385 C C . ARG B 1 267 ? -7.281 40.598 71.773 1.00 29.34 266 ARG B C 1
ATOM 5386 O O . ARG B 1 267 ? -6.931 40.444 72.946 1.00 29.50 266 ARG B O 1
ATOM 5394 N N . THR B 1 268 ? -6.419 40.940 70.812 1.00 30.71 267 THR B N 1
ATOM 5395 C CA . THR B 1 268 ? -4.987 40.992 71.096 1.00 36.10 267 THR B CA 1
ATOM 5396 C C . THR B 1 268 ? -4.658 42.083 72.111 1.00 34.01 267 THR B C 1
ATOM 5397 O O . THR B 1 268 ? -4.014 41.815 73.134 1.00 34.92 267 THR B O 1
ATOM 5401 N N . GLU B 1 269 ? -5.109 43.315 71.856 1.00 28.27 268 GLU B N 1
ATOM 5402 C CA . GLU B 1 269 ? -4.840 44.410 72.783 1.00 33.85 268 GLU B CA 1
ATOM 5403 C C . GLU B 1 269 ? -5.382 44.108 74.179 1.00 32.29 268 GLU B C 1
ATOM 5404 O O . GLU B 1 269 ? -4.714 44.383 75.184 1.00 29.99 268 GLU B O 1
ATOM 5410 N N . GLU B 1 270 ? -6.584 43.531 74.262 1.00 29.41 269 GLU B N 1
ATOM 5411 C CA . GLU B 1 270 ? -7.110 43.104 75.557 1.00 29.70 269 GLU B CA 1
ATOM 5412 C C . GLU B 1 270 ? -6.269 41.988 76.162 1.00 30.10 269 GLU B C 1
ATOM 5413 O O . GLU B 1 270 ? -6.119 41.914 77.387 1.00 27.04 269 GLU B O 1
ATOM 5419 N N . PHE B 1 271 ? -5.724 41.107 75.325 1.00 32.27 270 PHE B N 1
ATOM 5420 C CA . PHE B 1 271 ? -4.862 40.043 75.823 1.00 25.77 270 PHE B CA 1
ATOM 5421 C C . PHE B 1 271 ? -3.580 40.618 76.413 1.00 25.45 270 PHE B C 1
ATOM 5422 O O . PHE B 1 271 ?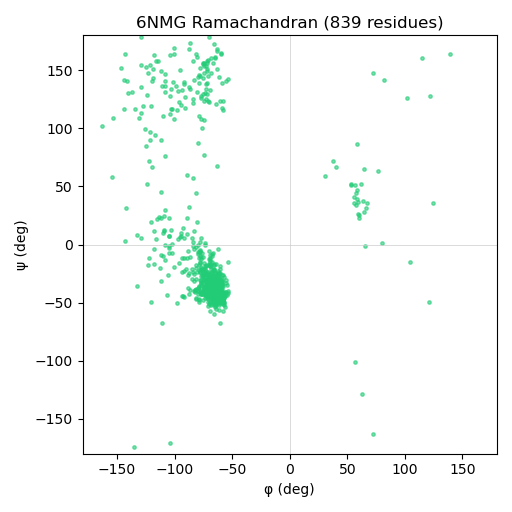 -3.181 40.259 77.528 1.00 22.35 270 PHE B O 1
ATOM 5430 N N . HIS B 1 272 ? -2.933 41.536 75.691 1.00 22.77 271 HIS B N 1
ATOM 5431 C CA . HIS B 1 272 ? -1.729 42.161 76.229 1.00 28.18 271 HIS B CA 1
ATOM 5432 C C . HIS B 1 272 ? -2.033 42.965 77.489 1.00 26.62 271 HIS B C 1
ATOM 5433 O O . HIS B 1 272 ? -1.210 43.002 78.411 1.00 31.03 271 HIS B O 1
ATOM 5440 N N . GLY B 1 273 ? -3.219 43.578 77.566 1.00 25.96 272 GLY B N 1
ATOM 5441 C CA . GLY B 1 273 ? -3.577 44.337 78.756 1.00 17.66 272 GLY B CA 1
ATOM 5442 C C . GLY B 1 273 ? -3.520 43.506 80.022 1.00 23.75 272 GLY B C 1
ATOM 5443 O O . GLY B 1 273 ? -2.912 43.908 81.018 1.00 26.19 272 GLY B O 1
ATOM 5444 N N . HIS B 1 274 ? -4.150 42.326 80.001 1.00 22.56 273 HIS B N 1
ATOM 5445 C CA . HIS B 1 274 ? -4.075 41.440 81.158 1.00 26.81 273 HIS B CA 1
ATOM 5446 C C . HIS B 1 274 ? -2.662 40.907 81.366 1.00 22.93 273 HIS B C 1
ATOM 5447 O O . HIS B 1 274 ? -2.286 40.589 82.500 1.00 20.33 273 HIS B O 1
ATOM 5454 N N . THR B 1 275 ? -1.867 40.805 80.296 1.00 18.82 274 THR B N 1
ATOM 5455 C CA . THR B 1 275 ? -0.467 40.415 80.450 1.00 21.66 274 THR B CA 1
ATOM 5456 C C . THR B 1 275 ? 0.317 41.483 81.206 1.00 25.63 274 THR B C 1
ATOM 5457 O O . THR B 1 275 ? 0.993 41.187 82.197 1.00 25.17 274 THR B O 1
ATOM 5461 N N . VAL B 1 276 ? 0.213 42.739 80.767 1.00 23.14 275 VAL B N 1
ATOM 5462 C CA . VAL B 1 276 ? 0.912 43.833 81.438 1.00 22.96 275 VAL B CA 1
ATOM 5463 C C . VAL B 1 276 ? 0.455 43.963 82.890 1.00 26.27 275 VAL B C 1
ATOM 5464 O O . VAL B 1 276 ? 1.268 44.213 83.789 1.00 25.35 275 VAL B O 1
ATOM 5468 N N . ASN B 1 277 ? -0.847 43.791 83.144 1.00 29.05 276 ASN B N 1
ATOM 5469 C CA . ASN B 1 277 ? -1.357 43.887 84.511 1.00 25.58 276 ASN B CA 1
ATOM 5470 C C . ASN B 1 277 ? -0.685 42.875 85.430 1.00 27.84 276 ASN B C 1
ATOM 5471 O O . ASN B 1 277 ? -0.293 43.208 86.556 1.00 20.89 276 ASN B O 1
ATOM 5476 N N . LEU B 1 278 ? -0.551 41.628 84.974 1.00 25.71 277 LEU B N 1
ATOM 5477 C CA . LEU B 1 278 ? 0.122 40.633 85.799 1.00 17.87 277 LEU B CA 1
ATOM 5478 C C . LEU B 1 278 ? 1.616 40.916 85.902 1.00 18.19 277 LEU B C 1
ATOM 5479 O O . LEU B 1 278 ? 2.204 40.719 86.971 1.00 22.68 277 LEU B O 1
ATOM 5484 N N . LEU B 1 279 ? 2.237 41.398 84.817 1.00 18.09 278 LEU B N 1
ATOM 5485 C CA . LEU B 1 279 ? 3.663 41.722 84.847 1.00 23.05 278 LEU B CA 1
ATOM 5486 C C . LEU B 1 279 ? 3.990 42.694 85.974 1.00 28.18 278 LEU B C 1
ATOM 5487 O O . LEU B 1 279 ? 4.982 42.515 86.688 1.00 33.86 278 LEU B O 1
ATOM 5492 N N . GLY B 1 280 ? 3.159 43.721 86.159 1.00 23.47 279 GLY B N 1
ATOM 5493 C CA . GLY B 1 280 ? 3.359 44.681 87.230 1.00 20.15 279 GLY B CA 1
ATOM 5494 C C . GLY B 1 280 ? 3.169 44.132 88.632 1.00 25.62 279 GLY B C 1
ATOM 5495 O O . GLY B 1 280 ? 3.449 44.854 89.592 1.00 30.76 279 GLY B O 1
ATOM 5496 N N . ASN B 1 281 ? 2.690 42.893 88.779 1.00 25.80 280 ASN B N 1
ATOM 5497 C CA . ASN B 1 281 ? 2.584 42.263 90.092 1.00 29.47 280 ASN B CA 1
ATOM 5498 C C . ASN B 1 281 ? 3.797 41.416 90.436 1.00 26.92 280 ASN B C 1
ATOM 5499 O O . ASN B 1 281 ? 3.931 40.989 91.588 1.00 29.78 280 ASN B O 1
ATOM 5504 N N . LEU B 1 282 ? 4.665 41.150 89.467 1.00 32.07 281 LEU B N 1
ATOM 5505 C CA . LEU B 1 282 ? 5.808 40.292 89.697 1.00 32.54 281 LEU B CA 1
ATOM 5506 C C . LEU B 1 282 ? 6.882 41.039 90.489 1.00 42.69 281 LEU B C 1
ATOM 5507 O O . LEU B 1 282 ? 6.937 42.274 90.474 1.00 40.68 281 LEU B O 1
ATOM 5512 N N . PRO B 1 283 ? 7.734 40.307 91.207 1.00 42.84 282 PRO B N 1
ATOM 5513 C CA . PRO B 1 283 ? 8.886 40.941 91.861 1.00 44.17 282 PRO B CA 1
ATOM 5514 C C . PRO B 1 283 ? 9.731 41.694 90.848 1.00 40.66 282 PRO B C 1
ATOM 5515 O O . PRO B 1 283 ? 9.933 41.234 89.724 1.00 36.45 282 PRO B O 1
ATOM 5519 N N . LEU B 1 284 ? 10.224 42.867 91.259 1.00 42.96 283 LEU B N 1
ATOM 5520 C CA . LEU B 1 284 ? 10.879 43.770 90.315 1.00 42.46 283 LEU B CA 1
ATOM 5521 C C . LEU B 1 284 ? 12.075 43.110 89.644 1.00 35.37 283 LEU B C 1
ATOM 5522 O O . LEU B 1 284 ? 12.343 43.353 88.462 1.00 30.86 283 LEU B O 1
ATOM 5527 N N . LYS B 1 285 ? 12.805 42.270 90.378 1.00 30.28 284 LYS B N 1
ATOM 5528 C CA . LYS B 1 285 ? 13.988 41.656 89.793 1.00 35.66 284 LYS B CA 1
ATOM 5529 C C . LYS B 1 285 ? 13.619 40.654 88.705 1.00 35.26 284 LYS B C 1
ATOM 5530 O O . LYS B 1 285 ? 14.393 40.446 87.764 1.00 34.61 284 LYS B O 1
ATOM 5536 N N . CYS B 1 286 ? 12.436 40.053 88.788 1.00 38.93 285 CYS B N 1
ATOM 5537 C CA . CYS B 1 286 ? 12.063 39.054 87.797 1.00 35.67 285 CYS B CA 1
ATOM 5538 C C . CYS B 1 286 ? 11.824 39.641 86.414 1.00 31.80 285 CYS B C 1
ATOM 5539 O O . CYS B 1 286 ? 11.776 38.879 85.442 1.00 35.48 285 CYS B O 1
ATOM 5542 N N . LEU B 1 287 ? 11.703 40.965 86.292 1.00 27.02 286 LEU B N 1
ATOM 5543 C CA . LEU B 1 287 ? 11.446 41.560 84.989 1.00 20.17 286 LEU B CA 1
ATOM 5544 C C . LEU B 1 287 ? 12.624 41.400 84.043 1.00 24.90 286 LEU B C 1
ATOM 5545 O O . LEU B 1 287 ? 12.457 41.597 82.835 1.00 33.63 286 LEU B O 1
ATOM 5550 N N . ASP B 1 288 ? 13.808 41.051 84.552 1.00 23.60 287 ASP B N 1
ATOM 5551 C CA . ASP B 1 288 ? 14.946 40.852 83.659 1.00 29.78 287 ASP B CA 1
ATOM 5552 C C . ASP B 1 288 ? 14.685 39.743 82.650 1.00 25.73 287 ASP B C 1
ATOM 5553 O O . ASP B 1 288 ? 15.360 39.681 81.616 1.00 24.28 287 ASP B O 1
ATOM 5558 N N . VAL B 1 289 ? 13.708 38.876 82.925 1.00 28.35 288 VAL B N 1
ATOM 5559 C CA . VAL B 1 289 ? 13.312 37.849 81.969 1.00 28.98 288 VAL B CA 1
ATOM 5560 C C . VAL B 1 289 ? 12.894 38.472 80.642 1.00 24.43 288 VAL B C 1
ATOM 5561 O O . VAL B 1 289 ? 13.043 37.856 79.578 1.00 26.92 288 VAL B O 1
ATOM 5565 N N . LEU B 1 290 ? 12.393 39.708 80.674 1.00 19.38 289 LEU B N 1
ATOM 5566 C CA . LEU B 1 290 ? 11.993 40.405 79.459 1.00 20.69 289 LEU B CA 1
ATOM 5567 C C . LEU B 1 290 ? 13.170 40.784 78.569 1.00 19.82 289 LEU B C 1
ATOM 5568 O O . LEU B 1 290 ? 12.948 41.211 77.431 1.00 24.22 289 LEU B O 1
ATOM 5573 N N . LEU B 1 291 ? 14.406 40.631 79.037 1.00 23.01 290 LEU B N 1
ATOM 5574 C CA . LEU B 1 291 ? 15.572 40.935 78.220 1.00 25.89 290 LEU B CA 1
ATOM 5575 C C . LEU B 1 291 ? 16.354 39.694 77.809 1.00 26.07 290 LEU B C 1
ATOM 5576 O O . LEU B 1 291 ? 17.454 39.827 77.265 1.00 27.91 290 LEU B O 1
ATOM 5581 N N . ALA B 1 292 ? 15.815 38.496 78.037 1.00 26.18 291 ALA B N 1
ATOM 5582 C CA . ALA B 1 292 ? 16.585 37.260 77.953 1.00 24.81 291 ALA B CA 1
ATOM 5583 C C . ALA B 1 292 ? 16.543 36.600 76.579 1.00 28.64 291 ALA B C 1
ATOM 5584 O O . ALA B 1 292 ? 17.068 35.492 76.430 1.00 36.88 291 ALA B O 1
ATOM 5586 N N . LEU B 1 293 ? 15.935 37.238 75.583 1.00 27.44 292 LEU B N 1
ATOM 5587 C CA . LEU B 1 293 ? 15.908 36.677 74.239 1.00 25.21 292 LEU B CA 1
ATOM 5588 C C . LEU B 1 293 ? 17.268 36.816 73.570 1.00 29.75 292 LEU B C 1
ATOM 5589 O O . LEU B 1 293 ? 18.000 37.782 73.791 1.00 31.34 292 LEU B O 1
ATOM 5594 N N . GLU B 1 294 ? 17.594 35.843 72.729 1.00 35.66 293 GLU B N 1
ATOM 5595 C CA . GLU B 1 294 ? 18.844 35.887 71.996 1.00 33.85 293 GLU B CA 1
ATOM 5596 C C . GLU B 1 294 ? 18.708 36.796 70.779 1.00 24.27 293 GLU B C 1
ATOM 5597 O O . GLU B 1 294 ? 17.605 37.114 70.331 1.00 26.66 293 GLU B O 1
ATOM 5603 N N . LEU B 1 295 ? 19.852 37.217 70.251 1.00 27.40 294 LEU B N 1
ATOM 5604 C CA . LEU B 1 295 ? 19.907 38.167 69.150 1.00 24.12 294 LEU B CA 1
ATOM 5605 C C . LEU B 1 295 ? 20.119 37.445 67.829 1.00 22.55 294 LEU B C 1
ATOM 5606 O O . LEU B 1 295 ? 20.939 36.530 67.736 1.00 32.63 294 LEU B O 1
ATOM 5611 N N . HIS B 1 296 ? 19.376 37.869 66.809 1.00 26.54 295 HIS B N 1
ATOM 5612 C CA . HIS B 1 296 ? 19.592 37.449 65.427 1.00 28.69 295 HIS B CA 1
ATOM 5613 C C . HIS B 1 296 ? 19.503 38.692 64.546 1.00 24.36 295 HIS B C 1
ATOM 5614 O O . HIS B 1 296 ? 19.365 39.811 65.042 1.00 23.72 295 HIS B O 1
ATOM 5621 N N . GLU B 1 297 ? 19.558 38.490 63.228 1.00 26.09 296 GLU B N 1
ATOM 5622 C CA . GLU B 1 297 ? 19.690 39.613 62.302 1.00 31.96 296 GLU B CA 1
ATOM 5623 C C . GLU B 1 297 ? 18.514 40.583 62.380 1.00 32.80 296 GLU B C 1
ATOM 5624 O O . GLU B 1 297 ? 18.694 41.788 62.165 1.00 31.09 296 GLU B O 1
ATOM 5630 N N . GLY B 1 298 ? 17.315 40.093 62.675 1.00 24.86 297 GLY B N 1
ATOM 5631 C CA . GLY B 1 298 ? 16.149 40.941 62.777 1.00 22.40 297 GLY B CA 1
ATOM 5632 C C . GLY B 1 298 ? 15.819 41.420 64.172 1.00 26.99 297 GLY B C 1
ATOM 5633 O O . GLY B 1 298 ? 14.766 42.036 64.369 1.00 33.77 297 GLY B O 1
ATOM 5634 N N . SER B 1 299 ? 16.678 41.169 65.147 1.00 28.22 298 SER B N 1
ATOM 5635 C CA . SER B 1 299 ? 16.357 41.511 66.522 1.00 25.63 298 SER B CA 1
ATOM 5636 C C . SER B 1 299 ? 16.534 42.998 66.767 1.00 28.49 298 SER B C 1
ATOM 5637 O O . SER B 1 299 ? 17.418 43.641 66.193 1.00 26.66 298 SER B O 1
ATOM 5640 N N . LEU B 1 300 ? 15.669 43.542 67.613 1.00 29.98 299 LEU B N 1
ATOM 5641 C CA . LEU B 1 300 ? 15.855 44.885 68.129 1.00 24.87 299 LEU B CA 1
ATOM 5642 C C . LEU B 1 300 ? 16.789 44.808 69.326 1.00 25.02 299 LEU B C 1
ATOM 5643 O O . LEU B 1 300 ? 16.544 44.047 70.270 1.00 29.50 299 LEU B O 1
ATOM 5648 N N . GLU B 1 301 ? 17.865 45.580 69.284 1.00 24.25 300 GLU B N 1
ATOM 5649 C CA . GLU B 1 301 ? 18.993 45.318 70.161 1.00 29.13 300 GLU B CA 1
ATOM 5650 C C . GLU B 1 301 ? 19.613 46.641 70.593 1.00 29.87 300 GLU B C 1
ATOM 5651 O O . GLU B 1 301 ? 19.664 47.591 69.809 1.00 25.20 300 GLU B O 1
ATOM 5657 N N . PHE B 1 302 ? 20.047 46.713 71.854 1.00 26.03 301 PHE B N 1
ATOM 5658 C CA . PHE B 1 302 ? 20.715 47.903 72.378 1.00 20.42 301 PHE B CA 1
ATOM 5659 C C . PHE B 1 302 ? 21.806 47.476 73.344 1.00 23.75 301 PHE B C 1
ATOM 5660 O O . PHE B 1 302 ? 21.515 46.895 74.394 1.00 21.54 301 PHE B O 1
ATOM 5668 N N . MET B 1 303 ? 23.056 47.788 72.992 1.00 28.21 302 MET B N 1
ATOM 5669 C CA . MET B 1 303 ? 24.231 47.434 73.791 1.00 24.09 302 MET B CA 1
ATOM 5670 C C . MET B 1 303 ? 24.299 45.932 74.063 1.00 23.00 302 MET B C 1
ATOM 5671 O O . MET B 1 303 ? 24.645 45.496 75.164 1.00 23.26 302 MET B O 1
ATOM 5676 N N . GLY B 1 304 ? 23.979 45.132 73.051 1.00 22.76 303 GLY B N 1
ATOM 5677 C CA . GLY B 1 304 ? 24.051 43.691 73.173 1.00 24.35 303 GLY B CA 1
ATOM 5678 C C . GLY B 1 304 ? 22.879 43.045 73.876 1.00 24.94 303 GLY B C 1
ATOM 5679 O O . GLY B 1 304 ? 22.874 41.817 74.045 1.00 29.52 303 GLY B O 1
ATOM 5680 N N . VAL B 1 305 ? 21.890 43.824 74.284 1.00 24.25 304 VAL B N 1
ATOM 5681 C CA . VAL B 1 305 ? 20.725 43.330 74.997 1.00 26.46 304 VAL B CA 1
ATOM 5682 C C . VAL B 1 305 ? 19.523 43.394 74.067 1.00 20.97 304 VAL B C 1
ATOM 5683 O O . VAL B 1 305 ? 19.339 44.372 73.336 1.00 24.68 304 VAL B O 1
ATOM 5687 N N . ASN B 1 306 ? 18.725 42.333 74.078 1.00 20.78 305 ASN B N 1
ATOM 5688 C CA . ASN B 1 306 ? 17.557 42.245 73.213 1.00 21.17 305 ASN B CA 1
ATOM 5689 C C . ASN B 1 306 ? 16.464 43.184 73.704 1.00 18.65 305 ASN B C 1
ATOM 5690 O O . ASN B 1 306 ? 16.065 43.126 74.869 1.00 19.07 305 ASN B O 1
ATOM 5695 N N . MET B 1 307 ? 15.985 44.060 72.817 1.00 22.23 306 MET B N 1
ATOM 5696 C CA . MET B 1 307 ? 14.917 44.999 73.153 1.00 28.61 306 MET B CA 1
ATOM 5697 C C . MET B 1 307 ? 13.610 44.696 72.419 1.00 28.21 306 MET B C 1
ATOM 5698 O O . MET B 1 307 ? 12.780 45.595 72.258 1.00 26.48 306 MET B O 1
ATOM 5703 N N . ASP B 1 308 ? 13.409 43.455 71.960 1.00 30.10 307 ASP B N 1
ATOM 5704 C CA . ASP B 1 308 ? 12.173 43.129 71.247 1.00 30.61 307 ASP B CA 1
ATOM 5705 C C . ASP B 1 308 ? 10.955 43.293 72.142 1.00 21.80 307 ASP B C 1
ATOM 5706 O O . ASP B 1 308 ? 9.890 43.713 71.682 1.00 20.96 307 ASP B O 1
ATOM 5711 N N . VAL B 1 309 ? 11.093 42.951 73.419 1.00 20.44 308 VAL B N 1
ATOM 5712 C CA . VAL B 1 309 ? 9.940 42.896 74.306 1.00 21.02 308 VAL B CA 1
ATOM 5713 C C . VAL B 1 309 ? 9.613 44.276 74.853 1.00 25.68 308 VAL B C 1
ATOM 5714 O O . VAL B 1 309 ? 8.440 44.649 74.984 1.00 25.47 308 VAL B O 1
ATOM 5718 N N . ILE B 1 310 ? 10.640 45.051 75.192 1.00 23.08 309 ILE B N 1
ATOM 5719 C CA . ILE B 1 310 ? 10.378 46.404 75.655 1.00 26.21 309 ILE B CA 1
ATOM 5720 C C . ILE B 1 310 ? 9.862 47.260 74.509 1.00 21.85 309 ILE B C 1
ATOM 5721 O O . ILE B 1 310 ? 9.012 48.136 74.708 1.00 26.32 309 ILE B O 1
ATOM 5726 N N . ASN B 1 311 ? 10.309 46.984 73.285 1.00 18.39 310 ASN B N 1
ATOM 5727 C CA . ASN B 1 311 ? 9.724 47.655 72.134 1.00 20.00 310 ASN B CA 1
ATOM 5728 C C . ASN B 1 311 ? 8.278 47.229 71.910 1.00 28.31 310 ASN B C 1
ATOM 5729 O O . ASN B 1 311 ? 7.469 48.029 71.428 1.00 27.88 310 ASN B O 1
ATOM 5734 N N . ALA B 1 312 ? 7.933 45.979 72.239 1.00 22.55 311 ALA B N 1
ATOM 5735 C CA . ALA B 1 312 ? 6.531 45.570 72.162 1.00 26.01 311 ALA B CA 1
ATOM 5736 C C . ALA B 1 312 ? 5.694 46.272 73.222 1.00 20.29 311 ALA B C 1
ATOM 5737 O O . ALA B 1 312 ? 4.559 46.675 72.956 1.00 21.95 311 ALA B O 1
ATOM 5739 N N . LEU B 1 313 ? 6.223 46.409 74.438 1.00 19.22 312 LEU B N 1
ATOM 5740 C CA . LEU B 1 313 ? 5.476 47.118 75.467 1.00 24.68 312 LEU B CA 1
ATOM 5741 C C . LEU B 1 313 ? 5.326 48.591 75.120 1.00 24.51 312 LEU B C 1
ATOM 5742 O O . LEU B 1 313 ? 4.300 49.200 75.433 1.00 25.24 312 LEU B O 1
ATOM 5747 N N . LEU B 1 314 ? 6.329 49.170 74.463 1.00 24.83 313 LEU B N 1
ATOM 5748 C CA . LEU B 1 314 ? 6.231 50.559 74.037 1.00 27.71 313 LEU B CA 1
ATOM 5749 C C . LEU B 1 314 ? 5.175 50.732 72.953 1.00 31.96 313 LEU B C 1
ATOM 5750 O O . LEU B 1 314 ? 4.377 51.675 72.999 1.00 34.19 313 LEU B O 1
ATOM 5755 N N . ALA B 1 315 ? 5.160 49.838 71.960 1.00 27.42 314 ALA B N 1
ATOM 5756 C CA . ALA B 1 315 ? 4.139 49.919 70.922 1.00 23.43 314 ALA B CA 1
ATOM 5757 C C . ALA B 1 315 ? 2.750 49.678 71.493 1.00 31.16 314 ALA B C 1
ATOM 5758 O O . ALA B 1 315 ? 1.761 50.205 70.974 1.00 34.71 314 ALA B O 1
ATOM 5760 N N . PHE B 1 316 ? 2.656 48.879 72.554 1.00 28.05 315 PHE B N 1
ATOM 5761 C CA . PHE B 1 316 ? 1.383 48.726 73.241 1.00 30.76 315 PHE B CA 1
ATOM 5762 C C . PHE B 1 316 ? 0.978 50.031 73.923 1.00 32.37 315 PHE B C 1
ATOM 5763 O O . PHE B 1 316 ? -0.199 50.411 73.897 1.00 33.10 315 PHE B O 1
ATOM 5771 N N . LEU B 1 317 ? 1.947 50.744 74.507 1.00 29.00 316 LEU B N 1
ATOM 5772 C CA . LEU B 1 317 ? 1.666 52.046 75.107 1.00 31.23 316 LEU B CA 1
ATOM 5773 C C . LEU B 1 317 ? 1.125 53.030 74.073 1.00 40.40 316 LEU B C 1
ATOM 5774 O O . LEU B 1 317 ? 0.129 53.718 74.327 1.00 38.63 316 LEU B O 1
ATOM 5779 N N . GLU B 1 318 ? 1.759 53.105 72.898 1.00 26.73 317 GLU B N 1
ATOM 5780 C CA . GLU B 1 318 ? 1.271 54.005 71.856 1.00 38.87 317 GLU B CA 1
ATOM 5781 C C . GLU B 1 318 ? -0.111 53.601 71.361 1.00 38.96 317 GLU B C 1
ATOM 5782 O O . GLU B 1 318 ? -0.930 54.469 71.038 1.00 56.78 317 GLU B O 1
ATOM 5788 N N . LYS B 1 319 ? -0.388 52.300 71.291 1.00 43.00 318 LYS B N 1
ATOM 5789 C CA . LYS B 1 319 ? -1.717 51.846 70.899 1.00 46.50 318 LYS B CA 1
ATOM 5790 C C . LYS B 1 319 ? -2.761 52.257 71.929 1.00 50.32 318 LYS B C 1
ATOM 5791 O O . LYS B 1 319 ? -3.882 52.636 71.571 1.00 54.19 318 LYS B O 1
ATOM 5797 N N . ARG B 1 320 ? -2.405 52.196 73.213 1.00 45.75 319 ARG B N 1
ATOM 5798 C CA . ARG B 1 320 ? -3.320 52.563 74.283 1.00 49.49 319 ARG B CA 1
ATOM 5799 C C . ARG B 1 320 ? -3.466 54.070 74.441 1.00 59.08 319 ARG B C 1
ATOM 5800 O O . ARG B 1 320 ? -4.461 54.525 75.013 1.00 65.61 319 ARG B O 1
ATOM 5808 N N . LEU B 1 321 ? -2.502 54.849 73.954 1.00 61.87 320 LEU B N 1
ATOM 5809 C CA . LEU B 1 321 ? -2.531 56.295 74.120 1.00 52.35 320 LEU B CA 1
ATOM 5810 C C . LEU B 1 321 ? -3.459 56.989 73.136 1.00 66.16 320 LEU B C 1
ATOM 5811 O O . LEU B 1 321 ? -3.567 58.219 73.175 1.00 80.88 320 LEU B O 1
ATOM 5816 N N . HIS B 1 322 ? -4.119 56.243 72.251 1.00 70.19 321 HIS B N 1
ATOM 5817 C CA . HIS B 1 322 ? -5.163 56.830 71.425 1.00 76.92 321 HIS B CA 1
ATOM 5818 C C . HIS B 1 322 ? -6.469 57.007 72.186 1.00 90.56 321 HIS B C 1
ATOM 5819 O O . HIS B 1 322 ? -7.344 57.751 71.729 1.00 103.23 321 HIS B O 1
ATOM 5826 N N . GLN B 1 323 ? -6.612 56.351 73.335 1.00 86.24 322 GLN B N 1
ATOM 5827 C CA . GLN B 1 323 ? -7.824 56.433 74.137 1.00 86.94 322 GLN B CA 1
ATOM 5828 C C . GLN B 1 323 ? -7.704 57.544 75.171 1.00 89.00 322 GLN B C 1
ATOM 5829 O O . GLN B 1 323 ? -6.650 57.732 75.785 1.00 84.84 322 GLN B O 1
ATOM 5835 N N . THR B 1 324 ? -8.798 58.279 75.360 1.00 96.96 323 THR B N 1
ATOM 5836 C CA . THR B 1 324 ? -8.882 59.322 76.371 1.00 96.12 323 THR B CA 1
ATOM 5837 C C . THR B 1 324 ? -9.671 58.875 77.595 1.00 98.13 323 THR B C 1
ATOM 5838 O O . THR B 1 324 ? -10.020 59.709 78.438 1.00 92.56 323 THR B O 1
ATOM 5842 N N . HIS B 1 325 ? -9.944 57.579 77.716 1.00 101.99 324 HIS B N 1
ATOM 5843 C CA . HIS B 1 325 ? -10.818 57.040 78.747 1.00 103.36 324 HIS B CA 1
ATOM 5844 C C . HIS B 1 325 ? -10.011 56.282 79.793 1.00 99.27 324 HIS B C 1
ATOM 5845 O O . HIS B 1 325 ? -9.071 55.556 79.455 1.00 98.70 324 HIS B O 1
ATOM 5852 N N . ARG B 1 326 ? -10.409 56.447 81.062 1.00 107.38 325 ARG B N 1
ATOM 5853 C CA . ARG B 1 326 ? -9.930 55.691 82.224 1.00 100.97 325 ARG B CA 1
ATOM 5854 C C . ARG B 1 326 ? -8.482 55.223 82.108 1.00 90.44 325 ARG B C 1
ATOM 5855 O O . ARG B 1 326 ? -8.203 54.022 82.186 1.00 87.45 325 ARG B O 1
ATOM 5863 N N . LEU B 1 327 ? -7.551 56.167 81.941 1.00 95.71 326 LEU B N 1
ATOM 5864 C CA . LEU B 1 327 ? -6.150 55.828 81.715 1.00 77.12 326 LEU B CA 1
ATOM 5865 C C . LEU B 1 327 ? -5.466 55.227 82.938 1.00 72.35 326 LEU B C 1
ATOM 5866 O O . LEU B 1 327 ? -4.354 54.708 82.801 1.00 69.16 326 LEU B O 1
ATOM 5871 N N . LYS B 1 328 ? -6.094 55.278 84.118 1.00 73.68 327 LYS B N 1
ATOM 5872 C CA . LYS B 1 328 ? -5.457 54.742 85.319 1.00 71.66 327 LYS B CA 1
ATOM 5873 C C . LYS B 1 328 ? -5.201 53.243 85.203 1.00 73.81 327 LYS B C 1
ATOM 5874 O O . LYS B 1 328 ? -4.237 52.730 85.785 1.00 69.99 327 LYS B O 1
ATOM 5880 N N . GLU B 1 329 ? -6.042 52.526 84.459 1.00 73.84 328 GLU B N 1
ATOM 5881 C CA . GLU B 1 329 ? -5.851 51.100 84.238 1.00 67.04 328 GLU B CA 1
ATOM 5882 C C . GLU B 1 329 ? -5.480 50.761 82.802 1.00 66.65 328 GLU B C 1
ATOM 5883 O O . GLU B 1 329 ? -5.113 49.613 82.530 1.00 72.36 328 GLU B O 1
ATOM 5889 N N . CYS B 1 330 ? -5.549 51.723 81.882 1.00 62.45 329 CYS B N 1
ATOM 5890 C CA . CYS B 1 330 ? -5.228 51.452 80.487 1.00 62.87 329 CYS B CA 1
ATOM 5891 C C . CYS B 1 330 ? -3.769 51.742 80.150 1.00 60.60 329 CYS B C 1
ATOM 5892 O O . CYS B 1 330 ? -3.121 50.938 79.470 1.00 50.72 329 CYS B O 1
ATOM 5895 N N . VAL B 1 331 ? -3.232 52.869 80.617 1.00 54.09 330 VAL B N 1
ATOM 5896 C CA . VAL B 1 331 ? -1.876 53.270 80.283 1.00 40.06 330 VAL B CA 1
ATOM 5897 C C . VAL B 1 331 ? -0.935 53.215 81.486 1.00 43.29 330 VAL B C 1
ATOM 5898 O O . VAL B 1 331 ? 0.253 52.921 81.313 1.00 42.27 330 VAL B O 1
ATOM 5902 N N . ALA B 1 332 ? -1.432 53.457 82.697 1.00 41.96 331 ALA B N 1
ATOM 5903 C CA . ALA B 1 332 ? -0.566 53.431 83.872 1.00 38.09 331 ALA B CA 1
ATOM 5904 C C . ALA B 1 332 ? 0.089 52.077 84.139 1.00 39.28 331 ALA B C 1
ATOM 5905 O O . ALA B 1 332 ? 1.230 52.072 84.634 1.00 39.21 331 ALA B O 1
ATOM 5907 N N . PRO B 1 333 ? -0.545 50.923 83.881 1.00 47.37 332 PRO B N 1
ATOM 5908 C CA . PRO B 1 333 ? 0.174 49.652 84.109 1.00 36.50 332 PRO B CA 1
ATOM 5909 C C . PRO B 1 333 ? 1.394 49.471 83.219 1.00 29.49 332 PRO B C 1
ATOM 5910 O O . PRO B 1 333 ? 2.473 49.130 83.719 1.00 29.94 332 PRO B O 1
ATOM 5914 N N . VAL B 1 334 ? 1.258 49.692 81.909 1.00 26.87 333 VAL B N 1
ATOM 5915 C CA . VAL B 1 334 ? 2.405 49.553 81.020 1.00 29.76 333 VAL B CA 1
ATOM 5916 C C . VAL B 1 334 ? 3.442 50.645 81.262 1.00 35.36 333 VAL B C 1
ATOM 5917 O O . VAL B 1 334 ? 4.631 50.443 80.978 1.00 25.81 333 VAL B O 1
ATOM 5921 N N . LEU B 1 335 ? 3.027 51.794 81.808 1.00 34.25 334 LEU B N 1
ATOM 5922 C CA . LEU B 1 335 ? 3.983 52.836 82.161 1.00 26.53 334 LEU B CA 1
ATOM 5923 C C . LEU B 1 335 ? 4.801 52.442 83.382 1.00 29.49 334 LEU B C 1
ATOM 5924 O O . LEU B 1 335 ? 6.016 52.671 83.423 1.00 31.41 334 LEU B O 1
ATOM 5929 N N . SER B 1 336 ? 4.159 51.845 84.388 1.00 29.13 335 SER B N 1
ATOM 5930 C CA . SER B 1 336 ? 4.900 51.378 85.557 1.00 33.07 335 SER B CA 1
ATOM 5931 C C . SER B 1 336 ? 5.883 50.270 85.189 1.00 34.28 335 SER B C 1
ATOM 5932 O O . SER B 1 336 ? 7.041 50.296 85.621 1.00 38.67 335 SER B O 1
ATOM 5935 N N . VAL B 1 337 ? 5.442 49.288 84.391 1.00 29.19 336 VAL B N 1
ATOM 5936 C CA . VAL B 1 337 ? 6.323 48.186 84.012 1.00 29.91 336 VAL B CA 1
ATOM 5937 C C . VAL B 1 337 ? 7.513 48.704 83.215 1.00 32.59 336 VAL B C 1
ATOM 5938 O O . VAL B 1 337 ? 8.661 48.303 83.449 1.00 21.64 336 VAL B O 1
ATOM 5942 N N . LEU B 1 338 ? 7.261 49.600 82.257 1.00 29.24 337 LEU B N 1
ATOM 5943 C CA . LEU B 1 338 ? 8.360 50.165 81.484 1.00 30.06 337 LEU B CA 1
ATOM 5944 C C . LEU B 1 338 ? 9.321 50.932 82.386 1.00 30.87 337 LEU B C 1
ATOM 5945 O O . LEU B 1 338 ? 10.543 50.849 82.219 1.00 29.15 337 LEU B O 1
ATOM 5950 N N . THR B 1 339 ? 8.787 51.660 83.369 1.00 33.33 338 THR B N 1
ATOM 5951 C CA . THR B 1 339 ? 9.643 52.404 84.287 1.00 31.48 338 THR B CA 1
ATOM 5952 C C . THR B 1 339 ? 10.499 51.458 85.124 1.00 31.27 338 THR B C 1
ATOM 5953 O O . THR B 1 339 ? 11.715 51.650 85.244 1.00 27.43 338 THR B O 1
ATOM 5957 N N . GLU B 1 340 ? 9.892 50.408 85.684 1.00 27.42 339 GLU B N 1
ATOM 5958 C CA . GLU B 1 340 ? 10.666 49.486 86.510 1.00 30.98 339 GLU B CA 1
ATOM 5959 C C . GLU B 1 340 ? 11.740 48.760 85.701 1.00 33.13 339 GLU B C 1
ATOM 5960 O O . GLU B 1 340 ? 12.799 48.431 86.245 1.00 38.16 339 GLU B O 1
ATOM 5966 N N . CYS B 1 341 ? 11.509 48.534 84.402 1.00 34.38 340 CYS B N 1
ATOM 5967 C CA . CYS B 1 341 ? 12.546 47.951 83.552 1.00 28.19 340 CYS B CA 1
ATOM 5968 C C . CYS B 1 341 ? 13.682 48.936 83.314 1.00 33.68 340 CYS B C 1
ATOM 5969 O O . CYS B 1 341 ? 14.859 48.602 83.498 1.00 31.35 340 CYS B O 1
ATOM 5972 N N . ALA B 1 342 ? 13.344 50.154 82.879 1.00 31.52 341 ALA B N 1
ATOM 5973 C CA . ALA B 1 342 ? 14.360 51.171 82.625 1.00 35.10 341 ALA B CA 1
ATOM 5974 C C . ALA B 1 342 ? 15.148 51.506 83.880 1.00 27.38 341 ALA B C 1
ATOM 5975 O O . ALA B 1 342 ? 16.318 51.891 83.799 1.00 34.31 341 ALA B O 1
ATOM 5977 N N . ARG B 1 343 ? 14.527 51.361 85.045 1.00 30.74 342 ARG B N 1
ATOM 5978 C CA . ARG B 1 343 ? 15.206 51.683 86.290 1.00 35.20 342 ARG B CA 1
ATOM 5979 C C . ARG B 1 343 ? 16.308 50.679 86.603 1.00 34.24 342 ARG B C 1
ATOM 5980 O O . ARG B 1 343 ? 17.375 51.056 87.098 1.00 43.89 342 ARG B O 1
ATOM 5988 N N . MET B 1 344 ? 16.077 49.401 86.314 1.00 35.60 343 MET B N 1
ATOM 5989 C CA . MET B 1 344 ? 17.017 48.359 86.696 1.00 38.96 343 MET B CA 1
ATOM 5990 C C . MET B 1 344 ? 17.994 47.970 85.597 1.00 32.12 343 MET B C 1
ATOM 5991 O O . MET B 1 344 ? 19.012 47.340 85.899 1.00 39.34 343 MET B O 1
ATOM 5996 N N . HIS B 1 345 ? 17.729 48.331 84.345 1.00 34.76 344 HIS B N 1
ATOM 5997 C CA . HIS B 1 345 ? 18.551 47.893 83.221 1.00 29.92 344 HIS B CA 1
ATOM 5998 C C . HIS B 1 345 ? 18.912 49.094 82.358 1.00 33.52 344 HIS B C 1
ATOM 5999 O O . HIS B 1 345 ? 18.053 49.640 81.657 1.00 30.57 344 HIS B O 1
ATOM 6006 N N . ARG B 1 346 ? 20.188 49.486 82.401 1.00 31.15 345 ARG B N 1
ATOM 6007 C CA . ARG B 1 346 ? 20.656 50.609 81.593 1.00 30.25 345 ARG B CA 1
ATOM 6008 C C . ARG B 1 346 ? 20.389 50.448 80.101 1.00 26.30 345 ARG B C 1
ATOM 6009 O O . ARG B 1 346 ? 19.988 51.441 79.470 1.00 26.58 345 ARG B O 1
ATOM 6017 N N . PRO B 1 347 ? 20.603 49.285 79.473 1.00 25.99 346 PRO B N 1
ATOM 6018 C CA . PRO B 1 347 ? 20.238 49.172 78.051 1.00 24.40 346 PRO B CA 1
ATOM 6019 C C . PRO B 1 347 ? 18.763 49.438 77.786 1.00 24.85 346 PRO B C 1
ATOM 6020 O O . PRO B 1 347 ? 18.420 49.984 76.731 1.00 17.60 346 PRO B O 1
ATOM 6024 N N . ALA B 1 348 ? 17.871 49.074 78.713 1.00 29.03 347 ALA B N 1
ATOM 6025 C CA . ALA B 1 348 ? 16.452 49.334 78.493 1.00 26.39 347 ALA B CA 1
ATOM 6026 C C . ALA B 1 348 ? 16.135 50.811 78.665 1.00 22.59 347 ALA B C 1
ATOM 6027 O O . ALA B 1 348 ? 15.357 51.384 77.890 1.00 22.99 347 ALA B O 1
ATOM 6029 N N . ARG B 1 349 ? 16.733 51.441 79.676 1.00 30.45 348 ARG B N 1
ATOM 6030 C CA . ARG B 1 349 ? 16.567 52.877 79.875 1.00 26.45 348 ARG B CA 1
ATOM 6031 C C . ARG B 1 349 ? 17.124 53.669 78.700 1.00 21.61 348 ARG B C 1
ATOM 6032 O O . ARG B 1 349 ? 16.485 54.612 78.223 1.00 23.49 348 ARG B O 1
ATOM 6040 N N . LYS B 1 350 ? 18.307 53.298 78.214 1.00 18.95 349 LYS B N 1
ATOM 6041 C CA . LYS B 1 350 ? 18.891 54.044 77.110 1.00 25.43 349 LYS B CA 1
ATOM 6042 C C . LYS B 1 350 ? 18.133 53.810 75.813 1.00 21.68 349 LYS B C 1
ATOM 6043 O O . LYS B 1 350 ? 18.016 54.728 74.995 1.00 23.13 349 LYS B O 1
ATOM 6049 N N . PHE B 1 351 ? 17.618 52.595 75.600 1.00 27.75 350 PHE B N 1
ATOM 6050 C CA . PHE B 1 351 ? 16.826 52.332 74.402 1.00 24.80 350 PHE B CA 1
ATOM 6051 C C . PHE B 1 351 ? 15.519 53.108 74.437 1.00 18.32 350 PHE B C 1
ATOM 6052 O O . PHE B 1 351 ? 15.117 53.714 73.437 1.00 21.29 350 PHE B O 1
ATOM 6060 N N . LEU B 1 352 ? 14.832 53.083 75.579 1.00 19.31 351 LEU B N 1
ATOM 6061 C CA . LEU B 1 352 ? 13.580 53.817 75.701 1.00 21.62 351 LEU B CA 1
ATOM 6062 C C . LEU B 1 352 ? 13.810 55.312 75.536 1.00 28.73 351 LEU B C 1
ATOM 6063 O O . LEU B 1 352 ? 13.044 55.994 74.843 1.00 23.06 351 LEU B O 1
ATOM 6068 N N . LYS B 1 353 ? 14.878 55.834 76.148 1.00 26.52 352 LYS B N 1
ATOM 6069 C CA . LYS B 1 353 ? 15.193 57.254 76.013 1.00 31.31 352 LYS B CA 1
ATOM 6070 C C . LYS B 1 353 ? 15.374 57.642 74.550 1.00 26.23 352 LYS B C 1
ATOM 6071 O O . LYS B 1 353 ? 14.854 58.671 74.105 1.00 26.10 352 LYS B O 1
ATOM 6077 N N . ALA B 1 354 ? 16.091 56.821 73.778 1.00 26.19 353 ALA B N 1
ATOM 6078 C CA . ALA B 1 354 ? 16.329 57.168 72.382 1.00 25.53 353 ALA B CA 1
ATOM 6079 C C . ALA B 1 354 ? 15.055 57.088 71.552 1.00 24.65 353 ALA B C 1
ATOM 6080 O O . ALA B 1 354 ? 14.889 57.867 70.605 1.00 25.91 353 ALA B O 1
ATOM 6082 N N . GLN B 1 355 ? 14.146 56.167 71.886 1.00 24.47 354 GLN B N 1
ATOM 6083 C CA . GLN B 1 355 ? 12.910 56.033 71.119 1.00 26.15 354 GLN B CA 1
ATOM 6084 C C . GLN B 1 355 ? 11.893 57.112 71.482 1.00 28.11 354 GLN B C 1
ATOM 6085 O O . GLN B 1 355 ? 11.225 57.662 70.598 1.00 27.01 354 GLN B O 1
ATOM 6091 N N . VAL B 1 356 ? 11.756 57.428 72.771 1.00 24.55 355 VAL B N 1
ATOM 6092 C CA . VAL B 1 356 ? 10.688 58.325 73.212 1.00 26.33 355 VAL B CA 1
ATOM 6093 C C . VAL B 1 356 ? 11.115 59.790 73.109 1.00 34.48 355 VAL B C 1
ATOM 6094 O O . VAL B 1 356 ? 10.323 60.654 72.712 1.00 26.81 355 VAL B O 1
ATOM 6098 N N . LEU B 1 357 ? 12.373 60.089 73.449 1.00 33.92 356 LEU B N 1
ATOM 6099 C CA . LEU B 1 357 ? 12.901 61.451 73.489 1.00 27.89 356 LEU B CA 1
ATOM 6100 C C . LEU B 1 357 ? 14.064 61.588 72.514 1.00 29.44 356 LEU B C 1
ATOM 6101 O O . LEU B 1 357 ? 15.212 61.797 72.932 1.00 35.99 356 LEU B O 1
ATOM 6106 N N . PRO B 1 358 ? 13.810 61.484 71.207 1.00 35.87 357 PRO B N 1
ATOM 6107 C CA . PRO B 1 358 ? 14.891 61.685 70.249 1.00 37.84 357 PRO B CA 1
ATOM 6108 C C . PRO B 1 358 ? 15.334 63.136 70.258 1.00 52.96 357 PRO B C 1
ATOM 6109 O O . PRO B 1 358 ? 14.523 64.045 70.509 1.00 42.81 357 PRO B O 1
ATOM 6113 N N . PRO B 1 359 ? 16.616 63.403 70.020 1.00 52.49 358 PRO B N 1
ATOM 6114 C CA . PRO B 1 359 ? 17.119 64.775 70.164 1.00 58.83 358 PRO B CA 1
ATOM 6115 C C . PRO B 1 359 ? 16.692 65.685 69.020 1.00 71.79 358 PRO B C 1
ATOM 6116 O O . PRO B 1 359 ? 17.487 65.994 68.125 1.00 94.37 358 PRO B O 1
ATOM 6120 N N . LEU B 1 360 ? 15.437 66.134 69.032 1.00 68.05 359 LEU B N 1
ATOM 6121 C CA . LEU B 1 360 ? 15.009 67.208 68.131 1.00 80.55 359 LEU B CA 1
ATOM 6122 C C . LEU B 1 360 ? 15.237 68.571 68.786 1.00 89.75 359 LEU B C 1
ATOM 6123 O O . LEU B 1 360 ? 14.324 69.373 68.966 1.00 87.98 359 LEU B O 1
ATOM 6128 N N . ARG B 1 361 ? 16.507 68.837 69.108 1.00 93.82 360 ARG B N 1
ATOM 6129 C CA . ARG B 1 361 ? 16.904 70.147 69.614 1.00 95.72 360 ARG B CA 1
ATOM 6130 C C . ARG B 1 361 ? 16.463 71.281 68.694 1.00 105.53 360 ARG B C 1
ATOM 6131 O O . ARG B 1 361 ? 16.460 72.442 69.120 1.00 108.01 360 ARG B O 1
ATOM 6139 N N . ASP B 1 362 ? 16.077 70.965 67.454 1.00 103.09 361 ASP B N 1
ATOM 6140 C CA . ASP B 1 362 ? 15.493 71.951 66.550 1.00 107.45 361 ASP B CA 1
ATOM 6141 C C . ASP B 1 362 ? 14.297 72.654 67.184 1.00 111.77 361 ASP B C 1
ATOM 6142 O O . ASP B 1 362 ? 14.121 73.869 67.022 1.00 112.06 361 ASP B O 1
ATOM 6147 N N . VAL B 1 363 ? 13.462 71.908 67.909 1.00 107.27 362 VAL B N 1
ATOM 6148 C CA . VAL B 1 363 ? 12.223 72.427 68.481 1.00 102.01 362 VAL B CA 1
ATOM 6149 C C . VAL B 1 363 ? 12.234 72.132 69.978 1.00 99.90 362 VAL B C 1
ATOM 6150 O O . VAL B 1 363 ? 11.931 71.009 70.404 1.00 92.20 362 VAL B O 1
ATOM 6154 N N . ARG B 1 364 ? 12.593 73.135 70.779 1.00 103.66 363 ARG B N 1
ATOM 6155 C CA . ARG B 1 364 ? 12.395 73.110 72.222 1.00 97.74 363 ARG B CA 1
ATOM 6156 C C . ARG B 1 364 ? 11.067 73.748 72.624 1.00 88.73 363 ARG B C 1
ATOM 6157 O O . ARG B 1 364 ? 10.859 74.039 73.805 1.00 79.12 363 ARG B O 1
ATOM 6165 N N . THR B 1 365 ? 10.169 73.959 71.665 1.00 84.67 364 THR B N 1
ATOM 6166 C CA . THR B 1 365 ? 8.947 74.725 71.846 1.00 76.43 364 THR B CA 1
ATOM 6167 C C . THR B 1 365 ? 7.769 73.806 72.164 1.00 70.18 364 THR B C 1
ATOM 6168 O O . THR B 1 365 ? 7.732 72.646 71.745 1.00 80.39 364 THR B O 1
ATOM 6172 N N . ARG B 1 366 ? 6.809 74.342 72.938 1.00 69.47 365 ARG B N 1
ATOM 6173 C CA . ARG B 1 366 ? 5.493 73.764 73.207 1.00 69.22 365 ARG B CA 1
ATOM 6174 C C . ARG B 1 366 ? 5.528 72.248 73.357 1.00 66.87 365 ARG B C 1
ATOM 6175 O O . ARG B 1 366 ? 5.052 71.527 72.468 1.00 62.56 365 ARG B O 1
ATOM 6183 N N . PRO B 1 367 ? 6.079 71.720 74.453 1.00 60.30 366 PRO B N 1
ATOM 6184 C CA . PRO B 1 367 ? 6.194 70.258 74.583 1.00 63.35 366 PRO B CA 1
ATOM 6185 C C . PRO B 1 367 ? 4.865 69.554 74.780 1.00 54.45 366 PRO B C 1
ATOM 6186 O O . PRO B 1 367 ? 4.816 68.325 74.647 1.00 55.05 366 PRO B O 1
ATOM 6190 N N . GLU B 1 368 ? 3.790 70.280 75.076 1.00 49.13 367 GLU B N 1
ATOM 6191 C CA . GLU B 1 368 ? 2.497 69.678 75.363 1.00 45.11 367 GLU B CA 1
ATOM 6192 C C . GLU B 1 368 ? 1.583 69.622 74.143 1.00 53.07 367 GLU B C 1
ATOM 6193 O O . GLU B 1 368 ? 0.417 69.237 74.276 1.00 47.36 367 GLU B O 1
ATOM 6199 N N . VAL B 1 369 ? 2.079 69.988 72.963 1.00 54.39 368 VAL B N 1
ATOM 6200 C CA . VAL B 1 369 ? 1.281 70.007 71.742 1.00 60.18 368 VAL B CA 1
ATOM 6201 C C . VAL B 1 369 ? 1.902 69.055 70.729 1.00 53.95 368 VAL B C 1
ATOM 6202 O O . VAL B 1 369 ? 3.130 68.983 70.599 1.00 52.34 368 VAL B O 1
ATOM 6206 N N . GLY B 1 370 ? 1.052 68.341 70.007 1.00 50.80 369 GLY B N 1
ATOM 6207 C CA . GLY B 1 370 ? 1.473 67.359 69.034 1.00 47.99 369 GLY B CA 1
ATOM 6208 C C . GLY B 1 370 ? 1.058 65.954 69.440 1.00 45.41 369 GLY B C 1
ATOM 6209 O O . GLY B 1 370 ? 0.754 65.667 70.601 1.00 49.66 369 GLY B O 1
ATOM 6210 N N . ASP B 1 371 ? 1.039 65.064 68.452 1.00 54.52 370 ASP B N 1
ATOM 6211 C CA . ASP B 1 371 ? 0.607 63.692 68.675 1.00 53.68 370 ASP B CA 1
ATOM 6212 C C . ASP B 1 371 ? 1.764 62.704 68.720 1.00 48.83 370 ASP B C 1
ATOM 6213 O O . ASP B 1 371 ? 1.527 61.493 68.762 1.00 54.03 370 ASP B O 1
ATOM 6218 N N . LEU B 1 372 ? 3.004 63.186 68.707 1.00 42.32 371 LEU B N 1
ATOM 6219 C CA . LEU B 1 372 ? 4.126 62.300 68.948 1.00 38.56 371 LEU B CA 1
ATOM 6220 C C . LEU B 1 372 ? 4.059 61.773 70.377 1.00 46.60 371 LEU B C 1
ATOM 6221 O O . LEU B 1 372 ? 3.390 62.340 71.247 1.00 49.44 371 LEU B O 1
ATOM 6226 N N . LEU B 1 373 ? 4.765 60.668 70.613 1.00 41.72 372 LEU B N 1
ATOM 6227 C CA . LEU B 1 373 ? 4.682 59.996 71.904 1.00 38.36 372 LEU B CA 1
ATOM 6228 C C . LEU B 1 373 ? 5.126 60.912 73.040 1.00 34.27 372 LEU B C 1
ATOM 6229 O O . LEU B 1 373 ? 4.476 60.966 74.090 1.00 30.26 372 LEU B O 1
ATOM 6234 N N . ARG B 1 374 ? 6.225 61.643 72.845 1.00 27.40 373 ARG B N 1
ATOM 6235 C CA . ARG B 1 374 ? 6.715 62.538 73.889 1.00 33.23 373 ARG B CA 1
ATOM 6236 C C . ARG B 1 374 ? 5.654 63.557 74.292 1.00 40.37 373 ARG B C 1
ATOM 6237 O O . ARG B 1 374 ? 5.461 63.826 75.483 1.00 41.93 373 ARG B O 1
ATOM 6245 N N . ASN B 1 375 ? 4.940 64.117 73.312 1.00 44.07 374 ASN B N 1
ATOM 6246 C CA . ASN B 1 375 ? 3.939 65.134 73.609 1.00 35.22 374 ASN B CA 1
ATOM 6247 C C . ASN B 1 375 ? 2.689 64.539 74.236 1.00 35.59 374 ASN B C 1
ATOM 6248 O O . ASN B 1 375 ? 2.011 65.216 75.016 1.00 40.18 374 ASN B O 1
ATOM 6253 N N . LYS B 1 376 ? 2.356 63.291 73.901 1.00 36.19 375 LYS B N 1
ATOM 6254 C CA . LYS B 1 376 ? 1.220 62.637 74.540 1.00 34.12 375 LYS B CA 1
ATOM 6255 C C . LYS B 1 376 ? 1.490 62.391 76.019 1.00 34.70 375 LYS B C 1
ATOM 6256 O O . LYS B 1 376 ? 0.585 62.521 76.851 1.00 39.94 375 LYS B O 1
ATOM 6262 N N . LEU B 1 377 ? 2.728 62.033 76.363 1.00 38.28 376 LEU B N 1
ATOM 6263 C CA . LEU B 1 377 ? 3.060 61.753 77.753 1.00 38.64 376 LEU B CA 1
ATOM 6264 C C . LEU B 1 377 ? 3.236 63.030 78.562 1.00 42.22 376 LEU B C 1
ATOM 6265 O O . LEU B 1 377 ? 2.963 63.036 79.768 1.00 39.15 376 LEU B O 1
ATOM 6270 N N . VAL B 1 378 ? 3.696 64.109 77.921 1.00 44.54 377 VAL B N 1
ATOM 6271 C CA . VAL B 1 378 ? 3.804 65.397 78.603 1.00 46.75 377 VAL B CA 1
ATOM 6272 C C . VAL B 1 378 ? 2.423 65.899 79.008 1.00 42.33 377 VAL B C 1
ATOM 6273 O O . VAL B 1 378 ? 2.246 66.464 80.094 1.00 44.07 377 VAL B O 1
ATOM 6277 N N . ARG B 1 379 ? 1.418 65.681 78.152 1.00 41.44 378 ARG B N 1
ATOM 6278 C CA . ARG B 1 379 ? 0.054 66.079 78.486 1.00 42.61 378 ARG B CA 1
ATOM 6279 C C . ARG B 1 379 ? -0.488 65.295 79.670 1.00 50.12 378 ARG B C 1
ATOM 6280 O O . ARG B 1 379 ? -1.338 65.802 80.412 1.00 53.78 378 ARG B O 1
ATOM 6288 N N . LEU B 1 380 ? -0.025 64.058 79.857 1.00 55.80 379 LEU B N 1
ATOM 6289 C CA . LEU B 1 380 ? -0.474 63.266 80.994 1.00 55.55 379 LEU B CA 1
ATOM 6290 C C . LEU B 1 380 ? 0.120 63.756 82.307 1.00 48.65 379 LEU B C 1
ATOM 6291 O O . LEU B 1 380 ? -0.401 63.413 83.374 1.00 54.58 379 LEU B O 1
ATOM 6296 N N . MET B 1 381 ? 1.194 64.547 82.254 1.00 44.03 380 MET B N 1
ATOM 6297 C CA . MET B 1 381 ? 1.793 65.060 83.482 1.00 54.98 380 MET B CA 1
ATOM 6298 C C . MET B 1 381 ? 0.851 65.998 84.225 1.00 52.60 380 MET B C 1
ATOM 6299 O O . MET B 1 381 ? 0.924 66.097 85.455 1.00 50.75 380 MET B O 1
ATOM 6304 N N . THR B 1 382 ? -0.032 66.694 83.508 1.00 58.28 381 THR B N 1
ATOM 6305 C CA . THR B 1 382 ? -1.041 67.551 84.121 1.00 63.73 381 THR B CA 1
ATOM 6306 C C . THR B 1 382 ? -2.438 66.955 83.995 1.00 62.02 381 THR B C 1
ATOM 6307 O O . THR B 1 382 ? -3.427 67.688 83.924 1.00 67.39 381 THR B O 1
ATOM 6311 N N . HIS B 1 383 ? -2.530 65.627 83.948 1.00 58.80 382 HIS B N 1
ATOM 6312 C CA . HIS B 1 383 ? -3.820 64.956 83.912 1.00 57.85 382 HIS B CA 1
ATOM 6313 C C . HIS B 1 383 ? -4.577 65.209 85.212 1.00 62.04 382 HIS B C 1
ATOM 6314 O O . HIS B 1 383 ? -4.004 65.594 86.236 1.00 65.52 382 HIS B O 1
ATOM 6321 N N . LEU B 1 384 ? -5.891 64.992 85.163 1.00 61.13 383 LEU B N 1
ATOM 6322 C CA . LEU B 1 384 ? -6.706 65.156 86.358 1.00 64.02 383 LEU B CA 1
ATOM 6323 C C . LEU B 1 384 ? -6.524 64.014 87.353 1.00 65.23 383 LEU B C 1
ATOM 6324 O O . LEU B 1 384 ? -6.744 64.218 88.552 1.00 61.68 383 LEU B O 1
ATOM 6329 N N . ASP B 1 385 ? -6.118 62.831 86.892 1.00 63.35 384 ASP B N 1
ATOM 6330 C CA . ASP B 1 385 ? -5.896 61.699 87.785 1.00 55.40 384 ASP B CA 1
ATOM 6331 C C . ASP B 1 385 ? -4.535 61.818 88.461 1.00 60.44 384 ASP B C 1
ATOM 6332 O O . ASP B 1 385 ? -3.521 62.055 87.796 1.00 63.15 384 ASP B O 1
ATOM 6337 N N . THR B 1 386 ? -4.513 61.649 89.786 1.00 56.24 385 THR B N 1
ATOM 6338 C CA . THR B 1 386 ? -3.266 61.798 90.532 1.00 63.31 385 THR B CA 1
ATOM 6339 C C . THR B 1 386 ? -2.294 60.665 90.223 1.00 64.12 385 THR B C 1
ATOM 6340 O O . THR B 1 386 ? -1.084 60.895 90.095 1.00 53.33 385 THR B O 1
ATOM 6344 N N . ASP B 1 387 ? -2.807 59.436 90.103 1.00 65.32 386 ASP B N 1
ATOM 6345 C CA . ASP B 1 387 ? -1.969 58.283 89.796 1.00 64.72 386 ASP B CA 1
ATOM 6346 C C . ASP B 1 387 ? -1.463 58.293 88.361 1.00 59.83 386 ASP B C 1
ATOM 6347 O O . ASP B 1 387 ? -0.423 57.688 88.082 1.00 61.59 386 ASP B O 1
ATOM 6352 N N . VAL B 1 388 ? -2.173 58.956 87.450 1.00 61.93 387 VAL B N 1
ATOM 6353 C CA . VAL B 1 388 ? -1.707 59.059 86.070 1.00 53.48 387 VAL B CA 1
ATOM 6354 C C . VAL B 1 388 ? -0.566 60.065 85.957 1.00 56.65 387 VAL B C 1
ATOM 6355 O O . VAL B 1 388 ? 0.429 59.814 85.265 1.00 50.74 387 VAL B O 1
ATOM 6359 N N . LYS B 1 389 ? -0.675 61.203 86.653 1.00 52.52 388 LYS B N 1
ATOM 6360 C CA . LYS B 1 389 ? 0.328 62.255 86.507 1.00 51.68 388 LYS B CA 1
ATOM 6361 C C . LYS B 1 389 ? 1.686 61.842 87.072 1.00 44.13 388 LYS B C 1
ATOM 6362 O O . LYS B 1 389 ? 2.719 62.327 86.599 1.00 45.60 388 LYS B O 1
ATOM 6368 N N . ARG B 1 390 ? 1.722 60.949 88.065 1.00 40.08 389 ARG B N 1
ATOM 6369 C CA . ARG B 1 390 ? 3.021 60.555 88.609 1.00 51.69 389 ARG B CA 1
ATOM 6370 C C . ARG B 1 390 ? 3.690 59.477 87.763 1.00 45.00 389 ARG B C 1
ATOM 6371 O O . ARG B 1 390 ? 4.906 59.527 87.549 1.00 46.19 389 ARG B O 1
ATOM 6379 N N . VAL B 1 391 ? 2.929 58.492 87.278 1.00 45.37 390 VAL B N 1
ATOM 6380 C CA . VAL B 1 391 ? 3.553 57.455 86.461 1.00 42.10 390 VAL B CA 1
ATOM 6381 C C . VAL B 1 391 ? 4.033 58.034 85.135 1.00 36.13 390 VAL B C 1
ATOM 6382 O O . VAL B 1 391 ? 5.038 57.576 84.581 1.00 44.84 390 VAL B O 1
ATOM 6386 N N . ALA B 1 392 ? 3.353 59.056 84.613 1.00 41.26 391 ALA B N 1
ATOM 6387 C CA . ALA B 1 392 ? 3.788 59.644 83.352 1.00 37.51 391 ALA B CA 1
ATOM 6388 C C . ALA B 1 392 ? 5.030 60.506 83.536 1.00 35.64 391 ALA B C 1
ATOM 6389 O O . ALA B 1 392 ? 5.912 60.520 82.671 1.00 35.74 391 ALA B O 1
ATOM 6391 N N . ALA B 1 393 ? 5.122 61.223 84.657 1.00 41.68 392 ALA B N 1
ATOM 6392 C CA . ALA B 1 393 ? 6.287 62.066 84.904 1.00 36.96 392 ALA B CA 1
ATOM 6393 C C . ALA B 1 393 ? 7.491 61.245 85.348 1.00 36.34 392 ALA B C 1
ATOM 6394 O O . ALA B 1 393 ? 8.613 61.487 84.888 1.00 34.87 392 ALA B O 1
ATOM 6396 N N . GLU B 1 394 ? 7.279 60.272 86.239 1.00 40.44 393 GLU B N 1
ATOM 6397 C CA . GLU B 1 394 ? 8.379 59.420 86.676 1.00 37.60 393 GLU B CA 1
ATOM 6398 C C . GLU B 1 394 ? 8.969 58.627 85.514 1.00 35.89 393 GLU B C 1
ATOM 6399 O O . GLU B 1 394 ? 10.185 58.404 85.470 1.00 37.46 393 GLU B O 1
ATOM 6405 N N . PHE B 1 395 ? 8.135 58.211 84.558 1.00 32.07 394 PHE B N 1
ATOM 6406 C CA . PHE B 1 395 ? 8.649 57.536 83.371 1.00 32.34 394 PHE B CA 1
ATOM 6407 C C . PHE B 1 395 ? 9.590 58.445 82.592 1.00 36.18 394 PHE B C 1
ATOM 6408 O O . PHE B 1 395 ? 10.723 58.063 82.277 1.00 29.10 394 PHE B O 1
ATOM 6416 N N . LEU B 1 396 ? 9.141 59.664 82.277 1.00 37.31 395 LEU B N 1
ATOM 6417 C CA . LEU B 1 396 ? 10.022 60.596 81.585 1.00 37.51 395 LEU B CA 1
ATOM 6418 C C . LEU B 1 396 ? 11.232 60.959 82.439 1.00 36.68 395 LEU B C 1
ATOM 6419 O O . LEU B 1 396 ? 12.333 61.139 81.905 1.00 33.61 395 LEU B O 1
ATOM 6424 N N . PHE B 1 397 ? 11.063 61.028 83.763 1.00 32.32 396 PHE B N 1
ATOM 6425 C CA . PHE B 1 397 ? 12.167 61.450 84.618 1.00 35.33 396 PHE B CA 1
ATOM 6426 C C . PHE B 1 397 ? 13.308 60.441 84.593 1.00 35.92 396 PHE B C 1
ATOM 6427 O O . PHE B 1 397 ? 14.472 60.815 84.407 1.00 34.09 396 PHE B O 1
ATOM 6435 N N . VAL B 1 398 ? 12.999 59.153 84.774 1.00 39.69 397 VAL B N 1
ATOM 6436 C CA . VAL B 1 398 ? 14.060 58.150 84.743 1.00 36.48 397 VAL B CA 1
ATOM 6437 C C . VAL B 1 398 ? 14.623 57.988 83.332 1.00 34.64 397 VAL B C 1
ATOM 6438 O O . VAL B 1 398 ? 15.793 57.623 83.178 1.00 31.80 397 VAL B O 1
ATOM 6442 N N . LEU B 1 399 ? 13.831 58.291 82.296 1.00 32.61 398 LEU B N 1
ATOM 6443 C CA . LEU B 1 399 ? 14.356 58.283 80.932 1.00 30.11 398 LEU B CA 1
ATOM 6444 C C . LEU B 1 399 ? 15.426 59.356 80.726 1.00 40.37 398 LEU B C 1
ATOM 6445 O O . LEU B 1 399 ? 16.326 59.177 79.897 1.00 41.14 398 LEU B O 1
ATOM 6450 N N . CYS B 1 400 ? 15.352 60.471 81.462 1.00 40.40 399 CYS B N 1
ATOM 6451 C CA . CYS B 1 400 ? 16.357 61.527 81.394 1.00 44.40 399 CYS B CA 1
ATOM 6452 C C . CYS B 1 400 ? 17.501 61.322 82.385 1.00 40.72 399 CYS B C 1
ATOM 6453 O O . CYS B 1 400 ? 18.169 62.296 82.751 1.00 49.99 399 CYS B O 1
ATOM 6456 N N . SER B 1 401 ? 17.728 60.083 82.829 1.00 39.55 400 SER B N 1
ATOM 6457 C CA . SER B 1 401 ? 18.769 59.746 83.806 1.00 39.67 400 SER B CA 1
ATOM 6458 C C . SER B 1 401 ? 18.562 60.464 85.134 1.00 41.46 400 SER B C 1
ATOM 6459 O O . SER B 1 401 ? 19.515 60.682 85.887 1.00 46.96 400 SER B O 1
ATOM 6462 N N . GLU B 1 402 ? 17.312 60.826 85.426 1.00 40.61 401 GLU B N 1
ATOM 6463 C CA . GLU B 1 402 ? 16.937 61.462 86.689 1.00 50.43 401 GLU B CA 1
ATOM 6464 C C . GLU B 1 402 ? 17.707 62.758 86.926 1.00 57.73 401 GLU B C 1
ATOM 6465 O O . GLU B 1 402 ? 18.033 63.099 88.067 1.00 66.37 401 GLU B O 1
ATOM 6471 N N . SER B 1 403 ? 18.006 63.495 85.860 1.00 47.24 402 SER B N 1
ATOM 6472 C CA . SER B 1 403 ? 18.715 64.763 85.963 1.00 55.41 402 SER B CA 1
ATOM 6473 C C . SER B 1 403 ? 17.756 65.909 85.677 1.00 52.01 402 SER B C 1
ATOM 6474 O O . SER B 1 403 ? 17.051 65.895 84.664 1.00 50.23 402 SER B O 1
ATOM 6477 N N . VAL B 1 404 ? 17.765 66.908 86.565 1.00 66.99 403 VAL B N 1
ATOM 6478 C CA . VAL B 1 404 ? 16.824 68.027 86.445 1.00 63.50 403 VAL B CA 1
ATOM 6479 C C . VAL B 1 404 ? 17.013 68.829 85.163 1.00 55.27 403 VAL B C 1
ATOM 6480 O O . VAL B 1 404 ? 16.010 69.098 84.479 1.00 45.23 403 VAL B O 1
ATOM 6484 N N . PRO B 1 405 ? 18.240 69.274 84.785 1.00 54.29 404 PRO B N 1
ATOM 6485 C CA . PRO B 1 405 ? 18.379 70.032 83.533 1.00 55.60 404 PRO B CA 1
ATOM 6486 C C . PRO B 1 405 ? 17.889 69.257 82.320 1.00 56.60 404 PRO B C 1
ATOM 6487 O O . PRO B 1 405 ? 16.996 69.735 81.615 1.00 52.77 404 PRO B O 1
ATOM 6491 N N . ARG B 1 406 ? 18.441 68.062 82.076 1.00 51.59 405 ARG B N 1
ATOM 6492 C CA . ARG B 1 406 ? 18.006 67.276 80.923 1.00 49.47 405 ARG B CA 1
ATOM 6493 C C . ARG B 1 406 ? 16.513 66.978 80.980 1.00 47.09 405 ARG B C 1
ATOM 6494 O O . ARG B 1 406 ? 15.860 66.894 79.935 1.00 54.16 405 ARG B O 1
ATOM 6502 N N . PHE B 1 407 ? 15.956 66.827 82.186 1.00 52.41 406 PHE B N 1
ATOM 6503 C CA . PHE B 1 407 ? 14.512 66.655 82.332 1.00 45.61 406 PHE B CA 1
ATOM 6504 C C . PHE B 1 407 ? 13.766 67.885 81.839 1.00 45.43 406 PHE B C 1
ATOM 6505 O O . PHE B 1 407 ? 12.805 67.775 81.072 1.00 41.74 406 PHE B O 1
ATOM 6513 N N . ILE B 1 408 ? 14.221 69.072 82.249 1.00 59.73 407 ILE B N 1
ATOM 6514 C CA . ILE B 1 408 ? 13.475 70.299 81.986 1.00 55.26 407 ILE B CA 1
ATOM 6515 C C . ILE B 1 408 ? 13.395 70.596 80.492 1.00 46.83 407 ILE B C 1
ATOM 6516 O O . ILE B 1 408 ? 12.389 71.140 80.019 1.00 41.22 407 ILE B O 1
ATOM 6521 N N . LYS B 1 409 ? 14.421 70.224 79.721 1.00 46.11 408 LYS B N 1
ATOM 6522 C CA . LYS B 1 409 ? 14.415 70.525 78.291 1.00 59.43 408 LYS B CA 1
ATOM 6523 C C . LYS B 1 409 ? 13.274 69.808 77.577 1.00 58.00 408 LYS B C 1
ATOM 6524 O O . LYS B 1 409 ? 12.506 70.427 76.830 1.00 50.30 408 LYS B O 1
ATOM 6530 N N . TYR B 1 410 ? 13.143 68.500 77.801 1.00 57.33 409 TYR B N 1
ATOM 6531 C CA . TYR B 1 410 ? 12.229 67.687 77.011 1.00 45.60 409 TYR B CA 1
ATOM 6532 C C . TYR B 1 410 ? 10.772 67.873 77.406 1.00 45.03 409 TYR B C 1
ATOM 6533 O O . TYR B 1 410 ? 9.888 67.575 76.595 1.00 49.54 409 TYR B O 1
ATOM 6542 N N . THR B 1 411 ? 10.495 68.358 78.620 1.00 47.87 410 THR B N 1
ATOM 6543 C CA . THR B 1 411 ? 9.125 68.464 79.101 1.00 53.41 410 THR B CA 1
ATOM 6544 C C . THR B 1 411 ? 8.659 69.882 79.397 1.00 56.41 410 THR B C 1
ATOM 6545 O O . THR B 1 411 ? 7.446 70.098 79.505 1.00 53.97 410 THR B O 1
ATOM 6549 N N . GLY B 1 412 ? 9.565 70.847 79.530 1.00 62.04 411 GLY B N 1
ATOM 6550 C CA . GLY B 1 412 ? 9.169 72.187 79.921 1.00 67.84 411 GLY B CA 1
ATOM 6551 C C . GLY B 1 412 ? 8.981 72.308 81.420 1.00 74.85 411 GLY B C 1
ATOM 6552 O O . GLY B 1 412 ? 8.454 71.391 82.057 1.00 68.14 411 GLY B O 1
ATOM 6553 N N . TYR B 1 413 ? 9.398 73.443 81.994 1.00 78.54 412 TYR B N 1
ATOM 6554 C CA . TYR B 1 413 ? 9.426 73.577 83.449 1.00 76.11 412 TYR B CA 1
ATOM 6555 C C . TYR B 1 413 ? 8.028 73.499 84.056 1.00 78.91 412 TYR B C 1
ATOM 6556 O O . TYR B 1 413 ? 7.858 72.985 85.169 1.00 82.02 412 TYR B O 1
ATOM 6565 N N . GLY B 1 414 ? 7.020 74.022 83.356 1.00 74.20 413 GLY B N 1
ATOM 6566 C CA . GLY B 1 414 ? 5.679 74.050 83.921 1.00 73.60 413 GLY B CA 1
ATOM 6567 C C . GLY B 1 414 ? 5.151 72.669 84.259 1.00 71.42 413 GLY B C 1
ATOM 6568 O O . GLY B 1 414 ? 4.583 72.458 85.333 1.00 72.15 413 GLY B O 1
ATOM 6569 N N . ASN B 1 415 ? 5.338 71.709 83.350 1.00 77.08 414 ASN B N 1
ATOM 6570 C CA . ASN B 1 415 ? 4.894 70.340 83.588 1.00 64.90 414 ASN B CA 1
ATOM 6571 C C . ASN B 1 415 ? 5.831 69.585 84.521 1.00 63.50 414 ASN B C 1
ATOM 6572 O O . ASN B 1 415 ? 5.377 68.735 85.296 1.00 66.55 414 ASN B O 1
ATOM 6577 N N . ALA B 1 416 ? 7.130 69.882 84.460 1.00 64.28 415 ALA B N 1
ATOM 6578 C CA . ALA B 1 416 ? 8.103 69.171 85.281 1.00 71.93 415 ALA B CA 1
ATOM 6579 C C . ALA B 1 416 ? 8.015 69.564 86.751 1.00 80.44 415 ALA B C 1
ATOM 6580 O O . ALA B 1 416 ? 8.277 68.731 87.626 1.00 79.16 415 ALA B O 1
ATOM 6582 N N . ALA B 1 417 ? 7.652 70.818 87.039 1.00 84.65 416 ALA B N 1
ATOM 6583 C CA . ALA B 1 417 ? 7.746 71.332 88.403 1.00 86.58 416 ALA B CA 1
ATOM 6584 C C . ALA B 1 417 ? 6.868 70.555 89.375 1.00 94.62 416 ALA B C 1
ATOM 6585 O O . ALA B 1 417 ? 7.211 70.446 90.557 1.00 96.29 416 ALA B O 1
ATOM 6587 N N . GLY B 1 418 ? 5.740 70.016 88.906 1.00 90.62 417 GLY B N 1
ATOM 6588 C CA . GLY B 1 418 ? 4.881 69.239 89.788 1.00 88.12 417 GLY B CA 1
ATOM 6589 C C . GLY B 1 418 ? 5.614 68.088 90.450 1.00 89.06 417 GLY B C 1
ATOM 6590 O O . GLY B 1 418 ? 5.603 67.950 91.677 1.00 91.92 417 GLY B O 1
ATOM 6591 N N . LEU B 1 419 ? 6.267 67.247 89.645 1.00 85.24 418 LEU B N 1
ATOM 6592 C CA . LEU B 1 419 ? 7.080 66.172 90.207 1.00 81.04 418 LEU B CA 1
ATOM 6593 C C . LEU B 1 419 ? 8.304 66.728 90.924 1.00 82.68 418 LEU B C 1
ATOM 6594 O O . LEU B 1 419 ? 8.636 66.293 92.032 1.00 81.20 418 LEU B O 1
ATOM 6599 N N . LEU B 1 420 ? 8.969 67.708 90.311 1.00 88.01 419 LEU B N 1
ATOM 6600 C CA . LEU B 1 420 ? 10.210 68.240 90.856 1.00 93.39 419 LEU B CA 1
ATOM 6601 C C . LEU B 1 420 ? 9.990 69.017 92.143 1.00 96.41 419 LEU B C 1
ATOM 6602 O O . LEU B 1 420 ? 10.943 69.257 92.883 1.00 96.91 419 LEU B O 1
ATOM 6607 N N . ALA B 1 421 ? 8.763 69.436 92.414 1.00 95.69 420 ALA B N 1
ATOM 6608 C CA . ALA B 1 421 ? 8.503 70.258 93.591 1.00 102.96 420 ALA B CA 1
ATOM 6609 C C . ALA B 1 421 ? 8.836 69.521 94.876 1.00 109.80 420 ALA B C 1
ATOM 6610 O O . ALA B 1 421 ? 9.280 70.140 95.847 1.00 117.75 420 ALA B O 1
ATOM 6612 N N . ALA B 1 422 ? 8.626 68.204 94.899 1.00 101.00 421 ALA B N 1
ATOM 6613 C CA . ALA B 1 422 ? 8.801 67.457 96.138 1.00 103.81 421 ALA B CA 1
ATOM 6614 C C . ALA B 1 422 ? 10.242 67.522 96.628 1.00 106.80 421 ALA B C 1
ATOM 6615 O O . ALA B 1 422 ? 10.490 67.638 97.834 1.00 109.14 421 ALA B O 1
ATOM 6617 N N . ARG B 1 423 ? 11.199 67.472 95.715 1.00 104.25 422 ARG B N 1
ATOM 6618 C CA . ARG B 1 423 ? 12.599 67.452 96.124 1.00 99.76 422 ARG B CA 1
ATOM 6619 C C . ARG B 1 423 ? 13.477 68.433 95.360 1.00 102.53 422 ARG B C 1
ATOM 6620 O O . ARG B 1 423 ? 14.427 68.972 95.937 1.00 99.49 422 ARG B O 1
ATOM 6628 N N . GLY B 1 424 ? 13.200 68.625 94.091 1.00 102.05 423 GLY B N 1
ATOM 6629 C CA . GLY B 1 424 ? 14.054 69.437 93.274 1.00 104.85 423 GLY B CA 1
ATOM 6630 C C . GLY B 1 424 ? 14.089 70.939 93.310 1.00 111.70 423 GLY B C 1
ATOM 6631 O O . GLY B 1 424 ? 15.182 71.462 93.221 1.00 113.19 423 GLY B O 1
ATOM 6632 N N . LEU B 1 425 ? 12.929 71.582 93.391 1.00 111.66 424 LEU B N 1
ATOM 6633 C CA . LEU B 1 425 ? 12.822 73.034 93.437 1.00 113.50 424 LEU B CA 1
ATOM 6634 C C . LEU B 1 425 ? 13.787 73.756 92.500 1.00 123.90 424 LEU B C 1
ATOM 6635 O O . LEU B 1 425 ? 14.695 74.448 92.960 1.00 122.05 424 LEU B O 1
ATOM 6640 N N . MET B 1 426 ? 13.598 73.601 91.192 1.00 124.11 425 MET B N 1
ATOM 6641 C CA . MET B 1 426 ? 14.469 74.292 90.252 1.00 122.78 425 MET B CA 1
ATOM 6642 C C . MET B 1 426 ? 14.125 75.760 90.312 1.00 129.77 425 MET B C 1
ATOM 6643 O O . MET B 1 426 ? 12.999 76.183 90.514 1.00 129.85 425 MET B O 1
ATOM 6648 N N . ALA B 1 427 ? 15.156 76.540 90.152 1.00 136.36 426 ALA B N 1
ATOM 6649 C CA . ALA B 1 427 ? 15.085 77.993 90.231 1.00 119.96 426 ALA B CA 1
ATOM 6650 C C . ALA B 1 427 ? 14.251 78.606 89.112 1.00 123.24 426 ALA B C 1
ATOM 6651 O O . ALA B 1 427 ? 13.766 79.731 89.271 1.00 126.01 426 ALA B O 1
ATOM 6653 N N . GLY B 1 428 ? 14.072 77.902 87.997 1.00 122.34 427 GLY B N 1
ATOM 6654 C CA . GLY B 1 428 ? 13.329 78.443 86.870 1.00 115.81 427 GLY B CA 1
ATOM 6655 C C . GLY B 1 428 ? 11.897 78.808 87.228 1.00 112.4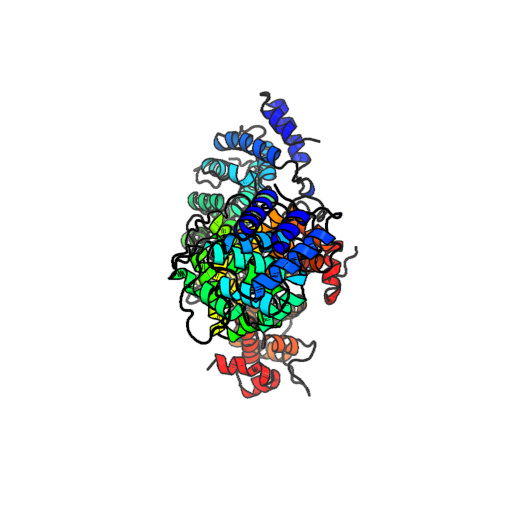4 427 GLY B C 1
ATOM 6656 O O . GLY B 1 428 ? 11.343 78.407 88.252 1.00 109.96 427 GLY B O 1
ATOM 6657 N N . GLY B 1 429 ? 11.281 79.591 86.343 1.00 111.81 428 GLY B N 1
ATOM 6658 C CA . GLY B 1 429 ? 9.959 80.121 86.618 1.00 110.35 428 GLY B CA 1
ATOM 6659 C C . GLY B 1 429 ? 8.915 79.883 85.544 1.00 108.40 428 GLY B C 1
ATOM 6660 O O . GLY B 1 429 ? 9.068 80.333 84.404 1.00 106.06 428 GLY B O 1
ATOM 6661 N N . ARG B 1 430 ? 7.851 79.169 85.909 1.00 109.44 429 ARG B N 1
ATOM 6662 C CA . ARG B 1 430 ? 6.662 79.010 85.071 1.00 107.37 429 ARG B CA 1
ATOM 6663 C C . ARG B 1 430 ? 5.515 78.417 85.890 1.00 101.54 429 ARG B C 1
ATOM 6664 O O . ARG B 1 430 ? 5.710 77.973 87.024 1.00 93.21 429 ARG B O 1
#

InterPro domains:
  IPR008376 Chaperone Ric-8 A/B [PR01802] (327-340)
  IPR008376 Chaperone Ric-8 A/B [PR01802] (360-378)
  IPR008376 Chaperone Ric-8 A/B [PR01802] (392-405)
  IPR008376 Chaperone Ric-8 A/B [PR01802] (407-423)
  IPR008376 Chaperone Ric-8 A/B [PR01802] (438-455)
  IPR008376 Chaperone Ric-8 A/B [PR01802] (470-483)
  IPR011989 Armadillo-like helical [G3DSA:1.25.10.10] (35-408)
  IPR016024 Armadillo-type fold [SSF48371] (50-401)
  IPR019318 Guanine nucleotide exchange factor, Ric8 [PF10165] (67-500)
  IPR019318 Guanine nucleotide exchange factor, Ric8 [PTHR12425] (1-528)

Nearest PDB structures (foldseek):
  6nmg-assembly1_A  TM=1.002E+00  e=1.323E-56  Rattus norvegicus
  6nmj-assembly1_A  TM=9.783E-01  e=7.003E-48  Rattus norvegicus
  6tyl-assembly1_A  TM=9.633E-01  e=6.103E-44  Rattus norvegicus
  6vu8-assembly1_A  TM=9.731E-01  e=9.257E-42  Rattus norvegicus
  6tyl-assembly2_F  TM=9.625E-01  e=1.051E-41  Rattus norvegicus

Organism: Rattus norvegicus (NCBI:txid10116)

Solvent-accessible surface area: 37370 Å² total; per-residue (Å²): 111,28,75,2,155,45,0,12,81,17,34,137,64,78,98,129,106,32,13,9,104,9,0,95,47,2,6,205,75,15,31,80,7,76,27,29,59,38,84,24,50,105,31,13,70,104,0,0,100,64,0,13,60,53,1,62,166,40,8,79,92,152,84,59,51,18,36,0,38,0,0,25,10,0,3,63,6,97,36,1,9,110,34,0,10,28,142,97,0,10,96,13,0,1,40,37,0,49,0,14,107,64,136,218,185,69,80,57,88,12,6,23,12,0,0,30,0,0,5,35,0,0,15,24,10,42,60,0,1,53,17,4,8,103,45,106,2,2,37,45,0,4,96,14,4,32,48,20,142,130,111,112,37,59,32,49,2,17,7,22,0,2,13,0,0,22,0,2,0,0,2,20,36,55,2,9,109,29,0,41,136,111,40,119,0,8,106,26,0,2,66,11,0,30,69,6,11,68,24,137,202,100,25,94,102,2,70,65,86,45,0,30,18,0,10,9,2,1,52,0,0,23,7,1,2,104,102,38,32,164,83,139,29,87,148,116,57,6,58,23,9,76,105,0,1,36,4,0,26,36,0,11,62,3,66,6,30,68,83,69,24,34,12,0,25,16,34,0,3,44,0,1,40,22,11,0,78,72,0,6,54,15,2,24,62,45,156,68,77,157,75,47,53,74,58,106,64,27,5,0,22,0,0,62,29,1,13,56,15,0,84,86,24,1,138,36,9,104,61,1,26,30,21,0,11,25,0,0,52,1,0,10,22,0,4,112,64,42,182,15,0,64,89,2,0,36,44,90,2,0,54,114,124,226,181,27,63,120,26,127,102,16,38,0,41,0,0,88,4,9,76,46,158,39,108,61,0,61,121,10,0,4,31,0,0,12,4,3,1,48,82,27,64,99,98,0,50,140,30,0,15,139,68,13,0,39,36,16,50,83,92,155,96,78,60,67,4,124,36,1,0,57,18,26,108,92,49,114,103,125,38,13,11,106,3,0,119,22,2,4,206,93,37,44,157,25,164,105,38,78,115,92,37,77,156,25,5,58,72,0,0,111,41,0,14,52,51,0,54,161,42,8,45,104,112,71,63,48,12,29,0,65,0,0,29,1,0,0,71,11,171,45,0,2,80,23,0,5,41,157,101,0,9,95,12,0,1,54,30,0,19,0,10,84,55,173,141,122,79,128,146,109,33,103,76,94,11,4,23,12,0,0,35,0,0,7,34,0,0,102,24,2,103,71,0,20,107,20,2,11,97,38,98,3,2,39,52,0,2,91,17,3,37,61,20,130,138,128,109,50,57,33,75,1,25,30,37,0,1,64,0,0,46,14,1,0,43,74,56,93,59,2,45,85,20,0,37,111,96,38,121,0,6,121,36,0,4,53,4,0,31,59,13,1,64,19,53,140,123,91,107,15,156,13,144,11,69,59,91,43,0,52,22,0,4,3,4,0,43,0,0,57,17,0,1,130,86,47,18,140,106,116,21,77,158,126,58,2,62,22,10,74,107,0,2,25,5,0,1,12,0,10,85,8,110,11,20,78,135,92,37,43,78,0,27,9,40,0,2,22,0,2,35,17,2,0,43,80,1,5,47,14,2,22,50,24,160,68,127,104,33,6,5,10,5,19,34,39,2,0,31,1,0,34,25,1,0,46,14,0,38,124,27,15,100,70,116,106,177,11,103,89,9,1,9,27,0,0,42,2,0,7,33,2,0,38,67,38,59,28,0,7,56,0,0,43,10,20,3,1,38,42,39,103,108,8,162,72,144,9,62,45,8,35,33,15,17,2,20,0,0,92,15,6,90,69,173,41,101,50,2,55,133,13,0,1,31,0,4,3,0,3,1,25,0,6,21,20,40,0,36,30,44,2,6,41,33,24,0,24,45,26,3,72,90,105,25,142,92,97,34,78,188

GO terms:
  GO:0005085 guanyl-nucleotide exchange factor activity (F, IDA)
  GO:0005096 GTPase activator activity (F, IDA)
  GO:0001965 G-protein alpha-subunit binding (F, IDA)
  GO:0005737 cytoplasm (C, IDA)
  GO:0005886 plasma membrane (C, IDA)
  GO:0044183 protein folding chaperone (F, IDA)
  GO:0007186 G protein-coupled receptor signaling pathway (P, IDA)
  GO:0005515 protein binding (F, IPI)
  GO:0001965 G-protein alpha-subunit binding (F, IPI)